Protein AF-0000000085928161 (afdb_homodimer)

Organism: NCBI:txid2866384

Solvent-accessible surface area (backbone atoms only — not comparable to full-atom values): 49453 Å² total; per-residue (Å²): 124,84,80,63,82,68,50,74,66,49,52,52,48,51,47,40,47,55,55,36,69,65,50,70,58,67,51,56,52,32,41,51,49,32,52,46,51,45,56,44,23,48,74,48,43,68,49,64,40,67,38,83,89,76,69,43,76,44,55,24,40,50,39,80,47,50,64,26,47,39,51,49,41,54,31,49,47,51,34,33,24,63,30,49,33,54,28,52,37,51,54,40,38,31,20,40,30,24,12,40,71,28,38,40,52,56,50,61,57,37,48,61,68,71,50,54,78,91,49,38,62,48,48,43,31,46,51,17,14,42,22,34,60,49,46,71,54,26,68,67,46,39,15,52,30,35,14,42,52,24,42,76,67,70,36,29,28,59,54,26,24,49,49,18,38,36,18,25,34,22,31,31,73,27,22,85,60,89,34,62,64,35,41,34,52,22,23,46,44,24,58,19,38,34,60,76,34,76,83,54,80,52,43,52,46,28,47,43,51,48,21,36,52,41,39,54,50,52,24,50,54,51,35,52,45,37,68,72,48,47,41,76,72,71,46,57,74,51,77,62,48,76,71,38,74,74,62,64,78,48,62,58,63,65,45,71,67,54,49,51,27,47,52,52,11,49,48,52,21,48,50,48,53,48,50,56,50,49,33,33,69,38,88,85,23,63,30,15,22,79,86,78,61,29,70,73,65,17,32,48,58,65,12,37,62,60,52,49,26,51,34,29,41,45,20,11,47,48,18,3,47,66,75,57,67,37,81,51,75,63,46,53,55,51,31,20,17,55,33,39,34,73,42,13,59,56,59,57,39,42,41,34,47,27,38,25,53,51,48,35,43,73,26,29,48,34,52,40,51,15,53,53,50,29,51,52,30,56,75,69,67,51,76,50,69,69,40,51,53,47,48,19,51,50,32,34,55,47,31,45,56,45,71,50,63,67,61,50,43,60,66,42,30,50,46,50,24,35,18,38,40,73,69,42,28,26,50,50,40,47,50,48,37,36,48,50,16,39,19,13,43,47,48,46,25,78,70,33,84,56,45,64,53,52,51,54,56,39,36,50,42,35,77,82,62,56,67,63,57,57,46,55,52,30,39,51,52,20,50,51,46,36,54,50,48,53,52,50,51,52,54,40,58,75,68,65,52,54,28,15,84,85,24,48,50,58,105,122,83,79,65,81,72,51,74,67,50,51,52,49,51,47,40,46,54,56,37,70,65,50,72,58,66,52,56,51,32,40,50,49,32,53,46,50,45,55,44,23,48,74,48,42,70,51,62,39,65,36,81,90,77,68,43,78,43,54,23,41,51,39,79,46,50,63,26,47,40,50,50,41,55,32,48,50,52,34,33,22,64,29,48,34,53,30,51,38,52,54,39,39,31,20,39,30,23,12,40,70,27,40,38,52,56,51,61,59,37,50,59,69,72,51,54,80,92,51,38,62,47,47,42,30,46,50,17,15,41,23,33,61,51,47,71,53,28,66,68,45,40,15,52,31,36,13,42,52,26,42,76,66,70,36,28,28,60,53,27,23,49,51,19,38,35,17,26,33,22,31,30,73,27,24,85,60,90,34,62,64,36,41,35,51,20,23,46,44,25,59,20,37,33,59,76,33,78,83,54,82,52,42,52,46,27,46,43,50,48,21,37,51,42,38,54,50,51,25,51,53,50,35,50,45,36,68,71,46,46,40,76,71,72,46,57,73,53,79,62,47,74,72,37,74,75,61,64,80,48,61,58,63,66,46,71,67,54,50,52,27,46,51,52,10,48,50,52,20,47,48,51,51,48,49,54,50,48,33,32,69,38,88,85,25,63,29,14,21,80,85,78,61,28,73,73,66,16,33,48,59,65,14,38,63,59,53,48,25,52,34,30,40,45,20,12,47,49,18,3,47,64,77,57,66,36,80,50,74,63,47,52,53,52,30,20,18,56,35,37,35,75,42,13,58,58,58,57,38,42,42,34,47,26,39,27,53,51,48,34,42,73,26,30,48,35,51,39,51,14,52,52,51,29,50,50,30,57,74,69,66,50,75,50,69,68,38,51,54,46,48,19,50,51,31,34,56,48,30,45,56,45,74,50,65,67,60,52,43,60,68,42,29,50,45,51,24,35,18,37,40,73,68,42,28,25,51,51,40,47,50,49,38,36,46,50,16,40,18,14,42,46,50,45,25,78,68,31,82,56,46,66,52,51,52,55,58,39,35,50,42,36,78,81,63,55,65,62,58,57,47,55,52,30,40,52,53,20,49,49,46,37,52,51,48,52,53,48,50,52,52,39,57,75,69,65,52,54,28,14,86,85,22,47,49,60,104

pLDDT: mean 93.47, std 6.89, range [30.14, 98.75]

Sequence (1014 aa):
MPKEKSGALMRFINWIEKVGNKLPHMFWIFLGLWVLVILLSGVLAGISAIDPAKGEEVTIISLLNKEGLYWILTNIVKNFAQFPPLGLVLVMMMAAGFAERAGFIPALMRTLTKVPDKYLIPAIFILGICGNLASDASLVIIPPLTAALFYSRRKDPIFGLILGYAAASSGFTANLFIAGTDVLLSGITDAAAKIVDSNYNVYPTANYYFMVASTFIITAVATIFTVKYAMPRFARWEKEYEHAQVPEEYLKPITDYEIRALKKALLAAGGYFLLMLLLTIMPNGPLRDPTQNTIVPSTFLKGMVPILFLFFVIGGYVYGKSVGTVKRLTDMVNYMADAMKTMASYLVIILPIANFTYTFKHTNMASVLAIKLADFLKSAGFTGIGLFISIILIATFINLFITSGSTKWAFLAPVLVPMMYYLGYTPEWAQLLYRLGDSSTNSFTPLSPYFPVIIGYASIYKKDVGIGTIISRTFLYSMLFLVTWIILAIIWYLLGLPLGPGAPINLMPKEKSGALMRFINWIEKVGNKLPHMFWIFLGLWVLVILLSGVLAGISAIDPAKGEEVTIISLLNKEGLYWILTNIVKNFAQFPPLGLVLVMMMAAGFAERAGFIPALMRTLTKVPDKYLIPAIFILGICGNLASDASLVIIPPLTAALFYSRRKDPIFGLILGYAAASSGFTANLFIAGTDVLLSGITDAAAKIVDSNYNVYPTANYYFMVASTFIITAVATIFTVKYAMPRFARWEKEYEHAQVPEEYLKPITDYEIRALKKALLAAGGYFLLMLLLTIMPNGPLRDPTQNTIVPSTFLKGMVPILFLFFVIGGYVYGKSVGTVKRLTDMVNYMADAMKTMASYLVIILPIANFTYTFKHTNMASVLAIKLADFLKSAGFTGIGLFISIILIATFINLFITSGSTKWAFLAPVLVPMMYYLGYTPEWAQLLYRLGDSSTNSFTPLSPYFPVIIGYASIYKKDVGIGTIISRTFLYSMLFLVTWIILAIIWYLLGLPLGPGAPINL

InterPro domains:
  IPR004697 p-Aminobenzoyl-glutamate transport protein AbgT [PF03806] (11-506)
  IPR004697 p-Aminobenzoyl-glutamate transport protein AbgT [PTHR30282] (4-505)

Structure (mmCIF, N/CA/C/O backbone):
data_AF-0000000085928161-model_v1
#
loop_
_entity.id
_entity.type
_entity.pdbx_description
1 polymer 'AbgT family transporter'
#
loop_
_atom_site.group_PDB
_atom_site.id
_atom_site.type_symbol
_atom_site.label_atom_id
_atom_site.label_alt_id
_atom_site.label_comp_id
_atom_site.label_asym_id
_atom_site.label_entity_id
_atom_site.label_seq_id
_atom_site.pdbx_PDB_ins_code
_atom_site.Cartn_x
_atom_site.Cartn_y
_atom_site.Cartn_z
_atom_site.occupancy
_atom_site.B_iso_or_equiv
_atom_site.auth_seq_id
_atom_site.auth_comp_id
_atom_site.auth_asym_id
_atom_site.auth_atom_id
_atom_site.pdbx_PDB_model_num
ATOM 1 N N . MET A 1 1 ? 33.219 18.531 27.891 1 30.14 1 MET A N 1
ATOM 2 C CA . MET A 1 1 ? 32.312 19.562 27.453 1 30.14 1 MET A CA 1
ATOM 3 C C . MET A 1 1 ? 31.656 20.266 28.656 1 30.14 1 MET A C 1
ATOM 5 O O . MET A 1 1 ? 31.188 19.594 29.578 1 30.14 1 MET A O 1
ATOM 9 N N . PRO A 1 2 ? 32.094 21.453 29.094 1 31.17 2 PRO A N 1
ATOM 10 C CA . PRO A 1 2 ? 31.516 21.953 30.344 1 31.17 2 PRO A CA 1
ATOM 11 C C . PRO A 1 2 ? 30.031 21.641 30.484 1 31.17 2 PRO A C 1
ATOM 13 O O . PRO A 1 2 ? 29.297 21.688 29.484 1 31.17 2 PRO A O 1
ATOM 16 N N . LYS A 1 3 ? 29.75 20.906 31.438 1 46.38 3 LYS A N 1
ATOM 17 C CA . LYS A 1 3 ? 28.391 20.672 31.891 1 46.38 3 LYS A CA 1
ATOM 18 C C . LYS A 1 3 ? 27.609 21.984 31.984 1 46.38 3 LYS A C 1
ATOM 20 O O . LYS A 1 3 ? 27.812 22.766 32.906 1 46.38 3 LYS A O 1
ATOM 25 N N . GLU A 1 4 ? 27.688 22.812 31.016 1 42.72 4 GLU A N 1
ATOM 26 C CA . GLU A 1 4 ? 26.875 24.031 31.031 1 42.72 4 GLU A CA 1
ATOM 27 C C . GLU A 1 4 ? 25.547 23.797 31.766 1 42.72 4 GLU A C 1
ATOM 29 O O . GLU A 1 4 ? 24.953 22.734 31.656 1 42.72 4 GLU A O 1
ATOM 34 N N . LYS A 1 5 ? 25.234 24.453 32.688 1 49.94 5 LYS A N 1
ATOM 35 C CA . LYS A 1 5 ? 24.062 24.516 33.562 1 49.94 5 LYS A CA 1
ATOM 36 C C . LYS A 1 5 ? 22.781 24.391 32.75 1 49.94 5 LYS A C 1
ATOM 38 O O . LYS A 1 5 ? 22.391 25.312 32.031 1 49.94 5 LYS A O 1
ATOM 43 N N . SER A 1 6 ? 22.391 23.219 32.344 1 60.25 6 SER A N 1
ATOM 44 C CA . SER A 1 6 ? 21.25 22.938 31.484 1 60.25 6 SER A CA 1
ATOM 45 C C . SER A 1 6 ? 19.969 23.578 32.031 1 60.25 6 SER A C 1
ATOM 47 O O . SER A 1 6 ? 19.578 23.344 33.156 1 60.25 6 SER A O 1
ATOM 49 N N . GLY A 1 7 ? 19.469 24.891 31.578 1 74.81 7 GLY A N 1
ATOM 50 C CA . GLY A 1 7 ? 18.25 25.609 31.906 1 74.81 7 GLY A CA 1
ATOM 51 C C . GLY A 1 7 ? 17.031 24.719 31.953 1 74.81 7 GLY A C 1
ATOM 52 O O . GLY A 1 7 ? 17.109 23.531 31.625 1 74.81 7 GLY A O 1
ATOM 53 N N . ALA A 1 8 ? 16.016 25.094 32.719 1 84.5 8 ALA A N 1
ATOM 54 C CA . ALA A 1 8 ? 14.734 24.391 32.875 1 84.5 8 ALA A CA 1
ATOM 55 C C . ALA A 1 8 ? 14.258 23.844 31.531 1 84.5 8 ALA A C 1
ATOM 57 O O . ALA A 1 8 ? 13.766 22.703 31.469 1 84.5 8 ALA A O 1
ATOM 58 N N . LEU A 1 9 ? 14.484 24.547 30.516 1 85.12 9 LEU A N 1
ATOM 59 C CA . LEU A 1 9 ? 14.062 24.125 29.188 1 85.12 9 LEU A CA 1
ATOM 60 C C . LEU A 1 9 ? 14.852 22.922 28.719 1 85.12 9 LEU A C 1
ATOM 62 O O . LEU A 1 9 ? 14.273 21.969 28.172 1 85.12 9 LEU A O 1
ATOM 66 N N . MET A 1 10 ? 16.078 22.891 29.016 1 85.5 10 MET A N 1
ATOM 67 C CA . MET A 1 10 ? 16.922 21.766 28.578 1 85.5 10 MET A CA 1
ATOM 68 C C . MET A 1 10 ? 16.578 20.5 29.359 1 85.5 10 MET A C 1
ATOM 70 O O . MET A 1 10 ? 16.641 19.406 28.812 1 85.5 10 MET A O 1
ATOM 74 N N . ARG A 1 11 ? 16.266 20.703 30.594 1 88.5 11 ARG A N 1
ATOM 75 C CA . ARG A 1 11 ? 15.852 19.562 31.406 1 88.5 11 ARG A CA 1
ATOM 76 C C . ARG A 1 11 ? 14.555 18.953 30.891 1 88.5 11 ARG A C 1
ATOM 78 O O . ARG A 1 11 ? 14.391 17.734 30.891 1 88.5 11 ARG A O 1
ATOM 85 N N . PHE A 1 12 ? 13.688 19.844 30.547 1 89.88 12 PHE A N 1
ATOM 86 C CA . PHE A 1 12 ? 12.414 19.406 29.984 1 89.88 12 PHE A CA 1
ATOM 87 C C . PHE A 1 12 ? 12.633 18.641 28.688 1 89.88 12 PHE A C 1
ATOM 89 O O . PHE A 1 12 ? 12.039 17.578 28.469 1 89.88 12 PHE A O 1
ATOM 96 N N . ILE A 1 13 ? 13.492 19.094 27.938 1 87.75 13 ILE A N 1
ATOM 97 C CA . ILE A 1 13 ? 13.789 18.484 26.641 1 87.75 13 ILE A CA 1
ATOM 98 C C . ILE A 1 13 ? 14.43 17.125 26.859 1 87.75 13 ILE A C 1
ATOM 100 O O . ILE A 1 13 ? 14.102 16.156 26.141 1 87.75 13 ILE A O 1
ATOM 104 N N . ASN A 1 14 ? 15.289 17.062 27.75 1 88.19 14 ASN A N 1
ATOM 105 C CA . ASN A 1 14 ? 15.922 15.781 28.062 1 88.19 14 ASN A CA 1
ATOM 106 C C . ASN A 1 14 ? 14.898 14.766 28.578 1 88.19 14 ASN A C 1
ATOM 108 O O . ASN A 1 14 ? 15.016 13.57 28.297 1 88.19 14 ASN A O 1
ATOM 112 N N . TRP A 1 15 ? 14.031 15.297 29.328 1 89.94 15 TRP A N 1
ATOM 113 C CA . TRP A 1 15 ? 12.961 14.43 29.812 1 89.94 15 TRP A CA 1
ATOM 114 C C . TRP A 1 15 ? 12.125 13.891 28.641 1 89.94 15 TRP A C 1
ATOM 116 O O . TRP A 1 15 ? 11.773 12.711 28.625 1 89.94 15 TRP A O 1
ATOM 126 N N . ILE A 1 16 ? 11.75 14.688 27.75 1 88.38 16 ILE A N 1
ATOM 127 C CA . ILE A 1 16 ? 10.992 14.281 26.578 1 88.38 16 ILE A CA 1
ATOM 128 C C . ILE A 1 16 ? 11.758 13.211 25.812 1 88.38 16 ILE A C 1
ATOM 130 O O . ILE A 1 16 ? 11.172 12.203 25.391 1 88.38 16 ILE A O 1
ATOM 134 N N . GLU A 1 17 ? 12.961 13.438 25.625 1 87.25 17 GLU A N 1
ATOM 135 C CA . GLU A 1 17 ? 13.797 12.492 24.891 1 87.25 17 GLU A CA 1
ATOM 136 C C . GLU A 1 17 ? 13.844 11.141 25.594 1 87.25 17 GLU A C 1
ATOM 138 O O . GLU A 1 17 ? 13.75 10.094 24.953 1 87.25 17 GLU A O 1
ATOM 143 N N . LYS A 1 18 ? 14 11.203 26.891 1 88.56 18 LYS A N 1
ATOM 144 C CA . LYS A 1 18 ? 14.094 9.977 27.672 1 88.56 18 LYS A CA 1
ATOM 145 C C . LYS A 1 18 ? 12.789 9.188 27.625 1 88.56 18 LYS A C 1
ATOM 147 O O . LYS A 1 18 ? 12.797 7.973 27.406 1 88.56 18 LYS A O 1
ATOM 152 N N . VAL A 1 19 ? 11.711 9.859 27.812 1 88.12 19 VAL A N 1
ATOM 153 C CA . VAL A 1 19 ? 10.406 9.211 27.812 1 88.12 19 VAL A CA 1
ATOM 154 C C . VAL A 1 19 ? 10.062 8.742 26.391 1 88.12 19 VAL A C 1
ATOM 156 O O . VAL A 1 19 ? 9.57 7.625 26.203 1 88.12 19 VAL A O 1
ATOM 159 N N . GLY A 1 20 ? 10.242 9.547 25.438 1 86.38 20 GLY A N 1
ATOM 160 C CA . GLY A 1 20 ? 9.945 9.219 24.062 1 86.38 20 GLY A CA 1
ATOM 161 C C . GLY A 1 20 ? 10.719 8.008 23.562 1 86.38 20 GLY A C 1
ATOM 162 O O . GLY A 1 20 ? 10.172 7.176 22.828 1 86.38 20 GLY A O 1
ATOM 163 N N . ASN A 1 21 ? 11.969 7.922 23.984 1 84.81 21 ASN A N 1
ATOM 164 C CA . ASN A 1 21 ? 12.812 6.824 23.531 1 84.81 21 ASN A CA 1
ATOM 165 C C . ASN A 1 21 ? 12.398 5.5 24.156 1 84.81 21 ASN A C 1
ATOM 167 O O . ASN A 1 21 ? 12.766 4.43 23.672 1 84.81 21 ASN A O 1
ATOM 171 N N . LYS A 1 22 ? 11.711 5.652 25.188 1 88.12 22 LYS A N 1
ATOM 172 C CA . LYS A 1 22 ? 11.266 4.438 25.875 1 88.12 22 LYS A CA 1
ATOM 173 C C . LYS A 1 22 ? 9.969 3.908 25.266 1 88.12 22 LYS A C 1
ATOM 175 O O . LYS A 1 22 ? 9.594 2.76 25.5 1 88.12 22 LYS A O 1
ATOM 180 N N . LEU A 1 23 ? 9.328 4.691 24.547 1 86.88 23 LEU A N 1
ATOM 181 C CA . LEU A 1 23 ? 8.07 4.262 23.938 1 86.88 23 LEU A CA 1
ATOM 182 C C . LEU A 1 23 ? 8.328 3.225 22.844 1 86.88 23 LEU A C 1
ATOM 184 O O . LEU A 1 23 ? 9.242 3.383 22.031 1 86.88 23 LEU A O 1
ATOM 188 N N . PRO A 1 24 ? 7.543 2.172 22.938 1 88.75 24 PRO A N 1
ATOM 189 C CA . PRO A 1 24 ? 7.672 1.203 21.844 1 88.75 24 PRO A CA 1
ATOM 190 C C . PRO A 1 24 ? 7.258 1.781 20.484 1 88.75 24 PRO A C 1
ATOM 192 O O . PRO A 1 24 ? 6.602 2.824 20.438 1 88.75 24 PRO A O 1
ATOM 195 N N . HIS A 1 25 ? 7.707 1.117 19.5 1 89.5 25 HIS A N 1
ATOM 196 C CA . HIS A 1 25 ? 7.285 1.496 18.156 1 89.5 25 HIS A CA 1
ATOM 197 C C . HIS A 1 25 ? 5.766 1.515 18.047 1 89.5 25 HIS A C 1
ATOM 199 O O . HIS A 1 25 ? 5.086 0.667 18.625 1 89.5 25 HIS A O 1
ATOM 205 N N . MET A 1 26 ? 5.336 2.463 17.297 1 90 26 MET A N 1
ATOM 206 C CA . MET A 1 26 ? 3.9 2.703 17.203 1 90 26 MET A CA 1
ATOM 207 C C . MET A 1 26 ? 3.176 1.463 16.688 1 90 26 MET A C 1
ATOM 209 O O . MET A 1 26 ? 2.033 1.205 17.078 1 90 26 MET A O 1
ATOM 213 N N . PHE A 1 27 ? 3.773 0.651 15.828 1 94.25 27 PHE A N 1
ATOM 214 C CA . PHE A 1 27 ? 3.197 -0.602 15.352 1 94.25 27 PHE A CA 1
ATOM 215 C C . PHE A 1 27 ? 2.791 -1.489 16.531 1 94.25 27 PHE A C 1
ATOM 217 O O . PHE A 1 27 ? 1.673 -2.01 16.562 1 94.25 27 PHE A O 1
ATOM 224 N N . TRP A 1 28 ? 3.6 -1.601 17.484 1 94.94 28 TRP A N 1
ATOM 225 C CA . TRP A 1 28 ? 3.373 -2.488 18.625 1 94.94 28 TRP A CA 1
ATOM 226 C C . TRP A 1 28 ? 2.371 -1.881 19.594 1 94.94 28 TRP A C 1
ATOM 228 O O . TRP A 1 28 ? 1.599 -2.602 20.234 1 94.94 28 TRP A O 1
ATOM 238 N N . ILE A 1 29 ? 2.426 -0.585 19.719 1 92.88 29 ILE A N 1
ATOM 239 C CA . ILE A 1 29 ? 1.445 0.083 20.562 1 92.88 29 ILE A CA 1
ATOM 240 C C . ILE A 1 29 ? 0.037 -0.189 20.031 1 92.88 29 ILE A C 1
ATOM 242 O O . ILE A 1 29 ? -0.842 -0.609 20.797 1 92.88 29 ILE A O 1
ATOM 246 N N . PHE A 1 30 ? -0.154 -0.042 18.766 1 94.88 30 PHE A N 1
ATOM 247 C CA . PHE A 1 30 ? -1.482 -0.224 18.203 1 94.88 30 PHE A CA 1
ATOM 248 C C . PHE A 1 30 ? -1.868 -1.698 18.188 1 94.88 30 PHE A C 1
ATOM 250 O O . PHE A 1 30 ? -3.043 -2.041 18.344 1 94.88 30 PHE A O 1
ATOM 257 N N . LEU A 1 31 ? -0.931 -2.562 17.906 1 96.62 31 LEU A N 1
ATOM 258 C CA . LEU A 1 31 ? -1.228 -3.986 18.031 1 96.62 31 LEU A CA 1
ATOM 259 C C . LEU A 1 31 ? -1.687 -4.332 19.438 1 96.62 31 LEU A C 1
ATOM 261 O O . LEU A 1 31 ? -2.637 -5.098 19.625 1 96.62 31 LEU A O 1
ATOM 265 N N . GLY A 1 32 ? -0.951 -3.816 20.469 1 96.69 32 GLY A N 1
ATOM 266 C CA . GLY A 1 32 ? -1.347 -4.016 21.859 1 96.69 32 GLY A CA 1
ATOM 267 C C . GLY A 1 32 ? -2.73 -3.479 22.172 1 96.69 32 GLY A C 1
ATOM 268 O O . GLY A 1 32 ? -3.516 -4.129 22.859 1 96.69 32 GLY A O 1
ATOM 269 N N . LEU A 1 33 ? -2.988 -2.309 21.641 1 95.88 33 LEU A N 1
ATOM 270 C CA . LEU A 1 33 ? -4.309 -1.72 21.844 1 95.88 33 LEU A CA 1
ATOM 271 C C . LEU A 1 33 ? -5.391 -2.58 21.188 1 95.88 33 LEU A C 1
ATOM 273 O O . LEU A 1 33 ? -6.477 -2.74 21.75 1 95.88 33 LEU A O 1
ATOM 277 N N . TRP A 1 34 ? -5.152 -3.062 19.969 1 97.5 34 TRP A N 1
ATOM 278 C CA . TRP A 1 34 ? -6.086 -3.938 19.266 1 97.5 34 TRP A CA 1
ATOM 279 C C . TRP A 1 34 ? -6.402 -5.176 20.109 1 97.5 34 TRP A C 1
ATOM 281 O O . TRP A 1 34 ? -7.574 -5.512 20.297 1 97.5 34 TRP A O 1
ATOM 291 N N . VAL A 1 35 ? -5.359 -5.844 20.625 1 97.75 35 VAL A N 1
ATOM 292 C CA . VAL A 1 35 ? -5.539 -7.027 21.453 1 97.75 35 VAL A CA 1
ATOM 293 C C . VAL A 1 35 ? -6.301 -6.652 22.734 1 97.75 35 VAL A C 1
ATOM 295 O O . VAL A 1 35 ? -7.176 -7.395 23.172 1 97.75 35 VAL A O 1
ATOM 298 N N . LEU A 1 36 ? -5.945 -5.527 23.266 1 97.75 36 LEU A N 1
ATOM 299 C CA . LEU A 1 36 ? -6.605 -5.055 24.469 1 97.75 36 LEU A CA 1
ATOM 300 C C . LEU A 1 36 ? -8.102 -4.867 24.25 1 97.75 36 LEU A C 1
ATOM 302 O O . LEU A 1 36 ? -8.922 -5.246 25.078 1 97.75 36 LEU A O 1
ATOM 306 N N . VAL A 1 37 ? -8.469 -4.27 23.125 1 97.5 37 VAL A N 1
ATOM 307 C CA . VAL A 1 37 ? -9.867 -4.043 22.812 1 97.5 37 VAL A CA 1
ATOM 308 C C . VAL A 1 37 ? -10.594 -5.379 22.672 1 97.5 37 VAL A C 1
ATOM 310 O O . VAL A 1 37 ? -11.742 -5.516 23.109 1 97.5 37 VAL A O 1
ATOM 313 N N . ILE A 1 38 ? -9.969 -6.336 22.047 1 98 38 ILE A N 1
ATOM 314 C CA . ILE A 1 38 ? -10.555 -7.664 21.906 1 98 38 ILE A CA 1
ATOM 315 C C . ILE A 1 38 ? -10.82 -8.258 23.281 1 98 38 ILE A C 1
ATOM 317 O O . ILE A 1 38 ? -11.922 -8.742 23.562 1 98 38 ILE A O 1
ATOM 321 N N . LEU A 1 39 ? -9.875 -8.172 24.203 1 98.12 39 LEU A N 1
ATOM 322 C CA . LEU A 1 39 ? -10 -8.727 25.562 1 98.12 39 LEU A CA 1
ATOM 323 C C . LEU A 1 39 ? -11.055 -7.961 26.359 1 98.12 39 LEU A C 1
ATOM 325 O O . LEU A 1 39 ? -11.898 -8.562 27.016 1 98.12 39 LEU A O 1
ATOM 329 N N . LEU A 1 40 ? -11 -6.664 26.234 1 97.88 40 LEU A N 1
ATOM 330 C CA . LEU A 1 40 ? -11.938 -5.828 26.984 1 97.88 40 LEU A CA 1
ATOM 331 C C . LEU A 1 40 ? -13.359 -6.039 26.484 1 97.88 40 LEU A C 1
ATOM 333 O O . LEU A 1 40 ? -14.32 -5.875 27.234 1 97.88 40 LEU A O 1
ATOM 337 N N . SER A 1 41 ? -13.508 -6.344 25.172 1 97.75 41 SER A N 1
ATOM 338 C CA . SER A 1 41 ? -14.844 -6.586 24.641 1 97.75 41 SER A CA 1
ATOM 339 C C . SER A 1 41 ? -15.531 -7.742 25.359 1 97.75 41 SER A C 1
ATOM 341 O O . SER A 1 41 ? -16.75 -7.762 25.484 1 97.75 41 SER A O 1
ATOM 343 N N . GLY A 1 42 ? -14.695 -8.695 25.844 1 97.19 42 GLY A N 1
ATOM 344 C CA . GLY A 1 42 ? -15.242 -9.781 26.641 1 97.19 42 GLY A CA 1
ATOM 345 C C . GLY A 1 42 ? -15.617 -9.359 28.047 1 97.19 42 GLY A C 1
ATOM 346 O O . GLY A 1 42 ? -16.688 -9.719 28.547 1 97.19 42 GLY A O 1
ATOM 347 N N . VAL A 1 43 ? -14.805 -8.57 28.656 1 97.38 43 VAL A N 1
ATOM 348 C CA . VAL A 1 43 ? -14.969 -8.164 30.047 1 97.38 43 VAL A CA 1
ATOM 349 C C . VAL A 1 43 ? -16.125 -7.168 30.156 1 97.38 43 VAL A C 1
ATOM 351 O O . VAL A 1 43 ? -16.875 -7.195 31.141 1 97.38 43 VAL A O 1
ATOM 354 N N . LEU A 1 44 ? -16.266 -6.344 29.219 1 97.38 44 LEU A N 1
ATOM 355 C CA . LEU A 1 44 ? -17.234 -5.25 29.297 1 97.38 44 LEU A CA 1
ATOM 356 C C . LEU A 1 44 ? -18.516 -5.598 28.531 1 97.38 44 LEU A C 1
ATOM 358 O O . LEU A 1 44 ? -19.391 -4.75 28.359 1 97.38 44 LEU A O 1
ATOM 362 N N . ALA A 1 45 ? -18.609 -6.809 28.156 1 96.94 45 ALA A N 1
ATOM 363 C CA . ALA A 1 45 ? -19.766 -7.242 27.375 1 96.94 45 ALA A CA 1
ATOM 364 C C . ALA A 1 45 ? -21.062 -6.949 28.125 1 96.94 45 ALA A C 1
ATOM 366 O O . ALA A 1 45 ? -21.172 -7.199 29.328 1 96.94 45 ALA A O 1
ATOM 367 N N . GLY A 1 46 ? -22.047 -6.387 27.391 1 95.44 46 GLY A N 1
ATOM 368 C CA . GLY A 1 46 ? -23.344 -6.152 27.984 1 95.44 46 GLY A CA 1
ATOM 369 C C . GLY A 1 46 ? -23.531 -4.727 28.484 1 95.44 46 GLY A C 1
ATOM 370 O O . GLY A 1 46 ? -24.656 -4.262 28.641 1 95.44 46 GLY A O 1
ATOM 371 N N . ILE A 1 47 ? -22.453 -3.99 28.75 1 96.75 47 ILE A N 1
ATOM 372 C CA . ILE A 1 47 ? -22.562 -2.576 29.094 1 96.75 47 ILE A CA 1
ATOM 373 C C . ILE A 1 47 ? -23.141 -1.803 27.906 1 96.75 47 ILE A C 1
ATOM 375 O O . ILE A 1 47 ? -22.812 -2.068 26.75 1 96.75 47 ILE A O 1
ATOM 379 N N . SER A 1 48 ? -24.047 -0.98 28.172 1 96.44 48 SER A N 1
ATOM 380 C CA . SER A 1 48 ? -24.75 -0.282 27.094 1 96.44 48 SER A CA 1
ATOM 381 C C . SER A 1 48 ? -24.906 1.202 27.406 1 96.44 48 SER A C 1
ATOM 383 O O . SER A 1 48 ? -24.594 1.641 28.531 1 96.44 48 SER A O 1
ATOM 385 N N . ALA A 1 49 ? -25.203 1.971 26.453 1 95.5 49 ALA A N 1
ATOM 386 C CA . ALA A 1 49 ? -25.531 3.391 26.531 1 95.5 49 ALA A CA 1
ATOM 387 C C . ALA A 1 49 ? -26.578 3.762 25.484 1 95.5 49 ALA A C 1
ATOM 389 O O . ALA A 1 49 ? -26.734 3.064 24.469 1 95.5 49 ALA A O 1
ATOM 390 N N . ILE A 1 50 ? -27.328 4.773 25.75 1 94.69 50 ILE A N 1
ATOM 391 C CA . ILE A 1 50 ? -28.328 5.238 24.781 1 94.69 50 ILE A CA 1
ATOM 392 C C . ILE A 1 50 ? -27.703 6.297 23.875 1 94.69 50 ILE A C 1
ATOM 394 O O . ILE A 1 50 ? -27.203 7.316 24.359 1 94.69 50 ILE A O 1
ATOM 398 N N . ASP A 1 51 ? -27.688 6.023 22.656 1 92.25 51 ASP A N 1
ATOM 399 C CA . ASP A 1 51 ? -27.203 7.004 21.688 1 92.25 51 ASP A CA 1
ATOM 400 C C . ASP A 1 51 ? -28.094 8.242 21.688 1 92.25 51 ASP A C 1
ATOM 402 O O . ASP A 1 51 ? -29.266 8.172 21.312 1 92.25 51 ASP A O 1
ATOM 406 N N . PRO A 1 52 ? -27.609 9.281 22 1 88.88 52 PRO A N 1
ATOM 407 C CA . PRO A 1 52 ? -28.453 10.469 22.094 1 88.88 52 PRO A CA 1
ATOM 408 C C . PRO A 1 52 ? -28.938 10.977 20.734 1 88.88 52 PRO A C 1
ATOM 410 O O . PRO A 1 52 ? -29.922 11.719 20.656 1 88.88 52 PRO A O 1
ATOM 413 N N . ALA A 1 53 ? -28.188 10.719 19.719 1 82.19 53 ALA A N 1
ATOM 414 C CA . ALA A 1 53 ? -28.547 11.172 18.391 1 82.19 53 ALA A CA 1
ATOM 415 C C . ALA A 1 53 ? -29.672 10.336 17.797 1 82.19 53 ALA A C 1
ATOM 417 O O . ALA A 1 53 ? -30.562 10.867 17.141 1 82.19 53 ALA A O 1
ATOM 418 N N . LYS A 1 54 ? -29.672 9 18.094 1 85.69 54 LYS A N 1
ATOM 419 C CA . LYS A 1 54 ? -30.625 8.086 17.453 1 85.69 54 LYS A CA 1
ATOM 420 C C . LYS A 1 54 ? -31.641 7.574 18.469 1 85.69 54 LYS A C 1
ATOM 422 O O . LYS A 1 54 ? -32.688 7.055 18.094 1 85.69 54 LYS A O 1
ATOM 427 N N . GLY A 1 55 ? -31.375 7.664 19.641 1 88.81 55 GLY A N 1
ATOM 428 C CA . GLY A 1 55 ? -32.25 7.164 20.688 1 88.81 55 GLY A CA 1
ATOM 429 C C . GLY A 1 55 ? -32.188 5.66 20.859 1 88.81 55 GLY A C 1
ATOM 430 O O . GLY A 1 55 ? -33 5.074 21.594 1 88.81 55 GLY A O 1
ATOM 431 N N . GLU A 1 56 ? -31.281 5.074 20.219 1 92.5 56 GLU A N 1
ATOM 432 C CA . GLU A 1 56 ? -31.156 3.621 20.25 1 92.5 56 GLU A CA 1
ATOM 433 C C . GLU A 1 56 ? -30.109 3.186 21.266 1 92.5 56 GLU A C 1
ATOM 435 O O . GLU A 1 56 ? -29.125 3.9 21.5 1 92.5 56 GLU A O 1
ATOM 440 N N . GLU A 1 57 ? -30.359 2.049 21.812 1 95.31 57 GLU A N 1
ATOM 441 C CA . GLU A 1 57 ? -29.406 1.487 22.766 1 95.31 57 GLU A CA 1
ATOM 442 C C . GLU A 1 57 ? -28.234 0.825 22.031 1 95.31 57 GLU A C 1
ATOM 444 O O . GLU A 1 57 ? -28.438 0.048 21.094 1 95.31 57 GLU A O 1
ATOM 449 N N . VAL A 1 58 ? -27.125 1.188 22.438 1 95.31 58 VAL A N 1
ATOM 450 C CA . VAL A 1 58 ? -25.906 0.599 21.891 1 95.31 58 VAL A CA 1
ATOM 451 C C . VAL A 1 58 ? -25.219 -0.257 22.969 1 95.31 58 VAL A C 1
ATOM 453 O O . VAL A 1 58 ? -24.875 0.243 24.031 1 95.31 58 VAL A O 1
ATOM 456 N N . THR A 1 59 ? -25 -1.561 22.656 1 97.38 59 THR A N 1
ATOM 457 C CA . THR A 1 59 ? -24.453 -2.506 23.641 1 97.38 59 THR A CA 1
ATOM 458 C C . THR A 1 59 ? -23.125 -3.066 23.156 1 97.38 59 THR A C 1
ATOM 460 O O . THR A 1 59 ? -22.953 -3.391 21.984 1 97.38 59 THR A O 1
ATOM 463 N N . ILE A 1 60 ? -22.203 -3.141 24.078 1 97.88 60 ILE A N 1
ATOM 464 C CA . ILE A 1 60 ? -20.891 -3.689 23.766 1 97.88 60 ILE A CA 1
ATOM 465 C C . ILE A 1 60 ? -21 -5.195 23.531 1 97.88 60 ILE A C 1
ATOM 467 O O . ILE A 1 60 ? -21.609 -5.91 24.328 1 97.88 60 ILE A O 1
ATOM 471 N N . ILE A 1 61 ? -20.438 -5.672 22.438 1 97.31 61 ILE A N 1
ATOM 472 C CA . ILE A 1 61 ? -20.484 -7.094 22.125 1 97.31 61 ILE A CA 1
ATOM 473 C C . ILE A 1 61 ? -19.094 -7.707 22.297 1 97.31 61 ILE A C 1
ATOM 475 O O . ILE A 1 61 ? -18.078 -7.07 21.984 1 97.31 61 ILE A O 1
ATOM 479 N N . SER A 1 62 ? -19.016 -8.883 22.703 1 97.81 62 SER A N 1
ATOM 480 C CA . SER A 1 62 ? -17.766 -9.586 22.922 1 97.81 62 SER A CA 1
ATOM 481 C C . SER A 1 62 ? -17.25 -10.25 21.656 1 97.81 62 SER A C 1
ATOM 483 O O . SER A 1 62 ? -18.047 -10.781 20.859 1 97.81 62 SER A O 1
ATOM 485 N N . LEU A 1 63 ? -15.977 -10.258 21.469 1 97.38 63 LEU A N 1
ATOM 486 C CA . LEU A 1 63 ? -15.367 -10.961 20.359 1 97.38 63 LEU A CA 1
ATOM 487 C C . LEU A 1 63 ? -14.711 -12.258 20.828 1 97.38 63 LEU A C 1
ATOM 489 O O . LEU A 1 63 ? -14.172 -13.016 20 1 97.38 63 LEU A O 1
ATOM 493 N N . LEU A 1 64 ? -14.797 -12.586 22.078 1 95.94 64 LEU A N 1
ATOM 494 C CA . LEU A 1 64 ? -14.172 -13.781 22.641 1 95.94 64 LEU A CA 1
ATOM 495 C C . LEU A 1 64 ? -15.109 -14.984 22.531 1 95.94 64 LEU A C 1
ATOM 497 O O . LEU A 1 64 ? -15.398 -15.641 23.531 1 95.94 64 LEU A O 1
ATOM 501 N N . ASN A 1 65 ? -15.602 -15.25 21.406 1 93.62 65 ASN A N 1
ATOM 502 C CA . ASN A 1 65 ? -16.453 -16.375 21.047 1 93.62 65 ASN A CA 1
ATOM 503 C C . ASN A 1 65 ? -16.234 -16.781 19.594 1 93.62 65 ASN A C 1
ATOM 505 O O . ASN A 1 65 ? -15.406 -16.203 18.891 1 93.62 65 ASN A O 1
ATOM 509 N N . LYS A 1 66 ? -16.969 -17.719 19.109 1 92.5 66 LYS A N 1
ATOM 510 C CA . LYS A 1 66 ? -16.797 -18.266 17.766 1 92.5 66 LYS A CA 1
ATOM 511 C C . LYS A 1 66 ? -17.109 -17.219 16.703 1 92.5 66 LYS A C 1
ATOM 513 O O . LYS A 1 66 ? -16.391 -17.109 15.703 1 92.5 66 LYS A O 1
ATOM 518 N N . GLU A 1 67 ? -18.094 -16.484 16.891 1 93.38 67 GLU A N 1
ATOM 519 C CA . GLU A 1 67 ? -18.469 -15.438 15.945 1 93.38 67 GLU A CA 1
ATOM 520 C C . GLU A 1 67 ? -17.422 -14.328 15.914 1 93.38 67 GLU A C 1
ATOM 522 O O . GLU A 1 67 ? -17.156 -13.758 14.852 1 93.38 67 GLU A O 1
ATOM 527 N N . GLY A 1 68 ? -16.953 -14 17.078 1 95.81 68 GLY A N 1
ATOM 528 C CA . GLY A 1 68 ? -15.898 -13 17.156 1 95.81 68 GLY A CA 1
ATOM 529 C C . GLY A 1 68 ? -14.633 -13.406 16.438 1 95.81 68 GLY A C 1
ATOM 530 O O . GLY A 1 68 ? -14.031 -12.594 15.727 1 95.81 68 GLY A O 1
ATOM 531 N N . LEU A 1 69 ? -14.258 -14.648 16.594 1 95.5 69 LEU A N 1
ATOM 532 C CA . LEU A 1 69 ? -13.078 -15.164 15.891 1 95.5 69 LEU A CA 1
ATOM 533 C C . LEU A 1 69 ? -13.281 -15.133 14.383 1 95.5 69 LEU A C 1
ATOM 535 O O . LEU A 1 69 ? -12.359 -14.805 13.633 1 95.5 69 LEU A O 1
ATOM 539 N N . TYR A 1 70 ? -14.469 -15.516 13.969 1 95.62 70 TYR A N 1
ATOM 540 C CA . TYR A 1 70 ? -14.828 -15.43 12.562 1 95.62 70 TYR A CA 1
ATOM 541 C C . TYR A 1 70 ? -14.664 -14.008 12.039 1 95.62 70 TYR A C 1
ATOM 543 O O . TYR A 1 70 ? -14.055 -13.789 10.992 1 95.62 70 TYR A O 1
ATOM 551 N N . TRP A 1 71 ? -15.18 -13.055 12.781 1 96.75 71 TRP A N 1
ATOM 552 C CA . TRP A 1 71 ? -15.117 -11.656 12.352 1 96.75 71 TRP A CA 1
ATOM 553 C C . TRP A 1 71 ? -13.672 -11.18 12.273 1 96.75 71 TRP A C 1
ATOM 555 O O . TRP A 1 71 ? -13.289 -10.5 11.32 1 96.75 71 TRP A O 1
ATOM 565 N N . ILE A 1 72 ? -12.906 -11.547 13.25 1 97.19 72 ILE A N 1
ATOM 566 C CA . ILE A 1 72 ? -11.516 -11.102 13.312 1 97.19 72 ILE A CA 1
ATOM 567 C C . ILE A 1 72 ? -10.75 -11.625 12.102 1 97.19 72 ILE A C 1
ATOM 569 O O . ILE A 1 72 ? -10.164 -10.844 11.344 1 97.19 72 ILE A O 1
ATOM 573 N N . LEU A 1 73 ? -10.82 -12.859 11.82 1 96.06 73 LEU A N 1
ATOM 574 C CA . LEU A 1 73 ? -9.992 -13.492 10.797 1 96.06 73 LEU A CA 1
ATOM 575 C C . LEU A 1 73 ? -10.461 -13.109 9.406 1 96.06 73 LEU A C 1
ATOM 577 O O . LEU A 1 73 ? -9.656 -12.992 8.477 1 96.06 73 LEU A O 1
ATOM 581 N N . THR A 1 74 ? -11.703 -12.844 9.289 1 94.75 74 THR A N 1
ATOM 582 C CA . THR A 1 74 ? -12.227 -12.555 7.957 1 94.75 74 THR A CA 1
ATOM 583 C C . THR A 1 74 ? -12.141 -11.062 7.652 1 94.75 74 THR A C 1
ATOM 585 O O . THR A 1 74 ? -12.266 -10.648 6.5 1 94.75 74 THR A O 1
ATOM 588 N N . ASN A 1 75 ? -11.852 -10.242 8.68 1 96.94 75 ASN A N 1
ATOM 589 C CA . ASN A 1 75 ? -11.922 -8.805 8.445 1 96.94 75 ASN A CA 1
ATOM 590 C C . ASN A 1 75 ? -10.555 -8.148 8.57 1 96.94 75 ASN A C 1
ATOM 592 O O . ASN A 1 75 ? -10.383 -6.984 8.203 1 96.94 75 ASN A O 1
ATOM 596 N N . ILE A 1 76 ? -9.547 -8.836 9.016 1 97.5 76 ILE A N 1
ATOM 597 C CA . ILE A 1 76 ? -8.234 -8.234 9.219 1 97.5 76 ILE A CA 1
ATOM 598 C C . ILE A 1 76 ? -7.762 -7.578 7.926 1 97.5 76 ILE A C 1
ATOM 600 O O . ILE A 1 76 ? -7.379 -6.406 7.926 1 97.5 76 ILE A O 1
ATOM 604 N N . VAL A 1 77 ? -7.801 -8.273 6.848 1 96.12 77 VAL A N 1
ATOM 605 C CA . VAL A 1 77 ? -7.312 -7.77 5.57 1 96.12 77 VAL A CA 1
ATOM 606 C C . VAL A 1 77 ? -8.281 -6.723 5.023 1 96.12 77 VAL A C 1
ATOM 608 O O . VAL A 1 77 ? -7.859 -5.703 4.473 1 96.12 77 VAL A O 1
ATOM 611 N N . LYS A 1 78 ? -9.562 -7.008 5.164 1 95.38 78 LYS A N 1
ATOM 612 C CA . LYS A 1 78 ? -10.586 -6.074 4.707 1 95.38 78 LYS A CA 1
ATOM 613 C C . LYS A 1 78 ? -10.477 -4.738 5.434 1 95.38 78 LYS A C 1
ATOM 615 O O . LYS A 1 78 ? -10.562 -3.678 4.809 1 95.38 78 LYS A O 1
ATOM 620 N N . ASN A 1 79 ? -10.32 -4.832 6.785 1 96.69 79 ASN A N 1
ATOM 621 C CA . ASN A 1 79 ? -10.148 -3.623 7.582 1 96.69 79 ASN A CA 1
ATOM 622 C C . ASN A 1 79 ? -8.953 -2.807 7.102 1 96.69 79 ASN A C 1
ATOM 624 O O . ASN A 1 79 ? -9.031 -1.582 6.988 1 96.69 79 ASN A O 1
ATOM 628 N N . PHE A 1 80 ? -7.91 -3.439 6.836 1 96.88 80 PHE A N 1
ATOM 629 C CA . PHE A 1 80 ? -6.695 -2.803 6.336 1 96.88 80 PHE A CA 1
ATOM 630 C C . PHE A 1 80 ? -6.957 -2.109 5.004 1 96.88 80 PHE A C 1
ATOM 632 O O . PHE A 1 80 ? -6.652 -0.926 4.844 1 96.88 80 PHE A O 1
ATOM 639 N N . ALA A 1 81 ? -7.559 -2.779 4.113 1 94 81 ALA A N 1
ATOM 640 C CA . ALA A 1 81 ? -7.754 -2.301 2.748 1 94 81 ALA A CA 1
ATOM 641 C C . ALA A 1 81 ? -8.789 -1.185 2.701 1 94 81 ALA A C 1
ATOM 643 O O . ALA A 1 81 ? -8.672 -0.251 1.904 1 94 81 ALA A O 1
ATOM 644 N N . GLN A 1 82 ? -9.75 -1.283 3.559 1 92.5 82 GLN A N 1
ATOM 645 C CA . GLN A 1 82 ? -10.867 -0.348 3.494 1 92.5 82 GLN A CA 1
ATOM 646 C C . GLN A 1 82 ? -10.617 0.872 4.375 1 92.5 82 GLN A C 1
ATOM 648 O O . GLN A 1 82 ? -11.422 1.809 4.391 1 92.5 82 GLN A O 1
ATOM 653 N N . PHE A 1 83 ? -9.562 0.776 5.094 1 93.69 83 PHE A N 1
ATOM 654 C CA . PHE A 1 83 ? -9.242 1.963 5.879 1 93.69 83 PHE A CA 1
ATOM 655 C C . PHE A 1 83 ? -8.984 3.158 4.973 1 93.69 83 PHE A C 1
ATOM 657 O O . PHE A 1 83 ? -8.078 3.127 4.137 1 93.69 83 PHE A O 1
ATOM 664 N N . PRO A 1 84 ? -9.758 4.176 5.047 1 89.12 84 PRO A N 1
ATOM 665 C CA . PRO A 1 84 ? -9.773 5.246 4.047 1 89.12 84 PRO A CA 1
ATOM 666 C C . PRO A 1 84 ? -8.391 5.832 3.787 1 89.12 84 PRO A C 1
ATOM 668 O O . PRO A 1 84 ? -8.016 6.059 2.635 1 89.12 84 PRO A O 1
ATOM 671 N N . PRO A 1 85 ? -7.609 6.113 4.793 1 88.81 85 PRO A N 1
ATOM 672 C CA . PRO A 1 85 ? -6.312 6.742 4.516 1 88.81 85 PRO A CA 1
ATOM 673 C C . PRO A 1 85 ? -5.438 5.902 3.586 1 88.81 85 PRO A C 1
ATOM 675 O O . PRO A 1 85 ? -4.598 6.445 2.865 1 88.81 85 PRO A O 1
ATOM 678 N N . LEU A 1 86 ? -5.613 4.555 3.635 1 92.81 86 LEU A N 1
ATOM 679 C CA . LEU A 1 86 ? -4.75 3.73 2.795 1 92.81 86 LEU A CA 1
ATOM 680 C C . LEU A 1 86 ? -4.887 4.121 1.327 1 92.81 86 LEU A C 1
ATOM 682 O O . LEU A 1 86 ? -3.918 4.562 0.704 1 92.81 86 LEU A O 1
ATOM 686 N N . GLY A 1 87 ? -6.078 4.02 0.762 1 93.81 87 GLY A N 1
ATOM 687 C CA . GLY A 1 87 ? -6.281 4.352 -0.639 1 93.81 87 GLY A CA 1
ATOM 688 C C . GLY A 1 87 ? -6.066 5.824 -0.939 1 93.81 87 GLY A C 1
ATOM 689 O O . GLY A 1 87 ? -5.402 6.172 -1.919 1 93.81 87 GLY A O 1
ATOM 690 N N . LEU A 1 88 ? -6.543 6.676 -0.104 1 92.44 88 LEU A N 1
ATOM 691 C CA . LEU A 1 88 ? -6.508 8.117 -0.326 1 92.44 88 LEU A CA 1
ATOM 692 C C . LEU A 1 88 ? -5.074 8.633 -0.349 1 92.44 88 LEU A C 1
ATOM 694 O O . LEU A 1 88 ? -4.688 9.359 -1.265 1 92.44 88 LEU A O 1
ATOM 698 N N . VAL A 1 89 ? -4.348 8.242 0.625 1 90.12 89 VAL A N 1
ATOM 699 C CA . VAL A 1 89 ? -2.994 8.766 0.778 1 90.12 89 VAL A CA 1
ATOM 700 C C . VAL A 1 89 ? -2.09 8.195 -0.31 1 90.12 89 VAL A C 1
ATOM 702 O O . VAL A 1 89 ? -1.271 8.914 -0.889 1 90.12 89 VAL A O 1
ATOM 705 N N . LEU A 1 90 ? -2.277 6.91 -0.551 1 94.62 90 LEU A N 1
ATOM 706 C CA . LEU A 1 90 ? -1.42 6.289 -1.555 1 94.62 90 LEU A CA 1
ATOM 707 C C . LEU A 1 90 ? -1.636 6.93 -2.922 1 94.62 90 LEU A C 1
ATOM 709 O O . LEU A 1 90 ? -0.671 7.262 -3.615 1 94.62 90 LEU A O 1
ATOM 713 N N . VAL A 1 91 ? -2.84 7.129 -3.293 1 95.62 91 VAL A N 1
ATOM 714 C CA . VAL A 1 91 ? -3.146 7.711 -4.594 1 95.62 91 VAL A CA 1
ATOM 715 C C . VAL A 1 91 ? -2.639 9.148 -4.652 1 95.62 91 VAL A C 1
ATOM 717 O O . VAL A 1 91 ? -2.014 9.555 -5.633 1 95.62 91 VAL A O 1
ATOM 720 N N . MET A 1 92 ? -2.848 9.875 -3.635 1 92.88 92 MET A N 1
ATOM 721 C CA . MET A 1 92 ? -2.389 11.258 -3.58 1 92.88 92 MET A CA 1
ATOM 722 C C . MET A 1 92 ? -0.866 11.328 -3.646 1 92.88 92 MET A C 1
ATOM 724 O O . MET A 1 92 ? -0.31 12.148 -4.383 1 92.88 92 MET A O 1
ATOM 728 N N . MET A 1 93 ? -0.244 10.477 -2.932 1 92 93 MET A N 1
ATOM 729 C CA . MET A 1 93 ? 1.213 10.523 -2.844 1 92 93 MET A CA 1
ATOM 730 C C . MET A 1 93 ? 1.853 10.047 -4.145 1 92 93 MET A C 1
ATOM 732 O O . MET A 1 93 ? 2.961 10.469 -4.484 1 92 93 MET A O 1
ATOM 736 N N . MET A 1 94 ? 1.174 9.211 -4.836 1 95.94 94 MET A N 1
ATOM 737 C CA . MET A 1 94 ? 1.674 8.82 -6.152 1 95.94 94 MET A CA 1
ATOM 738 C C . MET A 1 94 ? 1.834 10.031 -7.059 1 95.94 94 MET A C 1
ATOM 740 O O . MET A 1 94 ? 2.881 10.219 -7.68 1 95.94 94 MET A O 1
ATOM 744 N N . ALA A 1 95 ? 0.834 10.852 -7.086 1 95.56 95 ALA A N 1
ATOM 745 C CA . ALA A 1 95 ? 0.837 12.023 -7.965 1 95.56 95 ALA A CA 1
ATOM 746 C C . ALA A 1 95 ? 1.725 13.133 -7.402 1 95.56 95 ALA A C 1
ATOM 748 O O . ALA A 1 95 ? 2.521 13.727 -8.133 1 95.56 95 ALA A O 1
ATOM 749 N N . ALA A 1 96 ? 1.61 13.391 -6.109 1 93.75 96 ALA A N 1
ATOM 750 C CA . ALA A 1 96 ? 2.42 14.43 -5.48 1 93.75 96 ALA A CA 1
ATOM 751 C C . ALA A 1 96 ? 3.898 14.055 -5.484 1 93.75 96 ALA A C 1
ATOM 753 O O . ALA A 1 96 ? 4.762 14.914 -5.68 1 93.75 96 ALA A O 1
ATOM 754 N N . GLY A 1 97 ? 4.148 12.773 -5.199 1 93.88 97 GLY A N 1
ATOM 755 C CA . GLY A 1 97 ? 5.523 12.289 -5.25 1 93.88 97 GLY A CA 1
ATOM 756 C C . GLY A 1 97 ? 6.145 12.414 -6.629 1 93.88 97 GLY A C 1
ATOM 757 O O . GLY A 1 97 ? 7.316 12.766 -6.762 1 93.88 97 GLY A O 1
ATOM 758 N N . PHE A 1 98 ? 5.387 12.156 -7.684 1 97 98 PHE A N 1
ATOM 759 C CA . PHE A 1 98 ? 5.836 12.367 -9.055 1 97 98 PHE A CA 1
ATOM 760 C C . PHE A 1 98 ? 6.176 13.836 -9.297 1 97 98 PHE A C 1
ATOM 762 O O . PHE A 1 98 ? 7.242 14.148 -9.828 1 97 98 PHE A O 1
ATOM 769 N N . ALA A 1 99 ? 5.289 14.727 -8.891 1 96.25 99 ALA A N 1
ATOM 770 C CA . ALA A 1 99 ? 5.496 16.156 -9.086 1 96.25 99 ALA A CA 1
ATOM 771 C C . ALA A 1 99 ? 6.746 16.641 -8.352 1 96.25 99 ALA A C 1
ATOM 773 O O . ALA A 1 99 ? 7.465 17.516 -8.844 1 96.25 99 ALA A O 1
ATOM 774 N N . GLU A 1 100 ? 6.926 16.141 -7.203 1 94 100 GLU A N 1
ATOM 775 C CA . GLU A 1 100 ? 8.109 16.469 -6.418 1 94 100 GLU A CA 1
ATOM 776 C C . GLU A 1 100 ? 9.383 16.016 -7.117 1 94 100 GLU A C 1
ATOM 778 O O . GLU A 1 100 ? 10.328 16.797 -7.254 1 94 100 GLU A O 1
ATOM 783 N N . ARG A 1 101 ? 9.406 14.844 -7.602 1 94.62 101 ARG A N 1
ATOM 784 C CA . ARG A 1 101 ? 10.602 14.266 -8.195 1 94.62 101 ARG A CA 1
ATOM 785 C C . ARG A 1 101 ? 10.836 14.812 -9.602 1 94.62 101 ARG A C 1
ATOM 787 O O . ARG A 1 101 ? 11.977 14.859 -10.07 1 94.62 101 ARG A O 1
ATOM 794 N N . ALA A 1 102 ? 9.758 15.219 -10.195 1 96.81 102 ALA A N 1
ATOM 795 C CA . ALA A 1 102 ? 9.875 15.875 -11.492 1 96.81 102 ALA A CA 1
ATOM 796 C C . ALA A 1 102 ? 10.477 17.266 -11.352 1 96.81 102 ALA A C 1
ATOM 798 O O . ALA A 1 102 ? 10.891 17.875 -12.344 1 96.81 102 ALA A O 1
ATOM 799 N N . GLY A 1 103 ? 10.492 17.797 -10.117 1 94.56 103 GLY A N 1
ATOM 800 C CA . GLY A 1 103 ? 11.148 19.062 -9.852 1 94.56 103 GLY A CA 1
ATOM 801 C C . GLY A 1 103 ? 10.172 20.219 -9.703 1 94.56 103 GLY A C 1
ATOM 802 O O . GLY A 1 103 ? 10.57 21.328 -9.352 1 94.56 103 GLY A O 1
ATOM 803 N N . PHE A 1 104 ? 8.914 19.969 -9.938 1 95.62 104 PHE A N 1
ATOM 804 C CA . PHE A 1 104 ? 7.887 21 -9.922 1 95.62 104 PHE A CA 1
ATOM 805 C C . PHE A 1 104 ? 7.793 21.656 -8.547 1 95.62 104 PHE A C 1
ATOM 807 O O . PHE A 1 104 ? 7.902 22.875 -8.422 1 95.62 104 PHE A O 1
ATOM 814 N N . ILE A 1 105 ? 7.699 20.906 -7.512 1 91.81 105 ILE A N 1
ATOM 815 C CA . ILE A 1 105 ? 7.469 21.391 -6.156 1 91.81 105 ILE A CA 1
ATOM 816 C C . ILE A 1 105 ? 8.75 22.031 -5.613 1 91.81 105 ILE A C 1
ATOM 818 O O . ILE A 1 105 ? 8.727 23.156 -5.105 1 91.81 105 ILE A O 1
ATOM 822 N N . PRO A 1 106 ? 9.883 21.375 -5.781 1 90.25 106 PRO A N 1
ATOM 823 C CA . PRO A 1 106 ? 11.133 22 -5.344 1 90.25 106 PRO A CA 1
ATOM 824 C C . PRO A 1 106 ? 11.391 23.344 -6.035 1 90.25 106 PRO A C 1
ATOM 826 O O . PRO A 1 106 ? 11.945 24.25 -5.422 1 90.25 106 PRO A O 1
ATOM 829 N N . ALA A 1 107 ? 11.055 23.406 -7.266 1 93.19 107 ALA A N 1
ATOM 830 C CA . ALA A 1 107 ? 11.242 24.672 -7.992 1 93.19 107 ALA A CA 1
ATOM 831 C C . ALA A 1 107 ? 10.453 25.797 -7.336 1 93.19 107 ALA A C 1
ATOM 833 O O . ALA A 1 107 ? 10.922 26.938 -7.285 1 93.19 107 ALA A O 1
ATOM 834 N N . LEU A 1 108 ? 9.297 25.5 -6.883 1 91.56 108 LEU A N 1
ATOM 835 C CA . LEU A 1 108 ? 8.492 26.5 -6.184 1 91.56 108 LEU A CA 1
ATOM 836 C C . LEU A 1 108 ? 9.219 27.016 -4.949 1 91.56 108 LEU A C 1
ATOM 838 O O . LEU A 1 108 ? 9.211 28.219 -4.676 1 91.56 108 LEU A O 1
ATOM 842 N N . MET A 1 109 ? 9.836 26.188 -4.246 1 89.69 109 MET A N 1
ATOM 843 C CA . MET A 1 109 ? 10.555 26.562 -3.031 1 89.69 109 MET A CA 1
ATOM 844 C C . MET A 1 109 ? 11.789 27.406 -3.365 1 89.69 109 MET A C 1
ATOM 846 O O . MET A 1 109 ? 12.109 28.359 -2.654 1 89.69 109 MET A O 1
ATOM 850 N N . ARG A 1 110 ? 12.383 27.094 -4.438 1 92 110 ARG A N 1
ATOM 851 C CA . ARG A 1 110 ? 13.609 27.766 -4.828 1 92 110 ARG A CA 1
ATOM 852 C C . ARG A 1 110 ? 13.32 29.172 -5.332 1 92 110 ARG A C 1
ATOM 854 O O . ARG A 1 110 ? 14.234 30 -5.453 1 92 110 ARG A O 1
ATOM 861 N N . THR A 1 111 ? 12.133 29.484 -5.605 1 92.69 111 THR A N 1
ATOM 862 C CA . THR A 1 111 ? 11.789 30.844 -5.996 1 92.69 111 THR A CA 1
ATOM 863 C C . THR A 1 111 ? 12.18 31.844 -4.898 1 92.69 111 THR A C 1
ATOM 865 O O . THR A 1 111 ? 12.289 33.031 -5.148 1 92.69 111 THR A O 1
ATOM 868 N N . LEU A 1 112 ? 12.359 31.344 -3.73 1 92.44 112 LEU A N 1
ATOM 869 C CA . LEU A 1 112 ? 12.805 32.156 -2.605 1 92.44 112 LEU A CA 1
ATOM 870 C C . LEU A 1 112 ? 14.102 32.875 -2.943 1 92.44 112 LEU A C 1
ATOM 872 O O . LEU A 1 112 ? 14.367 33.969 -2.414 1 92.44 112 LEU A O 1
ATOM 876 N N . THR A 1 113 ? 14.875 32.281 -3.797 1 92.62 113 THR A N 1
ATOM 877 C CA . THR A 1 113 ? 16.172 32.844 -4.137 1 92.62 113 THR A CA 1
ATOM 878 C C . THR A 1 113 ? 16.016 34.125 -4.945 1 92.62 113 THR A C 1
ATOM 880 O O . THR A 1 113 ? 16.953 34.938 -5.062 1 92.62 113 THR A O 1
ATOM 883 N N . LYS A 1 114 ? 14.891 34.344 -5.43 1 92 114 LYS A N 1
ATOM 884 C CA . LYS A 1 114 ? 14.672 35.531 -6.266 1 92 114 LYS A CA 1
ATOM 885 C C . LYS A 1 114 ? 13.922 36.625 -5.504 1 92 114 LYS A C 1
ATOM 887 O O . LYS A 1 114 ? 13.695 37.719 -6.027 1 92 114 LYS A O 1
ATOM 892 N N . VAL A 1 115 ? 13.555 36.406 -4.34 1 93.62 115 VAL A N 1
ATOM 893 C CA . VAL A 1 115 ? 12.766 37.344 -3.557 1 93.62 115 VAL A CA 1
ATOM 894 C C . VAL A 1 115 ? 13.656 38.469 -3.041 1 93.62 115 VAL A C 1
ATOM 896 O O . VAL A 1 115 ? 14.734 38.219 -2.496 1 93.62 115 VAL A O 1
ATOM 899 N N . PRO A 1 116 ? 13.211 39.688 -3.213 1 94.19 116 PRO A N 1
ATOM 900 C CA . PRO A 1 116 ? 13.984 40.812 -2.666 1 94.19 116 PRO A CA 1
ATOM 901 C C . PRO A 1 116 ? 14.062 40.781 -1.142 1 94.19 116 PRO A C 1
ATOM 903 O O . PRO A 1 116 ? 13.203 40.188 -0.486 1 94.19 116 PRO A O 1
ATOM 906 N N . ASP A 1 117 ? 15.039 41.469 -0.592 1 93.62 117 ASP A N 1
ATOM 907 C CA . ASP A 1 117 ? 15.359 41.438 0.831 1 93.62 117 ASP A CA 1
ATOM 908 C C . ASP A 1 117 ? 14.18 41.906 1.673 1 93.62 117 ASP A C 1
ATOM 910 O O . ASP A 1 117 ? 13.914 41.344 2.742 1 93.62 117 ASP A O 1
ATOM 914 N N . LYS A 1 118 ? 13.438 42.844 1.168 1 93.56 118 LYS A N 1
ATOM 915 C CA . LYS A 1 118 ? 12.336 43.438 1.923 1 93.56 118 LYS A CA 1
ATOM 916 C C . LYS A 1 118 ? 11.219 42.438 2.156 1 93.56 118 LYS A C 1
ATOM 918 O O . LYS A 1 118 ? 10.484 42.531 3.141 1 93.56 118 LYS A O 1
ATOM 923 N N . TYR A 1 119 ? 11.07 41.469 1.302 1 96.12 119 TYR A N 1
ATOM 924 C CA . TYR A 1 119 ? 9.969 40.531 1.388 1 96.12 119 TYR A CA 1
ATOM 925 C C . TYR A 1 119 ? 10.477 39.125 1.761 1 96.12 119 TYR A C 1
ATOM 927 O O . TYR A 1 119 ? 9.727 38.156 1.69 1 96.12 119 TYR A O 1
ATOM 935 N N . LEU A 1 120 ? 11.703 39 2.16 1 96.19 120 LEU A N 1
ATOM 936 C CA . LEU A 1 120 ? 12.32 37.719 2.385 1 96.19 120 LEU A CA 1
ATOM 937 C C . LEU A 1 120 ? 11.648 36.969 3.543 1 96.19 120 LEU A C 1
ATOM 939 O O . LEU A 1 120 ? 11.32 35.812 3.428 1 96.19 120 LEU A O 1
ATOM 943 N N . ILE A 1 121 ? 11.406 37.719 4.664 1 97.31 121 ILE A N 1
ATOM 944 C CA . ILE A 1 121 ? 10.883 37.062 5.871 1 97.31 121 ILE A CA 1
ATOM 945 C C . ILE A 1 121 ? 9.469 36.562 5.609 1 97.31 121 ILE A C 1
ATOM 947 O O . ILE A 1 121 ? 9.188 35.375 5.824 1 97.31 121 ILE A O 1
ATOM 951 N N . PRO A 1 122 ? 8.516 37.375 5.086 1 97.88 122 PRO A N 1
ATOM 952 C CA . PRO A 1 122 ? 7.191 36.844 4.789 1 97.88 122 PRO A CA 1
ATOM 953 C C . PRO A 1 122 ? 7.23 35.75 3.73 1 97.88 122 PRO A C 1
ATOM 955 O O . PRO A 1 122 ? 6.426 34.812 3.779 1 97.88 122 PRO A O 1
ATOM 958 N N . ALA A 1 123 ? 8.164 35.812 2.814 1 97.38 123 ALA A N 1
ATOM 959 C CA . ALA A 1 123 ? 8.281 34.781 1.785 1 97.38 123 ALA A CA 1
ATOM 960 C C . ALA A 1 123 ? 8.719 33.438 2.387 1 97.38 123 ALA A C 1
ATOM 962 O O . ALA A 1 123 ? 8.25 32.406 1.976 1 97.38 123 ALA A O 1
ATOM 963 N N . ILE A 1 124 ? 9.656 33.5 3.32 1 97.31 124 ILE A N 1
ATOM 964 C CA . ILE A 1 124 ? 10.125 32.312 4 1 97.31 124 ILE A CA 1
ATOM 965 C C . ILE A 1 124 ? 8.953 31.625 4.703 1 97.31 124 ILE A C 1
ATOM 967 O O . ILE A 1 124 ? 8.773 30.406 4.59 1 97.31 124 ILE A O 1
ATOM 971 N N . PHE A 1 125 ? 8.133 32.406 5.379 1 97.81 125 PHE A N 1
ATOM 972 C CA . PHE A 1 125 ? 7.027 31.812 6.129 1 97.81 125 PHE A CA 1
ATOM 973 C C . PHE A 1 125 ? 5.949 31.281 5.188 1 97.81 125 PHE A C 1
ATOM 975 O O . PHE A 1 125 ? 5.441 30.188 5.371 1 97.81 125 PHE A O 1
ATOM 982 N N . ILE A 1 126 ? 5.578 31.984 4.164 1 96.69 126 ILE A N 1
ATOM 983 C CA . ILE A 1 126 ? 4.527 31.547 3.256 1 96.69 126 ILE A CA 1
ATOM 984 C C . ILE A 1 126 ? 4.969 30.266 2.543 1 96.69 126 ILE A C 1
ATOM 986 O O . ILE A 1 126 ? 4.223 29.281 2.484 1 96.69 126 ILE A O 1
ATOM 990 N N . LEU A 1 127 ? 6.172 30.234 2.006 1 94.62 127 LEU A N 1
ATOM 991 C CA . LEU A 1 127 ? 6.672 29.078 1.262 1 94.62 127 LEU A CA 1
ATOM 992 C C . LEU A 1 127 ? 6.973 27.922 2.201 1 94.62 127 LEU A C 1
ATOM 994 O O . LEU A 1 127 ? 6.762 26.766 1.842 1 94.62 127 LEU A O 1
ATOM 998 N N . GLY A 1 128 ? 7.477 28.266 3.363 1 95.38 128 GLY A N 1
ATOM 999 C CA . GLY A 1 128 ? 7.715 27.219 4.348 1 95.38 128 GLY A CA 1
ATOM 1000 C C . GLY A 1 128 ? 6.441 26.531 4.809 1 95.38 128 GLY A C 1
ATOM 1001 O O . GLY A 1 128 ? 6.371 25.297 4.852 1 95.38 128 GLY A O 1
ATOM 1002 N N . ILE A 1 129 ? 5.473 27.297 5.105 1 95.88 129 ILE A N 1
ATOM 1003 C CA . ILE A 1 129 ? 4.184 26.781 5.562 1 95.88 129 ILE A CA 1
ATOM 1004 C C . ILE A 1 129 ? 3.533 25.969 4.453 1 95.88 129 ILE A C 1
ATOM 1006 O O . ILE A 1 129 ? 3.035 24.859 4.699 1 95.88 129 ILE A O 1
ATOM 1010 N N . CYS A 1 130 ? 3.607 26.406 3.236 1 94.62 130 CYS A N 1
ATOM 1011 C CA . CYS A 1 130 ? 2.994 25.719 2.111 1 94.62 130 CYS A CA 1
ATOM 1012 C C . CYS A 1 130 ? 3.861 24.547 1.653 1 94.62 130 CYS A C 1
ATOM 1014 O O . CYS A 1 130 ? 3.484 23.797 0.745 1 94.62 130 CYS A O 1
ATOM 1016 N N . GLY A 1 131 ? 4.977 24.422 2.311 1 91.38 131 GLY A N 1
ATOM 1017 C CA . GLY A 1 131 ? 5.938 23.406 1.912 1 91.38 131 GLY A CA 1
ATOM 1018 C C . GLY A 1 131 ? 5.434 22 2.145 1 91.38 131 GLY A C 1
ATOM 1019 O O . GLY A 1 131 ? 5.93 21.047 1.532 1 91.38 131 GLY A O 1
ATOM 1020 N N . ASN A 1 132 ? 4.395 21.859 2.939 1 90.31 132 ASN A N 1
ATOM 1021 C CA . ASN A 1 132 ? 3.873 20.516 3.232 1 90.31 132 ASN A CA 1
ATOM 1022 C C . ASN A 1 132 ? 3.312 19.859 1.982 1 90.31 132 ASN A C 1
ATOM 1024 O O . ASN A 1 132 ? 3.037 18.656 1.986 1 90.31 132 ASN A O 1
ATOM 1028 N N . LEU A 1 133 ? 3.209 20.578 0.897 1 86.44 133 LEU A N 1
ATOM 1029 C CA . LEU A 1 133 ? 2.865 19.984 -0.389 1 86.44 133 LEU A CA 1
ATOM 1030 C C . LEU A 1 133 ? 3.885 18.922 -0.788 1 86.44 133 LEU A C 1
ATOM 1032 O O . LEU A 1 133 ? 3.543 17.953 -1.468 1 86.44 133 LEU A O 1
ATOM 1036 N N . ALA A 1 134 ? 5.109 19.156 -0.348 1 81.56 134 ALA A N 1
ATOM 1037 C CA . ALA A 1 134 ? 6.191 18.203 -0.628 1 81.56 134 ALA A CA 1
ATOM 1038 C C . ALA A 1 134 ? 6.484 17.328 0.589 1 81.56 134 ALA A C 1
ATOM 1040 O O . ALA A 1 134 ? 7.555 16.719 0.679 1 81.56 134 ALA A O 1
ATOM 1041 N N . SER A 1 135 ? 5.633 17.375 1.428 1 80.12 135 SER A N 1
ATOM 1042 C CA . SER A 1 135 ? 5.777 16.594 2.65 1 80.12 135 SER A CA 1
ATOM 1043 C C . SER A 1 135 ? 7.16 16.781 3.268 1 80.12 135 SER A C 1
ATOM 1045 O O . SER A 1 135 ? 7.59 17.906 3.512 1 80.12 135 SER A O 1
ATOM 1047 N N . ASP A 1 136 ? 7.988 15.766 3.396 1 74.94 136 ASP A N 1
ATOM 1048 C CA . ASP A 1 136 ? 9.266 15.766 4.105 1 74.94 136 ASP A CA 1
ATOM 1049 C C . ASP A 1 136 ? 10.336 16.5 3.312 1 74.94 136 ASP A C 1
ATOM 1051 O O . ASP A 1 136 ? 11.289 17.031 3.889 1 74.94 136 ASP A O 1
ATOM 1055 N N . ALA A 1 137 ? 10.102 16.625 2.133 1 80.69 137 ALA A N 1
ATOM 1056 C CA . ALA A 1 137 ? 11.109 17.281 1.298 1 80.69 137 ALA A CA 1
ATOM 1057 C C . ALA A 1 137 ? 11.234 18.766 1.658 1 80.69 137 ALA A C 1
ATOM 1059 O O . ALA A 1 137 ? 12.32 19.344 1.531 1 80.69 137 ALA A O 1
ATOM 1060 N N . SER A 1 138 ? 10.172 19.297 2.104 1 89.44 138 SER A N 1
ATOM 1061 C CA . SER A 1 138 ? 10.219 20.719 2.473 1 89.44 138 SER A CA 1
ATOM 1062 C C . SER A 1 138 ? 11.172 20.953 3.637 1 89.44 138 SER A C 1
ATOM 1064 O O . SER A 1 138 ? 11.836 21.984 3.701 1 89.44 138 SER A O 1
ATOM 1066 N N . LEU A 1 139 ? 11.289 20.016 4.504 1 89.94 139 LEU A N 1
ATOM 1067 C CA . LEU A 1 139 ? 12.141 20.156 5.684 1 89.94 139 LEU A CA 1
ATOM 1068 C C . LEU A 1 139 ? 13.609 19.984 5.32 1 89.94 139 LEU A C 1
ATOM 1070 O O . LEU A 1 139 ? 14.492 20.422 6.07 1 89.94 139 LEU A O 1
ATOM 1074 N N . VAL A 1 140 ? 13.867 19.469 4.172 1 87.56 140 VAL A N 1
ATOM 1075 C CA . VAL A 1 140 ? 15.242 19.266 3.732 1 87.56 140 VAL A CA 1
ATOM 1076 C C . VAL A 1 140 ? 15.672 20.391 2.811 1 87.56 140 VAL A C 1
ATOM 1078 O O . VAL A 1 140 ? 16.875 20.656 2.656 1 87.56 140 VAL A O 1
ATOM 1081 N N . ILE A 1 141 ? 14.734 21.109 2.338 1 89.5 141 ILE A N 1
ATOM 1082 C CA . ILE A 1 141 ? 15.07 22.094 1.319 1 89.5 141 ILE A CA 1
ATOM 1083 C C . ILE A 1 141 ? 14.992 23.5 1.918 1 89.5 141 ILE A C 1
ATOM 1085 O O . ILE A 1 141 ? 15.922 24.297 1.769 1 89.5 141 ILE A O 1
ATOM 1089 N N . ILE A 1 142 ? 14.023 23.781 2.68 1 94 142 ILE A N 1
ATOM 1090 C CA . ILE A 1 142 ? 13.719 25.156 3.076 1 94 142 ILE A CA 1
ATOM 1091 C C . ILE A 1 142 ? 14.727 25.625 4.121 1 94 142 ILE A C 1
ATOM 1093 O O . ILE A 1 142 ? 15.328 26.703 3.979 1 94 142 ILE A O 1
ATOM 1097 N N . PRO A 1 143 ? 15.031 24.797 5.086 1 95.12 143 PRO A N 1
ATOM 1098 C CA . PRO A 1 143 ? 15.914 25.312 6.133 1 95.12 143 PRO A CA 1
ATOM 1099 C C . PRO A 1 143 ? 17.328 25.609 5.617 1 95.12 143 PRO A C 1
ATOM 1101 O O . PRO A 1 143 ? 17.844 26.719 5.832 1 95.12 143 PRO A O 1
ATOM 1104 N N . PRO A 1 144 ? 17.922 24.719 4.91 1 94.81 144 PRO A N 1
ATOM 1105 C CA . PRO A 1 144 ? 19.25 25.062 4.402 1 94.81 144 PRO A CA 1
ATOM 1106 C C . PRO A 1 144 ? 19.203 26.188 3.375 1 94.81 144 PRO A C 1
ATOM 1108 O O . PRO A 1 144 ? 20.141 26.984 3.291 1 94.81 144 PRO A O 1
ATOM 1111 N N . LEU A 1 145 ? 18.234 26.297 2.643 1 94.69 145 LEU A N 1
ATOM 1112 C CA . LEU A 1 145 ? 18.078 27.375 1.671 1 94.69 145 LEU A CA 1
ATOM 1113 C C . LEU A 1 145 ? 17.984 28.719 2.369 1 94.69 145 LEU A C 1
ATOM 1115 O O . LEU A 1 145 ? 18.641 29.688 1.975 1 94.69 145 LEU A O 1
ATOM 1119 N N . THR A 1 146 ? 17.141 28.797 3.359 1 96.81 146 THR A N 1
ATOM 1120 C CA . THR A 1 146 ? 16.969 30.062 4.074 1 96.81 146 THR A CA 1
ATOM 1121 C C . THR A 1 146 ? 18.234 30.438 4.836 1 96.81 146 THR A C 1
ATOM 1123 O O . THR A 1 146 ? 18.578 31.625 4.926 1 96.81 146 THR A O 1
ATOM 1126 N N . ALA A 1 147 ? 18.953 29.484 5.367 1 96.44 147 ALA A N 1
ATOM 1127 C CA . ALA A 1 147 ? 20.234 29.75 5.996 1 96.44 147 ALA A CA 1
ATOM 1128 C C . ALA A 1 147 ? 21.219 30.359 5.004 1 96.44 147 ALA A C 1
ATOM 1130 O O . ALA A 1 147 ? 21.891 31.344 5.312 1 96.44 147 ALA A O 1
ATOM 1131 N N . ALA A 1 148 ? 21.281 29.766 3.902 1 95.06 148 ALA A N 1
ATOM 1132 C CA . ALA A 1 148 ? 22.203 30.234 2.867 1 95.06 148 ALA A CA 1
ATOM 1133 C C . ALA A 1 148 ? 21.844 31.625 2.387 1 95.06 148 ALA A C 1
ATOM 1135 O O . ALA A 1 148 ? 22.719 32.438 2.096 1 95.06 148 ALA A O 1
ATOM 1136 N N . LEU A 1 149 ? 20.625 31.891 2.256 1 94.69 149 LEU A N 1
ATOM 1137 C CA . LEU A 1 149 ? 20.172 33.219 1.827 1 94.69 149 LEU A CA 1
ATOM 1138 C C . LEU A 1 149 ? 20.531 34.281 2.855 1 94.69 149 LEU A C 1
ATOM 1140 O O . LEU A 1 149 ? 20.984 35.375 2.494 1 94.69 149 LEU A O 1
ATOM 1144 N N . PHE A 1 150 ? 20.297 33.969 4.094 1 95.94 150 PHE A N 1
ATOM 1145 C CA . PHE A 1 150 ? 20.703 34.906 5.148 1 95.94 150 PHE A CA 1
ATOM 1146 C C . PHE A 1 150 ? 22.203 35.125 5.109 1 95.94 150 PHE A C 1
ATOM 1148 O O . PHE A 1 150 ? 22.656 36.281 5.203 1 95.94 150 PHE A O 1
ATOM 1155 N N . TYR A 1 151 ? 22.922 34.094 4.922 1 94.75 151 TYR A N 1
ATOM 1156 C CA . TYR A 1 151 ? 24.375 34.188 4.855 1 94.75 151 TYR A CA 1
ATOM 1157 C C . TYR A 1 151 ? 24.812 35.094 3.711 1 94.75 151 TYR A C 1
ATOM 1159 O O . TYR A 1 151 ? 25.672 35.969 3.891 1 94.75 151 TYR A O 1
ATOM 1167 N N . SER A 1 152 ? 24.266 34.875 2.615 1 92.44 152 SER A N 1
ATOM 1168 C CA . SER A 1 152 ? 24.641 35.625 1.427 1 92.44 152 SER A CA 1
ATOM 1169 C C . SER A 1 152 ? 24.312 37.125 1.601 1 92.44 152 SER A C 1
ATOM 1171 O O . SER A 1 152 ? 24.922 37.969 0.954 1 92.44 152 SER A O 1
ATOM 1173 N N . ARG A 1 153 ? 23.453 37.406 2.467 1 92.12 153 ARG A N 1
ATOM 1174 C CA . ARG A 1 153 ? 23.047 38.781 2.689 1 92.12 153 ARG A CA 1
ATOM 1175 C C . ARG A 1 153 ? 23.656 39.344 3.971 1 92.12 153 ARG A C 1
ATOM 1177 O O . ARG A 1 153 ? 23.219 40.375 4.488 1 92.12 153 ARG A O 1
ATOM 1184 N N . ARG A 1 154 ? 24.562 38.594 4.523 1 93.06 154 ARG A N 1
ATOM 1185 C CA . ARG A 1 154 ? 25.328 38.969 5.699 1 93.06 154 ARG A CA 1
ATOM 1186 C C . ARG A 1 154 ? 24.438 39.094 6.926 1 93.06 154 ARG A C 1
ATOM 1188 O O . ARG A 1 154 ? 24.531 40.094 7.676 1 93.06 154 ARG A O 1
ATOM 1195 N N . LYS A 1 155 ? 23.5 38.25 6.926 1 94.88 155 LYS A N 1
ATOM 1196 C CA . LYS A 1 155 ? 22.656 38.094 8.102 1 94.88 155 LYS A CA 1
ATOM 1197 C C . LYS A 1 155 ? 22.984 36.781 8.82 1 94.88 155 LYS A C 1
ATOM 1199 O O . LYS A 1 155 ? 23.766 35.969 8.312 1 94.88 155 LYS A O 1
ATOM 1204 N N . ASP A 1 156 ? 22.453 36.594 10 1 96.44 156 ASP A N 1
ATOM 1205 C CA . ASP A 1 156 ? 22.719 35.406 10.797 1 96.44 156 ASP A CA 1
ATOM 1206 C C . ASP A 1 156 ? 22.125 34.156 10.133 1 96.44 156 ASP A C 1
ATOM 1208 O O . ASP A 1 156 ? 20.906 33.938 10.164 1 96.44 156 ASP A O 1
ATOM 1212 N N . PRO A 1 157 ? 22.984 33.312 9.594 1 96.12 157 PRO A N 1
ATOM 1213 C CA . PRO A 1 157 ? 22.484 32.156 8.867 1 96.12 157 PRO A CA 1
ATOM 1214 C C . PRO A 1 157 ? 21.781 31.141 9.773 1 96.12 157 PRO A C 1
ATOM 1216 O O . PRO A 1 157 ? 20.859 30.453 9.344 1 96.12 157 PRO A O 1
ATOM 1219 N N . ILE A 1 158 ? 22.188 31.047 10.992 1 95.75 158 ILE A N 1
ATOM 1220 C CA . ILE A 1 158 ? 21.562 30.109 11.93 1 95.75 158 ILE A CA 1
ATOM 1221 C C . ILE A 1 158 ? 20.141 30.562 12.219 1 95.75 158 ILE A C 1
ATOM 1223 O O . ILE A 1 158 ? 19.219 29.75 12.305 1 95.75 158 ILE A O 1
ATOM 1227 N N . PHE A 1 159 ? 20.016 31.812 12.367 1 96.19 159 PHE A N 1
ATOM 1228 C CA . PHE A 1 159 ? 18.672 32.344 12.562 1 96.19 159 PHE A CA 1
ATOM 1229 C C . PHE A 1 159 ? 17.797 32.094 11.344 1 96.19 159 PHE A C 1
ATOM 1231 O O . PHE A 1 159 ? 16.625 31.75 11.469 1 96.19 159 PHE A O 1
ATOM 1238 N N . GLY A 1 160 ? 18.344 32.312 10.148 1 96.56 160 GLY A N 1
ATOM 1239 C CA . GLY A 1 160 ? 17.625 31.969 8.93 1 96.56 160 GLY A CA 1
ATOM 1240 C C . GLY A 1 160 ? 17.219 30.5 8.875 1 96.56 160 GLY A C 1
ATOM 1241 O O . GLY A 1 160 ? 16.094 30.188 8.438 1 96.56 160 GLY A O 1
ATOM 1242 N N . LEU A 1 161 ? 18.125 29.641 9.25 1 96.31 161 LEU A N 1
ATOM 1243 C CA . LEU A 1 161 ? 17.859 28.219 9.328 1 96.31 161 LEU A CA 1
ATOM 1244 C C . LEU A 1 161 ? 16.672 27.938 10.242 1 96.31 161 LEU A C 1
ATOM 1246 O O . LEU A 1 161 ? 15.781 27.156 9.891 1 96.31 161 LEU A O 1
ATOM 1250 N N . ILE A 1 162 ? 16.625 28.547 11.344 1 95.94 162 ILE A N 1
ATOM 1251 C CA . ILE A 1 162 ? 15.586 28.344 12.352 1 95.94 162 ILE A CA 1
ATOM 1252 C C . ILE A 1 162 ? 14.242 28.844 11.797 1 95.94 162 ILE A C 1
ATOM 1254 O O . ILE A 1 162 ? 13.211 28.188 12.008 1 95.94 162 ILE A O 1
ATOM 1258 N N . LEU A 1 163 ? 14.281 29.969 11.125 1 97.19 163 LEU A N 1
ATOM 1259 C CA . LEU A 1 163 ? 13.047 30.484 10.531 1 97.19 163 LEU A CA 1
ATOM 1260 C C . LEU A 1 163 ? 12.469 29.516 9.516 1 97.19 163 LEU A C 1
ATOM 1262 O O . LEU A 1 163 ? 11.273 29.234 9.531 1 97.19 163 LEU A O 1
ATOM 1266 N N . GLY A 1 164 ? 13.312 29.047 8.656 1 96.81 164 GLY A N 1
ATOM 1267 C CA . GLY A 1 164 ? 12.859 28.078 7.676 1 96.81 164 GLY A CA 1
ATOM 1268 C C . GLY A 1 164 ? 12.328 26.797 8.305 1 96.81 164 GLY A C 1
ATOM 1269 O O . GLY A 1 164 ? 11.305 26.266 7.859 1 96.81 164 GLY A O 1
ATOM 1270 N N . TYR A 1 165 ? 12.992 26.328 9.289 1 96.25 165 TYR A N 1
ATOM 1271 C CA . TYR A 1 165 ? 12.586 25.109 9.992 1 96.25 165 TYR A CA 1
ATOM 1272 C C . TYR A 1 165 ? 11.242 25.312 10.688 1 96.25 165 TYR A C 1
ATOM 1274 O O . TYR A 1 165 ? 10.359 24.453 10.594 1 96.25 165 TYR A O 1
ATOM 1282 N N . ALA A 1 166 ? 11.086 26.375 11.398 1 96.5 166 ALA A N 1
ATOM 1283 C CA . ALA A 1 166 ? 9.836 26.688 12.086 1 96.5 166 ALA A CA 1
ATOM 1284 C C . ALA A 1 166 ? 8.688 26.812 11.094 1 96.5 166 ALA A C 1
ATOM 1286 O O . ALA A 1 166 ? 7.59 26.312 11.328 1 96.5 166 ALA A O 1
ATOM 1287 N N . ALA A 1 167 ? 8.914 27.516 10.031 1 96.81 167 ALA A N 1
ATOM 1288 C CA . ALA A 1 167 ? 7.879 27.719 9.016 1 96.81 167 ALA A CA 1
ATOM 1289 C C . ALA A 1 167 ? 7.434 26.375 8.43 1 96.81 167 ALA A C 1
ATOM 1291 O O . ALA A 1 167 ? 6.238 26.109 8.32 1 96.81 167 ALA A O 1
ATOM 1292 N N . ALA A 1 168 ? 8.359 25.547 8.07 1 94.88 168 ALA A N 1
ATOM 1293 C CA . ALA A 1 168 ? 8.078 24.281 7.383 1 94.88 168 ALA A CA 1
ATOM 1294 C C . ALA A 1 168 ? 7.535 23.234 8.352 1 94.88 168 ALA A C 1
ATOM 1296 O O . ALA A 1 168 ? 6.73 22.391 7.973 1 94.88 168 ALA A O 1
ATOM 1297 N N . SER A 1 169 ? 7.906 23.281 9.57 1 94.31 169 SER A N 1
ATOM 1298 C CA . SER A 1 169 ? 7.551 22.25 10.531 1 94.31 169 SER A CA 1
ATOM 1299 C C . SER A 1 169 ? 6.363 22.672 11.391 1 94.31 169 SER A C 1
ATOM 1301 O O . SER A 1 169 ? 5.297 22.062 11.336 1 94.31 169 SER A O 1
ATOM 1303 N N . SER A 1 170 ? 6.512 23.781 12.094 1 92.94 170 SER A N 1
ATOM 1304 C CA . SER A 1 170 ? 5.438 24.234 12.969 1 92.94 170 SER A CA 1
ATOM 1305 C C . SER A 1 170 ? 4.25 24.75 12.156 1 92.94 170 SER A C 1
ATOM 1307 O O . SER A 1 170 ? 3.109 24.688 12.617 1 92.94 170 SER A O 1
ATOM 1309 N N . GLY A 1 171 ? 4.473 25.219 11.031 1 92.81 171 GLY A N 1
ATOM 1310 C CA . GLY A 1 171 ? 3.406 25.672 10.148 1 92.81 171 GLY A CA 1
ATOM 1311 C C . GLY A 1 171 ? 2.861 24.578 9.258 1 92.81 171 GLY A C 1
ATOM 1312 O O . GLY A 1 171 ? 2.051 24.828 8.367 1 92.81 171 GLY A O 1
ATOM 1313 N N . PHE A 1 172 ? 3.182 23.422 9.461 1 89.94 172 PHE A N 1
ATOM 1314 C CA . PHE A 1 172 ? 3.039 22.281 8.562 1 89.94 172 PHE A CA 1
ATOM 1315 C C . PHE A 1 172 ? 1.577 22.062 8.203 1 89.94 172 PHE A C 1
ATOM 1317 O O . PHE A 1 172 ? 1.267 21.641 7.086 1 89.94 172 PHE A O 1
ATOM 1324 N N . THR A 1 173 ? 0.705 22.312 9.047 1 93 173 THR A N 1
ATOM 1325 C CA . THR A 1 173 ? -0.68 21.906 8.82 1 93 173 THR A CA 1
ATOM 1326 C C . THR A 1 173 ? -1.392 22.906 7.91 1 93 173 THR A C 1
ATOM 1328 O O . THR A 1 173 ? -2.416 22.578 7.305 1 93 173 THR A O 1
ATOM 1331 N N . ALA A 1 174 ? -0.955 24.109 7.855 1 95 174 ALA A N 1
ATOM 1332 C CA . ALA A 1 174 ? -1.602 25.141 7.043 1 95 174 ALA A CA 1
ATOM 1333 C C . ALA A 1 174 ? -1.083 25.109 5.605 1 95 174 ALA A C 1
ATOM 1335 O O . ALA A 1 174 ? 0.042 24.672 5.355 1 95 174 ALA A O 1
ATOM 1336 N N . ASN A 1 175 ? -1.966 25.531 4.746 1 95.31 175 ASN A N 1
ATOM 1337 C CA . ASN A 1 175 ? -1.603 25.594 3.332 1 95.31 175 ASN A CA 1
ATOM 1338 C C . ASN A 1 175 ? -2.654 26.328 2.514 1 95.31 175 ASN A C 1
ATOM 1340 O O . ASN A 1 175 ? -3.83 26.359 2.883 1 95.31 175 ASN A O 1
ATOM 1344 N N . LEU A 1 176 ? -2.221 26.938 1.468 1 94.19 176 LEU A N 1
ATOM 1345 C CA . LEU A 1 176 ? -3.137 27.578 0.528 1 94.19 176 LEU A CA 1
ATOM 1346 C C . LEU A 1 176 ? -3.803 26.531 -0.371 1 94.19 176 LEU A C 1
ATOM 1348 O O . LEU A 1 176 ? -4.879 26.781 -0.922 1 94.19 176 LEU A O 1
ATOM 1352 N N . PHE A 1 177 ? -3.164 25.391 -0.474 1 92.25 177 PHE A N 1
ATOM 1353 C CA . PHE A 1 177 ? -3.645 24.297 -1.311 1 92.25 177 PHE A CA 1
ATOM 1354 C C . PHE A 1 177 ? -4.016 23.094 -0.46 1 92.25 177 PHE A C 1
ATOM 1356 O O . PHE A 1 177 ? -3.643 23.016 0.712 1 92.25 177 PHE A O 1
ATOM 1363 N N . ILE A 1 178 ? -4.801 22.219 -1.092 1 92.56 178 ILE A N 1
ATOM 1364 C CA . ILE A 1 178 ? -5.078 20.953 -0.431 1 92.56 178 ILE A CA 1
ATOM 1365 C C . ILE A 1 178 ? -3.85 20.047 -0.522 1 92.56 178 ILE A C 1
ATOM 1367 O O . ILE A 1 178 ? -3.361 19.766 -1.618 1 92.56 178 ILE A O 1
ATOM 1371 N N . ALA A 1 179 ? -3.342 19.672 0.589 1 91.88 179 ALA A N 1
ATOM 1372 C CA . ALA A 1 179 ? -2.121 18.875 0.657 1 91.88 179 ALA A CA 1
ATOM 1373 C C . ALA A 1 179 ? -2.422 17.453 1.126 1 91.88 179 ALA A C 1
ATOM 1375 O O . ALA A 1 179 ? -3.574 17.125 1.41 1 91.88 179 ALA A O 1
ATOM 1376 N N . GLY A 1 180 ? -1.384 16.641 1.057 1 90.69 180 GLY A N 1
ATOM 1377 C CA . GLY A 1 180 ? -1.509 15.273 1.517 1 90.69 180 GLY A CA 1
ATOM 1378 C C . GLY A 1 180 ? -1.986 15.164 2.953 1 90.69 180 GLY A C 1
ATOM 1379 O O . GLY A 1 180 ? -2.734 14.25 3.297 1 90.69 180 GLY A O 1
ATOM 1380 N N . THR A 1 181 ? -1.621 16.062 3.736 1 92.56 181 THR A N 1
ATOM 1381 C CA . THR A 1 181 ? -2.025 16.094 5.137 1 92.56 181 THR A CA 1
ATOM 1382 C C . THR A 1 181 ? -3.543 16.203 5.262 1 92.56 181 THR A C 1
ATOM 1384 O O . THR A 1 181 ? -4.148 15.586 6.137 1 92.56 181 THR A O 1
ATOM 1387 N N . ASP A 1 182 ? -4.121 17 4.418 1 95.19 182 ASP A N 1
ATOM 1388 C CA . ASP A 1 182 ? -5.57 17.156 4.43 1 95.19 182 ASP A CA 1
ATOM 1389 C C . ASP A 1 182 ? -6.27 15.844 4.098 1 95.19 182 ASP A C 1
ATOM 1391 O O . ASP A 1 182 ? -7.25 15.477 4.75 1 95.19 182 ASP A O 1
ATOM 1395 N N . VAL A 1 183 ? -5.754 15.227 3.135 1 93.31 183 VAL A N 1
ATOM 1396 C CA . VAL A 1 183 ? -6.328 13.969 2.688 1 93.31 183 VAL A CA 1
ATOM 1397 C C . VAL A 1 183 ? -6.164 12.906 3.779 1 93.31 183 VAL A C 1
ATOM 1399 O O . VAL A 1 183 ? -7.105 12.172 4.086 1 93.31 183 VAL A O 1
ATOM 1402 N N . LEU A 1 184 ? -5.062 12.852 4.352 1 93.44 184 LEU A N 1
ATOM 1403 C CA . LEU A 1 184 ? -4.742 11.883 5.391 1 93.44 184 LEU A CA 1
ATOM 1404 C C . LEU A 1 184 ? -5.633 12.078 6.613 1 93.44 184 LEU A C 1
ATOM 1406 O O . LEU A 1 184 ? -6.262 11.133 7.09 1 93.44 184 LEU A O 1
ATOM 1410 N N . LEU A 1 185 ? -5.703 13.266 7.121 1 96.25 185 LEU A N 1
ATOM 1411 C CA . LEU A 1 185 ? -6.473 13.555 8.328 1 96.25 185 LEU A CA 1
ATOM 1412 C C . LEU A 1 185 ? -7.965 13.359 8.078 1 96.25 185 LEU A C 1
ATOM 1414 O O . LEU A 1 185 ? -8.672 12.812 8.922 1 96.25 185 LEU A O 1
ATOM 1418 N N . SER A 1 186 ? -8.383 13.836 6.938 1 96.5 186 SER A N 1
ATOM 1419 C CA . SER A 1 186 ? -9.805 13.68 6.629 1 96.5 186 SER A CA 1
ATOM 1420 C C . SER A 1 186 ? -10.188 12.211 6.52 1 96.5 186 SER A C 1
ATOM 1422 O O . SER A 1 186 ? -11.297 11.82 6.891 1 96.5 186 SER A O 1
ATOM 1424 N N . GLY A 1 187 ? -9.289 11.43 5.984 1 95.12 187 GLY A N 1
ATOM 1425 C CA . GLY A 1 187 ? -9.555 10 5.918 1 95.12 187 GLY A CA 1
ATOM 1426 C C . GLY A 1 187 ? -9.719 9.359 7.281 1 95.12 187 GLY A C 1
ATOM 1427 O O . GLY A 1 187 ? -10.641 8.562 7.492 1 95.12 187 GLY A O 1
ATOM 1428 N N . ILE A 1 188 ? -8.852 9.641 8.188 1 96.31 188 ILE A N 1
ATOM 1429 C CA . ILE A 1 188 ? -8.93 9.109 9.539 1 96.31 188 ILE A CA 1
ATOM 1430 C C . ILE A 1 188 ? -10.188 9.625 10.227 1 96.31 188 ILE A C 1
ATOM 1432 O O . ILE A 1 188 ? -10.906 8.859 10.875 1 96.31 188 ILE A O 1
ATOM 1436 N N . THR A 1 189 ? -10.414 10.891 10.055 1 98.19 189 THR A N 1
ATOM 1437 C CA . THR A 1 189 ? -11.609 11.492 10.648 1 98.19 189 THR A CA 1
ATOM 1438 C C . THR A 1 189 ? -12.875 10.859 10.086 1 98.19 189 THR A C 1
ATOM 1440 O O . THR A 1 189 ? -13.852 10.664 10.805 1 98.19 189 THR A O 1
ATOM 1443 N N . ASP A 1 190 ? -12.852 10.617 8.781 1 96.5 190 ASP A N 1
ATOM 1444 C CA . ASP A 1 190 ? -13.992 9.977 8.133 1 96.5 190 ASP A CA 1
ATOM 1445 C C . ASP A 1 190 ? -14.266 8.609 8.75 1 96.5 190 ASP A C 1
ATOM 1447 O O . ASP A 1 190 ? -15.422 8.273 9.039 1 96.5 190 ASP A O 1
ATOM 1451 N N . ALA A 1 191 ? -13.281 7.836 8.953 1 95.06 191 ALA A N 1
ATOM 1452 C CA . ALA A 1 191 ? -13.43 6.52 9.578 1 95.06 191 ALA A CA 1
ATOM 1453 C C . ALA A 1 191 ? -13.977 6.641 10.992 1 95.06 191 ALA A C 1
ATOM 1455 O O . ALA A 1 191 ? -14.836 5.859 11.398 1 95.06 191 ALA A O 1
ATOM 1456 N N . ALA A 1 192 ? -13.477 7.566 11.75 1 97.12 192 ALA A N 1
ATOM 1457 C CA . ALA A 1 192 ? -13.906 7.773 13.133 1 97.12 192 ALA A CA 1
ATOM 1458 C C . ALA A 1 192 ? -15.344 8.281 13.188 1 97.12 192 ALA A C 1
ATOM 1460 O O . ALA A 1 192 ? -16.109 7.902 14.086 1 97.12 192 ALA A O 1
ATOM 1461 N N . ALA A 1 193 ? -15.688 9.164 12.25 1 97.44 193 ALA A N 1
ATOM 1462 C CA . ALA A 1 193 ? -17.031 9.727 12.211 1 97.44 193 ALA A CA 1
ATOM 1463 C C . ALA A 1 193 ? -18.078 8.641 11.953 1 97.44 193 ALA A C 1
ATOM 1465 O O . ALA A 1 193 ? -19.203 8.719 12.453 1 97.44 193 ALA A O 1
ATOM 1466 N N . LYS A 1 194 ? -17.75 7.652 11.281 1 95.19 194 LYS A N 1
ATOM 1467 C CA . LYS A 1 194 ? -18.672 6.586 10.898 1 95.19 194 LYS A CA 1
ATOM 1468 C C . LYS A 1 194 ? -18.922 5.637 12.062 1 95.19 194 LYS A C 1
ATOM 1470 O O . LYS A 1 194 ? -19.766 4.746 11.977 1 95.19 194 LYS A O 1
ATOM 1475 N N . ILE A 1 195 ? -18.188 5.824 13.109 1 92.62 195 ILE A N 1
ATOM 1476 C CA . ILE A 1 195 ? -18.469 5.113 14.352 1 92.62 195 ILE A CA 1
ATOM 1477 C C . ILE A 1 195 ? -19.844 5.539 14.891 1 92.62 195 ILE A C 1
ATOM 1479 O O . ILE A 1 195 ? -20.594 4.719 15.422 1 92.62 195 ILE A O 1
ATOM 1483 N N . VAL A 1 196 ? -20.219 6.773 14.664 1 92.62 196 VAL A N 1
ATOM 1484 C CA . VAL A 1 196 ? -21.453 7.309 15.242 1 92.62 196 VAL A CA 1
ATOM 1485 C C . VAL A 1 196 ? -22.5 7.508 14.141 1 92.62 196 VAL A C 1
ATOM 1487 O O . VAL A 1 196 ? -23.703 7.535 14.414 1 92.62 196 VAL A O 1
ATOM 1490 N N . ASP A 1 197 ? -22.047 7.801 12.961 1 93.56 197 ASP A N 1
ATOM 1491 C CA . ASP A 1 197 ? -22.922 8.023 11.812 1 93.56 197 ASP A CA 1
ATOM 1492 C C . ASP A 1 197 ? -22.312 7.43 10.539 1 93.56 197 ASP A C 1
ATOM 1494 O O . ASP A 1 197 ? -21.484 8.062 9.883 1 93.56 197 ASP A O 1
ATOM 1498 N N . SER A 1 198 ? -22.797 6.312 10.109 1 91.5 198 SER A N 1
ATOM 1499 C CA . SER A 1 198 ? -22.234 5.555 8.992 1 91.5 198 SER A CA 1
ATOM 1500 C C . SER A 1 198 ? -22.375 6.316 7.684 1 91.5 198 SER A C 1
ATOM 1502 O O . SER A 1 198 ? -21.688 6.02 6.707 1 91.5 198 SER A O 1
ATOM 1504 N N . ASN A 1 199 ? -23.188 7.32 7.625 1 91.25 199 ASN A N 1
ATOM 1505 C CA . ASN A 1 199 ? -23.438 8.055 6.391 1 91.25 199 ASN A CA 1
ATOM 1506 C C . ASN A 1 199 ? -22.672 9.383 6.367 1 91.25 199 ASN A C 1
ATOM 1508 O O . ASN A 1 199 ? -22.766 10.141 5.398 1 91.25 199 ASN A O 1
ATOM 1512 N N . TYR A 1 200 ? -21.984 9.617 7.434 1 93.5 200 TYR A N 1
ATOM 1513 C CA . TYR A 1 200 ? -21.25 10.875 7.508 1 93.5 200 TYR A CA 1
ATOM 1514 C C . TYR A 1 200 ? -20 10.82 6.625 1 93.5 200 TYR A C 1
ATOM 1516 O O . TYR A 1 200 ? -19.328 9.797 6.562 1 93.5 200 TYR A O 1
ATOM 1524 N N . ASN A 1 201 ? -19.734 11.914 5.914 1 92.75 201 ASN A N 1
ATOM 1525 C CA . ASN A 1 201 ? -18.562 12 5.062 1 92.75 201 ASN A CA 1
ATOM 1526 C C . ASN A 1 201 ? -17.703 13.219 5.406 1 92.75 201 ASN A C 1
ATOM 1528 O O . ASN A 1 201 ? -18.219 14.32 5.547 1 92.75 201 ASN A O 1
ATOM 1532 N N . VAL A 1 202 ? -16.5 12.977 5.617 1 95.94 202 VAL A N 1
ATOM 1533 C CA . VAL A 1 202 ? -15.531 14.047 5.805 1 95.94 202 VAL A CA 1
ATOM 1534 C C . VAL A 1 202 ? -14.656 14.18 4.559 1 95.94 202 VAL A C 1
ATOM 1536 O O . VAL A 1 202 ? -13.992 13.227 4.152 1 95.94 202 VAL A O 1
ATOM 1539 N N . TYR A 1 203 ? -14.609 15.352 3.982 1 94.19 203 TYR A N 1
ATOM 1540 C CA . TYR A 1 203 ? -13.875 15.578 2.74 1 94.19 203 TYR A CA 1
ATOM 1541 C C . TYR A 1 203 ? -12.508 16.188 3.021 1 94.19 203 TYR A C 1
ATOM 1543 O O . TYR A 1 203 ? -12.281 16.781 4.082 1 94.19 203 TYR A O 1
ATOM 1551 N N . PRO A 1 204 ? -11.57 16.109 2.062 1 94.5 204 PRO A N 1
ATOM 1552 C CA . PRO A 1 204 ? -10.242 16.703 2.23 1 94.5 204 PRO A CA 1
ATOM 1553 C C . PRO A 1 204 ? -10.305 18.219 2.41 1 94.5 204 PRO A C 1
ATOM 1555 O O . PRO A 1 204 ? -9.352 18.828 2.922 1 94.5 204 PRO A O 1
ATOM 1558 N N . THR A 1 205 ? -11.391 18.812 2.061 1 95.56 205 THR A N 1
ATOM 1559 C CA . THR A 1 205 ? -11.555 20.266 2.152 1 95.56 205 THR A CA 1
ATOM 1560 C C . THR A 1 205 ? -12.148 20.656 3.5 1 95.56 205 THR A C 1
ATOM 1562 O O . THR A 1 205 ? -12.523 21.812 3.707 1 95.56 205 THR A O 1
ATOM 1565 N N . ALA A 1 206 ? -12.211 19.734 4.434 1 96.69 206 ALA A N 1
ATOM 1566 C CA . ALA A 1 206 ? -12.906 19.906 5.707 1 96.69 206 ALA A CA 1
ATOM 1567 C C . ALA A 1 206 ? -12.438 21.156 6.43 1 96.69 206 ALA A C 1
ATOM 1569 O O . ALA A 1 206 ? -13.234 21.844 7.078 1 96.69 206 ALA A O 1
ATOM 1570 N N . ASN A 1 207 ? -11.172 21.484 6.359 1 98.25 207 ASN A N 1
ATOM 1571 C CA . ASN A 1 207 ? -10.633 22.625 7.098 1 98.25 207 ASN A CA 1
ATOM 1572 C C . ASN A 1 207 ? -10.031 23.656 6.156 1 98.25 207 ASN A C 1
ATOM 1574 O O . ASN A 1 207 ? -9.195 24.469 6.57 1 98.25 207 ASN A O 1
ATOM 1578 N N . TYR A 1 208 ? -10.422 23.734 4.953 1 97.25 208 TYR A N 1
ATOM 1579 C CA . TYR A 1 208 ? -9.727 24.469 3.906 1 97.25 208 TYR A CA 1
ATOM 1580 C C . TYR A 1 208 ? -9.781 25.969 4.172 1 97.25 208 TYR A C 1
ATOM 1582 O O . TYR A 1 208 ? -8.766 26.672 4.078 1 97.25 208 TYR A O 1
ATOM 1590 N N . TYR A 1 209 ? -10.969 26.516 4.453 1 98.19 209 TYR A N 1
ATOM 1591 C CA . TYR A 1 209 ? -11.094 27.953 4.68 1 98.19 209 TYR A CA 1
ATOM 1592 C C . TYR A 1 209 ? -10.211 28.391 5.844 1 98.19 209 TYR A C 1
ATOM 1594 O O . TYR A 1 209 ? -9.508 29.406 5.742 1 98.19 209 TYR A O 1
ATOM 1602 N N . PHE A 1 210 ? -10.258 27.656 6.895 1 98.5 210 PHE A N 1
ATOM 1603 C CA . PHE A 1 210 ? -9.461 27.984 8.07 1 98.5 210 PHE A CA 1
ATOM 1604 C C . PHE A 1 210 ? -7.973 27.906 7.75 1 98.5 210 PHE A C 1
ATOM 1606 O O . PHE A 1 210 ? -7.191 28.75 8.203 1 98.5 210 PHE A O 1
ATOM 1613 N N . MET A 1 211 ? -7.582 26.938 7.012 1 97.81 211 MET A N 1
ATOM 1614 C CA . MET A 1 211 ? -6.168 26.734 6.703 1 97.81 211 MET A CA 1
ATOM 1615 C C . MET A 1 211 ? -5.648 27.844 5.797 1 97.81 211 MET A C 1
ATOM 1617 O O . MET A 1 211 ? -4.512 28.297 5.949 1 97.81 211 MET A O 1
ATOM 1621 N N . VAL A 1 212 ? -6.441 28.25 4.84 1 97.5 212 VAL A N 1
ATOM 1622 C CA . VAL A 1 212 ? -6.055 29.359 3.986 1 97.5 212 VAL A CA 1
ATOM 1623 C C . VAL A 1 212 ? -5.863 30.625 4.832 1 97.5 212 VAL A C 1
ATOM 1625 O O . VAL A 1 212 ? -4.844 31.297 4.719 1 97.5 212 VAL A O 1
ATOM 1628 N N . ALA A 1 213 ? -6.812 30.891 5.637 1 98.25 213 ALA A N 1
ATOM 1629 C CA . ALA A 1 213 ? -6.707 32.031 6.531 1 98.25 213 ALA A CA 1
ATOM 1630 C C . ALA A 1 213 ? -5.48 31.922 7.434 1 98.25 213 ALA A C 1
ATOM 1632 O O . ALA A 1 213 ? -4.777 32.906 7.668 1 98.25 213 ALA A O 1
ATOM 1633 N N . SER A 1 214 ? -5.27 30.734 7.938 1 98.12 214 SER A N 1
ATOM 1634 C CA . SER A 1 214 ? -4.137 30.484 8.82 1 98.12 214 SER A CA 1
ATOM 1635 C C . SER A 1 214 ? -2.814 30.797 8.133 1 98.12 214 SER A C 1
ATOM 1637 O O . SER A 1 214 ? -1.896 31.328 8.766 1 98.12 214 SER A O 1
ATOM 1639 N N . THR A 1 215 ? -2.688 30.422 6.875 1 97.94 215 THR A N 1
ATOM 1640 C CA . THR A 1 215 ? -1.443 30.656 6.152 1 97.94 215 THR A CA 1
ATOM 1641 C C . THR A 1 215 ? -1.092 32.156 6.148 1 97.94 215 THR A C 1
ATOM 1643 O O . THR A 1 215 ? 0.047 32.5 6.434 1 97.94 215 THR A O 1
ATOM 1646 N N . PHE A 1 216 ? -2.059 33 5.914 1 98 216 PHE A N 1
ATOM 1647 C CA . PHE A 1 216 ? -1.82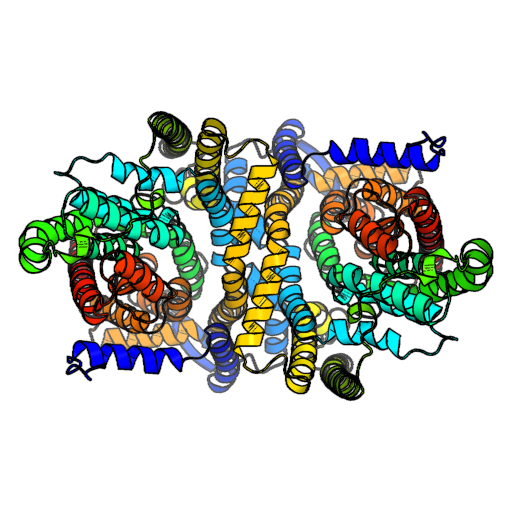3 34.438 5.867 1 98 216 PHE A CA 1
ATOM 1648 C C . PHE A 1 216 ? -1.621 35 7.27 1 98 216 PHE A C 1
ATOM 1650 O O . PHE A 1 216 ? -0.715 35.812 7.496 1 98 216 PHE A O 1
ATOM 1657 N N . ILE A 1 217 ? -2.393 34.594 8.211 1 98.31 217 ILE A N 1
ATOM 1658 C CA . ILE A 1 217 ? -2.363 35.156 9.555 1 98.31 217 ILE A CA 1
ATOM 1659 C C . ILE A 1 217 ? -1.077 34.75 10.258 1 98.31 217 ILE A C 1
ATOM 1661 O O . ILE A 1 217 ? -0.411 35.562 10.891 1 98.31 217 ILE A O 1
ATOM 1665 N N . ILE A 1 218 ? -0.751 33.5 10.203 1 98 218 ILE A N 1
ATOM 1666 C CA . ILE A 1 218 ? 0.472 33 10.828 1 98 218 ILE A CA 1
ATOM 1667 C C . ILE A 1 218 ? 1.684 33.688 10.195 1 98 218 ILE A C 1
ATOM 1669 O O . ILE A 1 218 ? 2.637 34.031 10.891 1 98 218 ILE A O 1
ATOM 1673 N N . THR A 1 219 ? 1.642 33.781 8.859 1 98.06 219 THR A N 1
ATOM 1674 C CA . THR A 1 219 ? 2.727 34.5 8.18 1 98.06 219 THR A CA 1
ATOM 1675 C C . THR A 1 219 ? 2.852 35.906 8.68 1 98.06 219 THR A C 1
ATOM 1677 O O . THR A 1 219 ? 3.953 36.375 8.977 1 98.06 219 THR A O 1
ATOM 1680 N N . ALA A 1 220 ? 1.767 36.594 8.797 1 98.31 220 ALA A N 1
ATOM 1681 C CA . ALA A 1 220 ? 1.777 38 9.242 1 98.31 220 ALA A CA 1
ATOM 1682 C C . ALA A 1 220 ? 2.293 38.094 10.672 1 98.31 220 ALA A C 1
ATOM 1684 O O . ALA A 1 220 ? 3.189 38.906 10.953 1 98.31 220 ALA A O 1
ATOM 1685 N N . VAL A 1 221 ? 1.772 37.312 11.539 1 98.31 221 VAL A N 1
ATOM 1686 C CA . VAL A 1 221 ? 2.145 37.375 12.945 1 98.31 221 VAL A CA 1
ATOM 1687 C C . VAL A 1 221 ? 3.613 36.969 13.109 1 98.31 221 VAL A C 1
ATOM 1689 O O . VAL A 1 221 ? 4.355 37.625 13.852 1 98.31 221 VAL A O 1
ATOM 1692 N N . ALA A 1 222 ? 4.008 35.938 12.438 1 98.12 222 ALA A N 1
ATOM 1693 C CA . ALA A 1 222 ? 5.391 35.469 12.531 1 98.12 222 ALA A CA 1
ATOM 1694 C C . ALA A 1 222 ? 6.359 36.5 11.945 1 98.12 222 ALA A C 1
ATOM 1696 O O . ALA A 1 222 ? 7.457 36.688 12.469 1 98.12 222 ALA A O 1
ATOM 1697 N N . THR A 1 223 ? 5.945 37.125 10.836 1 98.06 223 THR A N 1
ATOM 1698 C CA . THR A 1 223 ? 6.781 38.156 10.211 1 98.06 223 THR A CA 1
ATOM 1699 C C . THR A 1 223 ? 6.969 39.344 11.141 1 98.06 223 THR A C 1
ATOM 1701 O O . THR A 1 223 ? 8.094 39.812 11.344 1 98.06 223 THR A O 1
ATOM 1704 N N . ILE A 1 224 ? 5.93 39.844 11.703 1 98.19 224 ILE A N 1
ATOM 1705 C CA . ILE A 1 224 ? 5.988 40.969 12.609 1 98.19 224 ILE A CA 1
ATOM 1706 C C . ILE A 1 224 ? 6.836 40.625 13.828 1 98.19 224 ILE A C 1
ATOM 1708 O O . ILE A 1 224 ? 7.695 41.406 14.234 1 98.19 224 ILE A O 1
ATOM 1712 N N . PHE A 1 225 ? 6.578 39.5 14.367 1 98 225 PHE A N 1
ATOM 1713 C CA . PHE A 1 225 ? 7.34 39.031 15.531 1 98 225 PHE A CA 1
ATOM 1714 C C . PHE A 1 225 ? 8.82 38.938 15.195 1 98 225 PHE A C 1
ATOM 1716 O O . PHE A 1 225 ? 9.672 39.344 16 1 98 225 PHE A O 1
ATOM 1723 N N . THR A 1 226 ? 9.133 38.375 14.039 1 97.75 226 THR A N 1
ATOM 1724 C CA . THR A 1 226 ? 10.516 38.188 13.625 1 97.75 226 THR A CA 1
ATOM 1725 C C . THR A 1 226 ? 11.219 39.531 13.414 1 97.75 226 THR A C 1
ATOM 1727 O O . THR A 1 226 ? 12.32 39.75 13.922 1 97.75 226 THR A O 1
ATOM 1730 N N . VAL A 1 227 ? 10.617 40.469 12.719 1 96.31 227 VAL A N 1
ATOM 1731 C CA . VAL A 1 227 ? 11.242 41.719 12.328 1 96.31 227 VAL A CA 1
ATOM 1732 C C . VAL A 1 227 ? 11.32 42.656 13.539 1 96.31 227 VAL A C 1
ATOM 1734 O O . VAL A 1 227 ? 12.336 43.312 13.742 1 96.31 227 VAL A O 1
ATOM 1737 N N . LYS A 1 228 ? 10.375 42.625 14.336 1 96.56 228 LYS A N 1
ATOM 1738 C CA . LYS A 1 228 ? 10.289 43.625 15.398 1 96.56 228 LYS A CA 1
ATOM 1739 C C . LYS A 1 228 ? 10.93 43.094 16.688 1 96.56 228 LYS A C 1
ATOM 1741 O O . LYS A 1 228 ? 11.438 43.875 17.484 1 96.56 228 LYS A O 1
ATOM 1746 N N . TYR A 1 229 ? 10.891 41.875 16.859 1 95.69 229 TYR A N 1
ATOM 1747 C CA . TYR A 1 229 ? 11.312 41.375 18.172 1 95.69 229 TYR A CA 1
ATOM 1748 C C . TYR A 1 229 ? 12.461 40.375 18.047 1 95.69 229 TYR A C 1
ATOM 1750 O O . TYR A 1 229 ? 13.555 40.625 18.547 1 95.69 229 TYR A O 1
ATOM 1758 N N . ALA A 1 230 ? 12.344 39.344 17.297 1 95.69 230 ALA A N 1
ATOM 1759 C CA . ALA A 1 230 ? 13.258 38.188 17.328 1 95.69 230 ALA A CA 1
ATOM 1760 C C . ALA A 1 230 ? 14.586 38.531 16.656 1 95.69 230 ALA A C 1
ATOM 1762 O O . ALA A 1 230 ? 15.656 38.281 17.219 1 95.69 230 ALA A O 1
ATOM 1763 N N . MET A 1 231 ? 14.5 39.094 15.508 1 93.12 231 MET A N 1
ATOM 1764 C CA . MET A 1 231 ? 15.711 39.344 14.734 1 93.12 231 MET A CA 1
ATOM 1765 C C . MET A 1 231 ? 16.609 40.344 15.445 1 93.12 231 MET A C 1
ATOM 1767 O O . MET A 1 231 ? 17.812 40.125 15.594 1 93.12 231 MET A O 1
ATOM 1771 N N . PRO A 1 232 ? 16.141 41.438 15.961 1 93.69 232 PRO A N 1
ATOM 1772 C CA . PRO A 1 232 ? 17 42.406 16.672 1 93.69 232 PRO A CA 1
ATOM 1773 C C . PRO A 1 232 ? 17.609 41.812 17.953 1 93.69 232 PRO A C 1
ATOM 1775 O O . PRO A 1 232 ? 18.703 42.188 18.344 1 93.69 232 PRO A O 1
ATOM 1778 N N . ARG A 1 233 ? 16.984 40.844 18.453 1 92.69 233 ARG A N 1
ATOM 1779 C CA . ARG A 1 233 ? 17.391 40.312 19.75 1 92.69 233 ARG A CA 1
ATOM 1780 C C . ARG A 1 233 ? 18.312 39.125 19.594 1 92.69 233 ARG A C 1
ATOM 1782 O O . ARG A 1 233 ? 19.25 38.938 20.375 1 92.69 233 ARG A O 1
ATOM 1789 N N . PHE A 1 234 ? 18.062 38.344 18.578 1 90.5 234 PHE A N 1
ATOM 1790 C CA . PHE A 1 234 ? 18.703 37.031 18.594 1 90.5 234 PHE A CA 1
ATOM 1791 C C . PHE A 1 234 ? 19.594 36.844 17.375 1 90.5 234 PHE A C 1
ATOM 1793 O O . PHE A 1 234 ? 20.453 35.938 17.359 1 90.5 234 PHE A O 1
ATOM 1800 N N . ALA A 1 235 ? 19.406 37.688 16.359 1 90.75 235 ALA A N 1
ATOM 1801 C CA . ALA A 1 235 ? 20.188 37.531 15.141 1 90.75 235 ALA A CA 1
ATOM 1802 C C . ALA A 1 235 ? 21.391 38.438 15.133 1 90.75 235 ALA A C 1
ATOM 1804 O O . ALA A 1 235 ? 21.25 39.656 15.328 1 90.75 235 ALA A O 1
ATOM 1805 N N . ARG A 1 236 ? 22.547 37.875 15.008 1 90.88 236 ARG A N 1
ATOM 1806 C CA . ARG A 1 236 ? 23.781 38.656 14.961 1 90.88 236 ARG A CA 1
ATOM 1807 C C . ARG A 1 236 ? 24.812 38 14.047 1 90.88 236 ARG A C 1
ATOM 1809 O O . ARG A 1 236 ? 24.922 36.781 14.031 1 90.88 236 ARG A O 1
ATOM 1816 N N . TRP A 1 237 ? 25.438 38.844 13.297 1 94 237 TRP A N 1
ATOM 1817 C CA . TRP A 1 237 ? 26.531 38.344 12.469 1 94 237 TRP A CA 1
ATOM 1818 C C . TRP A 1 237 ? 27.75 38.031 13.312 1 94 237 TRP A C 1
ATOM 1820 O O . TRP A 1 237 ? 28.25 38.906 14.047 1 94 237 TRP A O 1
ATOM 1830 N N . GLU A 1 238 ? 28.141 36.875 13.227 1 91.75 238 GLU A N 1
ATOM 1831 C CA . GLU A 1 238 ? 29.328 36.469 13.961 1 91.75 238 GLU A CA 1
ATOM 1832 C C . GLU A 1 238 ? 30.516 36.281 13.031 1 91.75 238 GLU A C 1
ATOM 1834 O O . GLU A 1 238 ? 30.344 35.875 11.883 1 91.75 238 GLU A O 1
ATOM 1839 N N . LYS A 1 239 ? 31.688 36.531 13.562 1 91.25 239 LYS A N 1
ATOM 1840 C CA . LYS A 1 239 ? 32.938 36.438 12.781 1 91.25 239 LYS A CA 1
ATOM 1841 C C . LYS A 1 239 ? 33.156 35 12.281 1 91.25 239 LYS A C 1
ATOM 1843 O O . LYS A 1 239 ? 33.719 34.812 11.203 1 91.25 239 LYS A O 1
ATOM 1848 N N . GLU A 1 240 ? 32.656 34.125 13 1 91.25 240 GLU A N 1
ATOM 1849 C CA . GLU A 1 240 ? 32.812 32.719 12.648 1 91.25 240 GLU A CA 1
ATOM 1850 C C . GLU A 1 240 ? 32.125 32.375 11.336 1 91.25 240 GLU A C 1
ATOM 1852 O O . GLU A 1 240 ? 32.531 31.453 10.625 1 91.25 240 GLU A O 1
ATOM 1857 N N . TYR A 1 241 ? 31.125 33.156 11.008 1 93.19 241 TYR A N 1
ATOM 1858 C CA . TYR A 1 241 ? 30.359 32.906 9.797 1 93.19 241 TYR A CA 1
ATOM 1859 C C . TYR A 1 241 ? 31.188 33.156 8.547 1 93.19 241 TYR A C 1
ATOM 1861 O O . TYR A 1 241 ? 30.906 32.594 7.48 1 93.19 241 TYR A O 1
ATOM 1869 N N . GLU A 1 242 ? 32.156 33.906 8.688 1 91.5 242 GLU A N 1
ATOM 1870 C CA . GLU A 1 242 ? 32.938 34.344 7.539 1 91.5 242 GLU A CA 1
ATOM 1871 C C . GLU A 1 242 ? 33.75 33.156 6.984 1 91.5 242 GLU A C 1
ATOM 1873 O O . GLU A 1 242 ? 34.125 33.156 5.809 1 91.5 242 GLU A O 1
ATOM 1878 N N . HIS A 1 243 ? 33.969 32.125 7.777 1 89.25 243 HIS A N 1
ATOM 1879 C CA . HIS A 1 243 ? 34.781 31 7.359 1 89.25 243 HIS A CA 1
ATOM 1880 C C . HIS A 1 243 ? 33.906 29.828 6.926 1 89.25 243 HIS A C 1
ATOM 1882 O O . HIS A 1 243 ? 34.406 28.75 6.609 1 89.25 243 HIS A O 1
ATOM 1888 N N . ALA A 1 244 ? 32.625 30.094 6.926 1 91.38 244 ALA A N 1
ATOM 1889 C CA . ALA A 1 244 ? 31.719 29 6.574 1 91.38 244 ALA A CA 1
ATOM 1890 C C . ALA A 1 244 ? 31.859 28.625 5.102 1 91.38 244 ALA A C 1
ATOM 1892 O O . ALA A 1 244 ? 32.031 29.5 4.246 1 91.38 244 ALA A O 1
ATOM 1893 N N . GLN A 1 245 ? 32 27.266 4.848 1 89.12 245 GLN A N 1
ATOM 1894 C CA . GLN A 1 245 ? 32 26.75 3.484 1 89.12 245 GLN A CA 1
ATOM 1895 C C . GLN A 1 245 ? 30.609 26.266 3.082 1 89.12 245 GLN A C 1
ATOM 1897 O O . GLN A 1 245 ? 30.297 25.078 3.186 1 89.12 245 GLN A O 1
ATOM 1902 N N . VAL A 1 246 ? 29.844 27.141 2.574 1 90.12 246 VAL A N 1
ATOM 1903 C CA . VAL A 1 246 ? 28.469 26.844 2.223 1 90.12 246 VAL A CA 1
ATOM 1904 C C . VAL A 1 246 ? 28.422 26.109 0.886 1 90.12 246 VAL A C 1
ATOM 1906 O O . VAL A 1 246 ? 28.938 26.594 -0.12 1 90.12 246 VAL A O 1
ATOM 1909 N N . PRO A 1 247 ? 27.859 24.906 0.917 1 88.69 247 PRO A N 1
ATOM 1910 C CA . PRO A 1 247 ? 27.703 24.188 -0.355 1 88.69 247 PRO A CA 1
ATOM 1911 C C . PRO A 1 247 ? 26.953 25.016 -1.402 1 88.69 247 PRO A C 1
ATOM 1913 O O . PRO A 1 247 ? 25.922 25.625 -1.096 1 88.69 247 PRO A O 1
ATOM 1916 N N . GLU A 1 248 ? 27.406 24.953 -2.576 1 83.5 248 GLU A N 1
ATOM 1917 C CA . GLU A 1 248 ? 26.828 25.75 -3.658 1 83.5 248 GLU A CA 1
ATOM 1918 C C . GLU A 1 248 ? 25.406 25.297 -3.965 1 83.5 248 GLU A C 1
ATOM 1920 O O . GLU A 1 248 ? 24.578 26.109 -4.387 1 83.5 248 GLU A O 1
ATOM 1925 N N . GLU A 1 249 ? 25.125 24.125 -3.652 1 83.19 249 GLU A N 1
ATOM 1926 C CA . GLU A 1 249 ? 23.828 23.531 -3.967 1 83.19 249 GLU A CA 1
ATOM 1927 C C . GLU A 1 249 ? 22.719 24.172 -3.143 1 83.19 249 GLU A C 1
ATOM 1929 O O . GLU A 1 249 ? 21.547 24.156 -3.553 1 83.19 249 GLU A O 1
ATOM 1934 N N . TYR A 1 250 ? 23.125 24.734 -2.051 1 84.5 250 TYR A N 1
ATOM 1935 C CA . TYR A 1 250 ? 22.109 25.328 -1.178 1 84.5 250 TYR A CA 1
ATOM 1936 C C . TYR A 1 250 ? 21.625 26.656 -1.726 1 84.5 250 TYR A C 1
ATOM 1938 O O . TYR A 1 250 ? 20.5 27.078 -1.439 1 84.5 250 TYR A O 1
ATOM 1946 N N . LEU A 1 251 ? 22.516 27.297 -2.49 1 81.19 251 LEU A N 1
ATOM 1947 C CA . LEU A 1 251 ? 22.172 28.609 -2.998 1 81.19 251 LEU A CA 1
ATOM 1948 C C . LEU A 1 251 ? 22.047 28.594 -4.52 1 81.19 251 LEU A C 1
ATOM 1950 O O . LEU A 1 251 ? 22.141 29.641 -5.164 1 81.19 251 LEU A O 1
ATOM 1954 N N . LYS A 1 252 ? 21.812 27.484 -5.023 1 82.88 252 LYS A N 1
ATOM 1955 C CA . LYS A 1 252 ? 21.656 27.484 -6.477 1 82.88 252 LYS A CA 1
ATOM 1956 C C . LYS A 1 252 ? 20.375 28.203 -6.887 1 82.88 252 LYS A C 1
ATOM 1958 O O . LYS A 1 252 ? 19.266 27.703 -6.648 1 82.88 252 LYS A O 1
ATOM 1963 N N . PRO A 1 253 ? 20.609 29.359 -7.43 1 87.44 253 PRO A N 1
ATOM 1964 C CA . PRO A 1 253 ? 19.422 30.125 -7.805 1 87.44 253 PRO A CA 1
ATOM 1965 C C . PRO A 1 253 ? 18.609 29.469 -8.906 1 87.44 253 PRO A C 1
ATOM 1967 O O . PRO A 1 253 ? 19.172 28.797 -9.781 1 87.44 253 PRO A O 1
ATOM 1970 N N . ILE A 1 254 ? 17.359 29.656 -8.812 1 92.25 254 ILE A N 1
ATOM 1971 C CA . ILE A 1 254 ? 16.484 29.172 -9.867 1 92.25 254 ILE A CA 1
ATOM 1972 C C . ILE A 1 254 ? 16.703 30 -11.141 1 92.25 254 ILE A C 1
ATOM 1974 O O . ILE A 1 254 ? 16.844 31.219 -11.078 1 92.25 254 ILE A O 1
ATOM 1978 N N . THR A 1 255 ? 16.875 29.359 -12.188 1 93.69 255 THR A N 1
ATOM 1979 C CA . THR A 1 255 ? 17.172 30.016 -13.461 1 93.69 255 THR A CA 1
ATOM 1980 C C . THR A 1 255 ? 15.898 30.562 -14.102 1 93.69 255 THR A C 1
ATOM 1982 O O . THR A 1 255 ? 14.789 30.172 -13.719 1 93.69 255 THR A O 1
ATOM 1985 N N . ASP A 1 256 ? 16.094 31.453 -15.031 1 94.25 256 ASP A N 1
ATOM 1986 C CA . ASP A 1 256 ? 14.961 32.031 -15.758 1 94.25 256 ASP A CA 1
ATOM 1987 C C . ASP A 1 256 ? 14.227 30.938 -16.547 1 94.25 256 ASP A C 1
ATOM 1989 O O . ASP A 1 256 ? 13.008 30.984 -16.703 1 94.25 256 ASP A O 1
ATOM 1993 N N . TYR A 1 257 ? 15.031 30.062 -16.984 1 94.75 257 TYR A N 1
ATOM 1994 C CA . TYR A 1 257 ? 14.445 28.938 -17.719 1 94.75 257 TYR A CA 1
ATOM 1995 C C . TYR A 1 257 ? 13.547 28.109 -16.812 1 94.75 257 TYR A C 1
ATOM 1997 O O . TYR A 1 257 ? 12.438 27.734 -17.203 1 94.75 257 TYR A O 1
ATOM 2005 N N . GLU A 1 258 ? 14.008 27.859 -15.656 1 96.31 258 GLU A N 1
ATOM 2006 C CA . GLU A 1 258 ? 13.234 27.109 -14.68 1 96.31 258 GLU A CA 1
ATOM 2007 C C . GLU A 1 258 ? 11.984 27.891 -14.25 1 96.31 258 GLU A C 1
ATOM 2009 O O . GLU A 1 258 ? 10.93 27.297 -14.008 1 96.31 258 GLU A O 1
ATOM 2014 N N . ILE A 1 259 ? 12.094 29.141 -14.156 1 96.5 259 ILE A N 1
ATOM 2015 C CA . ILE A 1 259 ? 10.961 29.969 -13.781 1 96.5 259 ILE A CA 1
ATOM 2016 C C . ILE A 1 259 ? 9.898 29.922 -14.875 1 96.5 259 ILE A C 1
ATOM 2018 O O . ILE A 1 259 ? 8.703 29.859 -14.578 1 96.5 259 ILE A O 1
ATOM 2022 N N . ARG A 1 260 ? 10.305 30 -16.094 1 97.25 260 ARG A N 1
ATOM 2023 C CA . ARG A 1 260 ? 9.367 29.906 -17.203 1 97.25 260 ARG A CA 1
ATOM 2024 C C . ARG A 1 260 ? 8.648 28.562 -17.203 1 97.25 260 ARG A C 1
ATOM 2026 O O . ARG A 1 260 ? 7.445 28.484 -17.453 1 97.25 260 ARG A O 1
ATOM 2033 N N . ALA A 1 261 ? 9.461 27.547 -16.984 1 98.12 261 ALA A N 1
ATOM 2034 C CA . ALA A 1 261 ? 8.883 26.203 -16.875 1 98.12 261 ALA A CA 1
ATOM 2035 C C . ALA A 1 261 ? 7.867 26.125 -15.742 1 98.12 261 ALA A C 1
ATOM 2037 O O . ALA A 1 261 ? 6.816 25.5 -15.875 1 98.12 261 ALA A O 1
ATOM 2038 N N . LEU A 1 262 ? 8.25 26.734 -14.633 1 97.38 262 LEU A N 1
ATOM 2039 C CA . LEU A 1 262 ? 7.371 26.75 -13.469 1 97.38 262 LEU A CA 1
ATOM 2040 C C . LEU A 1 262 ? 6.062 27.469 -13.789 1 97.38 262 LEU A C 1
ATOM 2042 O O . LEU A 1 262 ? 4.984 27 -13.414 1 97.38 262 LEU A O 1
ATOM 2046 N N . LYS A 1 263 ? 6.141 28.578 -14.422 1 97.75 263 LYS A N 1
ATOM 2047 C CA . LYS A 1 263 ? 4.949 29.344 -14.797 1 97.75 263 LYS A CA 1
ATOM 2048 C C . LYS A 1 263 ? 4.051 28.531 -15.727 1 97.75 263 LYS A C 1
ATOM 2050 O O . LYS A 1 263 ? 2.828 28.531 -15.578 1 97.75 263 LYS A O 1
ATOM 2055 N N . LYS A 1 264 ? 4.641 27.875 -16.703 1 98.19 264 LYS A N 1
ATOM 2056 C CA . LYS A 1 264 ? 3.879 27.016 -17.609 1 98.19 264 LYS A CA 1
ATOM 2057 C C . LYS A 1 264 ? 3.15 25.922 -16.844 1 98.19 264 LYS A C 1
ATOM 2059 O O . LYS A 1 264 ? 1.994 25.609 -17.125 1 98.19 264 LYS A O 1
ATOM 2064 N N . ALA A 1 265 ? 3.883 25.312 -15.938 1 98.19 265 ALA A N 1
ATOM 2065 C CA . ALA A 1 265 ? 3.314 24.234 -15.133 1 98.19 265 ALA A CA 1
ATOM 2066 C C . ALA A 1 265 ? 2.156 24.734 -14.281 1 98.19 265 ALA A C 1
ATOM 2068 O O . ALA A 1 265 ? 1.117 24.078 -14.172 1 98.19 265 ALA A O 1
ATOM 2069 N N . LEU A 1 266 ? 2.348 25.875 -13.641 1 97 266 LEU A N 1
ATOM 2070 C CA . LEU A 1 266 ? 1.308 26.469 -12.805 1 97 266 LEU A CA 1
ATOM 2071 C C . LEU A 1 266 ? 0.089 26.844 -13.633 1 97 266 LEU A C 1
ATOM 2073 O O . LEU A 1 266 ? -1.049 26.703 -13.188 1 97 266 LEU A O 1
ATOM 2077 N N . LEU A 1 267 ? 0.303 27.344 -14.797 1 97.88 267 LEU A N 1
ATOM 2078 C CA . LEU A 1 267 ? -0.795 27.719 -15.68 1 97.88 267 LEU A CA 1
ATOM 2079 C C . LEU A 1 267 ? -1.573 26.484 -16.125 1 97.88 267 LEU A C 1
ATOM 2081 O O . LEU A 1 267 ? -2.807 26.5 -16.172 1 97.88 267 LEU A O 1
ATOM 2085 N N . ALA A 1 268 ? -0.796 25.469 -16.484 1 98.19 268 ALA A N 1
ATOM 2086 C CA . ALA A 1 268 ? -1.45 24.25 -16.938 1 98.19 268 ALA A CA 1
ATOM 2087 C C . ALA A 1 268 ? -2.244 23.609 -15.805 1 98.19 268 ALA A C 1
ATOM 2089 O O . ALA A 1 268 ? -3.426 23.297 -15.961 1 98.19 268 ALA A O 1
ATOM 2090 N N . ALA A 1 269 ? -1.604 23.328 -14.672 1 97.25 269 ALA A N 1
ATOM 2091 C CA . ALA A 1 269 ? -2.268 22.719 -13.523 1 97.25 269 ALA A CA 1
ATOM 2092 C C . ALA A 1 269 ? -3.363 23.641 -12.977 1 97.25 269 ALA A C 1
ATOM 2094 O O . ALA A 1 269 ? -4.457 23.172 -12.641 1 97.25 269 ALA A O 1
ATOM 2095 N N . GLY A 1 270 ? -3.049 24.875 -12.82 1 96.62 270 GLY A N 1
ATOM 2096 C CA . GLY A 1 270 ? -4.035 25.844 -12.367 1 96.62 270 GLY A CA 1
ATOM 2097 C C . GLY A 1 270 ? -5.219 25.984 -13.305 1 96.62 270 GLY A C 1
ATOM 2098 O O . GLY A 1 270 ? -6.363 26.078 -12.859 1 96.62 270 GLY A O 1
ATOM 2099 N N . GLY A 1 271 ? -4.918 26.062 -14.609 1 97.81 271 GLY A N 1
ATOM 2100 C CA . GLY A 1 271 ? -5.992 26.094 -15.594 1 97.81 271 GLY A CA 1
ATOM 2101 C C . GLY A 1 271 ? -6.914 24.891 -15.5 1 97.81 271 GLY A C 1
ATOM 2102 O O . GLY A 1 271 ? -8.133 25.031 -15.586 1 97.81 271 GLY A O 1
ATOM 2103 N N . TYR A 1 272 ? -6.301 23.734 -15.32 1 97.56 272 TYR A N 1
ATOM 2104 C CA . TYR A 1 272 ? -7.082 22.516 -15.125 1 97.56 272 TYR A CA 1
ATOM 2105 C C . TYR A 1 272 ? -7.969 22.625 -13.891 1 97.56 272 TYR A C 1
ATOM 2107 O O . TYR A 1 272 ? -9.156 22.312 -13.945 1 97.56 272 TYR A O 1
ATOM 2115 N N . PHE A 1 273 ? -7.41 23.016 -12.828 1 95.94 273 PHE A N 1
ATOM 2116 C CA . PHE A 1 273 ? -8.172 23.109 -11.594 1 95.94 273 PHE A CA 1
ATOM 2117 C C . PHE A 1 273 ? -9.289 24.141 -11.719 1 95.94 273 PHE A C 1
ATOM 2119 O O . PHE A 1 273 ? -10.391 23.922 -11.211 1 95.94 273 PHE A O 1
ATOM 2126 N N . LEU A 1 274 ? -9.008 25.234 -12.375 1 95.94 274 LEU A N 1
ATOM 2127 C CA . LEU A 1 274 ? -10.016 26.266 -12.625 1 95.94 274 LEU A CA 1
ATOM 2128 C C . LEU A 1 274 ? -11.148 25.703 -13.477 1 95.94 274 LEU A C 1
ATOM 2130 O O . LEU A 1 274 ? -12.32 26.031 -13.242 1 95.94 274 LEU A O 1
ATOM 2134 N N . LEU A 1 275 ? -10.742 24.984 -14.438 1 96.62 275 LEU A N 1
ATOM 2135 C CA . LEU A 1 275 ? -11.766 24.344 -15.266 1 96.62 275 LEU A CA 1
ATOM 2136 C C . LEU A 1 275 ? -12.672 23.469 -14.422 1 96.62 275 LEU A C 1
ATOM 2138 O O . LEU A 1 275 ? -13.898 23.5 -14.586 1 96.62 275 LEU A O 1
ATOM 2142 N N . MET A 1 276 ? -12.086 22.656 -13.562 1 95.44 276 MET A N 1
ATOM 2143 C CA . MET A 1 276 ? -12.875 21.781 -12.695 1 95.44 276 MET A CA 1
ATOM 2144 C C . MET A 1 276 ? -13.789 22.609 -11.789 1 95.44 276 MET A C 1
ATOM 2146 O O . MET A 1 276 ? -14.938 22.25 -11.555 1 95.44 276 MET A O 1
ATOM 2150 N N . LEU A 1 277 ? -13.297 23.688 -11.273 1 93.88 277 LEU A N 1
ATOM 2151 C CA . LEU A 1 277 ? -14.086 24.578 -10.43 1 93.88 277 LEU A CA 1
ATOM 2152 C C . LEU A 1 277 ? -15.25 25.188 -11.211 1 93.88 277 LEU A C 1
ATOM 2154 O O . LEU A 1 277 ? -16.359 25.281 -10.703 1 93.88 277 LEU A O 1
ATOM 2158 N N . LEU A 1 278 ? -14.992 25.609 -12.438 1 95.06 278 LEU A N 1
ATOM 2159 C CA . LEU A 1 278 ? -16.016 26.203 -13.281 1 95.06 278 LEU A CA 1
ATOM 2160 C C . LEU A 1 278 ? -17.125 25.203 -13.609 1 95.06 278 LEU A C 1
ATOM 2162 O O . LEU A 1 278 ? -18.297 25.547 -13.625 1 95.06 278 LEU A O 1
ATOM 2166 N N . LEU A 1 279 ? -16.672 23.984 -13.812 1 94.88 279 LEU A N 1
ATOM 2167 C CA . LEU A 1 279 ? -17.641 22.938 -14.125 1 94.88 279 LEU A CA 1
ATOM 2168 C C . LEU A 1 279 ? -18.484 22.594 -12.906 1 94.88 279 LEU A C 1
ATOM 2170 O O . LEU A 1 279 ? -19.531 21.953 -13.031 1 94.88 279 LEU A O 1
ATOM 2174 N N . THR A 1 280 ? -18.078 22.984 -11.773 1 93.75 280 THR A N 1
ATOM 2175 C CA . THR A 1 280 ? -18.812 22.766 -10.539 1 93.75 280 THR A CA 1
ATOM 2176 C C . THR A 1 280 ? -19.75 23.922 -10.242 1 93.75 280 THR A C 1
ATOM 2178 O O . THR A 1 280 ? -20.891 23.734 -9.805 1 93.75 280 THR A O 1
ATOM 2181 N N . ILE A 1 281 ? -19.359 25.141 -10.523 1 93 281 ILE A N 1
ATOM 2182 C CA . ILE A 1 281 ? -20.094 26.344 -10.141 1 93 281 ILE A CA 1
ATOM 2183 C C . ILE A 1 281 ? -21.203 26.609 -11.164 1 93 281 ILE A C 1
ATOM 2185 O O . ILE A 1 281 ? -22.25 27.141 -10.812 1 93 281 ILE A O 1
ATOM 2189 N N . MET A 1 282 ? -20.984 26.25 -12.391 1 92.69 282 MET A N 1
ATOM 2190 C CA . MET A 1 282 ? -21.984 26.516 -13.43 1 92.69 282 MET A CA 1
ATOM 2191 C C . MET A 1 282 ? -23.25 25.719 -13.172 1 92.69 282 MET A C 1
ATOM 2193 O O . MET A 1 282 ? -23.203 24.562 -12.734 1 92.69 282 MET A O 1
ATOM 2197 N N . PRO A 1 283 ? -24.312 26.453 -13.438 1 90.56 283 PRO A N 1
ATOM 2198 C CA . PRO A 1 283 ? -25.578 25.734 -13.266 1 90.56 283 PRO A CA 1
ATOM 2199 C C . PRO A 1 283 ? -25.656 24.469 -14.125 1 90.56 283 PRO A C 1
ATOM 2201 O O . PRO A 1 283 ? -25.328 24.5 -15.312 1 90.56 283 PRO A O 1
ATOM 2204 N N . ASN A 1 284 ? -25.922 23.375 -13.508 1 88.75 284 ASN A N 1
ATOM 2205 C CA . ASN A 1 284 ? -26.047 22.062 -14.141 1 88.75 284 ASN A CA 1
ATOM 2206 C C . ASN A 1 284 ? -24.688 21.562 -14.625 1 88.75 284 ASN A C 1
ATOM 2208 O O . ASN A 1 284 ? -24.609 20.812 -15.602 1 88.75 284 ASN A O 1
ATOM 2212 N N . GLY A 1 285 ? -23.766 22.078 -13.969 1 92.56 285 GLY A N 1
ATOM 2213 C CA . GLY A 1 285 ? -22.422 21.641 -14.336 1 92.56 285 GLY A CA 1
ATOM 2214 C C . GLY A 1 285 ? -22.203 20.156 -14.133 1 92.56 285 GLY A C 1
ATOM 2215 O O . GLY A 1 285 ? -22.797 19.547 -13.25 1 92.56 285 GLY A O 1
ATOM 2216 N N . PRO A 1 286 ? -21.312 19.547 -14.844 1 93.06 286 PRO A N 1
ATOM 2217 C CA . PRO A 1 286 ? -21.078 18.094 -14.797 1 93.06 286 PRO A CA 1
ATOM 2218 C C . PRO A 1 286 ? -20.469 17.656 -13.469 1 93.06 286 PRO A C 1
ATOM 2220 O O . PRO A 1 286 ? -20.578 16.469 -13.102 1 93.06 286 PRO A O 1
ATOM 2223 N N . LEU A 1 287 ? -19.906 18.531 -12.672 1 94.88 287 LEU A N 1
ATOM 2224 C CA . LEU A 1 287 ? -19.219 18.109 -11.445 1 94.88 287 LEU A CA 1
ATOM 2225 C C . LEU A 1 287 ? -20.062 18.453 -10.219 1 94.88 287 LEU A C 1
ATOM 2227 O O . LEU A 1 287 ? -19.609 18.297 -9.086 1 94.88 287 LEU A O 1
ATOM 2231 N N . ARG A 1 288 ? -21.25 18.891 -10.43 1 94.44 288 ARG A N 1
ATOM 2232 C CA . ARG A 1 288 ? -22.219 19.016 -9.352 1 94.44 288 ARG A CA 1
ATOM 2233 C C . ARG A 1 288 ? -22.828 17.656 -9.016 1 94.44 288 ARG A C 1
ATOM 2235 O O . ARG A 1 288 ? -22.578 16.672 -9.695 1 94.44 288 ARG A O 1
ATOM 2242 N N . ASP A 1 289 ? -23.516 17.641 -7.906 1 91.5 289 ASP A N 1
ATOM 2243 C CA . ASP A 1 289 ? -24.234 16.406 -7.582 1 91.5 289 ASP A CA 1
ATOM 2244 C C . ASP A 1 289 ? -25.188 16.016 -8.711 1 91.5 289 ASP A C 1
ATOM 2246 O O . ASP A 1 289 ? -25.969 16.844 -9.195 1 91.5 289 ASP A O 1
ATOM 2250 N N . PRO A 1 290 ? -25.172 14.859 -9.109 1 89.12 290 PRO A N 1
ATOM 2251 C CA . PRO A 1 290 ? -25.969 14.469 -10.273 1 89.12 290 PRO A CA 1
ATOM 2252 C C . PRO A 1 290 ? -27.469 14.492 -9.984 1 89.12 290 PRO A C 1
ATOM 2254 O O . PRO A 1 290 ? -28.281 14.711 -10.898 1 89.12 290 PRO A O 1
ATOM 2257 N N . THR A 1 291 ? -27.812 14.289 -8.773 1 87.69 291 THR A N 1
ATOM 2258 C CA . THR A 1 291 ? -29.234 14.203 -8.438 1 87.69 291 THR A CA 1
ATOM 2259 C C . THR A 1 291 ? -29.75 15.547 -7.914 1 87.69 291 THR A C 1
ATOM 2261 O O . THR A 1 291 ? -30.719 16.094 -8.438 1 87.69 291 THR A O 1
ATOM 2264 N N . GLN A 1 292 ? -29 16.188 -7.008 1 89.19 292 GLN A N 1
ATOM 2265 C CA . GLN A 1 292 ? -29.484 17.375 -6.324 1 89.19 292 GLN A CA 1
ATOM 2266 C C . GLN A 1 292 ? -28.922 18.641 -6.977 1 89.19 292 GLN A C 1
ATOM 2268 O O . GLN A 1 292 ? -29.406 19.75 -6.707 1 89.19 292 GLN A O 1
ATOM 2273 N N . ASN A 1 293 ? -27.953 18.516 -7.801 1 90.56 293 ASN A N 1
ATOM 2274 C CA . ASN A 1 293 ? -27.312 19.625 -8.492 1 90.56 293 ASN A CA 1
ATOM 2275 C C . ASN A 1 293 ? -26.734 20.641 -7.504 1 90.56 293 ASN A C 1
ATOM 2277 O O . ASN A 1 293 ? -26.797 21.844 -7.738 1 90.56 293 ASN A O 1
ATOM 2281 N N . THR A 1 294 ? -26.297 20.141 -6.379 1 89.25 294 THR A N 1
ATOM 2282 C CA . THR A 1 294 ? -25.734 20.984 -5.336 1 89.25 294 THR A CA 1
ATOM 2283 C C . THR A 1 294 ? -24.219 21.078 -5.48 1 89.25 294 THR A C 1
ATOM 2285 O O . THR A 1 294 ? -23.609 20.281 -6.188 1 89.25 294 THR A O 1
ATOM 2288 N N . ILE A 1 295 ? -23.719 22.062 -4.793 1 88.06 295 ILE A N 1
ATOM 2289 C CA . ILE A 1 295 ? -22.281 22.25 -4.727 1 88.06 295 ILE A CA 1
ATOM 2290 C C . ILE A 1 295 ? -21.719 21.5 -3.52 1 88.06 295 ILE A C 1
ATOM 2292 O O . ILE A 1 295 ? -20.594 20.984 -3.566 1 88.06 295 ILE A O 1
ATOM 2296 N N . VAL A 1 296 ? -22.562 21.359 -2.447 1 85.12 296 VAL A N 1
ATOM 2297 C CA . VAL A 1 296 ? -22.219 20.562 -1.274 1 85.12 296 VAL A CA 1
ATOM 2298 C C . VAL A 1 296 ? -23.375 19.656 -0.894 1 85.12 296 VAL A C 1
ATOM 2300 O O . VAL A 1 296 ? -24.422 20.125 -0.443 1 85.12 296 VAL A O 1
ATOM 2303 N N . PRO A 1 297 ? -23.312 18.516 -1.031 1 88.06 297 PRO A N 1
ATOM 2304 C CA . PRO A 1 297 ? -22.219 17.734 -1.612 1 88.06 297 PRO A CA 1
ATOM 2305 C C . PRO A 1 297 ? -22.172 17.812 -3.137 1 88.06 297 PRO A C 1
ATOM 2307 O O . PRO A 1 297 ? -23.141 18.266 -3.76 1 88.06 297 PRO A O 1
ATOM 2310 N N . SER A 1 298 ? -21.094 17.547 -3.713 1 91.19 298 SER A N 1
ATOM 2311 C CA . SER A 1 298 ? -20.922 17.531 -5.164 1 91.19 298 SER A CA 1
ATOM 2312 C C . SER A 1 298 ? -19.938 16.453 -5.602 1 91.19 298 SER A C 1
ATOM 2314 O O . SER A 1 298 ? -19.219 15.891 -4.773 1 91.19 298 SER A O 1
ATOM 2316 N N . THR A 1 299 ? -19.938 16.156 -6.875 1 92.69 299 THR A N 1
ATOM 2317 C CA . THR A 1 299 ? -18.953 15.258 -7.496 1 92.69 299 THR A CA 1
ATOM 2318 C C . THR A 1 299 ? -17.547 15.797 -7.316 1 92.69 299 THR A C 1
ATOM 2320 O O . THR A 1 299 ? -16.609 15.031 -7.102 1 92.69 299 THR A O 1
ATOM 2323 N N . PHE A 1 300 ? -17.469 17.078 -7.305 1 93.5 300 PHE A N 1
ATOM 2324 C CA . PHE A 1 300 ? -16.188 17.734 -7.141 1 93.5 300 PHE A CA 1
ATOM 2325 C C . PHE A 1 300 ? -15.609 17.453 -5.758 1 93.5 300 PHE A C 1
ATOM 2327 O O . PHE A 1 300 ? -14.438 17.078 -5.637 1 93.5 300 PHE A O 1
ATOM 2334 N N . LEU A 1 301 ? -16.438 17.594 -4.777 1 91.19 301 LEU A N 1
ATOM 2335 C CA . LEU A 1 301 ? -15.969 17.406 -3.406 1 91.19 301 LEU A CA 1
ATOM 2336 C C . LEU A 1 301 ? -15.711 15.938 -3.109 1 91.19 301 LEU A C 1
ATOM 2338 O O . LEU A 1 301 ? -14.703 15.594 -2.494 1 91.19 301 LEU A O 1
ATOM 2342 N N . LYS A 1 302 ? -16.562 15.086 -3.588 1 91 302 LYS A N 1
ATOM 2343 C CA . LYS A 1 302 ? -16.422 13.648 -3.357 1 91 302 LYS A CA 1
ATOM 2344 C C . LYS A 1 302 ? -15.266 13.078 -4.164 1 91 302 LYS A C 1
ATOM 2346 O O . LYS A 1 302 ? -14.641 12.094 -3.752 1 91 302 LYS A O 1
ATOM 2351 N N . GLY A 1 303 ? -14.992 13.719 -5.277 1 94.12 303 GLY A N 1
ATOM 2352 C CA . GLY A 1 303 ? -13.93 13.266 -6.156 1 94.12 303 GLY A CA 1
ATOM 2353 C C . GLY A 1 303 ? -12.688 14.141 -6.098 1 94.12 303 GLY A C 1
ATOM 2354 O O . GLY A 1 303 ? -11.961 14.266 -7.082 1 94.12 303 GLY A O 1
ATOM 2355 N N . MET A 1 304 ? -12.422 14.688 -4.977 1 93.12 304 MET A N 1
ATOM 2356 C CA . MET A 1 304 ? -11.344 15.664 -4.844 1 93.12 304 MET A CA 1
ATOM 2357 C C . MET A 1 304 ? -9.984 15.008 -5.047 1 93.12 304 MET A C 1
ATOM 2359 O O . MET A 1 304 ? -9.117 15.562 -5.719 1 93.12 304 MET A O 1
ATOM 2363 N N . VAL A 1 305 ? -9.82 13.844 -4.535 1 94 305 VAL A N 1
ATOM 2364 C CA . VAL A 1 305 ? -8.508 13.195 -4.551 1 94 305 VAL A CA 1
ATOM 2365 C C . VAL A 1 305 ? -8.109 12.875 -5.988 1 94 305 VAL A C 1
ATOM 2367 O O . VAL A 1 305 ? -7.012 13.234 -6.426 1 94 305 VAL A O 1
ATOM 2370 N N . PRO A 1 306 ? -8.977 12.273 -6.809 1 96.06 306 PRO A N 1
ATOM 2371 C CA . PRO A 1 306 ? -8.617 12.078 -8.211 1 96.06 306 PRO A CA 1
ATOM 2372 C C . PRO A 1 306 ? -8.367 13.391 -8.953 1 96.06 306 PRO A C 1
ATOM 2374 O O . PRO A 1 306 ? -7.512 13.453 -9.836 1 96.06 306 PRO A O 1
ATOM 2377 N N . ILE A 1 307 ? -9.117 14.367 -8.648 1 96.06 307 ILE A N 1
ATOM 2378 C CA . ILE A 1 307 ? -8.945 15.664 -9.289 1 96.06 307 ILE A CA 1
ATOM 2379 C C . ILE A 1 307 ? -7.578 16.234 -8.938 1 96.06 307 ILE A C 1
ATOM 2381 O O . ILE A 1 307 ? -6.859 16.734 -9.805 1 96.06 307 ILE A O 1
ATOM 2385 N N . LEU A 1 308 ? -7.25 16.125 -7.691 1 95 308 LEU A N 1
ATOM 2386 C CA . LEU A 1 308 ? -5.938 16.609 -7.262 1 95 308 LEU A CA 1
ATOM 2387 C C . LEU A 1 308 ? -4.828 15.742 -7.852 1 95 308 LEU A C 1
ATOM 2389 O O . LEU A 1 308 ? -3.74 16.234 -8.156 1 95 308 LEU A O 1
ATOM 2393 N N . PHE A 1 309 ? -5.117 14.43 -7.918 1 96.62 309 PHE A N 1
ATOM 2394 C CA . PHE A 1 309 ? -4.172 13.531 -8.57 1 96.62 309 PHE A CA 1
ATOM 2395 C C . PHE A 1 309 ? -3.77 14.07 -9.938 1 96.62 309 PHE A C 1
ATOM 2397 O O . PHE A 1 309 ? -2.578 14.203 -10.234 1 96.62 309 PHE A O 1
ATOM 2404 N N . LEU A 1 310 ? -4.688 14.422 -10.797 1 97.25 310 LEU A N 1
ATOM 2405 C CA . LEU A 1 310 ? -4.406 14.922 -12.141 1 97.25 310 LEU A CA 1
ATOM 2406 C C . LEU A 1 310 ? -3.754 16.297 -12.078 1 97.25 310 LEU A C 1
ATOM 2408 O O . LEU A 1 310 ? -2.928 16.641 -12.93 1 97.25 310 LEU A O 1
ATOM 2412 N N . PHE A 1 311 ? -4.148 17.094 -11.109 1 96.56 311 PHE A N 1
ATOM 2413 C CA . PHE A 1 311 ? -3.533 18.391 -10.906 1 96.56 311 PHE A CA 1
ATOM 2414 C C . PHE A 1 311 ? -2.023 18.266 -10.75 1 96.56 311 PHE A C 1
ATOM 2416 O O . PHE A 1 311 ? -1.261 18.938 -11.445 1 96.56 311 PHE A O 1
ATOM 2423 N N . PHE A 1 312 ? -1.59 17.406 -9.883 1 96.38 312 PHE A N 1
ATOM 2424 C CA . PHE A 1 312 ? -0.169 17.234 -9.609 1 96.38 312 PHE A CA 1
ATOM 2425 C C . PHE A 1 312 ? 0.528 16.547 -10.781 1 96.38 312 PHE A C 1
ATOM 2427 O O . PHE A 1 312 ? 1.682 16.859 -11.094 1 96.38 312 PHE A O 1
ATOM 2434 N N . VAL A 1 313 ? -0.174 15.609 -11.43 1 97.56 313 VAL A N 1
ATOM 2435 C CA . VAL A 1 313 ? 0.409 14.938 -12.578 1 97.56 313 VAL A CA 1
ATOM 2436 C C . VAL A 1 313 ? 0.652 15.938 -13.703 1 97.56 313 VAL A C 1
ATOM 2438 O O . VAL A 1 313 ? 1.718 15.938 -14.328 1 97.56 313 VAL A O 1
ATOM 2441 N N . ILE A 1 314 ? -0.305 16.812 -13.992 1 98 314 ILE A N 1
ATOM 2442 C CA . ILE A 1 314 ? -0.184 17.812 -15.047 1 98 314 ILE A CA 1
ATOM 2443 C C . ILE A 1 314 ? 0.955 18.781 -14.719 1 98 314 ILE A C 1
ATOM 2445 O O . ILE A 1 314 ? 1.82 19.031 -15.555 1 98 314 ILE A O 1
ATOM 2449 N N . GLY A 1 315 ? 0.966 19.297 -13.516 1 97.69 315 GLY A N 1
ATOM 2450 C CA . GLY A 1 315 ? 2.037 20.188 -13.109 1 97.69 315 GLY A CA 1
ATOM 2451 C C . GLY A 1 315 ? 3.414 19.562 -13.211 1 97.69 315 GLY A C 1
ATOM 2452 O O . GLY A 1 315 ? 4.328 20.141 -13.789 1 97.69 315 GLY A O 1
ATOM 2453 N N . GLY A 1 316 ? 3.539 18.344 -12.633 1 97.69 316 GLY A N 1
ATOM 2454 C CA . GLY A 1 316 ? 4.805 17.641 -12.688 1 97.69 316 GLY A CA 1
ATOM 2455 C C . GLY A 1 316 ? 5.258 17.328 -14.102 1 97.69 316 GLY A C 1
ATOM 2456 O O . GLY A 1 316 ? 6.441 17.469 -14.422 1 97.69 316 GLY A O 1
ATOM 2457 N N . TYR A 1 317 ? 4.316 16.938 -14.93 1 98.12 317 TYR A N 1
ATOM 2458 C CA . TYR A 1 317 ? 4.66 16.547 -16.297 1 98.12 317 TYR A CA 1
ATOM 2459 C C . TYR A 1 317 ? 5.109 17.766 -17.109 1 98.12 317 TYR A C 1
ATOM 2461 O O . TYR A 1 317 ? 6.129 17.719 -17.797 1 98.12 317 TYR A O 1
ATOM 2469 N N . VAL A 1 318 ? 4.32 18.859 -17.078 1 98.25 318 VAL A N 1
ATOM 2470 C CA . VAL A 1 318 ? 4.637 20.047 -17.859 1 98.25 318 VAL A CA 1
ATOM 2471 C C . VAL A 1 318 ? 5.988 20.609 -17.406 1 98.25 318 VAL A C 1
ATOM 2473 O O . VAL A 1 318 ? 6.828 20.953 -18.25 1 98.25 318 VAL A O 1
ATOM 2476 N N . TYR A 1 319 ? 6.23 20.719 -16.109 1 98.25 319 TYR A N 1
ATOM 2477 C CA . TYR A 1 319 ? 7.516 21.203 -15.617 1 98.25 319 TYR A CA 1
ATOM 2478 C C . TYR A 1 319 ? 8.648 20.266 -16.016 1 98.25 319 TYR A C 1
ATOM 2480 O O . TYR A 1 319 ? 9.656 20.688 -16.578 1 98.25 319 TYR A O 1
ATOM 2488 N N . GLY A 1 320 ? 8.461 19 -15.68 1 97.88 320 GLY A N 1
ATOM 2489 C CA . GLY A 1 320 ? 9.492 18.016 -15.953 1 97.88 320 GLY A CA 1
ATOM 2490 C C . GLY A 1 320 ? 9.844 17.906 -17.422 1 97.88 320 GLY A C 1
ATOM 2491 O O . GLY A 1 320 ? 11.016 17.75 -17.781 1 97.88 320 GLY A O 1
ATOM 2492 N N . LYS A 1 321 ? 8.883 17.953 -18.281 1 97.62 321 LYS A N 1
ATOM 2493 C CA . LYS A 1 321 ? 9.133 17.938 -19.719 1 97.62 321 LYS A CA 1
ATOM 2494 C C . LYS A 1 321 ? 9.914 19.172 -20.156 1 97.62 321 LYS A C 1
ATOM 2496 O O . LYS A 1 321 ? 10.797 19.078 -21.016 1 97.62 321 LYS A O 1
ATOM 2501 N N . SER A 1 322 ? 9.57 20.281 -19.609 1 97.44 322 SER A N 1
ATOM 2502 C CA . SER A 1 322 ? 10.219 21.547 -19.969 1 97.44 322 SER A CA 1
ATOM 2503 C C . SER A 1 322 ? 11.688 21.547 -19.562 1 97.44 322 SER A C 1
ATOM 2505 O O . SER A 1 322 ? 12.539 22.031 -20.312 1 97.44 322 SER A O 1
ATOM 2507 N N . VAL A 1 323 ? 12.008 21.047 -18.406 1 96.81 323 VAL A N 1
ATOM 2508 C CA . VAL A 1 323 ? 13.375 21.156 -17.906 1 96.81 323 VAL A CA 1
ATOM 2509 C C . VAL A 1 323 ? 14.148 19.891 -18.203 1 96.81 323 VAL A C 1
ATOM 2511 O O . VAL A 1 323 ? 15.352 19.797 -17.953 1 96.81 323 VAL A O 1
ATOM 2514 N N . GLY A 1 324 ? 13.438 18.812 -18.625 1 96.38 324 GLY A N 1
ATOM 2515 C CA . GLY A 1 324 ? 14.117 17.625 -19.094 1 96.38 324 GLY A CA 1
ATOM 2516 C C . GLY A 1 324 ? 14.219 16.547 -18.031 1 96.38 324 GLY A C 1
ATOM 2517 O O . GLY A 1 324 ? 14.961 15.57 -18.203 1 96.38 324 GLY A O 1
ATOM 2518 N N . THR A 1 325 ? 13.523 16.719 -16.938 1 96.38 325 THR A N 1
ATOM 2519 C CA . THR A 1 325 ? 13.555 15.688 -15.906 1 96.38 325 THR A CA 1
ATOM 2520 C C . THR A 1 325 ? 12.602 14.547 -16.25 1 96.38 325 THR A C 1
ATOM 2522 O O . THR A 1 325 ? 12.742 13.43 -15.734 1 96.38 325 THR A O 1
ATOM 2525 N N . VAL A 1 326 ? 11.648 14.789 -17.047 1 97.38 326 VAL A N 1
ATOM 2526 C CA . VAL A 1 326 ? 10.742 13.773 -17.578 1 97.38 326 VAL A CA 1
ATOM 2527 C C . VAL A 1 326 ? 10.906 13.656 -19.094 1 97.38 326 VAL A C 1
ATOM 2529 O O . VAL A 1 326 ? 10.352 14.461 -19.844 1 97.38 326 VAL A O 1
ATOM 2532 N N . LYS A 1 327 ? 11.578 12.672 -19.484 1 95.69 327 LYS A N 1
ATOM 2533 C CA . LYS A 1 327 ? 11.883 12.508 -20.891 1 95.69 327 LYS A CA 1
ATOM 2534 C C . LYS A 1 327 ? 10.953 11.484 -21.547 1 95.69 327 LYS A C 1
ATOM 2536 O O . LYS A 1 327 ? 10.602 11.617 -22.719 1 95.69 327 LYS A O 1
ATOM 2541 N N . ARG A 1 328 ? 10.703 10.359 -20.812 1 93 328 ARG A N 1
ATOM 2542 C CA . ARG A 1 328 ? 9.844 9.281 -21.281 1 93 328 ARG A CA 1
ATOM 2543 C C . ARG A 1 328 ? 8.688 9.039 -20.312 1 93 328 ARG A C 1
ATOM 2545 O O . ARG A 1 328 ? 8.766 9.414 -19.141 1 93 328 ARG A O 1
ATOM 2552 N N . LEU A 1 329 ? 7.684 8.414 -20.797 1 93.25 329 LEU A N 1
ATOM 2553 C CA . LEU A 1 329 ? 6.512 8.125 -19.984 1 93.25 329 LEU A CA 1
ATOM 2554 C C . LEU A 1 329 ? 6.871 7.176 -18.844 1 93.25 329 LEU A C 1
ATOM 2556 O O . LEU A 1 329 ? 6.273 7.238 -17.766 1 93.25 329 LEU A O 1
ATOM 2560 N N . THR A 1 330 ? 7.809 6.387 -19.062 1 93.25 330 THR A N 1
ATOM 2561 C CA . THR A 1 330 ? 8.234 5.434 -18.047 1 93.25 330 THR A CA 1
ATOM 2562 C C . THR A 1 330 ? 8.859 6.156 -16.859 1 93.25 330 THR A C 1
ATOM 2564 O O . THR A 1 330 ? 8.812 5.66 -15.727 1 93.25 330 THR A O 1
ATOM 2567 N N . ASP A 1 331 ? 9.406 7.348 -17.109 1 95.56 331 ASP A N 1
ATOM 2568 C CA . ASP A 1 331 ? 9.969 8.141 -16.016 1 95.56 331 ASP A CA 1
ATOM 2569 C C . ASP A 1 331 ? 8.891 8.523 -15.008 1 95.56 331 ASP A C 1
ATOM 2571 O O . ASP A 1 331 ? 9.148 8.562 -13.805 1 95.56 331 ASP A O 1
ATOM 2575 N N . MET A 1 332 ? 7.773 8.789 -15.516 1 96.75 332 MET A N 1
ATOM 2576 C CA . MET A 1 332 ? 6.66 9.141 -14.641 1 96.75 332 MET A CA 1
ATOM 2577 C C . MET A 1 332 ? 6.336 8 -13.688 1 96.75 332 MET A C 1
ATOM 2579 O O . MET A 1 332 ? 6.18 8.219 -12.484 1 96.75 332 MET A O 1
ATOM 2583 N N . VAL A 1 333 ? 6.273 6.82 -14.211 1 96.12 333 VAL A N 1
ATOM 2584 C CA . VAL A 1 333 ? 5.93 5.637 -13.43 1 96.12 333 VAL A CA 1
ATOM 2585 C C . VAL A 1 333 ? 7.031 5.363 -12.406 1 96.12 333 VAL A C 1
ATOM 2587 O O . VAL A 1 333 ? 6.75 5.023 -11.258 1 96.12 333 VAL A O 1
ATOM 2590 N N . ASN A 1 334 ? 8.266 5.531 -12.836 1 96.31 334 ASN A N 1
ATOM 2591 C CA . ASN A 1 334 ? 9.398 5.328 -11.938 1 96.31 334 ASN A CA 1
ATOM 2592 C C . ASN A 1 334 ? 9.375 6.305 -10.766 1 96.31 334 ASN A C 1
ATOM 2594 O O . ASN A 1 334 ? 9.656 5.926 -9.625 1 96.31 334 ASN A O 1
ATOM 2598 N N . TYR A 1 335 ? 9.031 7.535 -11.078 1 97 335 TYR A N 1
ATOM 2599 C CA . TYR A 1 335 ? 8.953 8.547 -10.023 1 97 335 TYR A CA 1
ATOM 2600 C C . TYR A 1 335 ? 7.812 8.234 -9.062 1 97 335 TYR A C 1
ATOM 2602 O O . TYR A 1 335 ? 7.941 8.445 -7.852 1 97 335 TYR A O 1
ATOM 2610 N N . MET A 1 336 ? 6.738 7.746 -9.578 1 97.44 336 MET A N 1
ATOM 2611 C CA . MET A 1 336 ? 5.629 7.336 -8.727 1 97.44 336 MET A CA 1
ATOM 2612 C C . MET A 1 336 ? 6.039 6.18 -7.82 1 97.44 336 MET A C 1
ATOM 2614 O O . MET A 1 336 ? 5.703 6.164 -6.633 1 97.44 336 MET A O 1
ATOM 2618 N N . ALA A 1 337 ? 6.699 5.277 -8.383 1 96.75 337 ALA A N 1
ATOM 2619 C CA . ALA A 1 337 ? 7.168 4.129 -7.609 1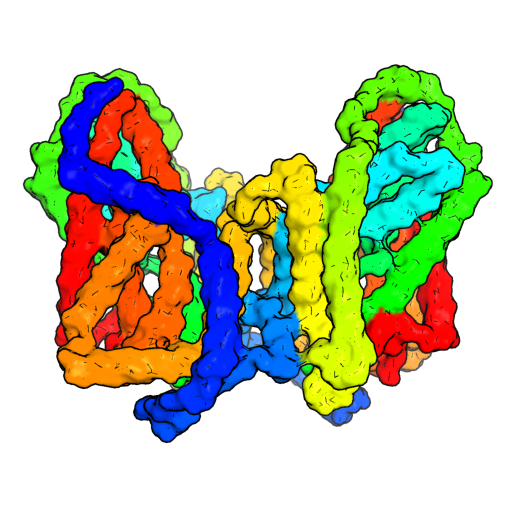 96.75 337 ALA A CA 1
ATOM 2620 C C . ALA A 1 337 ? 8.133 4.566 -6.512 1 96.75 337 ALA A C 1
ATOM 2622 O O . ALA A 1 337 ? 8.086 4.055 -5.391 1 96.75 337 ALA A O 1
ATOM 2623 N N . ASP A 1 338 ? 9.023 5.473 -6.863 1 96.06 338 ASP A N 1
ATOM 2624 C CA . ASP A 1 338 ? 9.945 6.008 -5.871 1 96.06 338 ASP A CA 1
ATOM 2625 C C . ASP A 1 338 ? 9.195 6.641 -4.703 1 96.06 338 ASP A C 1
ATOM 2627 O O . ASP A 1 338 ? 9.602 6.504 -3.549 1 96.06 338 ASP A O 1
ATOM 2631 N N . ALA A 1 339 ? 8.195 7.293 -5.055 1 94.62 339 ALA A N 1
ATOM 2632 C CA . ALA A 1 339 ? 7.363 7.895 -4.02 1 94.62 339 ALA A CA 1
ATOM 2633 C C . ALA A 1 339 ? 6.727 6.824 -3.137 1 94.62 339 ALA A C 1
ATOM 2635 O O . ALA A 1 339 ? 6.656 6.98 -1.916 1 94.62 339 ALA A O 1
ATOM 2636 N N . MET A 1 340 ? 6.281 5.738 -3.707 1 95.94 340 MET A N 1
ATOM 2637 C CA . MET A 1 340 ? 5.637 4.66 -2.965 1 95.94 340 MET A CA 1
ATOM 2638 C C . MET A 1 340 ? 6.617 3.994 -2.008 1 95.94 340 MET A C 1
ATOM 2640 O O . MET A 1 340 ? 6.227 3.527 -0.937 1 95.94 340 MET A O 1
ATOM 2644 N N . LYS A 1 341 ? 7.891 3.973 -2.361 1 95.94 341 LYS A N 1
ATOM 2645 C CA . LYS A 1 341 ? 8.898 3.408 -1.472 1 95.94 341 LYS A CA 1
ATOM 2646 C C . LYS A 1 341 ? 8.938 4.152 -0.139 1 95.94 341 LYS A C 1
ATOM 2648 O O . LYS A 1 341 ? 9.141 3.541 0.912 1 95.94 341 LYS A O 1
ATOM 2653 N N . THR A 1 342 ? 8.672 5.434 -0.217 1 90.5 342 THR A N 1
ATOM 2654 C CA . THR A 1 342 ? 8.734 6.246 0.993 1 90.5 342 THR A CA 1
ATOM 2655 C C . THR A 1 342 ? 7.516 5.988 1.876 1 90.5 342 THR A C 1
ATOM 2657 O O . THR A 1 342 ? 7.469 6.43 3.025 1 90.5 342 THR A O 1
ATOM 2660 N N . MET A 1 343 ? 6.523 5.285 1.366 1 91.88 343 MET A N 1
ATOM 2661 C CA . MET A 1 343 ? 5.297 5 2.105 1 91.88 343 MET A CA 1
ATOM 2662 C C . MET A 1 343 ? 5.379 3.641 2.791 1 91.88 343 MET A C 1
ATOM 2664 O O . MET A 1 343 ? 4.414 3.195 3.416 1 91.88 343 MET A O 1
ATOM 2668 N N . ALA A 1 344 ? 6.539 2.965 2.762 1 95.19 344 ALA A N 1
ATOM 2669 C CA . ALA A 1 344 ? 6.707 1.594 3.24 1 95.19 344 ALA A CA 1
ATOM 2670 C C . ALA A 1 344 ? 6.348 1.481 4.719 1 95.19 344 ALA A C 1
ATOM 2672 O O . ALA A 1 344 ? 5.523 0.647 5.102 1 95.19 344 ALA A O 1
ATOM 2673 N N . SER A 1 345 ? 6.93 2.309 5.586 1 92.06 345 SER A N 1
ATOM 2674 C CA . SER A 1 345 ? 6.668 2.258 7.02 1 92.06 345 SER A CA 1
ATOM 2675 C C . SER A 1 345 ? 5.207 2.564 7.328 1 92.06 345 SER A C 1
ATOM 2677 O O . SER A 1 345 ? 4.617 1.965 8.234 1 92.06 345 SER A O 1
ATOM 2679 N N . TYR A 1 346 ? 4.719 3.504 6.57 1 89.88 346 TYR A N 1
ATOM 2680 C CA . TYR A 1 346 ? 3.316 3.877 6.727 1 89.88 346 TYR A CA 1
ATOM 2681 C C . TYR A 1 346 ? 2.404 2.682 6.484 1 89.88 346 TYR A C 1
ATOM 2683 O O . TYR A 1 346 ? 1.468 2.441 7.25 1 89.88 346 TYR A O 1
ATOM 2691 N N . LEU A 1 347 ? 2.633 1.923 5.457 1 94.94 347 LEU A N 1
ATOM 2692 C CA . LEU A 1 347 ? 1.831 0.757 5.102 1 94.94 347 LEU A CA 1
ATOM 2693 C C . LEU A 1 347 ? 1.817 -0.259 6.238 1 94.94 347 LEU A C 1
ATOM 2695 O O . LEU A 1 347 ? 0.775 -0.843 6.543 1 94.94 347 LEU A O 1
ATOM 2699 N N . VAL A 1 348 ? 2.943 -0.423 6.871 1 96.12 348 VAL A N 1
ATOM 2700 C CA . VAL A 1 348 ? 3.066 -1.423 7.926 1 96.12 348 VAL A CA 1
ATOM 2701 C C . VAL A 1 348 ? 2.254 -0.99 9.141 1 96.12 348 VAL A C 1
ATOM 2703 O O . VAL A 1 348 ? 1.513 -1.789 9.719 1 96.12 348 VAL A O 1
ATOM 2706 N N . ILE A 1 349 ? 2.289 0.253 9.492 1 93.62 349 ILE A N 1
ATOM 2707 C CA . ILE A 1 349 ? 1.683 0.73 10.727 1 93.62 349 ILE A CA 1
ATOM 2708 C C . ILE A 1 349 ? 0.168 0.828 10.555 1 93.62 349 ILE A C 1
ATOM 2710 O O . ILE A 1 349 ? -0.582 0.702 11.531 1 93.62 349 ILE A O 1
ATOM 2714 N N . ILE A 1 350 ? -0.287 0.998 9.328 1 94.62 350 ILE A N 1
ATOM 2715 C CA . ILE A 1 350 ? -1.713 1.161 9.07 1 94.62 350 ILE A CA 1
ATOM 2716 C C . ILE A 1 350 ? -2.449 -0.136 9.398 1 94.62 350 ILE A C 1
ATOM 2718 O O . ILE A 1 350 ? -3.629 -0.114 9.758 1 94.62 350 ILE A O 1
ATOM 2722 N N . LEU A 1 351 ? -1.802 -1.267 9.258 1 96.94 351 LEU A N 1
ATOM 2723 C CA . LEU A 1 351 ? -2.447 -2.555 9.484 1 96.94 351 LEU A CA 1
ATOM 2724 C C . LEU A 1 351 ? -3.012 -2.641 10.898 1 96.94 351 LEU A C 1
ATOM 2726 O O . LEU A 1 351 ? -4.215 -2.83 11.078 1 96.94 351 LEU A O 1
ATOM 2730 N N . PRO A 1 352 ? -2.178 -2.494 11.961 1 96.94 352 PRO A N 1
ATOM 2731 C CA . PRO A 1 352 ? -2.77 -2.561 13.305 1 96.94 352 PRO A CA 1
ATOM 2732 C C . PRO A 1 352 ? -3.686 -1.377 13.602 1 96.94 352 PRO A C 1
ATOM 2734 O O . PRO A 1 352 ? -4.66 -1.519 14.344 1 96.94 352 PRO A O 1
ATOM 2737 N N . ILE A 1 353 ? -3.455 -0.181 13.031 1 95.12 353 ILE A N 1
ATOM 2738 C CA . ILE A 1 353 ? -4.297 0.989 13.258 1 95.12 353 ILE A CA 1
ATOM 2739 C C . ILE A 1 353 ? -5.711 0.714 12.742 1 95.12 353 ILE A C 1
ATOM 2741 O O . ILE A 1 353 ? -6.691 0.948 13.453 1 95.12 353 ILE A O 1
ATOM 2745 N N . ALA A 1 354 ? -5.797 0.251 11.508 1 96.62 354 ALA A N 1
ATOM 2746 C CA . ALA A 1 354 ? -7.09 -0.042 10.891 1 96.62 354 ALA A CA 1
ATOM 2747 C C . ALA A 1 354 ? -7.852 -1.093 11.688 1 96.62 354 ALA A C 1
ATOM 2749 O O . ALA A 1 354 ? -9.039 -0.923 11.977 1 96.62 354 ALA A O 1
ATOM 2750 N N . ASN A 1 355 ? -7.172 -2.156 12.055 1 98 355 ASN A N 1
ATOM 2751 C CA . ASN A 1 355 ? -7.844 -3.232 12.773 1 98 355 ASN A CA 1
ATOM 2752 C C . ASN A 1 355 ? -8.258 -2.795 14.172 1 98 355 ASN A C 1
ATOM 2754 O O . ASN A 1 355 ? -9.312 -3.195 14.664 1 98 355 ASN A O 1
ATOM 2758 N N . PHE A 1 356 ? -7.461 -2.033 14.828 1 97.12 356 PHE A N 1
ATOM 2759 C CA . PHE A 1 356 ? -7.855 -1.464 16.109 1 97.12 356 PHE A CA 1
ATOM 2760 C C . PHE A 1 356 ? -9.117 -0.624 15.961 1 97.12 356 PHE A C 1
ATOM 2762 O O . PHE A 1 356 ? -10.094 -0.828 16.688 1 97.12 356 PHE A O 1
ATOM 2769 N N . THR A 1 357 ? -9.102 0.261 15.023 1 94.75 357 THR A N 1
ATOM 2770 C CA . THR A 1 357 ? -10.188 1.217 14.836 1 94.75 357 THR A CA 1
ATOM 2771 C C . THR A 1 357 ? -11.5 0.496 14.516 1 94.75 357 THR A C 1
ATOM 2773 O O . THR A 1 357 ? -12.523 0.761 15.141 1 94.75 357 THR A O 1
ATOM 2776 N N . TYR A 1 358 ? -11.484 -0.415 13.594 1 96.5 358 TYR A N 1
ATOM 2777 C CA . TYR A 1 358 ? -12.703 -1.094 13.164 1 96.5 358 TYR A CA 1
ATOM 2778 C C . TYR A 1 358 ? -13.188 -2.072 14.227 1 96.5 358 TYR A C 1
ATOM 2780 O O . TYR A 1 358 ? -14.391 -2.283 14.383 1 96.5 358 TYR A O 1
ATOM 2788 N N . THR A 1 359 ? -12.219 -2.662 14.977 1 97.69 359 THR A N 1
ATOM 2789 C CA . THR A 1 359 ? -12.625 -3.514 16.094 1 97.69 359 THR A CA 1
ATOM 2790 C C . THR A 1 359 ? -13.312 -2.693 17.172 1 97.69 359 THR A C 1
ATOM 2792 O O . THR A 1 359 ? -14.344 -3.107 17.719 1 97.69 359 THR A O 1
ATOM 2795 N N . PHE A 1 360 ? -12.711 -1.6 17.438 1 96.62 360 PHE A N 1
ATOM 2796 C CA . PHE A 1 360 ? -13.266 -0.685 18.438 1 96.62 360 PHE A CA 1
ATOM 2797 C C . PHE A 1 360 ? -14.672 -0.253 18.047 1 96.62 360 PHE A C 1
ATOM 2799 O O . PHE A 1 360 ? -15.555 -0.16 18.891 1 96.62 360 PHE A O 1
ATOM 2806 N N . LYS A 1 361 ? -14.914 -0.043 16.797 1 95.31 361 LYS A N 1
ATOM 2807 C CA . LYS A 1 361 ? -16.219 0.307 16.266 1 95.31 361 LYS A CA 1
ATOM 2808 C C . LYS A 1 361 ? -17.172 -0.885 16.312 1 95.31 361 LYS A C 1
ATOM 2810 O O . LYS A 1 361 ? -18.297 -0.768 16.797 1 95.31 361 LYS A O 1
ATOM 2815 N N . HIS A 1 362 ? -16.672 -2.01 15.836 1 96.19 362 HIS A N 1
ATOM 2816 C CA . HIS A 1 362 ? -17.516 -3.201 15.695 1 96.19 362 HIS A CA 1
ATOM 2817 C C . HIS A 1 362 ? -18.031 -3.668 17.047 1 96.19 362 HIS A C 1
ATOM 2819 O O . HIS A 1 362 ? -19.172 -4.137 17.141 1 96.19 362 HIS A O 1
ATOM 2825 N N . THR A 1 363 ? -17.25 -3.535 18.109 1 97.69 363 THR A N 1
ATOM 2826 C CA . THR A 1 363 ? -17.641 -3.998 19.438 1 97.69 363 THR A CA 1
ATOM 2827 C C . THR A 1 363 ? -18.547 -2.982 20.125 1 97.69 363 THR A C 1
ATOM 2829 O O . THR A 1 363 ? -19.031 -3.225 21.234 1 97.69 363 THR A O 1
ATOM 2832 N N . ASN A 1 364 ? -18.688 -1.793 19.547 1 96.5 364 ASN A N 1
ATOM 2833 C CA . ASN A 1 364 ? -19.484 -0.686 20.078 1 96.5 364 ASN A CA 1
ATOM 2834 C C . ASN A 1 364 ? -18.812 -0.03 21.281 1 96.5 364 ASN A C 1
ATOM 2836 O O . ASN A 1 364 ? -19.391 0.838 21.922 1 96.5 364 ASN A O 1
ATOM 2840 N N . MET A 1 365 ? -17.656 -0.41 21.547 1 96.62 365 MET A N 1
ATOM 2841 C CA . MET A 1 365 ? -16.953 0.169 22.688 1 96.62 365 MET A CA 1
ATOM 2842 C C . MET A 1 365 ? -16.656 1.648 22.453 1 96.62 365 MET A C 1
ATOM 2844 O O . MET A 1 365 ? -16.75 2.455 23.375 1 96.62 365 MET A O 1
ATOM 2848 N N . ALA A 1 366 ? -16.297 1.967 21.266 1 94.88 366 ALA A N 1
ATOM 2849 C CA . ALA A 1 366 ? -16 3.355 20.938 1 94.88 366 ALA A CA 1
ATOM 2850 C C . ALA A 1 366 ? -17.203 4.254 21.172 1 94.88 366 ALA A C 1
ATOM 2852 O O . ALA A 1 366 ? -17.094 5.332 21.75 1 94.88 366 ALA A O 1
ATOM 2853 N N . SER A 1 367 ? -18.344 3.773 20.734 1 94.56 367 SER A N 1
ATOM 2854 C CA . SER A 1 367 ? -19.562 4.547 20.875 1 94.56 367 SER A CA 1
ATOM 2855 C C . SER A 1 367 ? -19.969 4.711 22.328 1 94.56 367 SER A C 1
ATOM 2857 O O . SER A 1 367 ? -20.297 5.816 22.766 1 94.56 367 SER A O 1
ATOM 2859 N N . VAL A 1 368 ? -19.922 3.639 23.031 1 96.12 368 VAL A N 1
ATOM 2860 C CA . VAL A 1 368 ? -20.312 3.672 24.438 1 96.12 368 VAL A CA 1
ATOM 2861 C C . VAL A 1 368 ? -19.375 4.598 25.219 1 96.12 368 VAL A C 1
ATOM 2863 O O . VAL A 1 368 ? -19.828 5.43 26 1 96.12 368 VAL A O 1
ATOM 2866 N N . LEU A 1 369 ? -18.109 4.438 24.984 1 95.69 369 LEU A N 1
ATOM 2867 C CA . LEU A 1 369 ? -17.141 5.293 25.641 1 95.69 369 LEU A CA 1
ATOM 2868 C C . LEU A 1 369 ? -17.375 6.762 25.297 1 95.69 369 LEU A C 1
ATOM 2870 O O . LEU A 1 369 ? -17.328 7.625 26.172 1 95.69 369 LEU A O 1
ATOM 2874 N N . ALA A 1 370 ? -17.609 7.047 24.078 1 94.56 370 ALA A N 1
ATOM 2875 C CA . ALA A 1 370 ? -17.812 8.414 23.609 1 94.56 370 ALA A CA 1
ATOM 2876 C C . ALA A 1 370 ? -19.047 9.031 24.25 1 94.56 370 ALA A C 1
ATOM 2878 O O . ALA A 1 370 ? -19.031 10.195 24.656 1 94.56 370 ALA A O 1
ATOM 2879 N N . ILE A 1 371 ? -20.141 8.281 24.328 1 94.62 371 ILE A N 1
ATOM 2880 C CA . ILE A 1 371 ? -21.391 8.75 24.906 1 94.62 371 ILE A CA 1
ATOM 2881 C C . ILE A 1 371 ? -21.172 9.062 26.391 1 94.62 371 ILE A C 1
ATOM 2883 O O . ILE A 1 371 ? -21.562 10.133 26.875 1 94.62 371 ILE A O 1
ATOM 2887 N N . LYS A 1 372 ? -20.5 8.188 27.031 1 95.62 372 LYS A N 1
ATOM 2888 C CA . LYS A 1 372 ? -20.266 8.375 28.469 1 95.62 372 LYS A CA 1
ATOM 2889 C C . LYS A 1 372 ? -19.344 9.547 28.734 1 95.62 372 LYS A C 1
ATOM 2891 O O . LYS A 1 372 ? -19.531 10.305 29.688 1 95.62 372 LYS A O 1
ATOM 2896 N N . LEU A 1 373 ? -18.344 9.656 27.938 1 95.06 373 LEU A N 1
ATOM 2897 C CA . LEU A 1 373 ? -17.438 10.789 28.078 1 95.06 373 LEU A CA 1
ATO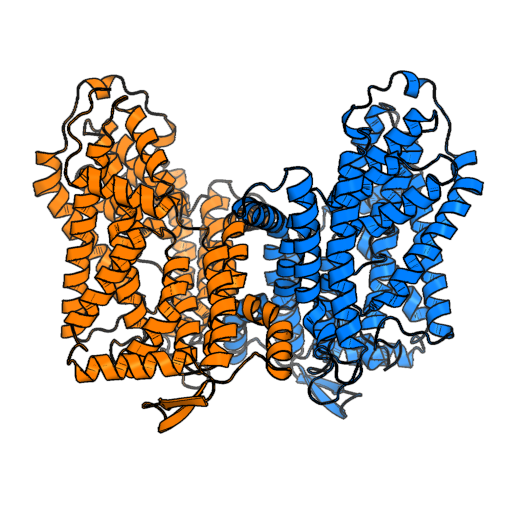M 2898 C C . LEU A 1 373 ? -18.156 12.102 27.797 1 95.06 373 LEU A C 1
ATOM 2900 O O . LEU A 1 373 ? -17.938 13.094 28.484 1 95.06 373 LEU A O 1
ATOM 2904 N N . ALA A 1 374 ? -18.953 12.117 26.766 1 95.12 374 ALA A N 1
ATOM 2905 C CA . ALA A 1 374 ? -19.719 13.312 26.453 1 95.12 374 ALA A CA 1
ATOM 2906 C C . ALA A 1 374 ? -20.656 13.688 27.594 1 95.12 374 ALA A C 1
ATOM 2908 O O . ALA A 1 374 ? -20.766 14.867 27.953 1 95.12 374 ALA A O 1
ATOM 2909 N N . ASP A 1 375 ? -21.312 12.734 28.125 1 94.69 375 ASP A N 1
ATOM 2910 C CA . ASP A 1 375 ? -22.203 12.953 29.25 1 94.69 375 ASP A CA 1
ATOM 2911 C C . ASP A 1 375 ? -21.453 13.516 30.453 1 94.69 375 ASP A C 1
ATOM 2913 O O . ASP A 1 375 ? -21.938 14.414 31.141 1 94.69 375 ASP A O 1
ATOM 2917 N N . PHE A 1 376 ? -20.375 12.922 30.672 1 96 376 PHE A N 1
ATOM 2918 C CA . PHE A 1 376 ? -19.547 13.383 31.781 1 96 376 PHE A CA 1
ATOM 2919 C C . PHE A 1 376 ? -19.172 14.852 31.594 1 96 376 PHE A C 1
ATOM 2921 O O . PHE A 1 376 ? -19.25 15.648 32.531 1 96 376 PHE A O 1
ATOM 2928 N N . LEU A 1 377 ? -18.75 15.219 30.438 1 96.44 377 LEU A N 1
ATOM 2929 C CA . LEU A 1 377 ? -18.328 16.578 30.141 1 96.44 377 LEU A CA 1
ATOM 2930 C C . LEU A 1 377 ? -19.516 17.547 30.234 1 96.44 377 LEU A C 1
ATOM 2932 O O . LEU A 1 377 ? -19.375 18.672 30.734 1 96.44 377 LEU A O 1
ATOM 2936 N N . LYS A 1 378 ? -20.656 17.156 29.766 1 94.56 378 LYS A N 1
ATOM 2937 C CA . LYS A 1 378 ? -21.875 17.953 29.891 1 94.56 378 LYS A CA 1
ATOM 2938 C C . LYS A 1 378 ? -22.219 18.219 31.344 1 94.56 378 LYS A C 1
ATOM 2940 O O . LYS A 1 378 ? -22.547 19.344 31.734 1 94.56 378 LYS A O 1
ATOM 2945 N N . SER A 1 379 ? -22.125 17.203 32.031 1 95.75 379 SER A N 1
ATOM 2946 C CA . SER A 1 379 ? -22.453 17.312 33.469 1 95.75 379 SER A CA 1
ATOM 2947 C C . SER A 1 379 ? -21.484 18.234 34.188 1 95.75 379 SER A C 1
ATOM 2949 O O . SER A 1 379 ? -21.859 18.938 35.125 1 95.75 379 SER A O 1
ATOM 2951 N N . ALA A 1 380 ? -20.281 18.25 33.719 1 96.44 380 ALA A N 1
ATOM 2952 C CA . ALA A 1 380 ? -19.25 19.094 34.344 1 96.44 380 ALA A CA 1
ATOM 2953 C C . ALA A 1 380 ? -19.297 20.516 33.781 1 96.44 380 ALA A C 1
ATOM 2955 O O . ALA A 1 380 ? -18.594 21.406 34.25 1 96.44 380 ALA A O 1
ATOM 2956 N N . GLY A 1 381 ? -20.078 20.719 32.781 1 95 381 GLY A N 1
ATOM 2957 C CA . GLY A 1 381 ? -20.156 22.016 32.125 1 95 381 GLY A CA 1
ATOM 2958 C C . GLY A 1 381 ? -18.938 22.359 31.312 1 95 381 GLY A C 1
ATOM 2959 O O . GLY A 1 381 ? -18.641 23.531 31.078 1 95 381 GLY A O 1
ATOM 2960 N N . PHE A 1 382 ? -18.203 21.422 30.891 1 95.62 382 PHE A N 1
ATOM 2961 C CA . PHE A 1 382 ? -16.953 21.578 30.156 1 95.62 382 PHE A CA 1
ATOM 2962 C C . PHE A 1 382 ? -17.141 21.219 28.688 1 95.62 382 PHE A C 1
ATOM 2964 O O . PHE A 1 382 ? -16.547 20.25 28.188 1 95.62 382 PHE A O 1
ATOM 2971 N N . THR A 1 383 ? -17.984 21.953 27.938 1 95.12 383 THR A N 1
ATOM 2972 C CA . THR A 1 383 ? -18.359 21.609 26.562 1 95.12 383 THR A CA 1
ATOM 2973 C C . THR A 1 383 ? -18.016 22.734 25.594 1 95.12 383 THR A C 1
ATOM 2975 O O . THR A 1 383 ? -18.219 22.609 24.391 1 95.12 383 THR A O 1
ATOM 2978 N N . GLY A 1 384 ? -17.406 23.812 26.031 1 94.88 384 GLY A N 1
ATOM 2979 C CA . GLY A 1 384 ? -17.172 24.969 25.172 1 94.88 384 GLY A CA 1
ATOM 2980 C C . GLY A 1 384 ? -15.703 25.25 24.953 1 94.88 384 GLY A C 1
ATOM 2981 O O . GLY A 1 384 ? -14.922 24.328 24.719 1 94.88 384 GLY A O 1
ATOM 2982 N N . ILE A 1 385 ? -15.367 26.469 24.953 1 97.62 385 ILE A N 1
ATOM 2983 C CA . ILE A 1 385 ? -14.047 26.969 24.594 1 97.62 385 ILE A CA 1
ATOM 2984 C C . ILE A 1 385 ? -12.984 26.312 25.469 1 97.62 385 ILE A C 1
ATOM 2986 O O . ILE A 1 385 ? -11.898 25.969 24.984 1 97.62 385 ILE A O 1
ATOM 2990 N N . GLY A 1 386 ? -13.273 26.125 26.703 1 97.62 386 GLY A N 1
ATOM 2991 C CA . GLY A 1 386 ? -12.336 25.438 27.562 1 97.62 386 GLY A CA 1
ATOM 2992 C C . GLY A 1 386 ? -11.961 24.047 27.047 1 97.62 386 GLY A C 1
ATOM 2993 O O . GLY A 1 386 ? -10.805 23.656 27.109 1 97.62 386 GLY A O 1
ATOM 2994 N N . LEU A 1 387 ? -12.977 23.312 26.641 1 98.06 387 LEU A N 1
ATOM 2995 C CA . LEU A 1 387 ? -12.742 21.984 26.078 1 98.06 387 LEU A CA 1
ATOM 2996 C C . LEU A 1 387 ? -11.883 22.062 24.812 1 98.06 387 LEU A C 1
ATOM 2998 O O . LEU A 1 387 ? -10.977 21.25 24.625 1 98.06 387 LEU A O 1
ATOM 3002 N N . PHE A 1 388 ? -12.203 23.062 23.969 1 98.56 388 PHE A N 1
ATOM 3003 C CA . PHE A 1 388 ? -11.461 23.219 22.719 1 98.56 388 PHE A CA 1
ATOM 3004 C C . PHE A 1 388 ? -9.984 23.453 23 1 98.56 388 PHE A C 1
ATOM 3006 O O . PHE A 1 388 ? -9.125 22.812 22.406 1 98.56 388 PHE A O 1
ATOM 3013 N N . ILE A 1 389 ? -9.703 24.344 23.875 1 98.5 389 ILE A N 1
ATOM 3014 C CA . ILE A 1 389 ? -8.328 24.656 24.234 1 98.5 389 ILE A CA 1
ATOM 3015 C C . ILE A 1 389 ? -7.645 23.422 24.812 1 98.5 389 ILE A C 1
ATOM 3017 O O . ILE A 1 389 ? -6.477 23.156 24.516 1 98.5 389 ILE A O 1
ATOM 3021 N N . SER A 1 390 ? -8.375 22.719 25.625 1 98.25 390 SER A N 1
ATOM 3022 C CA . SER A 1 390 ? -7.824 21.516 26.234 1 98.25 390 SER A CA 1
ATOM 3023 C C . SER A 1 390 ? -7.445 20.484 25.172 1 98.25 390 SER A C 1
ATOM 3025 O O . SER A 1 390 ? -6.406 19.828 25.281 1 98.25 390 SER A O 1
ATOM 3027 N N . ILE A 1 391 ? -8.312 20.25 24.219 1 98.31 391 ILE A N 1
ATOM 3028 C CA . ILE A 1 391 ? -8.031 19.312 23.141 1 98.31 391 ILE A CA 1
ATOM 3029 C C . ILE A 1 391 ? -6.766 19.719 22.406 1 98.31 391 ILE A C 1
ATOM 3031 O O . ILE A 1 391 ? -5.898 18.891 22.125 1 98.31 391 ILE A O 1
ATOM 3035 N N . ILE A 1 392 ? -6.574 20.984 22.078 1 98.56 392 ILE A N 1
ATOM 3036 C CA . ILE A 1 392 ? -5.391 21.5 21.406 1 98.56 392 ILE A CA 1
ATOM 3037 C C . ILE A 1 392 ? -4.152 21.234 22.25 1 98.56 392 ILE A C 1
ATOM 3039 O O . ILE A 1 392 ? -3.141 20.734 21.75 1 98.56 392 ILE A O 1
ATOM 3043 N N . LEU A 1 393 ? -4.254 21.484 23.531 1 98.31 393 LEU A N 1
ATOM 3044 C CA . LEU A 1 393 ? -3.109 21.344 24.438 1 98.31 393 LEU A CA 1
ATOM 3045 C C . LEU A 1 393 ? -2.744 19.875 24.625 1 98.31 393 LEU A C 1
ATOM 3047 O O . LEU A 1 393 ? -1.565 19.547 24.766 1 98.31 393 LEU A O 1
ATOM 3051 N N . ILE A 1 394 ? -3.729 19.047 24.703 1 97.38 394 ILE A N 1
ATOM 3052 C CA . ILE A 1 394 ? -3.463 17.625 24.797 1 97.38 394 ILE A CA 1
ATOM 3053 C C . ILE A 1 394 ? -2.729 17.141 23.562 1 97.38 394 ILE A C 1
ATOM 3055 O O . ILE A 1 394 ? -1.753 16.391 23.656 1 97.38 394 ILE A O 1
ATOM 3059 N N . ALA A 1 395 ? -3.25 17.531 22.422 1 97.06 395 ALA A N 1
ATOM 3060 C CA . ALA A 1 395 ? -2.578 17.188 21.172 1 97.06 395 ALA A CA 1
ATOM 3061 C C . ALA A 1 395 ? -1.14 17.703 21.156 1 97.06 395 ALA A C 1
ATOM 3063 O O . ALA A 1 395 ? -0.228 17 20.719 1 97.06 395 ALA A O 1
ATOM 3064 N N . THR A 1 396 ? -0.928 18.906 21.641 1 96.69 396 THR A N 1
ATOM 3065 C CA . THR A 1 396 ? 0.398 19.5 21.719 1 96.69 396 THR A CA 1
ATOM 3066 C C . THR A 1 396 ? 1.312 18.672 22.625 1 96.69 396 THR A C 1
ATOM 3068 O O . THR A 1 396 ? 2.475 18.438 22.297 1 96.69 396 THR A O 1
ATOM 3071 N N . PHE A 1 397 ? 0.773 18.266 23.641 1 95.31 397 PHE A N 1
ATOM 3072 C CA . PHE A 1 397 ? 1.542 17.484 24.609 1 95.31 397 PHE A CA 1
ATOM 3073 C C . PHE A 1 397 ? 1.945 16.141 24.016 1 95.31 397 PHE A C 1
ATOM 3075 O O . PHE A 1 397 ? 3.1 15.727 24.125 1 95.31 397 PHE A O 1
ATOM 3082 N N . ILE A 1 398 ? 1.049 15.516 23.406 1 94.75 398 ILE A N 1
ATOM 3083 C CA . ILE A 1 398 ? 1.322 14.219 22.812 1 94.75 398 ILE A CA 1
ATOM 3084 C C . ILE A 1 398 ? 2.35 14.367 21.688 1 94.75 398 ILE A C 1
ATOM 3086 O O . ILE A 1 398 ? 3.199 13.492 21.5 1 94.75 398 ILE A O 1
ATOM 3090 N N . ASN A 1 399 ? 2.311 15.461 21.016 1 94.5 399 ASN A N 1
ATOM 3091 C CA . ASN A 1 399 ? 3.211 15.727 19.891 1 94.5 399 ASN A CA 1
ATOM 3092 C C . ASN A 1 399 ? 4.668 15.758 20.344 1 94.5 399 ASN A C 1
ATOM 3094 O O . ASN A 1 399 ? 5.574 15.516 19.547 1 94.5 399 ASN A O 1
ATOM 3098 N N . LEU A 1 400 ? 4.906 16.016 21.562 1 91.75 400 LEU A N 1
ATOM 3099 C CA . LEU A 1 400 ? 6.266 16.062 22.094 1 91.75 400 LEU A CA 1
ATOM 3100 C C . LEU A 1 400 ? 6.883 14.672 22.141 1 91.75 400 LEU A C 1
ATOM 3102 O O . LEU A 1 400 ? 8.109 14.523 22.109 1 91.75 400 LEU A O 1
ATOM 3106 N N . PHE A 1 401 ? 5.98 13.664 22.094 1 90.38 401 PHE A N 1
ATOM 3107 C CA . PHE A 1 401 ? 6.469 12.297 22.266 1 90.38 401 PHE A CA 1
ATOM 3108 C C . PHE A 1 401 ? 6.266 11.492 20.984 1 90.38 401 PHE A C 1
ATOM 3110 O O . PHE A 1 401 ? 6.996 10.531 20.734 1 90.38 401 PHE A O 1
ATOM 3117 N N . ILE A 1 402 ? 5.238 11.812 20.297 1 89.69 402 ILE A N 1
ATOM 3118 C CA . ILE A 1 402 ? 4.922 11.148 19.031 1 89.69 402 ILE A CA 1
ATOM 3119 C C . ILE A 1 402 ? 4.98 12.164 17.891 1 89.69 402 ILE A C 1
ATOM 3121 O O . ILE A 1 402 ? 4.152 13.07 17.812 1 89.69 402 ILE A O 1
ATOM 3125 N N . THR A 1 403 ? 5.852 11.906 17.016 1 85.19 403 THR A N 1
ATOM 3126 C CA . THR A 1 403 ? 6.121 12.938 16.016 1 85.19 403 THR A CA 1
ATOM 3127 C C . THR A 1 403 ? 5.258 12.734 14.781 1 85.19 403 THR A C 1
ATOM 3129 O O . THR A 1 403 ? 5.055 13.664 14 1 85.19 403 THR A O 1
ATOM 3132 N N . SER A 1 404 ? 4.715 11.555 14.578 1 86.56 404 SER A N 1
ATOM 3133 C CA . SER A 1 404 ? 3.873 11.289 13.422 1 86.56 404 SER A CA 1
ATOM 3134 C C . SER A 1 404 ? 2.457 11.812 13.633 1 86.56 404 SER A C 1
ATOM 3136 O O . SER A 1 404 ? 1.723 11.312 14.484 1 86.56 404 SER A O 1
ATOM 3138 N N . GLY A 1 405 ? 2.143 12.781 12.844 1 89.5 405 GLY A N 1
ATOM 3139 C CA . GLY A 1 405 ? 0.825 13.383 12.969 1 89.5 405 GLY A CA 1
ATOM 3140 C C . GLY A 1 405 ? -0.304 12.414 12.664 1 89.5 405 GLY A C 1
ATOM 3141 O O . GLY A 1 405 ? -1.322 12.406 13.359 1 89.5 405 GLY A O 1
ATOM 3142 N N . SER A 1 406 ? -0.143 11.578 11.68 1 88.31 406 SER A N 1
ATOM 3143 C CA . SER A 1 406 ? -1.181 10.633 11.289 1 88.31 406 SER A CA 1
ATOM 3144 C C . SER A 1 406 ? -1.386 9.562 12.352 1 88.31 406 SER A C 1
ATOM 3146 O O . SER A 1 406 ? -2.52 9.18 12.648 1 88.31 406 SER A O 1
ATOM 3148 N N . THR A 1 407 ? -0.302 9.133 12.922 1 89.81 407 THR A N 1
ATOM 3149 C CA . THR A 1 407 ? -0.399 8.109 13.961 1 89.81 407 THR A CA 1
ATOM 3150 C C . THR A 1 407 ? -1.08 8.664 15.211 1 89.81 407 THR A C 1
ATOM 3152 O O . THR A 1 407 ? -1.896 7.984 15.836 1 89.81 407 THR A O 1
ATOM 3155 N N . LYS A 1 408 ? -0.731 9.883 15.523 1 94.31 408 LYS A N 1
ATOM 3156 C CA . LYS A 1 408 ? -1.353 10.523 16.672 1 94.31 408 LYS A CA 1
ATOM 3157 C C . LYS A 1 408 ? -2.857 10.68 16.469 1 94.31 408 LYS A C 1
ATOM 3159 O O . LYS A 1 408 ? -3.643 10.383 17.375 1 94.31 408 LYS A O 1
ATOM 3164 N N . TRP A 1 409 ? -3.154 11.117 15.336 1 96 409 TRP A N 1
ATOM 3165 C CA . TRP A 1 409 ? -4.574 11.32 15.062 1 96 409 TRP A CA 1
ATOM 3166 C C . TRP A 1 409 ? -5.312 9.992 15.016 1 96 409 TRP A C 1
ATOM 3168 O O . TRP A 1 409 ? -6.441 9.883 15.492 1 96 409 TRP A O 1
ATOM 3178 N N . ALA A 1 410 ? -4.723 9.023 14.461 1 93.19 410 ALA A N 1
ATOM 3179 C CA . ALA A 1 410 ? -5.324 7.695 14.422 1 93.19 410 ALA A CA 1
ATOM 3180 C C . ALA A 1 410 ? -5.598 7.176 15.828 1 93.19 410 ALA A C 1
ATOM 3182 O O . ALA A 1 410 ? -6.57 6.457 16.062 1 93.19 410 ALA A O 1
ATOM 3183 N N . PHE A 1 411 ? -4.77 7.57 16.719 1 92 411 PHE A N 1
ATOM 3184 C CA . PHE A 1 411 ? -4.879 7.164 18.109 1 92 411 PHE A CA 1
ATOM 3185 C C . PHE A 1 411 ? -6.012 7.91 18.812 1 92 411 PHE A C 1
ATOM 3187 O O . PHE A 1 411 ? -6.777 7.32 19.578 1 92 411 PHE A O 1
ATOM 3194 N N . LEU A 1 412 ? -6.195 9.141 18.5 1 96.12 412 LEU A N 1
ATOM 3195 C CA . LEU A 1 412 ? -7.109 10.008 19.234 1 96.12 412 LEU A CA 1
ATOM 3196 C C . LEU A 1 412 ? -8.484 10.039 18.578 1 96.12 412 LEU A C 1
ATOM 3198 O O . LEU A 1 412 ? -9.5 10.164 19.266 1 96.12 412 LEU A O 1
ATOM 3202 N N . ALA A 1 413 ? -8.523 9.93 17.312 1 97.69 413 ALA A N 1
ATOM 3203 C CA . ALA A 1 413 ? -9.711 10.227 16.516 1 97.69 413 ALA A CA 1
ATOM 3204 C C . ALA A 1 413 ? -10.867 9.297 16.891 1 97.69 413 ALA A C 1
ATOM 3206 O O . ALA A 1 413 ? -12 9.75 17.062 1 97.69 413 ALA A O 1
ATOM 3207 N N . PRO A 1 414 ? -10.625 8.031 17.078 1 95.75 414 PRO A N 1
ATOM 3208 C CA . PRO A 1 414 ? -11.75 7.129 17.359 1 95.75 414 PRO A CA 1
ATOM 3209 C C . PRO A 1 414 ? -12.477 7.469 18.656 1 95.75 414 PRO A C 1
ATOM 3211 O O . PRO A 1 414 ? -13.633 7.074 18.844 1 95.75 414 PRO A O 1
ATOM 3214 N N . VAL A 1 415 ? -11.836 8.18 19.547 1 95.62 415 VAL A N 1
ATOM 3215 C CA . VAL A 1 415 ? -12.453 8.57 20.812 1 95.62 415 VAL A CA 1
ATOM 3216 C C . VAL A 1 415 ? -12.922 10.016 20.734 1 95.62 415 VAL A C 1
ATOM 3218 O O . VAL A 1 415 ? -14.062 10.328 21.062 1 95.62 415 VAL A O 1
ATOM 3221 N N . LEU A 1 416 ? -12.086 10.859 20.219 1 97.75 416 LEU A N 1
ATOM 3222 C CA . LEU A 1 416 ? -12.32 12.297 20.25 1 97.75 416 LEU A CA 1
ATOM 3223 C C . LEU A 1 416 ? -13.445 12.68 19.281 1 97.75 416 LEU A C 1
ATOM 3225 O O . LEU A 1 416 ? -14.289 13.516 19.609 1 97.75 416 LEU A O 1
ATOM 3229 N N . VAL A 1 417 ? -13.469 12.125 18.109 1 98.25 417 VAL A N 1
ATOM 3230 C CA . VAL A 1 417 ? -14.422 12.508 17.062 1 98.25 417 VAL A CA 1
ATOM 3231 C C . VAL A 1 417 ? -15.836 12.141 17.5 1 98.25 417 VAL A C 1
ATOM 3233 O O . VAL A 1 417 ? -16.734 12.992 17.5 1 98.25 417 VAL A O 1
ATOM 3236 N N . PRO A 1 418 ? -16.078 10.891 17.953 1 97.12 418 PRO A N 1
ATOM 3237 C CA . PRO A 1 418 ? -17.406 10.555 18.438 1 97.12 418 PRO A CA 1
ATOM 3238 C C . PRO A 1 418 ? -17.828 11.375 19.656 1 97.12 418 PRO A C 1
ATOM 3240 O O . PRO A 1 418 ? -18.984 11.805 19.75 1 97.12 418 PRO A O 1
ATOM 3243 N N . MET A 1 419 ? -16.922 11.594 20.594 1 97 419 MET A N 1
ATOM 3244 C CA . MET A 1 419 ? -17.219 12.391 21.781 1 97 419 MET A CA 1
ATOM 3245 C C . MET A 1 419 ? -17.672 13.789 21.391 1 97 419 MET A C 1
ATOM 3247 O O . MET A 1 419 ? -18.688 14.273 21.891 1 97 419 MET A O 1
ATOM 3251 N N . MET A 1 420 ? -16.953 14.414 20.531 1 98 420 MET A N 1
ATOM 3252 C CA . MET A 1 420 ? -17.312 15.758 20.062 1 98 420 MET A CA 1
ATOM 3253 C C . MET A 1 420 ? -18.641 15.734 19.312 1 98 420 MET A C 1
ATOM 3255 O O . MET A 1 420 ? -19.438 16.672 19.438 1 98 420 MET A O 1
ATOM 3259 N N . TYR A 1 421 ? -18.828 14.719 18.5 1 97.06 421 TYR A N 1
ATOM 3260 C CA . TYR A 1 421 ? -20.094 14.562 17.781 1 97.06 421 TYR A CA 1
ATOM 3261 C C . TYR A 1 421 ? -21.281 14.547 18.734 1 97.06 421 TYR A C 1
ATOM 3263 O O . TYR A 1 421 ? -22.266 15.242 18.516 1 97.06 421 TYR A O 1
ATOM 3271 N N . TYR A 1 422 ? -21.188 13.836 19.797 1 95.44 422 TYR A N 1
ATOM 3272 C CA . TYR A 1 422 ? -22.266 13.711 20.766 1 95.44 422 TYR A CA 1
ATOM 3273 C C . TYR A 1 422 ? -22.438 14.992 21.562 1 95.44 422 TYR A C 1
ATOM 3275 O O . TYR A 1 422 ? -23.484 15.211 22.188 1 95.44 422 TYR A O 1
ATOM 3283 N N . LEU A 1 423 ? -21.453 15.82 21.578 1 96.5 423 LEU A N 1
ATOM 3284 C CA . LEU A 1 423 ? -21.547 17.125 22.234 1 96.5 423 LEU A CA 1
ATOM 3285 C C . LEU A 1 423 ? -22.141 18.156 21.297 1 96.5 423 LEU A C 1
ATOM 3287 O O . LEU A 1 423 ? -22.328 19.312 21.672 1 96.5 423 LEU A O 1
ATOM 3291 N N . GLY A 1 424 ? -22.328 17.734 20.047 1 95.44 424 GLY A N 1
ATOM 3292 C CA . GLY A 1 424 ? -22.984 18.625 19.078 1 95.44 424 GLY A CA 1
ATOM 3293 C C . GLY A 1 424 ? -22 19.297 18.156 1 95.44 424 GLY A C 1
ATOM 3294 O O . GLY A 1 424 ? -22.375 20.219 17.422 1 95.44 424 GLY A O 1
ATOM 3295 N N . TYR A 1 425 ? -20.75 18.891 18.125 1 97.81 425 TYR A N 1
ATOM 3296 C CA . TYR A 1 425 ? -19.734 19.484 17.266 1 97.81 425 TYR A CA 1
ATOM 3297 C C . TYR A 1 425 ? -19.406 18.547 16.109 1 97.81 425 TYR A C 1
ATOM 3299 O O . TYR A 1 425 ? -19.531 17.328 16.219 1 97.81 425 TYR A O 1
ATOM 3307 N N . THR A 1 426 ? -18.953 19.094 15.039 1 98.19 426 THR A N 1
ATOM 3308 C CA . THR A 1 426 ? -18.688 18.312 13.828 1 98.19 426 THR A CA 1
ATOM 3309 C C . THR A 1 426 ? -17.328 17.625 13.922 1 98.19 426 THR A C 1
ATOM 3311 O O . THR A 1 426 ? -16.438 18.094 14.633 1 98.19 426 THR A O 1
ATOM 3314 N N . PRO A 1 427 ? -17.156 16.5 13.203 1 98.31 427 PRO A N 1
ATOM 3315 C CA . PRO A 1 427 ? -15.852 15.844 13.078 1 98.31 427 PRO A CA 1
ATOM 3316 C C . PRO A 1 427 ? -14.789 16.781 12.508 1 98.31 427 PRO A C 1
ATOM 3318 O O . PRO A 1 427 ? -13.617 16.703 12.898 1 98.31 427 PRO A O 1
ATOM 3321 N N . GLU A 1 428 ? -15.141 17.656 11.594 1 98.62 428 GLU A N 1
ATOM 3322 C CA . GLU A 1 428 ? -14.227 18.625 10.984 1 98.62 428 GLU A CA 1
ATOM 3323 C C . GLU A 1 428 ? -13.633 19.562 12.039 1 98.62 428 GLU A C 1
ATOM 3325 O O . GLU A 1 428 ? -12.461 19.938 11.953 1 98.62 428 GLU A O 1
ATOM 3330 N N . TRP A 1 429 ? -14.461 19.891 13.016 1 98.75 429 TRP A N 1
ATOM 3331 C CA . TRP A 1 429 ? -14.008 20.75 14.102 1 98.75 429 TRP A CA 1
ATOM 3332 C C . TRP A 1 429 ? -13.023 20.016 15 1 98.75 429 TRP A C 1
ATOM 3334 O O . TRP A 1 429 ? -11.984 20.562 15.383 1 98.75 429 TRP A O 1
ATOM 3344 N N . ALA A 1 430 ? -13.383 18.812 15.344 1 98.62 430 ALA A N 1
ATOM 3345 C CA . ALA A 1 430 ? -12.469 17.984 16.125 1 98.62 430 ALA A CA 1
ATOM 3346 C C . ALA A 1 430 ? -11.117 17.859 15.438 1 98.62 430 ALA A C 1
ATOM 3348 O O . ALA A 1 430 ? -10.07 17.984 16.078 1 98.62 430 ALA A O 1
ATOM 3349 N N . GLN A 1 431 ? -11.141 17.609 14.156 1 98.56 431 GLN A N 1
ATOM 3350 C CA . GLN A 1 431 ? -9.922 17.484 13.352 1 98.56 431 GLN A CA 1
ATOM 3351 C C . GLN A 1 431 ? -9.086 18.766 13.422 1 98.56 431 GLN A C 1
ATOM 3353 O O . GLN A 1 431 ? -7.867 18.703 13.57 1 98.56 431 GLN A O 1
ATOM 3358 N N . LEU A 1 432 ? -9.766 19.875 13.289 1 98.75 432 LEU A N 1
ATOM 3359 C CA . LEU A 1 432 ? -9.07 21.156 13.297 1 98.75 432 LEU A CA 1
ATOM 3360 C C . LEU A 1 432 ? -8.359 21.375 14.625 1 98.75 432 LEU A C 1
ATOM 3362 O O . LEU A 1 432 ? -7.199 21.797 14.656 1 98.75 432 LEU A O 1
ATOM 3366 N N . LEU A 1 433 ? -9.086 21.141 15.711 1 98.69 433 LEU A N 1
ATOM 3367 C CA . LEU A 1 433 ? -8.516 21.344 17.031 1 98.69 433 LEU A CA 1
ATOM 3368 C C . LEU A 1 433 ? -7.277 20.484 17.234 1 98.69 433 LEU A C 1
ATOM 3370 O O . LEU A 1 433 ? -6.266 20.938 17.766 1 98.69 433 LEU A O 1
ATOM 3374 N N . TYR A 1 434 ? -7.355 19.297 16.797 1 98.25 434 TYR A N 1
ATOM 3375 C CA . TYR A 1 434 ? -6.215 18.391 16.875 1 98.25 434 TYR A CA 1
ATOM 3376 C C . TYR A 1 434 ? -5.035 18.906 16.078 1 98.25 434 TYR A C 1
ATOM 3378 O O . TYR A 1 434 ? -3.908 18.969 16.578 1 98.25 434 TYR A O 1
ATOM 3386 N N . ARG A 1 435 ? -5.27 19.219 14.773 1 97.44 435 ARG A N 1
ATOM 3387 C CA . ARG A 1 435 ? -4.152 19.5 13.875 1 97.44 435 ARG A CA 1
ATOM 3388 C C . ARG A 1 435 ? -3.445 20.797 14.266 1 97.44 435 ARG A C 1
ATOM 3390 O O . ARG A 1 435 ? -2.25 20.953 14.008 1 97.44 435 ARG A O 1
ATOM 3397 N N . LEU A 1 436 ? -4.16 21.75 14.977 1 98.06 436 LEU A N 1
ATOM 3398 C CA . LEU A 1 436 ? -3.521 22.969 15.484 1 98.06 436 LEU A CA 1
ATOM 3399 C C . LEU A 1 436 ? -2.496 22.625 16.562 1 98.06 436 LEU A C 1
ATOM 3401 O O . LEU A 1 436 ? -1.385 23.156 16.547 1 98.06 436 LEU A O 1
ATOM 3405 N N . GLY A 1 437 ? -2.893 21.75 17.438 1 97.19 437 GLY A N 1
ATOM 3406 C CA . GLY A 1 437 ? -1.972 21.328 18.484 1 97.19 437 GLY A CA 1
ATOM 3407 C C . GLY A 1 437 ? -0.821 20.5 17.953 1 97.19 437 GLY A C 1
ATOM 3408 O O . GLY A 1 437 ? 0.311 20.609 18.422 1 97.19 437 GLY A O 1
ATOM 3409 N N . ASP A 1 438 ? -1.099 19.719 17.016 1 95.69 438 ASP A N 1
ATOM 3410 C CA . ASP A 1 438 ? -0.107 18.812 16.422 1 95.69 438 ASP A CA 1
ATOM 3411 C C . ASP A 1 438 ? 0.991 19.609 15.711 1 95.69 438 ASP A C 1
ATOM 3413 O O . ASP A 1 438 ? 2.18 19.375 15.945 1 95.69 438 ASP A O 1
ATOM 3417 N N . SER A 1 439 ? 0.626 20.562 14.953 1 95.25 439 SER A N 1
ATOM 3418 C CA . SER A 1 439 ? 1.539 21.266 14.055 1 95.25 439 SER A CA 1
ATOM 3419 C C . SER A 1 439 ? 2.418 22.25 14.82 1 95.25 439 SER A C 1
ATOM 3421 O O . SER A 1 439 ? 3.619 22.344 14.555 1 95.25 439 SER A O 1
ATOM 3423 N N . SER A 1 440 ? 1.965 22.906 15.797 1 95.88 440 SER A N 1
ATOM 3424 C CA . SER A 1 440 ? 2.588 24.062 16.422 1 95.88 440 SER A CA 1
ATOM 3425 C C . SER A 1 440 ? 3.932 23.703 17.047 1 95.88 440 SER A C 1
ATOM 3427 O O . SER A 1 440 ? 4.859 24.516 17.047 1 95.88 440 SER A O 1
ATOM 3429 N N . THR A 1 441 ? 4.07 22.453 17.484 1 93.12 441 THR A N 1
ATOM 3430 C CA . THR A 1 441 ? 5.281 22.109 18.234 1 93.12 441 THR A CA 1
ATOM 3431 C C . THR A 1 441 ? 6.141 21.125 17.438 1 93.12 441 THR A C 1
ATOM 3433 O O . THR A 1 441 ? 7.02 20.469 18.016 1 93.12 441 THR A O 1
ATOM 3436 N N . ASN A 1 442 ? 5.918 21.031 16.188 1 92.75 442 ASN A N 1
ATOM 3437 C CA . ASN A 1 442 ? 6.672 20.109 15.344 1 92.75 442 ASN A CA 1
ATOM 3438 C C . ASN A 1 442 ? 8.156 20.453 15.305 1 92.75 442 ASN A C 1
ATOM 3440 O O . ASN A 1 442 ? 9.008 19.578 15.164 1 92.75 442 ASN A O 1
ATOM 3444 N N . SER A 1 443 ? 8.5 21.719 15.438 1 92.19 443 SER A N 1
ATOM 3445 C CA . SER A 1 443 ? 9.891 22.156 15.328 1 92.19 443 SER A CA 1
ATOM 3446 C C . SER A 1 443 ? 10.594 22.078 16.672 1 92.19 443 SER A C 1
ATOM 3448 O O . SER A 1 443 ? 11.812 22.203 16.75 1 92.19 443 SER A O 1
ATOM 3450 N N . PHE A 1 444 ? 9.852 21.797 17.641 1 89.75 444 PHE A N 1
ATOM 3451 C CA . PHE A 1 444 ? 10.359 21.891 19 1 89.75 444 PHE A CA 1
ATOM 3452 C C . PHE A 1 444 ? 10.719 20.5 19.547 1 89.75 444 PHE A C 1
ATOM 3454 O O . PHE A 1 444 ? 11.656 20.359 20.328 1 89.75 444 PHE A O 1
ATOM 3461 N N . THR A 1 445 ? 10.125 19.531 19.141 1 85.25 445 THR A N 1
ATOM 3462 C CA . THR A 1 445 ? 10.305 18.203 19.719 1 85.25 445 THR A CA 1
ATOM 3463 C C . THR A 1 445 ? 11.648 17.609 19.312 1 85.25 445 THR A C 1
ATOM 3465 O O . THR A 1 445 ? 11.977 17.562 18.125 1 85.25 445 THR A O 1
ATOM 3468 N N . PRO A 1 446 ? 12.406 17.172 20.297 1 84.31 446 PRO A N 1
ATOM 3469 C CA . PRO A 1 446 ? 13.719 16.578 20.016 1 84.31 446 PRO A CA 1
ATOM 3470 C C . PRO A 1 446 ? 13.625 15.211 19.359 1 84.31 446 PRO A C 1
ATOM 3472 O O . PRO A 1 446 ? 14.633 14.688 18.875 1 84.31 446 PRO A O 1
ATOM 3475 N N . LEU A 1 447 ? 12.492 14.742 19.328 1 85.81 447 LEU A N 1
ATOM 3476 C CA . LEU A 1 447 ? 12.305 13.398 18.781 1 85.81 447 LEU A CA 1
ATOM 3477 C C . LEU A 1 447 ? 12.07 13.453 17.281 1 85.81 447 LEU A C 1
ATOM 3479 O O . LEU A 1 447 ? 12.023 12.422 16.609 1 85.81 447 LEU A O 1
ATOM 3483 N N . SER A 1 448 ? 11.984 14.625 16.797 1 86.69 448 SER A N 1
ATOM 3484 C CA . SER A 1 448 ? 11.852 14.766 15.352 1 86.69 448 SER A CA 1
ATOM 3485 C C . SER A 1 448 ? 13.086 14.242 14.625 1 86.69 448 SER A C 1
ATOM 3487 O O . SER A 1 448 ? 14.219 14.57 15 1 86.69 448 SER A O 1
ATOM 3489 N N . PRO A 1 449 ? 12.906 13.461 13.625 1 84.19 449 PRO A N 1
ATOM 3490 C CA . PRO A 1 449 ? 14.062 12.969 12.867 1 84.19 449 PRO A CA 1
ATOM 3491 C C . PRO A 1 449 ? 14.82 14.086 12.164 1 84.19 449 PRO A C 1
ATOM 3493 O O . PRO A 1 449 ? 15.969 13.898 11.75 1 84.19 449 PRO A O 1
ATOM 3496 N N . TYR A 1 450 ? 14.258 15.195 12.094 1 87.38 450 TYR A N 1
ATOM 3497 C CA . TYR A 1 450 ? 14.883 16.297 11.367 1 87.38 450 TYR A CA 1
ATOM 3498 C C . TYR A 1 450 ? 15.695 17.172 12.312 1 87.38 450 TYR A C 1
ATOM 3500 O O . TYR A 1 450 ? 16.469 18.031 11.867 1 87.38 450 TYR A O 1
ATOM 3508 N N . PHE A 1 451 ? 15.57 16.875 13.523 1 86.5 451 PHE A N 1
ATOM 3509 C CA . PHE A 1 451 ? 16.297 17.688 14.5 1 86.5 451 PHE A CA 1
ATOM 3510 C C . PHE A 1 451 ? 17.797 17.547 14.312 1 86.5 451 PHE A C 1
ATOM 3512 O O . PHE A 1 451 ? 18.5 18.547 14.195 1 86.5 451 PHE A O 1
ATOM 3519 N N . PRO A 1 452 ? 18.344 16.328 14.25 1 86.44 452 PRO A N 1
ATOM 3520 C CA . PRO A 1 452 ? 19.781 16.203 13.984 1 86.44 452 PRO A CA 1
ATOM 3521 C C . PRO A 1 452 ? 20.203 16.781 12.633 1 86.44 452 PRO A C 1
ATOM 3523 O O . PRO A 1 452 ? 21.312 17.297 12.492 1 86.44 452 PRO A O 1
ATOM 3526 N N . VAL A 1 453 ? 19.297 16.766 11.727 1 89.69 453 VAL A N 1
ATOM 3527 C CA . VAL A 1 453 ? 19.578 17.281 10.391 1 89.69 453 VAL A CA 1
ATOM 3528 C C . VAL A 1 453 ? 19.734 18.797 10.445 1 89.69 453 VAL A C 1
ATOM 3530 O O . VAL A 1 453 ? 20.656 19.359 9.836 1 89.69 453 VAL A O 1
ATOM 3533 N N . ILE A 1 454 ? 18.938 19.375 11.211 1 92.31 454 ILE A N 1
ATOM 3534 C CA . ILE A 1 454 ? 18.969 20.828 11.359 1 92.31 454 ILE A CA 1
ATOM 3535 C C . ILE A 1 454 ? 20.266 21.25 12.062 1 92.31 454 ILE A C 1
ATOM 3537 O O . ILE A 1 454 ? 20.875 22.25 11.695 1 92.31 454 ILE A O 1
ATOM 3541 N N . ILE A 1 455 ? 20.688 20.469 13.008 1 89.62 455 ILE A N 1
ATOM 3542 C CA . ILE A 1 455 ? 21.953 20.734 13.703 1 89.62 455 ILE A CA 1
ATOM 3543 C C . ILE A 1 455 ? 23.109 20.594 12.727 1 89.62 455 ILE A C 1
ATOM 3545 O O . ILE A 1 455 ? 24.062 21.375 12.758 1 89.62 455 ILE A O 1
ATOM 3549 N N . GLY A 1 456 ? 23.047 19.609 11.906 1 90.69 456 GLY A N 1
ATOM 3550 C CA . GLY A 1 456 ? 24.062 19.438 10.875 1 90.69 456 GLY A CA 1
ATOM 3551 C C . GLY A 1 456 ? 24.172 20.625 9.945 1 90.69 456 GLY A C 1
ATOM 3552 O O . GLY A 1 456 ? 25.281 21.047 9.609 1 90.69 456 GLY A O 1
ATOM 3553 N N . TYR A 1 457 ? 23.062 21.172 9.562 1 93.19 457 TYR A N 1
ATOM 3554 C CA . TYR A 1 457 ? 23.047 22.344 8.711 1 93.19 457 TYR A CA 1
ATOM 3555 C C . TYR A 1 457 ? 23.656 23.547 9.43 1 93.19 457 TYR A C 1
ATOM 3557 O O . TYR A 1 457 ? 24.391 24.344 8.836 1 93.19 457 TYR A O 1
ATOM 3565 N N . ALA A 1 458 ? 23.359 23.656 10.672 1 93.44 458 ALA A N 1
ATOM 3566 C CA . ALA A 1 458 ? 23.875 24.766 11.469 1 93.44 458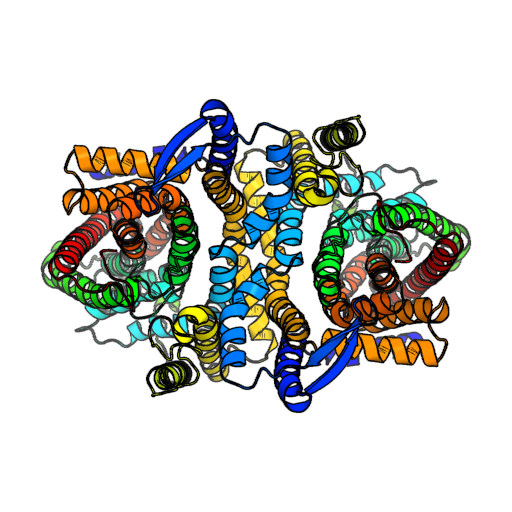 ALA A CA 1
ATOM 3567 C C . ALA A 1 458 ? 25.391 24.688 11.609 1 93.44 458 ALA A C 1
ATOM 3569 O O . ALA A 1 458 ? 26.062 25.719 11.633 1 93.44 458 ALA A O 1
ATOM 3570 N N . SER A 1 459 ? 25.906 23.516 11.641 1 92.31 459 SER A N 1
ATOM 3571 C CA . SER A 1 459 ? 27.328 23.297 11.859 1 92.31 459 SER A CA 1
ATOM 3572 C C . SER A 1 459 ? 28.156 23.766 10.672 1 92.31 459 SER A C 1
ATOM 3574 O O . SER A 1 459 ? 29.375 23.984 10.797 1 92.31 459 SER A O 1
ATOM 3576 N N . ILE A 1 460 ? 27.5 23.922 9.617 1 92.88 460 ILE A N 1
ATOM 3577 C CA . ILE A 1 460 ? 28.188 24.453 8.445 1 92.88 460 ILE A CA 1
ATOM 3578 C C . ILE A 1 460 ? 28.641 25.875 8.719 1 92.88 460 ILE A C 1
ATOM 3580 O O . ILE A 1 460 ? 29.703 26.297 8.25 1 92.88 460 ILE A O 1
ATOM 3584 N N . TYR A 1 461 ? 27.906 26.547 9.484 1 93.88 461 TYR A N 1
ATOM 3585 C CA . TYR A 1 461 ? 28.156 27.969 9.711 1 93.88 461 TYR A CA 1
ATOM 3586 C C . TYR A 1 461 ? 28.891 28.203 11.023 1 93.88 461 TYR A C 1
ATOM 3588 O O . TYR A 1 461 ? 29.672 29.141 11.148 1 93.88 461 TYR A O 1
ATOM 3596 N N . LYS A 1 462 ? 28.578 27.375 11.938 1 91.12 462 LYS A N 1
ATOM 3597 C CA . LYS A 1 462 ? 29.203 27.438 13.266 1 91.12 462 LYS A CA 1
ATOM 3598 C C . LYS A 1 462 ? 29.375 26.047 13.859 1 91.12 462 LYS A C 1
ATOM 3600 O O . LYS A 1 462 ? 28.391 25.359 14.156 1 91.12 462 LYS A O 1
ATOM 3605 N N . LYS A 1 463 ? 30.562 25.625 14.07 1 84.88 463 LYS A N 1
ATOM 3606 C CA . LYS A 1 463 ? 30.891 24.266 14.492 1 84.88 463 LYS A CA 1
ATOM 3607 C C . LYS A 1 463 ? 30.312 23.953 15.867 1 84.88 463 LYS A C 1
ATOM 3609 O O . LYS A 1 463 ? 29.797 22.859 16.109 1 84.88 463 LYS A O 1
ATOM 3614 N N . ASP A 1 464 ? 30.375 24.859 16.797 1 82.19 464 ASP A N 1
ATOM 3615 C CA . ASP A 1 464 ? 29.891 24.594 18.141 1 82.19 464 ASP A CA 1
ATOM 3616 C C . ASP A 1 464 ? 28.562 25.328 18.406 1 82.19 464 ASP A C 1
ATOM 3618 O O . ASP A 1 464 ? 28.438 26.047 19.391 1 82.19 464 ASP A O 1
ATOM 3622 N N . VAL A 1 465 ? 27.688 25.031 17.453 1 81.38 465 VAL A N 1
ATOM 3623 C CA . VAL A 1 465 ? 26.375 25.656 17.656 1 81.38 465 VAL A CA 1
ATOM 3624 C C . VAL A 1 465 ? 25.688 25 18.859 1 81.38 465 VAL A C 1
ATOM 3626 O O . VAL A 1 465 ? 25.641 23.781 18.969 1 81.38 465 VAL A O 1
ATOM 3629 N N . GLY A 1 466 ? 25.453 25.625 19.875 1 77.88 466 GLY A N 1
ATOM 3630 C CA . GLY A 1 466 ? 24.75 25.109 21.031 1 77.88 466 GLY A CA 1
ATOM 3631 C C . GLY A 1 466 ? 23.359 24.594 20.703 1 77.88 466 GLY A C 1
ATOM 3632 O O . GLY A 1 466 ? 22.531 25.344 20.188 1 77.88 466 GLY A O 1
ATOM 3633 N N . ILE A 1 467 ? 23.031 23.344 20.906 1 83.69 467 ILE A N 1
ATOM 3634 C CA . ILE A 1 467 ? 21.719 22.75 20.734 1 83.69 467 ILE A CA 1
ATOM 3635 C C . ILE A 1 467 ? 20.672 23.578 21.484 1 83.69 467 ILE A C 1
ATOM 3637 O O . ILE A 1 467 ? 19.547 23.75 21 1 83.69 467 ILE A O 1
ATOM 3641 N N . GLY A 1 468 ? 21.078 24.109 22.531 1 83.5 468 GLY A N 1
ATOM 3642 C CA . GLY A 1 468 ? 20.203 24.938 23.344 1 83.5 468 GLY A CA 1
ATOM 3643 C C . GLY A 1 468 ? 19.688 26.172 22.609 1 83.5 468 GLY A C 1
ATOM 3644 O O . GLY A 1 468 ? 18.547 26.594 22.797 1 83.5 468 GLY A O 1
ATOM 3645 N N . THR A 1 469 ? 20.516 26.75 21.797 1 84.81 469 THR A N 1
ATOM 3646 C CA . THR A 1 469 ? 20.141 27.922 21.031 1 84.81 469 THR A CA 1
ATOM 3647 C C . THR A 1 469 ? 19.047 27.578 20.031 1 84.81 469 THR A C 1
ATOM 3649 O O . THR A 1 469 ? 18.062 28.312 19.906 1 84.81 469 THR A O 1
ATOM 3652 N N . ILE A 1 470 ? 19.188 26.562 19.359 1 89 470 ILE A N 1
ATOM 3653 C CA . ILE A 1 470 ? 18.219 26.141 18.359 1 89 470 ILE A CA 1
ATOM 3654 C C . ILE A 1 470 ? 16.891 25.797 19.047 1 89 470 ILE A C 1
ATOM 3656 O O . ILE A 1 470 ? 15.828 26.234 18.594 1 89 470 ILE A O 1
ATOM 3660 N N . ILE A 1 471 ? 16.969 25.125 20.156 1 89.94 471 ILE A N 1
ATOM 3661 C CA . ILE A 1 471 ? 15.773 24.688 20.875 1 89.94 471 ILE A CA 1
ATOM 3662 C C . ILE A 1 471 ? 15.031 25.906 21.438 1 89.94 471 ILE A C 1
ATOM 3664 O O . ILE A 1 471 ? 13.805 25.969 21.375 1 89.94 471 ILE A O 1
ATOM 3668 N N . SER A 1 472 ? 15.766 26.766 21.984 1 90.56 472 SER A N 1
ATOM 3669 C CA . SER A 1 472 ? 15.141 27.922 22.594 1 90.56 472 SER A CA 1
ATOM 3670 C C . SER A 1 472 ? 14.414 28.781 21.562 1 90.56 472 SER A C 1
ATOM 3672 O O . SER A 1 472 ? 13.312 29.266 21.812 1 90.56 472 SER A O 1
ATOM 3674 N N . ARG A 1 473 ? 14.984 28.922 20.438 1 92.06 473 ARG A N 1
ATOM 3675 C CA . ARG A 1 473 ? 14.375 29.75 19.391 1 92.06 473 ARG A CA 1
ATOM 3676 C C . ARG A 1 473 ? 13.203 29.031 18.734 1 92.06 473 ARG A C 1
ATOM 3678 O O . ARG A 1 473 ? 12.188 29.641 18.422 1 92.06 473 ARG A O 1
ATOM 3685 N N . THR A 1 474 ? 13.367 27.781 18.469 1 94.06 474 THR A N 1
ATOM 3686 C CA . THR A 1 474 ? 12.25 27.031 17.891 1 94.06 474 THR A CA 1
ATOM 3687 C C . THR A 1 474 ? 11.07 26.984 18.859 1 94.06 474 THR A C 1
ATOM 3689 O O . THR A 1 474 ? 9.914 26.969 18.438 1 94.06 474 THR A O 1
ATOM 3692 N N . PHE A 1 475 ? 11.406 26.906 20.125 1 94 475 PHE A N 1
ATOM 3693 C CA . PHE A 1 475 ? 10.359 26.938 21.141 1 94 475 PHE A CA 1
ATOM 3694 C C . PHE A 1 475 ? 9.562 28.234 21.062 1 94 475 PHE A C 1
ATOM 3696 O O . PHE A 1 475 ? 8.336 28.219 21.141 1 94 475 PHE A O 1
ATOM 3703 N N . LEU A 1 476 ? 10.227 29.297 20.922 1 94.62 476 LEU A N 1
ATOM 3704 C CA . LEU A 1 476 ? 9.578 30.594 20.844 1 94.62 476 LEU A CA 1
ATOM 3705 C C . LEU A 1 476 ? 8.594 30.641 19.672 1 94.62 476 LEU A C 1
ATOM 3707 O O . LEU A 1 476 ? 7.465 31.125 19.828 1 94.62 476 LEU A O 1
ATOM 3711 N N . TYR A 1 477 ? 9.016 30.25 18.562 1 96.75 477 TYR A N 1
ATOM 3712 C CA . TYR A 1 477 ? 8.141 30.266 17.391 1 96.75 477 TYR A CA 1
ATOM 3713 C C . TYR A 1 477 ? 7.008 29.25 17.547 1 96.75 477 TYR A C 1
ATOM 3715 O O . TYR A 1 477 ? 5.883 29.516 17.109 1 96.75 477 TYR A O 1
ATOM 3723 N N . SER A 1 478 ? 7.289 28.078 18.125 1 96.56 478 SER A N 1
ATOM 3724 C CA . SER A 1 478 ? 6.238 27.094 18.391 1 96.56 478 SER A CA 1
ATOM 3725 C C . SER A 1 478 ? 5.145 27.688 19.266 1 96.56 478 SER A C 1
ATOM 3727 O O . SER A 1 478 ? 3.955 27.5 19 1 96.56 478 SER A O 1
ATOM 3729 N N . MET A 1 479 ? 5.566 28.375 20.266 1 96.81 479 MET A N 1
ATOM 3730 C CA . MET A 1 479 ? 4.602 28.984 21.172 1 96.81 479 MET A CA 1
ATOM 3731 C C . MET A 1 479 ? 3.828 30.094 20.469 1 96.81 479 MET A C 1
ATOM 3733 O O . MET A 1 479 ? 2.627 30.266 20.703 1 96.81 479 MET A O 1
ATOM 3737 N N . LEU A 1 480 ? 4.516 30.844 19.719 1 97.62 480 LEU A N 1
ATOM 3738 C CA . LEU A 1 480 ? 3.861 31.891 18.938 1 97.62 480 LEU A CA 1
ATOM 3739 C C . LEU A 1 480 ? 2.76 31.312 18.062 1 97.62 480 LEU A C 1
ATOM 3741 O O . LEU A 1 480 ? 1.646 31.844 18.031 1 97.62 480 LEU A O 1
ATOM 3745 N N . PHE A 1 481 ? 3.105 30.266 17.312 1 98.19 481 PHE A N 1
ATOM 3746 C CA . PHE A 1 481 ? 2.139 29.625 16.438 1 98.19 481 PHE A CA 1
ATOM 3747 C C . PHE A 1 481 ? 0.979 29.047 17.234 1 98.19 481 PHE A C 1
ATOM 3749 O O . PHE A 1 481 ? -0.184 29.203 16.859 1 98.19 481 PHE A O 1
ATOM 3756 N N . LEU A 1 482 ? 1.265 28.375 18.344 1 98.19 482 LEU A N 1
ATOM 3757 C CA . LEU A 1 482 ? 0.246 27.75 19.188 1 98.19 482 LEU A CA 1
ATOM 3758 C C . LEU A 1 482 ? -0.746 28.781 19.703 1 98.19 482 LEU A C 1
ATOM 3760 O O . LEU A 1 482 ? -1.96 28.594 19.578 1 98.19 482 LEU A O 1
ATOM 3764 N N . VAL A 1 483 ? -0.248 29.844 20.234 1 98.44 483 VAL A N 1
ATOM 3765 C CA . VAL A 1 483 ? -1.1 30.891 20.797 1 98.44 483 VAL A CA 1
ATOM 3766 C C . VAL A 1 483 ? -1.921 31.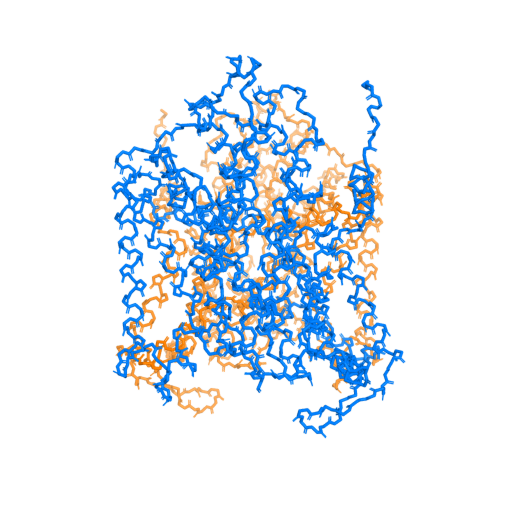531 19.688 1 98.44 483 VAL A C 1
ATOM 3768 O O . VAL A 1 483 ? -3.119 31.781 19.859 1 98.44 483 VAL A O 1
ATOM 3771 N N . THR A 1 484 ? -1.28 31.844 18.578 1 98.44 484 THR A N 1
ATOM 3772 C CA . THR A 1 484 ? -1.976 32.438 17.453 1 98.44 484 THR A CA 1
ATOM 3773 C C . THR A 1 484 ? -3.119 31.562 16.969 1 98.44 484 THR A C 1
ATOM 3775 O O . THR A 1 484 ? -4.227 32.031 16.719 1 98.44 484 THR A O 1
ATOM 3778 N N . TRP A 1 485 ? -2.889 30.312 16.859 1 98.62 485 TRP A N 1
ATOM 3779 C CA . TRP A 1 485 ? -3.896 29.391 16.359 1 98.62 485 TRP A CA 1
ATOM 3780 C C . TRP A 1 485 ? -5.023 29.219 17.375 1 98.62 485 TRP A C 1
ATOM 3782 O O . TRP A 1 485 ? -6.188 29.047 17 1 98.62 485 TRP A O 1
ATOM 3792 N N . ILE A 1 486 ? -4.668 29.125 18.656 1 98.56 486 ILE A N 1
ATOM 3793 C CA . ILE A 1 486 ? -5.703 29.047 19.688 1 98.56 486 ILE A CA 1
ATOM 3794 C C . ILE A 1 486 ? -6.621 30.266 19.594 1 98.56 486 ILE A C 1
ATOM 3796 O O . ILE A 1 486 ? -7.844 30.125 19.578 1 98.56 486 ILE A O 1
ATOM 3800 N N . ILE A 1 487 ? -6.07 31.453 19.5 1 98.62 487 ILE A N 1
ATOM 3801 C CA . ILE A 1 487 ? -6.844 32.688 19.391 1 98.62 487 ILE A CA 1
ATOM 3802 C C . ILE A 1 487 ? -7.684 32.656 18.109 1 98.62 487 ILE A C 1
ATOM 3804 O O . ILE A 1 487 ? -8.867 33 18.141 1 98.62 487 ILE A O 1
ATOM 3808 N N . LEU A 1 488 ? -7.047 32.281 17.047 1 98.5 488 LEU A N 1
ATOM 3809 C CA . LEU A 1 488 ? -7.754 32.219 15.766 1 98.5 488 LEU A CA 1
ATOM 3810 C C . LEU A 1 488 ? -8.93 31.25 15.836 1 98.5 488 LEU A C 1
ATOM 3812 O O . LEU A 1 488 ? -10 31.531 15.297 1 98.5 488 LEU A O 1
ATOM 3816 N N . ALA A 1 489 ? -8.734 30.109 16.438 1 98.56 489 ALA A N 1
ATOM 3817 C CA . ALA A 1 489 ? -9.797 29.109 16.578 1 98.56 489 ALA A CA 1
ATOM 3818 C C . ALA A 1 489 ? -10.961 29.672 17.391 1 98.56 489 ALA A C 1
ATOM 3820 O O . ALA A 1 489 ? -12.125 29.438 17.047 1 98.56 489 ALA A O 1
ATOM 3821 N N . ILE A 1 490 ? -10.68 30.344 18.453 1 98.38 490 ILE A N 1
ATOM 3822 C CA . ILE A 1 490 ? -11.719 30.906 19.312 1 98.38 490 ILE A CA 1
ATOM 3823 C C . ILE A 1 490 ? -12.492 31.969 18.547 1 98.38 490 ILE A C 1
ATOM 3825 O O . ILE A 1 490 ? -13.727 32 18.578 1 98.38 490 ILE A O 1
ATOM 3829 N N . ILE A 1 491 ? -11.812 32.844 17.812 1 98.44 491 ILE A N 1
ATOM 3830 C CA . ILE A 1 491 ? -12.453 33.875 17.016 1 98.44 491 ILE A CA 1
ATOM 3831 C C . ILE A 1 491 ? -13.336 33.25 15.945 1 98.44 491 ILE A C 1
ATOM 3833 O O . ILE A 1 491 ? -14.477 33.656 15.734 1 98.44 491 ILE A O 1
ATOM 3837 N N . TRP A 1 492 ? -12.789 32.25 15.305 1 98.38 492 TRP A N 1
ATOM 3838 C CA . TRP A 1 492 ? -13.516 31.547 14.25 1 98.38 492 TRP A CA 1
ATOM 3839 C C . TRP A 1 492 ? -14.805 30.938 14.797 1 98.38 492 TRP A C 1
ATOM 3841 O O . TRP A 1 492 ? -15.852 31 14.141 1 98.38 492 TRP A O 1
ATOM 3851 N N . TYR A 1 493 ? -14.664 30.297 15.945 1 98 493 TYR A N 1
ATOM 3852 C CA . TYR A 1 493 ? -15.797 29.672 16.609 1 98 493 TYR A CA 1
ATOM 3853 C C . TYR A 1 493 ? -16.859 30.719 16.984 1 98 493 TYR A C 1
ATOM 3855 O O . TYR A 1 493 ? -18.047 30.516 16.75 1 98 493 TYR A O 1
ATOM 3863 N N . LEU A 1 494 ? -16.5 31.797 17.562 1 97.56 494 LEU A N 1
ATOM 3864 C CA . LEU A 1 494 ? -17.422 32.812 18.047 1 97.56 494 LEU A CA 1
ATOM 3865 C C . LEU A 1 494 ? -18.125 33.5 16.875 1 97.56 494 LEU A C 1
ATOM 3867 O O . LEU A 1 494 ? -19.281 33.906 16.984 1 97.56 494 LEU A O 1
ATOM 3871 N N . LEU A 1 495 ? -17.469 33.594 15.727 1 97.56 495 LEU A N 1
ATOM 3872 C CA . LEU A 1 495 ? -18.062 34.219 14.547 1 97.56 495 LEU A CA 1
ATOM 3873 C C . LEU A 1 495 ? -18.938 33.219 13.789 1 97.56 495 LEU A C 1
ATOM 3875 O O . LEU A 1 495 ? -19.703 33.594 12.914 1 97.56 495 LEU A O 1
ATOM 3879 N N . GLY A 1 496 ? -18.781 31.984 14.07 1 95.88 496 GLY A N 1
ATOM 3880 C CA . GLY A 1 496 ? -19.578 30.953 13.422 1 95.88 496 GLY A CA 1
ATOM 3881 C C . GLY A 1 496 ? -19.203 30.734 11.969 1 95.88 496 GLY A C 1
ATOM 3882 O O . GLY A 1 496 ? -20.062 30.484 11.133 1 95.88 496 GLY A O 1
ATOM 3883 N N . LEU A 1 497 ? -17.984 30.859 11.656 1 97.38 497 LEU A N 1
ATOM 3884 C CA . LEU A 1 497 ? -17.516 30.734 10.281 1 97.38 497 LEU A CA 1
ATOM 3885 C C . LEU A 1 497 ? -17.359 29.266 9.898 1 97.38 497 LEU A C 1
ATOM 3887 O O . LEU A 1 497 ? -16.984 28.438 10.734 1 97.38 497 LEU A O 1
ATOM 3891 N N . PRO A 1 498 ? -17.609 28.953 8.688 1 97.5 498 PRO A N 1
ATOM 3892 C CA . PRO A 1 498 ? -17.391 27.578 8.258 1 97.5 498 PRO A CA 1
ATOM 3893 C C . PRO A 1 498 ? -15.906 27.219 8.156 1 97.5 498 PRO A C 1
ATOM 3895 O O . PRO A 1 498 ? -15.086 28.078 7.801 1 97.5 498 PRO A O 1
ATOM 3898 N N . LEU A 1 499 ? -15.586 26.031 8.43 1 98.25 499 LEU A N 1
ATOM 3899 C CA . LEU A 1 499 ? -14.203 25.547 8.422 1 98.25 499 LEU A CA 1
ATOM 3900 C C . LEU A 1 499 ? -13.734 25.266 7.004 1 98.25 499 LEU A C 1
ATOM 3902 O O . LEU A 1 499 ? -12.539 25.344 6.711 1 98.25 499 LEU A O 1
ATOM 3906 N N . GLY A 1 500 ? -14.555 24.828 6.16 1 96.12 500 GLY A N 1
ATOM 3907 C CA . GLY A 1 500 ? -14.43 24.516 4.75 1 96.12 500 GLY A CA 1
ATOM 3908 C C . GLY A 1 500 ? -15.766 24.422 4.035 1 96.12 500 GLY A C 1
ATOM 3909 O O . GLY A 1 500 ? -16.812 24.672 4.637 1 96.12 500 GLY A O 1
ATOM 3910 N N . PRO A 1 501 ? -15.711 24.094 2.797 1 92.81 501 PRO A N 1
ATOM 3911 C CA . PRO A 1 501 ? -16.984 23.938 2.096 1 92.81 501 PRO A CA 1
ATOM 3912 C C . PRO A 1 501 ? -17.906 22.906 2.74 1 92.81 501 PRO A C 1
ATOM 3914 O O . PRO A 1 501 ? -17.547 21.719 2.791 1 92.81 501 PRO A O 1
ATOM 3917 N N . GLY A 1 502 ? -19.031 23.344 3.229 1 90.38 502 GLY A N 1
ATOM 3918 C CA . GLY A 1 502 ? -20 22.438 3.83 1 90.38 502 GLY A CA 1
ATOM 3919 C C . GLY A 1 502 ? -19.578 21.922 5.188 1 90.38 502 GLY A C 1
ATOM 3920 O O . GLY A 1 502 ? -20.016 20.859 5.617 1 90.38 502 GLY A O 1
ATOM 3921 N N . ALA A 1 503 ? -18.641 22.609 5.828 1 95.25 503 ALA A N 1
ATOM 3922 C CA . ALA A 1 503 ? -18.109 22.125 7.105 1 95.25 503 ALA A CA 1
ATOM 3923 C C . ALA A 1 503 ? -18.328 23.156 8.211 1 95.25 503 ALA A C 1
ATOM 3925 O O . ALA A 1 503 ? -17.406 23.906 8.562 1 95.25 503 ALA A O 1
ATOM 3926 N N . PRO A 1 504 ? -19.5 23.109 8.781 1 95.69 504 PRO A N 1
ATOM 3927 C CA . PRO A 1 504 ? -19.75 24 9.93 1 95.69 504 PRO A CA 1
ATOM 3928 C C . PRO A 1 504 ? -19.094 23.484 11.211 1 95.69 504 PRO A C 1
ATOM 3930 O O . PRO A 1 504 ? -18.547 22.391 11.242 1 95.69 504 PRO A O 1
ATOM 3933 N N . ILE A 1 505 ? -19.094 24.281 12.219 1 97.31 505 ILE A N 1
ATOM 3934 C CA . ILE A 1 505 ? -18.516 23.891 13.5 1 97.31 505 ILE A CA 1
ATOM 3935 C C . ILE A 1 505 ? -19.531 23.078 14.297 1 97.31 505 ILE A C 1
ATOM 3937 O O . ILE A 1 505 ? -19.188 22.062 14.914 1 97.31 505 ILE A O 1
ATOM 3941 N N . ASN A 1 506 ? -20.734 23.453 14.227 1 95.94 506 ASN A N 1
ATOM 3942 C CA . ASN A 1 506 ? -21.797 22.781 14.977 1 95.94 506 ASN A CA 1
ATOM 3943 C C . ASN A 1 506 ? -22.641 21.891 14.07 1 95.94 506 ASN A C 1
ATOM 3945 O O . ASN A 1 506 ? -22.844 22.203 12.898 1 95.94 506 ASN A O 1
ATOM 3949 N N . LEU A 1 507 ? -23.062 20.812 14.625 1 93.75 507 LEU A N 1
ATOM 3950 C CA . LEU A 1 507 ? -23.953 19.906 13.914 1 93.75 507 LEU A CA 1
ATOM 3951 C C . LEU A 1 507 ? -25.344 20.516 13.766 1 93.75 507 LEU A C 1
ATOM 3953 O O . LEU A 1 507 ? -25.781 21.281 14.625 1 93.75 507 LEU A O 1
ATOM 3957 N N . MET B 1 1 ? 32.906 -10.047 -33.25 1 30.59 1 MET B N 1
ATOM 3958 C CA . MET B 1 1 ? 32.375 -11.289 -32.688 1 30.59 1 MET B CA 1
ATOM 3959 C C . MET B 1 1 ? 31.781 -12.172 -33.75 1 30.59 1 MET B C 1
ATOM 3961 O O . MET B 1 1 ? 31.031 -11.703 -34.625 1 30.59 1 MET B O 1
ATOM 3965 N N . PRO B 1 2 ? 32.5 -13.258 -34.188 1 32.72 2 PRO B N 1
ATOM 3966 C CA . PRO B 1 2 ? 31.922 -13.945 -35.344 1 32.72 2 PRO B CA 1
ATOM 3967 C C . PRO B 1 2 ? 30.406 -14.062 -35.25 1 32.72 2 PRO B C 1
ATOM 3969 O O . PRO B 1 2 ? 29.859 -14.266 -34.188 1 32.72 2 PRO B O 1
ATOM 3972 N N . LYS B 1 3 ? 29.859 -13.461 -36.219 1 47.16 3 LYS B N 1
ATOM 3973 C CA . LYS B 1 3 ? 28.422 -13.602 -36.469 1 47.16 3 LYS B CA 1
ATOM 3974 C C . LYS B 1 3 ? 28.016 -15.07 -36.5 1 47.16 3 LYS B C 1
ATOM 3976 O O . LYS B 1 3 ? 28.25 -15.781 -37.469 1 47.16 3 LYS B O 1
ATOM 3981 N N . GLU B 1 4 ? 28.391 -15.828 -35.438 1 40.28 4 GLU B N 1
ATOM 3982 C CA . GLU B 1 4 ? 27.828 -17.172 -35.406 1 40.28 4 GLU B CA 1
ATOM 3983 C C . GLU B 1 4 ? 26.422 -17.203 -35.969 1 40.28 4 GLU B C 1
ATOM 3985 O O . GLU B 1 4 ? 25.641 -16.281 -35.781 1 40.28 4 GLU B O 1
ATOM 3990 N N . LYS B 1 5 ? 26.172 -17.875 -36.844 1 50.38 5 LYS B N 1
ATOM 3991 C CA . LYS B 1 5 ? 24.938 -18.188 -37.594 1 50.38 5 LYS B CA 1
ATOM 3992 C C . LYS B 1 5 ? 23.781 -18.438 -36.625 1 50.38 5 LYS B C 1
ATOM 3994 O O . LYS B 1 5 ? 23.734 -19.453 -35.938 1 50.38 5 LYS B O 1
ATOM 3999 N N . SER B 1 6 ? 23.141 -17.406 -36.094 1 62.41 6 SER B N 1
ATOM 4000 C CA . SER B 1 6 ? 22.078 -17.359 -35.094 1 62.41 6 SER B CA 1
ATOM 4001 C C . SER B 1 6 ? 20.953 -18.328 -35.406 1 62.41 6 SER B C 1
ATOM 4003 O O . SER B 1 6 ? 20.344 -18.234 -36.5 1 62.41 6 SER B O 1
ATOM 4005 N N . GLY B 1 7 ? 20.828 -19.703 -34.875 1 75 7 GLY B N 1
ATOM 4006 C CA . GLY B 1 7 ? 19.797 -20.719 -35.062 1 75 7 GLY B CA 1
ATOM 4007 C C . GLY B 1 7 ? 18.391 -20.172 -34.938 1 75 7 GLY B C 1
ATOM 4008 O O . GLY B 1 7 ? 18.203 -18.984 -34.625 1 75 7 GLY B O 1
ATOM 4009 N N . ALA B 1 8 ? 17.391 -20.828 -35.531 1 84.56 8 ALA B N 1
ATOM 4010 C CA . ALA B 1 8 ? 15.984 -20.469 -35.531 1 84.56 8 ALA B CA 1
ATOM 4011 C C . ALA B 1 8 ? 15.547 -20.031 -34.125 1 84.56 8 ALA B C 1
ATOM 4013 O O . ALA B 1 8 ? 14.805 -19.062 -33.969 1 84.56 8 ALA B O 1
ATOM 4014 N N . LEU B 1 9 ? 16.078 -20.656 -33.156 1 85.19 9 LEU B N 1
ATOM 4015 C CA . LEU B 1 9 ? 15.734 -20.328 -31.781 1 85.19 9 LEU B CA 1
ATOM 4016 C C . LEU B 1 9 ? 16.234 -18.938 -31.406 1 85.19 9 LEU B C 1
ATOM 4018 O O . LEU B 1 9 ? 15.531 -18.172 -30.766 1 85.19 9 LEU B O 1
ATOM 4022 N N . MET B 1 10 ? 17.375 -18.609 -31.859 1 85.25 10 MET B N 1
ATOM 4023 C CA . MET B 1 10 ? 17.953 -17.312 -31.531 1 85.25 10 MET B CA 1
ATOM 4024 C C . MET B 1 10 ? 17.219 -16.188 -32.25 1 85.25 10 MET B C 1
ATOM 4026 O O . MET B 1 10 ? 17.062 -15.102 -31.688 1 85.25 10 MET B O 1
ATOM 4030 N N . ARG B 1 11 ? 16.781 -16.5 -33.438 1 88.56 11 ARG B N 1
ATOM 4031 C CA . ARG B 1 11 ? 16 -15.508 -34.156 1 88.56 11 ARG B CA 1
ATOM 4032 C C . ARG B 1 11 ? 14.672 -15.242 -33.469 1 88.56 11 ARG B C 1
ATOM 4034 O O . ARG B 1 11 ? 14.211 -14.094 -33.406 1 88.56 11 ARG B O 1
ATOM 4041 N N . PHE B 1 12 ? 14.109 -16.312 -33.031 1 89.75 12 PHE B N 1
ATOM 4042 C CA . PHE B 1 12 ? 12.852 -16.203 -32.281 1 89.75 12 PHE B CA 1
ATOM 4043 C C . PHE B 1 12 ? 13.039 -15.383 -31.016 1 89.75 12 PHE B C 1
ATOM 4045 O O . PHE B 1 12 ? 12.242 -14.5 -30.719 1 89.75 12 PHE B O 1
ATOM 4052 N N . ILE B 1 13 ? 14.07 -15.594 -30.406 1 87.44 13 ILE B N 1
ATOM 4053 C CA . ILE B 1 13 ? 14.375 -14.906 -29.156 1 87.44 13 ILE B CA 1
ATOM 4054 C C . ILE B 1 13 ? 14.609 -13.422 -29.422 1 87.44 13 ILE B C 1
ATOM 4056 O O . ILE B 1 13 ? 14.148 -12.562 -28.672 1 87.44 13 ILE B O 1
ATOM 4060 N N . ASN B 1 14 ? 15.297 -13.156 -30.438 1 87.94 14 ASN B N 1
ATOM 4061 C CA . ASN B 1 14 ? 15.531 -11.773 -30.812 1 87.94 14 ASN B CA 1
ATOM 4062 C C . ASN B 1 14 ? 14.234 -11.055 -31.156 1 87.94 14 ASN B C 1
ATOM 4064 O O . ASN B 1 14 ? 14.078 -9.859 -30.875 1 87.94 14 ASN B O 1
ATOM 4068 N N . TRP B 1 15 ? 13.438 -11.805 -31.781 1 89.69 15 TRP B N 1
ATOM 4069 C CA . TRP B 1 15 ? 12.133 -11.242 -32.125 1 89.69 15 TRP B CA 1
ATOM 4070 C C . TRP B 1 15 ? 11.352 -10.914 -30.844 1 89.69 15 TRP B C 1
ATOM 4072 O O . TRP B 1 15 ? 10.719 -9.859 -30.75 1 89.69 15 TRP B O 1
ATOM 4082 N N . ILE B 1 16 ? 11.312 -11.766 -29.922 1 88.38 16 ILE B N 1
ATOM 4083 C CA . ILE B 1 16 ? 10.641 -11.539 -28.641 1 88.38 16 ILE B CA 1
ATOM 4084 C C . ILE B 1 16 ? 11.203 -10.297 -27.969 1 88.38 16 ILE B C 1
ATOM 4086 O O . ILE B 1 16 ? 10.453 -9.461 -27.453 1 88.38 16 ILE B O 1
ATOM 4090 N N . GLU B 1 17 ? 12.43 -10.211 -27.938 1 87.12 17 GLU B N 1
ATOM 4091 C CA . GLU B 1 17 ? 13.102 -9.07 -27.312 1 87.12 17 GLU B CA 1
ATOM 4092 C C . GLU B 1 17 ? 12.711 -7.758 -28 1 87.12 17 GLU B C 1
ATOM 4094 O O . GLU B 1 17 ? 12.438 -6.762 -27.328 1 87.12 17 GLU B O 1
ATOM 4099 N N . LYS B 1 18 ? 12.703 -7.812 -29.297 1 88.38 18 LYS B N 1
ATOM 4100 C CA . LYS B 1 18 ? 12.383 -6.617 -30.078 1 88.38 18 LYS B CA 1
ATOM 4101 C C . LYS B 1 18 ? 10.945 -6.176 -29.828 1 88.38 18 LYS B C 1
ATOM 4103 O O . LYS B 1 18 ? 10.68 -4.996 -29.594 1 88.38 18 LYS B O 1
ATOM 4108 N N . VAL B 1 19 ? 10.047 -7.098 -29.891 1 88.12 19 VAL B N 1
ATOM 4109 C CA . VAL B 1 19 ? 8.633 -6.797 -29.703 1 88.12 19 VAL B CA 1
ATOM 4110 C C . VAL B 1 19 ? 8.375 -6.406 -28.25 1 88.12 19 VAL B C 1
ATOM 4112 O O . VAL B 1 19 ? 7.648 -5.445 -27.984 1 88.12 19 VAL B O 1
ATOM 4115 N N . GLY B 1 20 ? 8.867 -7.129 -27.359 1 86.31 20 GLY B N 1
ATOM 4116 C CA . GLY B 1 20 ? 8.688 -6.863 -25.938 1 86.31 20 GLY B CA 1
ATOM 4117 C C . GLY B 1 20 ? 9.195 -5.492 -25.516 1 86.31 20 GLY B C 1
ATOM 4118 O O . GLY B 1 20 ? 8.555 -4.812 -24.719 1 86.31 20 GLY B O 1
ATOM 4119 N N . ASN B 1 21 ? 10.312 -5.105 -26.078 1 84.69 21 ASN B N 1
ATOM 4120 C CA . ASN B 1 21 ? 10.914 -3.824 -25.719 1 84.69 21 ASN B CA 1
ATOM 4121 C C . ASN B 1 21 ? 10.102 -2.656 -26.281 1 84.69 21 ASN B C 1
ATOM 4123 O O . ASN B 1 21 ? 10.258 -1.519 -25.828 1 84.69 21 ASN B O 1
ATOM 4127 N N . LYS B 1 22 ? 9.336 -2.994 -27.219 1 88 22 LYS B N 1
ATOM 4128 C CA . LYS B 1 22 ? 8.523 -1.939 -27.812 1 88 22 LYS B CA 1
ATOM 4129 C C . LYS B 1 22 ? 7.227 -1.742 -27.047 1 88 22 LYS B C 1
ATOM 4131 O O . LYS B 1 22 ? 6.547 -0.728 -27.203 1 88 22 LYS B O 1
ATOM 4136 N N . LEU B 1 23 ? 6.902 -2.654 -26.25 1 87 23 LEU B N 1
ATOM 4137 C CA . LEU B 1 23 ? 5.672 -2.541 -25.484 1 87 23 LEU B CA 1
ATOM 4138 C C . LEU B 1 23 ? 5.797 -1.459 -24.406 1 87 23 LEU B C 1
ATOM 4140 O O . LEU B 1 23 ? 6.824 -1.366 -23.734 1 87 23 LEU B O 1
ATOM 4144 N N . PRO B 1 24 ? 4.766 -0.635 -24.391 1 88.81 24 PRO B N 1
ATOM 4145 C CA . PRO B 1 24 ? 4.789 0.353 -23.312 1 88.81 24 PRO B CA 1
ATOM 4146 C C . PRO B 1 24 ? 4.715 -0.286 -21.922 1 88.81 24 PRO B C 1
ATOM 4148 O O . PRO B 1 24 ? 4.355 -1.46 -21.797 1 88.81 24 PRO B O 1
ATOM 4151 N N . HIS B 1 25 ? 5.098 0.482 -20.984 1 89.44 25 HIS B N 1
ATOM 4152 C CA . HIS B 1 25 ? 4.965 0.035 -19.609 1 89.44 25 HIS B CA 1
ATOM 4153 C C . HIS B 1 25 ? 3.527 -0.365 -19.297 1 89.44 25 HIS B C 1
ATOM 4155 O O . HIS B 1 25 ? 2.584 0.273 -19.766 1 89.44 25 HIS B O 1
ATOM 4161 N N . MET B 1 26 ? 3.445 -1.369 -18.516 1 89.94 26 MET B N 1
ATOM 4162 C CA . MET B 1 26 ? 2.143 -1.962 -18.219 1 89.94 26 MET B CA 1
ATOM 4163 C C . MET B 1 26 ? 1.201 -0.933 -17.609 1 89.94 26 MET B C 1
ATOM 4165 O O . MET B 1 26 ? -0.009 -0.978 -17.828 1 89.94 26 MET B O 1
ATOM 4169 N N . PHE B 1 27 ? 1.688 0.016 -16.828 1 94.38 27 PHE B N 1
ATOM 4170 C CA . PHE B 1 27 ? 0.883 1.092 -16.266 1 94.38 27 PHE B CA 1
ATOM 4171 C C . PHE B 1 27 ? 0.119 1.829 -17.359 1 94.38 27 PHE B C 1
ATOM 4173 O O . PHE B 1 27 ? -1.087 2.055 -17.234 1 94.38 27 PHE B O 1
ATOM 4180 N N . TRP B 1 28 ? 0.739 2.121 -18.406 1 94.94 28 TRP B N 1
ATOM 4181 C CA . TRP B 1 28 ? 0.151 2.904 -19.5 1 94.94 28 TRP B CA 1
ATOM 4182 C C . TRP B 1 28 ? -0.784 2.047 -20.344 1 94.94 28 TRP B C 1
ATOM 4184 O O . TRP B 1 28 ? -1.789 2.541 -20.859 1 94.94 28 TRP B O 1
ATOM 4194 N N . ILE B 1 29 ? -0.422 0.8 -20.469 1 92.81 29 ILE B N 1
ATOM 4195 C CA . ILE B 1 29 ? -1.304 -0.108 -21.203 1 92.81 29 ILE B CA 1
ATOM 4196 C C . ILE B 1 29 ? -2.656 -0.186 -20.5 1 92.81 29 ILE B C 1
ATOM 4198 O O . ILE B 1 29 ? -3.703 -0.011 -21.125 1 92.81 29 ILE B O 1
ATOM 4202 N N . PHE B 1 30 ? -2.639 -0.349 -19.219 1 94.81 30 PHE B N 1
ATOM 4203 C CA . PHE B 1 30 ? -3.887 -0.494 -18.484 1 94.81 30 PHE B CA 1
ATOM 4204 C C . PHE B 1 30 ? -4.625 0.837 -18.391 1 94.81 30 PHE B C 1
ATOM 4206 O O . PHE B 1 30 ? -5.855 0.871 -18.391 1 94.81 30 PHE B O 1
ATOM 4213 N N . LEU B 1 31 ? -3.9 1.916 -18.219 1 96.62 31 LEU B N 1
ATOM 4214 C CA . LEU B 1 31 ? -4.555 3.219 -18.281 1 96.62 31 LEU B CA 1
ATOM 4215 C C . LEU B 1 31 ? -5.266 3.412 -19.625 1 96.62 31 LEU B C 1
ATOM 4217 O O . LEU B 1 31 ? -6.391 3.912 -19.656 1 96.62 31 LEU B O 1
ATOM 4221 N N . GLY B 1 32 ? -4.57 3.068 -20.75 1 96.62 32 GLY B N 1
ATOM 4222 C CA . GLY B 1 32 ? -5.184 3.137 -22.062 1 96.62 32 GLY B CA 1
ATOM 4223 C C . GLY B 1 32 ? -6.414 2.262 -22.188 1 96.62 32 GLY B C 1
ATOM 4224 O O . GLY B 1 32 ? -7.422 2.684 -22.766 1 96.62 32 GLY B O 1
ATOM 4225 N N . LEU B 1 33 ? -6.297 1.078 -21.656 1 95.88 33 LEU B N 1
ATOM 4226 C CA . LEU B 1 33 ? -7.441 0.173 -21.688 1 95.88 33 LEU B CA 1
ATOM 4227 C C . LEU B 1 33 ? -8.609 0.746 -20.891 1 95.88 33 LEU B C 1
ATOM 4229 O O . LEU B 1 33 ? -9.766 0.616 -21.297 1 95.88 33 LEU B O 1
ATOM 4233 N N . TRP B 1 34 ? -8.344 1.299 -19.703 1 97.5 34 TRP B N 1
ATOM 4234 C CA . TRP B 1 34 ? -9.367 1.922 -18.875 1 97.5 34 TRP B CA 1
ATOM 4235 C C . TRP B 1 34 ? -10.094 3.025 -19.641 1 97.5 34 TRP B C 1
ATOM 4237 O O . TRP B 1 34 ? -11.328 3.053 -19.688 1 97.5 34 TRP B O 1
ATOM 4247 N N . VAL B 1 35 ? -9.328 3.922 -20.281 1 97.75 35 VAL B N 1
ATOM 4248 C CA . VAL B 1 35 ? -9.906 5.008 -21.078 1 97.75 35 VAL B CA 1
ATOM 4249 C C . VAL B 1 35 ? -10.703 4.43 -22.234 1 97.75 35 VAL B C 1
ATOM 4251 O O . VAL B 1 35 ? -11.789 4.922 -22.547 1 97.75 35 VAL B O 1
ATOM 4254 N N . LEU B 1 36 ? -10.156 3.422 -22.828 1 97.69 36 LEU B N 1
ATOM 4255 C CA . LEU B 1 36 ? -10.828 2.777 -23.953 1 97.69 36 LEU B CA 1
ATOM 4256 C C . LEU B 1 36 ? -12.188 2.223 -23.531 1 97.69 36 LEU B C 1
ATOM 4258 O O . LEU B 1 36 ? -13.172 2.367 -24.25 1 97.69 36 LEU B O 1
ATOM 4262 N N . VAL B 1 37 ? -12.234 1.571 -22.391 1 97.5 37 VAL B N 1
ATOM 4263 C CA . VAL B 1 37 ? -13.484 0.998 -21.891 1 97.5 37 VAL B CA 1
ATOM 4264 C C . VAL B 1 37 ? -14.5 2.109 -21.641 1 97.5 37 VAL B C 1
ATOM 4266 O O . VAL B 1 37 ? -15.688 1.947 -21.906 1 97.5 37 VAL B O 1
ATOM 4269 N N . ILE B 1 38 ? -14.055 3.209 -21.078 1 98 38 ILE B N 1
ATOM 4270 C CA . ILE B 1 38 ? -14.938 4.344 -20.828 1 98 38 ILE B CA 1
ATOM 4271 C C . ILE B 1 38 ? -15.516 4.836 -22.156 1 98 38 ILE B C 1
ATOM 4273 O O . ILE B 1 38 ? -16.734 5.012 -22.281 1 98 38 ILE B O 1
ATOM 4277 N N . LEU B 1 39 ? -14.719 4.973 -23.203 1 98.06 39 LEU B N 1
ATOM 4278 C CA . LEU B 1 39 ? -15.156 5.445 -24.516 1 98.06 39 LEU B CA 1
ATOM 4279 C C . LEU B 1 39 ? -16.078 4.43 -25.188 1 98.06 39 LEU B C 1
ATOM 4281 O O . LEU B 1 39 ? -17.125 4.793 -25.719 1 98.06 39 LEU B O 1
ATOM 4285 N N . LEU B 1 40 ? -15.68 3.193 -25.094 1 97.88 40 LEU B N 1
ATOM 4286 C CA . LEU B 1 40 ? -16.469 2.137 -25.719 1 97.88 40 LEU B CA 1
ATOM 4287 C C . LEU B 1 40 ? -17.828 1.99 -25.031 1 97.88 40 LEU B C 1
ATOM 4289 O O . LEU B 1 40 ? -18.797 1.58 -25.672 1 97.88 40 LEU B O 1
ATOM 4293 N N . SER B 1 41 ? -17.875 2.268 -23.719 1 97.75 41 SER B N 1
ATOM 4294 C CA . SER B 1 41 ? -19.141 2.176 -23 1 97.75 41 SER B CA 1
ATOM 4295 C C . SER B 1 41 ? -20.188 3.107 -23.609 1 97.75 41 SER B C 1
ATOM 4297 O O . SER B 1 41 ? -21.375 2.814 -23.578 1 97.75 41 SER B O 1
ATOM 4299 N N . GLY B 1 42 ? -19.688 4.23 -24.172 1 97.25 42 GLY B N 1
ATOM 4300 C CA . GLY B 1 42 ? -20.594 5.137 -24.875 1 97.25 42 GLY B CA 1
ATOM 4301 C C . GLY B 1 42 ? -21.031 4.613 -26.234 1 97.25 42 GLY B C 1
ATOM 4302 O O . GLY B 1 42 ? -22.203 4.676 -26.578 1 97.25 42 GLY B O 1
ATOM 4303 N N . VAL B 1 43 ? -20.141 4.047 -26.969 1 97.38 43 VAL B N 1
ATOM 4304 C CA . VAL B 1 43 ? -20.375 3.586 -28.328 1 97.38 43 VAL B CA 1
ATOM 4305 C C . VAL B 1 43 ? -21.234 2.33 -28.312 1 97.38 43 VAL B C 1
ATOM 4307 O O . VAL B 1 43 ? -22.094 2.148 -29.172 1 97.38 43 VAL B O 1
ATOM 4310 N N . LEU B 1 44 ? -21.062 1.508 -27.359 1 97.38 44 LEU B N 1
ATOM 4311 C CA . LEU B 1 44 ? -21.703 0.205 -27.328 1 97.38 44 LEU B CA 1
ATOM 4312 C C . LEU B 1 44 ? -22.922 0.23 -26.406 1 97.38 44 LEU B C 1
ATOM 4314 O O . LEU B 1 44 ? -23.531 -0.811 -26.141 1 97.38 44 LEU B O 1
ATOM 4318 N N . ALA B 1 45 ? -23.266 1.378 -26 1 96.94 45 ALA B N 1
ATOM 4319 C CA . ALA B 1 45 ? -24.391 1.515 -25.062 1 96.94 45 ALA B CA 1
ATOM 4320 C C . ALA B 1 45 ? -25.656 0.893 -25.625 1 96.94 45 ALA B C 1
ATOM 4322 O O . ALA B 1 45 ? -25.984 1.087 -26.812 1 96.94 45 ALA B O 1
ATOM 4323 N N . GLY B 1 46 ? -26.375 0.112 -24.797 1 95.5 46 GLY B N 1
ATOM 4324 C CA . GLY B 1 46 ? -27.641 -0.453 -25.234 1 95.5 46 GLY B CA 1
ATOM 4325 C C . GLY B 1 46 ? -27.516 -1.886 -25.703 1 95.5 46 GLY B C 1
ATOM 4326 O O . GLY B 1 46 ? -28.5 -2.621 -25.734 1 95.5 46 GLY B O 1
ATOM 4327 N N . ILE B 1 47 ? -26.328 -2.328 -26.141 1 96.81 47 ILE B N 1
ATOM 4328 C CA . ILE B 1 47 ? -26.125 -3.73 -26.484 1 96.81 47 ILE B CA 1
ATOM 4329 C C . ILE B 1 47 ? -26.344 -4.605 -25.25 1 96.81 47 ILE B C 1
ATOM 4331 O O . ILE B 1 47 ? -25.938 -4.242 -24.141 1 96.81 47 ILE B O 1
ATOM 4335 N N . SER B 1 48 ? -27.016 -5.633 -25.406 1 96.44 48 SER B N 1
ATOM 4336 C CA . SER B 1 48 ? -27.375 -6.465 -24.266 1 96.44 48 SER B CA 1
ATOM 4337 C C . SER B 1 48 ? -27.203 -7.945 -24.578 1 96.44 48 SER B C 1
ATOM 4339 O O . SER B 1 48 ? -26.938 -8.312 -25.719 1 96.44 48 SER B O 1
ATOM 4341 N N . ALA B 1 49 ? -27.172 -8.75 -23.609 1 95.5 49 ALA B N 1
ATOM 4342 C CA . ALA B 1 49 ? -27.141 -10.211 -23.656 1 95.5 49 ALA B CA 1
ATOM 4343 C C . ALA B 1 49 ? -27.906 -10.812 -22.484 1 95.5 49 ALA B C 1
ATOM 4345 O O . ALA B 1 49 ? -28.078 -10.164 -21.453 1 95.5 49 ALA B O 1
ATOM 4346 N N . ILE B 1 50 ? -28.406 -11.992 -22.672 1 94.81 50 ILE B N 1
ATOM 4347 C CA . ILE B 1 50 ? -29.109 -12.68 -21.594 1 94.81 50 ILE B CA 1
ATOM 4348 C C . ILE B 1 50 ? -28.141 -13.531 -20.781 1 94.81 50 ILE B C 1
ATOM 4350 O O . ILE B 1 50 ? -27.453 -14.398 -21.344 1 94.81 50 ILE B O 1
ATOM 4354 N N . ASP B 1 51 ? -28.016 -13.234 -19.578 1 92.31 51 ASP B N 1
ATOM 4355 C CA . ASP B 1 51 ? -27.188 -14.047 -18.688 1 92.31 51 ASP B CA 1
ATOM 4356 C C . ASP B 1 51 ? -27.719 -15.469 -18.594 1 92.31 51 ASP B C 1
ATOM 4358 O O . ASP B 1 51 ? -28.812 -15.695 -18.078 1 92.31 51 ASP B O 1
ATOM 4362 N N . PRO B 1 52 ? -27.031 -16.359 -18.984 1 89.06 52 PRO B N 1
ATOM 4363 C CA . PRO B 1 52 ? -27.562 -17.734 -19 1 89.06 52 PRO B CA 1
ATOM 4364 C C . PRO B 1 52 ? -27.703 -18.312 -17.594 1 89.06 52 PRO B C 1
ATOM 4366 O O . PRO B 1 52 ? -28.438 -19.281 -17.406 1 89.06 52 PRO B O 1
ATOM 4369 N N . ALA B 1 53 ? -26.922 -17.844 -16.688 1 82.5 53 ALA B N 1
ATOM 4370 C CA . ALA B 1 53 ? -26.969 -18.359 -15.312 1 82.5 53 ALA B CA 1
ATOM 4371 C C . ALA B 1 53 ? -28.188 -17.828 -14.578 1 82.5 53 ALA B C 1
ATOM 4373 O O . ALA B 1 53 ? -28.828 -18.547 -13.805 1 82.5 53 ALA B O 1
ATOM 4374 N N . LYS B 1 54 ? -28.562 -16.531 -14.836 1 85.81 54 LYS B N 1
ATOM 4375 C CA . LYS B 1 54 ? -29.625 -15.891 -14.07 1 85.81 54 LYS B CA 1
ATOM 4376 C C . LYS B 1 54 ? -30.875 -15.672 -14.938 1 85.81 54 LYS B C 1
ATOM 4378 O O . LYS B 1 54 ? -31.953 -15.43 -14.414 1 85.81 54 LYS B O 1
ATOM 4383 N N . GLY B 1 55 ? -30.734 -15.719 -16.125 1 89.06 55 GLY B N 1
ATOM 4384 C CA . GLY B 1 55 ? -31.844 -15.477 -17.047 1 89.06 55 GLY B CA 1
ATOM 4385 C C . GLY B 1 55 ? -32.188 -14.008 -17.203 1 89.06 55 GLY B C 1
ATOM 4386 O O . GLY B 1 55 ? -33.188 -13.656 -17.812 1 89.06 55 GLY B O 1
ATOM 4387 N N . GLU B 1 56 ? -31.375 -13.195 -16.672 1 92.5 56 GLU B N 1
ATOM 4388 C CA . GLU B 1 56 ? -31.625 -11.758 -16.703 1 92.5 56 GLU B CA 1
ATOM 4389 C C . GLU B 1 56 ? -30.859 -11.086 -17.844 1 92.5 56 GLU B C 1
ATOM 4391 O O . GLU B 1 56 ? -29.766 -11.531 -18.203 1 92.5 56 GLU B O 1
ATOM 4396 N N . GLU B 1 57 ? -31.484 -10.07 -18.328 1 95.31 57 GLU B N 1
ATOM 4397 C CA . GLU B 1 57 ? -30.828 -9.297 -19.391 1 95.31 57 GLU B CA 1
ATOM 4398 C C . GLU B 1 57 ? -29.781 -8.344 -18.797 1 95.31 57 GLU B C 1
ATOM 4400 O O . GLU B 1 57 ? -30.062 -7.633 -17.828 1 95.31 57 GLU B O 1
ATOM 4405 N N . VAL B 1 58 ? -28.672 -8.422 -19.344 1 95.31 58 VAL B N 1
ATOM 4406 C CA . VAL B 1 58 ? -27.578 -7.531 -18.969 1 95.31 58 VAL B CA 1
ATOM 4407 C C . VAL B 1 58 ? -27.281 -6.551 -20.094 1 95.31 58 VAL B C 1
ATOM 4409 O O . VAL B 1 58 ? -26.953 -6.961 -21.219 1 95.31 58 VAL B O 1
ATOM 4412 N N . THR B 1 59 ? -27.344 -5.223 -19.812 1 97.38 59 THR B N 1
ATOM 4413 C CA . THR B 1 59 ? -27.203 -4.191 -20.828 1 97.38 59 THR B CA 1
ATOM 4414 C C . THR B 1 59 ? -26 -3.305 -20.531 1 97.38 59 THR B C 1
ATOM 4416 O O . THR B 1 59 ? -25.766 -2.934 -19.375 1 97.38 59 THR B O 1
ATOM 4419 N N . ILE B 1 60 ? -25.266 -3.023 -21.547 1 97.88 60 ILE B N 1
ATOM 4420 C CA . ILE B 1 60 ? -24.094 -2.154 -21.406 1 97.88 60 ILE B CA 1
ATOM 4421 C C . ILE B 1 60 ? -24.562 -0.723 -21.125 1 97.88 60 ILE B C 1
ATOM 4423 O O . ILE B 1 60 ? -25.422 -0.198 -21.828 1 97.88 60 ILE B O 1
ATOM 4427 N N . ILE B 1 61 ? -23.984 -0.084 -20.125 1 97.31 61 ILE B N 1
ATOM 4428 C CA . ILE B 1 61 ? -24.344 1.286 -19.766 1 97.31 61 ILE B CA 1
ATOM 4429 C C . ILE B 1 61 ? -23.188 2.227 -20.109 1 97.31 61 ILE B C 1
ATOM 4431 O O . ILE B 1 61 ? -22.031 1.867 -19.953 1 97.31 61 ILE B O 1
ATOM 4435 N N . SER B 1 62 ? -23.484 3.379 -20.5 1 97.81 62 SER B N 1
ATOM 4436 C CA . SER B 1 62 ? -22.484 4.371 -20.891 1 97.81 62 SER B CA 1
ATOM 4437 C C . SER B 1 62 ? -22 5.164 -19.672 1 97.81 62 SER B C 1
ATOM 4439 O O . SER B 1 62 ? -22.781 5.488 -18.781 1 97.81 62 SER B O 1
ATOM 4441 N N . LEU B 1 63 ? -20.75 5.488 -19.672 1 97.38 63 LEU B N 1
ATOM 4442 C CA . LEU B 1 63 ? -20.188 6.34 -18.625 1 97.38 63 LEU B CA 1
ATOM 4443 C C . LEU B 1 63 ? -19.938 7.75 -19.141 1 97.38 63 LEU B C 1
ATOM 4445 O O . LEU B 1 63 ? -19.5 8.633 -18.406 1 97.38 63 LEU B O 1
ATOM 4449 N N . LEU B 1 64 ? -20.266 8.031 -20.375 1 96 64 LEU B N 1
ATOM 4450 C CA . LEU B 1 64 ? -20.047 9.336 -20.984 1 96 64 LEU B CA 1
ATOM 4451 C C . LEU B 1 64 ? -21.219 10.266 -20.75 1 96 64 LEU B C 1
ATOM 4453 O O . LEU B 1 64 ? -21.797 10.805 -21.688 1 96 64 LEU B O 1
ATOM 4457 N N . ASN B 1 65 ? -21.625 10.43 -19.578 1 93.62 65 ASN B N 1
ATOM 4458 C CA . ASN B 1 65 ? -22.672 11.312 -19.078 1 93.62 65 ASN B CA 1
ATOM 4459 C C . ASN B 1 65 ? -22.391 11.781 -17.656 1 93.62 65 ASN B C 1
ATOM 4461 O O . ASN B 1 65 ? -21.344 11.453 -17.078 1 93.62 65 ASN B O 1
ATOM 4465 N N . LYS B 1 66 ? -23.266 12.5 -17.078 1 92.44 66 LYS B N 1
ATOM 4466 C CA . LYS B 1 66 ? -23.062 13.102 -15.758 1 92.44 66 LYS B CA 1
ATOM 4467 C C . LYS B 1 66 ? -22.969 12.023 -14.68 1 92.44 66 LYS B C 1
ATOM 4469 O O . LYS B 1 66 ? -22.125 12.117 -13.781 1 92.44 66 LYS B O 1
ATOM 4474 N N . GLU B 1 67 ? -23.75 11.07 -14.75 1 93.31 67 GLU B N 1
ATOM 4475 C CA . GLU B 1 67 ? -23.734 9.977 -13.789 1 93.31 67 GLU B CA 1
ATOM 4476 C C . GLU B 1 67 ? -22.438 9.164 -13.906 1 93.31 67 GLU B C 1
ATOM 4478 O O . GLU B 1 67 ? -21.891 8.703 -12.898 1 93.31 67 GLU B O 1
ATOM 4483 N N . GLY B 1 68 ? -22.062 8.938 -15.125 1 95.81 68 GLY B N 1
ATOM 4484 C CA . GLY B 1 68 ? -20.812 8.234 -15.359 1 95.81 68 GLY B CA 1
ATOM 4485 C C . GLY B 1 68 ? -19.594 8.961 -14.797 1 95.81 68 GLY B C 1
ATOM 4486 O O . GLY B 1 68 ? -18.734 8.344 -14.18 1 95.81 68 GLY B O 1
ATOM 4487 N N . LEU B 1 69 ? -19.562 10.266 -14.977 1 95.38 69 LEU B N 1
ATOM 4488 C CA . LEU B 1 69 ? -18.484 11.07 -14.438 1 95.38 69 LEU B CA 1
ATOM 4489 C C . LEU B 1 69 ? -18.469 11.008 -12.914 1 95.38 69 LEU B C 1
ATOM 4491 O O . LEU B 1 69 ? -17.406 10.938 -12.297 1 95.38 69 LEU B O 1
ATOM 4495 N N . TYR B 1 70 ? -19.641 11.086 -12.352 1 95.56 70 TYR B N 1
ATOM 4496 C CA . TYR B 1 70 ? -19.781 10.945 -10.906 1 95.56 70 TYR B CA 1
ATOM 4497 C C . TYR B 1 70 ? -19.203 9.617 -10.43 1 95.56 70 TYR B C 1
ATOM 4499 O O . TYR B 1 70 ? -18.422 9.578 -9.477 1 95.56 70 TYR B O 1
ATOM 4507 N N . TRP B 1 71 ? -19.562 8.547 -11.109 1 96.75 71 TRP B N 1
ATOM 4508 C CA . TRP B 1 71 ? -19.094 7.223 -10.719 1 96.75 71 TRP B CA 1
ATOM 4509 C C . TRP B 1 71 ? -17.578 7.125 -10.836 1 96.75 71 TRP B C 1
ATOM 4511 O O . TRP B 1 71 ? -16.906 6.586 -9.945 1 96.75 71 TRP B O 1
ATOM 4521 N N . ILE B 1 72 ? -17.062 7.652 -11.898 1 97.12 72 ILE B N 1
ATOM 4522 C CA . ILE B 1 72 ? -15.625 7.57 -12.148 1 97.12 72 ILE B CA 1
ATOM 4523 C C . ILE B 1 72 ? -14.867 8.289 -11.031 1 97.12 72 ILE B C 1
ATOM 4525 O O . ILE B 1 72 ? -14.016 7.695 -10.367 1 97.12 72 ILE B O 1
ATOM 4529 N N . LEU B 1 73 ? -15.211 9.484 -10.727 1 96 73 LEU B N 1
ATOM 4530 C CA . LEU B 1 73 ? -14.445 10.32 -9.812 1 96 73 LEU B CA 1
ATOM 4531 C C . LEU B 1 73 ? -14.617 9.852 -8.375 1 96 73 LEU B C 1
ATOM 4533 O O . LEU B 1 73 ? -13.688 9.961 -7.562 1 96 73 LEU B O 1
ATOM 4537 N N . THR B 1 74 ? -15.711 9.273 -8.102 1 94.75 74 THR B N 1
ATOM 4538 C CA . THR B 1 74 ? -15.969 8.891 -6.719 1 94.75 74 THR B CA 1
ATOM 4539 C C . THR B 1 74 ? -15.477 7.469 -6.457 1 94.75 74 THR B C 1
ATOM 4541 O O . THR B 1 74 ? -15.344 7.055 -5.301 1 94.75 74 THR B O 1
ATOM 4544 N N . ASN B 1 75 ? -15.109 6.742 -7.535 1 96.94 75 ASN B N 1
ATOM 4545 C CA . ASN B 1 75 ? -14.789 5.336 -7.316 1 96.94 75 ASN B CA 1
ATOM 4546 C C . ASN B 1 75 ? -13.32 5.047 -7.629 1 96.94 75 ASN B C 1
ATOM 4548 O O . ASN B 1 75 ? -12.812 3.971 -7.305 1 96.94 75 ASN B O 1
ATOM 4552 N N . ILE B 1 76 ? -12.594 5.953 -8.188 1 97.5 76 ILE B N 1
ATOM 4553 C CA . ILE B 1 76 ? -11.211 5.703 -8.57 1 97.5 76 ILE B CA 1
ATOM 4554 C C . ILE B 1 76 ? -10.422 5.207 -7.355 1 97.5 76 ILE B C 1
ATOM 4556 O O . ILE B 1 76 ? -9.758 4.168 -7.422 1 97.5 76 ILE B O 1
ATOM 4560 N N . VAL B 1 77 ? -10.492 5.895 -6.277 1 96.19 77 VAL B N 1
ATOM 4561 C CA . VAL B 1 77 ? -9.727 5.551 -5.082 1 96.19 77 VAL B CA 1
ATOM 4562 C C . VAL B 1 77 ? -10.32 4.305 -4.43 1 96.19 77 VAL B C 1
ATOM 4564 O O . VAL B 1 77 ? -9.586 3.43 -3.963 1 96.19 77 VAL B O 1
ATOM 4567 N N . LYS B 1 78 ? -11.633 4.25 -4.391 1 95.38 78 LYS B N 1
ATOM 4568 C CA . LYS B 1 78 ? -12.328 3.094 -3.822 1 95.38 78 LYS B CA 1
ATOM 4569 C C . LYS B 1 78 ? -11.977 1.816 -4.578 1 95.38 78 LYS B C 1
ATOM 4571 O O . LYS B 1 78 ? -11.711 0.779 -3.965 1 95.38 78 LYS B O 1
ATOM 4576 N N . ASN B 1 79 ? -12.039 1.909 -5.938 1 96.56 79 ASN B N 1
ATOM 4577 C CA . ASN B 1 79 ? -11.664 0.77 -6.773 1 96.56 79 ASN B CA 1
ATOM 4578 C C . ASN B 1 79 ? -10.25 0.289 -6.465 1 96.56 79 ASN B C 1
ATOM 4580 O O . ASN B 1 79 ? -10.008 -0.915 -6.352 1 96.56 79 ASN B O 1
ATOM 4584 N N . PHE B 1 80 ? -9.398 1.181 -6.332 1 96.69 80 PHE B N 1
ATOM 4585 C CA . PHE B 1 80 ? -8.008 0.885 -6.008 1 96.69 80 PHE B CA 1
ATOM 4586 C C . PHE B 1 80 ? -7.906 0.171 -4.664 1 96.69 80 PHE B C 1
ATOM 4588 O O . PHE B 1 80 ? -7.293 -0.895 -4.566 1 96.69 80 PHE B O 1
ATOM 4595 N N . ALA B 1 81 ? -8.516 0.68 -3.705 1 93.81 81 ALA B N 1
ATOM 4596 C CA . ALA B 1 81 ? -8.406 0.186 -2.336 1 93.81 81 ALA B CA 1
ATOM 4597 C C . ALA B 1 81 ? -9.109 -1.157 -2.176 1 93.81 81 ALA B C 1
ATOM 4599 O O . ALA B 1 81 ? -8.656 -2.02 -1.421 1 93.81 81 ALA B O 1
ATOM 4600 N N . GLN B 1 82 ? -10.172 -1.308 -2.887 1 92.44 82 GLN B N 1
ATOM 4601 C CA . GLN B 1 82 ? -11 -2.494 -2.693 1 92.44 82 GLN B CA 1
ATOM 4602 C C . GLN B 1 82 ? -10.562 -3.625 -3.623 1 92.44 82 GLN B C 1
ATOM 4604 O O . GLN B 1 82 ? -11.102 -4.734 -3.553 1 92.44 82 GLN B O 1
ATOM 4609 N N . PHE B 1 83 ? -9.672 -3.281 -4.477 1 93.69 83 PHE B N 1
ATOM 4610 C CA . PHE B 1 83 ? -9.164 -4.363 -5.312 1 93.69 83 PHE B CA 1
ATOM 4611 C C . PHE B 1 83 ? -8.5 -5.438 -4.465 1 93.69 83 PHE B C 1
ATOM 4613 O O . PHE B 1 83 ? -7.523 -5.164 -3.762 1 93.69 83 PHE B O 1
ATOM 4620 N N . PRO B 1 84 ? -9.008 -6.629 -4.445 1 88.94 84 PRO B N 1
ATOM 4621 C CA . PRO B 1 84 ? -8.625 -7.648 -3.467 1 88.94 84 PRO B CA 1
ATOM 4622 C C . PRO B 1 84 ? -7.109 -7.863 -3.4 1 88.94 84 PRO B C 1
ATOM 4624 O O . PRO B 1 84 ? -6.547 -7.973 -2.311 1 88.94 84 PRO B O 1
ATOM 4627 N N . PRO B 1 85 ? -6.422 -7.945 -4.504 1 88.75 85 PRO B N 1
ATOM 4628 C CA . PRO B 1 85 ? -4.988 -8.227 -4.41 1 88.75 85 PRO B CA 1
ATOM 4629 C C . PRO B 1 85 ? -4.234 -7.18 -3.592 1 88.75 85 PRO B C 1
ATOM 4631 O O . PRO B 1 85 ? -3.195 -7.484 -3 1 88.75 85 PRO B O 1
ATOM 4634 N N . LEU B 1 86 ? -4.754 -5.918 -3.592 1 92.81 86 LEU B N 1
ATOM 4635 C CA . LEU B 1 86 ? -4.02 -4.891 -2.861 1 92.81 86 LEU B CA 1
ATOM 4636 C C . LEU B 1 86 ? -3.855 -5.281 -1.396 1 92.81 86 LEU B C 1
ATOM 4638 O O . LEU B 1 86 ? -2.734 -5.465 -0.918 1 92.81 86 LEU B O 1
ATOM 4642 N N . GLY B 1 87 ? -4.949 -5.465 -0.672 1 93.88 87 GLY B N 1
ATOM 4643 C CA . GLY B 1 87 ? -4.875 -5.812 0.738 1 93.88 87 GLY B CA 1
ATOM 4644 C C . GLY B 1 87 ? -4.262 -7.176 0.985 1 93.88 87 GLY B C 1
ATOM 4645 O O . GLY B 1 87 ? -3.412 -7.332 1.863 1 93.88 87 GLY B O 1
ATOM 4646 N N . LEU B 1 88 ? -4.617 -8.133 0.206 1 92.56 88 LEU B N 1
ATOM 4647 C CA . LEU B 1 88 ? -4.195 -9.516 0.4 1 92.56 88 LEU B CA 1
ATOM 4648 C C . LEU B 1 88 ? -2.688 -9.656 0.225 1 92.56 88 LEU B C 1
ATOM 4650 O O . LEU B 1 88 ? -2.012 -10.25 1.069 1 92.56 88 LEU B O 1
ATOM 4654 N N . VAL B 1 89 ? -2.213 -9.125 -0.828 1 90.19 89 VAL B N 1
ATOM 4655 C CA . VAL B 1 89 ? -0.804 -9.297 -1.166 1 90.19 89 VAL B CA 1
ATOM 4656 C C . VAL B 1 89 ? 0.062 -8.492 -0.197 1 90.19 89 VAL B C 1
ATOM 4658 O O . VAL B 1 89 ? 1.103 -8.977 0.259 1 90.19 89 VAL B O 1
ATOM 4661 N N . LEU B 1 90 ? -0.412 -7.289 0.089 1 94.69 90 LEU B N 1
ATOM 4662 C CA . LEU B 1 90 ? 0.384 -6.457 0.983 1 94.69 90 LEU B CA 1
ATOM 4663 C C . LEU B 1 90 ? 0.52 -7.105 2.355 1 94.69 90 LEU B C 1
ATOM 4665 O O . LEU B 1 90 ? 1.62 -7.176 2.908 1 94.69 90 LEU B O 1
ATOM 4669 N N . VAL B 1 91 ? -0.535 -7.602 2.879 1 95.75 91 VAL B N 1
ATOM 4670 C CA . VAL B 1 91 ? -0.509 -8.219 4.199 1 95.75 91 VAL B CA 1
ATOM 4671 C C . VAL B 1 91 ? 0.35 -9.484 4.164 1 95.75 91 VAL B C 1
ATOM 4673 O O . VAL B 1 91 ? 1.184 -9.703 5.047 1 95.75 91 VAL B O 1
ATOM 4676 N N . MET B 1 92 ? 0.2 -10.242 3.17 1 93.06 92 MET B N 1
ATOM 4677 C CA . MET B 1 92 ? 0.984 -11.469 3.033 1 93.06 92 MET B CA 1
ATOM 4678 C C . MET B 1 92 ? 2.471 -11.148 2.9 1 93.06 92 MET B C 1
ATOM 4680 O O . MET B 1 92 ? 3.305 -11.789 3.545 1 93.06 92 MET B O 1
ATOM 4684 N N . MET B 1 93 ? 2.758 -10.188 2.123 1 92.06 93 MET B N 1
ATOM 4685 C CA . MET B 1 93 ? 4.156 -9.867 1.846 1 92.06 93 MET B CA 1
ATOM 4686 C C . MET B 1 93 ? 4.816 -9.219 3.059 1 92.06 93 MET B C 1
ATOM 4688 O O . MET B 1 93 ? 6.027 -9.336 3.244 1 92.06 93 MET B O 1
ATOM 4692 N N . MET B 1 94 ? 4.051 -8.562 3.85 1 96 94 MET B N 1
ATOM 4693 C CA . MET B 1 94 ? 4.598 -8.039 5.098 1 96 94 MET B CA 1
ATOM 4694 C C . MET B 1 94 ? 5.176 -9.156 5.953 1 96 94 MET B C 1
ATOM 4696 O O . MET B 1 94 ? 6.309 -9.062 6.43 1 96 94 MET B O 1
ATOM 4700 N N . ALA B 1 95 ? 4.418 -10.203 6.094 1 95.69 95 ALA B N 1
ATOM 4701 C CA . ALA B 1 95 ? 4.828 -11.32 6.945 1 95.69 95 ALA B CA 1
ATOM 4702 C C . ALA B 1 95 ? 5.887 -12.172 6.258 1 95.69 95 ALA B C 1
ATOM 4704 O O . ALA B 1 95 ? 6.895 -12.539 6.867 1 95.69 95 ALA B O 1
ATOM 4705 N N . ALA B 1 96 ? 5.68 -12.477 4.992 1 93.94 96 ALA B N 1
ATOM 4706 C CA . ALA B 1 96 ? 6.641 -13.289 4.25 1 93.94 96 ALA B CA 1
ATOM 4707 C C . ALA B 1 96 ? 7.965 -12.555 4.07 1 93.94 96 ALA B C 1
ATOM 4709 O O . ALA B 1 96 ? 9.031 -13.156 4.141 1 93.94 96 ALA B O 1
ATOM 4710 N N . GLY B 1 97 ? 7.844 -11.25 3.773 1 93.88 97 GLY B N 1
ATOM 4711 C CA . GLY B 1 97 ? 9.047 -10.438 3.658 1 93.88 97 GLY B CA 1
ATOM 4712 C C . GLY B 1 97 ? 9.852 -10.375 4.941 1 93.88 97 GLY B C 1
ATOM 4713 O O . GLY B 1 97 ? 11.078 -10.414 4.914 1 93.88 97 GLY B O 1
ATOM 4714 N N . PHE B 1 98 ? 9.195 -10.297 6.082 1 97 98 PHE B N 1
ATOM 4715 C CA . PHE B 1 98 ? 9.859 -10.367 7.379 1 97 98 PHE B CA 1
ATOM 4716 C C . PHE B 1 98 ? 10.586 -11.695 7.547 1 97 98 PHE B C 1
ATOM 4718 O O . PHE B 1 98 ? 11.758 -11.719 7.93 1 97 98 PHE B O 1
ATOM 4725 N N . ALA B 1 99 ? 9.914 -12.789 7.238 1 96.31 99 ALA B N 1
ATOM 4726 C CA . ALA B 1 99 ? 10.5 -14.125 7.383 1 96.31 99 ALA B CA 1
ATOM 4727 C C . ALA B 1 99 ? 11.719 -14.281 6.484 1 96.31 99 ALA B C 1
ATOM 4729 O O . ALA B 1 99 ? 12.695 -14.938 6.867 1 96.31 99 ALA B O 1
ATOM 4730 N N . GLU B 1 100 ? 11.609 -13.766 5.34 1 94.06 100 GLU B N 1
ATOM 4731 C CA . GLU B 1 100 ? 12.727 -13.805 4.402 1 94.06 100 GLU B CA 1
ATOM 4732 C C . GLU B 1 100 ? 13.93 -13.031 4.941 1 94.06 100 GLU B C 1
ATOM 4734 O O . GLU B 1 100 ? 15.055 -13.539 4.945 1 94.06 100 GLU B O 1
ATOM 4739 N N . ARG B 1 101 ? 13.719 -11.883 5.441 1 94.69 101 ARG B N 1
ATOM 4740 C CA . ARG B 1 101 ? 14.797 -11.008 5.887 1 94.69 101 ARG B CA 1
ATOM 4741 C C . ARG B 1 101 ? 15.344 -11.453 7.238 1 94.69 101 ARG B C 1
ATOM 4743 O O . ARG B 1 101 ? 16.516 -11.211 7.559 1 94.69 101 ARG B O 1
ATOM 4750 N N . ALA B 1 102 ? 14.492 -12.117 7.957 1 96.88 102 ALA B N 1
ATOM 4751 C CA . ALA B 1 102 ? 14.93 -12.703 9.219 1 96.88 102 ALA B CA 1
ATOM 4752 C C . ALA B 1 102 ? 15.844 -13.898 8.984 1 96.88 102 ALA B C 1
ATOM 4754 O O . ALA B 1 102 ? 16.516 -14.367 9.898 1 96.88 102 ALA B O 1
ATOM 4755 N N . GLY B 1 103 ? 15.828 -14.422 7.746 1 94.56 103 GLY B N 1
ATOM 4756 C CA . GLY B 1 103 ? 16.75 -15.492 7.383 1 94.56 103 GLY B CA 1
ATOM 4757 C C . GLY B 1 103 ? 16.078 -16.859 7.336 1 94.56 103 GLY B C 1
ATOM 4758 O O . GLY B 1 103 ? 16.688 -17.844 6.926 1 94.56 103 GLY B O 1
ATOM 4759 N N . PHE B 1 104 ? 14.836 -16.922 7.727 1 95.69 104 PHE B N 1
ATOM 4760 C CA . PHE B 1 104 ? 14.117 -18.188 7.828 1 95.69 104 PHE B CA 1
ATOM 4761 C C . PHE B 1 104 ? 14.008 -18.859 6.465 1 95.69 104 PHE B C 1
ATOM 4763 O O . PHE B 1 104 ? 14.398 -20.016 6.305 1 95.69 104 PHE B O 1
ATOM 4770 N N . ILE B 1 105 ? 13.594 -18.188 5.465 1 91.94 105 ILE B N 1
ATOM 4771 C CA . ILE B 1 105 ? 13.32 -18.734 4.148 1 91.94 105 ILE B CA 1
ATOM 4772 C C . ILE B 1 105 ? 14.633 -19.047 3.432 1 91.94 105 ILE B C 1
ATOM 4774 O O . ILE B 1 105 ? 14.828 -20.141 2.912 1 91.94 105 ILE B O 1
ATOM 4778 N N . PRO B 1 106 ? 15.578 -18.109 3.461 1 90.38 106 PRO B N 1
ATOM 4779 C CA . PRO B 1 106 ? 16.875 -18.406 2.855 1 90.38 106 PRO B CA 1
ATOM 4780 C C . PRO B 1 106 ? 17.547 -19.625 3.482 1 90.38 106 PRO B C 1
ATOM 4782 O O . PRO B 1 106 ? 18.234 -20.391 2.789 1 90.38 106 PRO B O 1
ATOM 4785 N N . ALA B 1 107 ? 17.406 -19.766 4.75 1 93.25 107 ALA B N 1
ATOM 4786 C CA . ALA B 1 107 ? 18 -20.922 5.426 1 93.25 107 ALA B CA 1
ATOM 4787 C C . ALA B 1 107 ? 17.438 -22.219 4.859 1 93.25 107 ALA B C 1
ATOM 4789 O O . ALA B 1 107 ? 18.172 -23.219 4.73 1 93.25 107 ALA B O 1
ATOM 4790 N N . LEU B 1 108 ? 16.203 -22.234 4.57 1 91.62 108 LEU B N 1
ATOM 4791 C CA . LEU B 1 108 ? 15.594 -23.406 3.967 1 91.62 108 LEU B CA 1
ATOM 4792 C C . LEU B 1 108 ? 16.266 -23.75 2.639 1 91.62 108 LEU B C 1
ATOM 4794 O O . LEU B 1 108 ? 16.516 -24.922 2.354 1 91.62 108 LEU B O 1
ATOM 4798 N N . MET B 1 109 ? 16.547 -22.812 1.873 1 89.75 109 MET B N 1
ATOM 4799 C CA . MET B 1 109 ? 17.172 -23.016 0.57 1 89.75 109 MET B CA 1
ATOM 4800 C C . MET B 1 109 ? 18.609 -23.516 0.729 1 89.75 109 MET B C 1
ATOM 4802 O O . MET B 1 109 ? 19.062 -24.359 -0.033 1 89.75 109 MET B O 1
ATOM 4806 N N . ARG B 1 110 ? 19.234 -23.031 1.724 1 92.12 110 ARG B N 1
ATOM 4807 C CA . ARG B 1 110 ? 20.641 -23.359 1.938 1 92.12 110 ARG B CA 1
ATOM 4808 C C . ARG B 1 110 ? 20.781 -24.797 2.451 1 92.12 110 ARG B C 1
ATOM 4810 O O . ARG B 1 110 ? 21.891 -25.359 2.447 1 92.12 110 ARG B O 1
ATOM 4817 N N . THR B 1 111 ? 19.75 -25.391 2.869 1 92.75 111 THR B N 1
ATOM 4818 C CA . THR B 1 111 ? 19.828 -26.797 3.275 1 92.75 111 THR B CA 1
ATOM 4819 C C . THR B 1 111 ? 20.297 -27.672 2.119 1 92.75 111 THR B C 1
ATOM 4821 O O . THR B 1 111 ? 20.75 -28.797 2.33 1 92.75 111 THR B O 1
ATOM 4824 N N . LEU B 1 112 ? 20.203 -27.172 0.955 1 92.44 112 LEU B N 1
ATOM 4825 C CA . LEU B 1 112 ? 20.688 -27.859 -0.233 1 92.44 112 LEU B CA 1
ATOM 4826 C C . LEU B 1 112 ? 22.156 -28.219 -0.079 1 92.44 112 LEU B C 1
ATOM 4828 O O . LEU B 1 112 ? 22.625 -29.203 -0.656 1 92.44 112 LEU B O 1
ATOM 4832 N N . THR B 1 113 ? 22.859 -27.438 0.674 1 92.69 113 THR B N 1
ATOM 4833 C CA . THR B 1 113 ? 24.297 -27.641 0.831 1 92.69 113 THR B CA 1
ATOM 4834 C C . THR B 1 113 ? 24.578 -28.922 1.628 1 92.69 113 THR B C 1
ATOM 4836 O O . THR B 1 113 ? 25.703 -29.438 1.608 1 92.69 113 THR B O 1
ATOM 4839 N N . LYS B 1 114 ? 23.609 -29.406 2.25 1 92.06 114 LYS B N 1
ATOM 4840 C CA . LYS B 1 114 ? 23.812 -30.578 3.088 1 92.06 114 LYS B CA 1
ATOM 4841 C C . LYS B 1 114 ? 23.266 -31.844 2.41 1 92.06 114 LYS B C 1
ATOM 4843 O O . LYS B 1 114 ? 23.406 -32.938 2.941 1 92.06 114 LYS B O 1
ATOM 4848 N N . VAL B 1 115 ? 22.719 -31.734 1.305 1 93.75 115 VAL B N 1
ATOM 4849 C CA . VAL B 1 115 ? 22.094 -32.875 0.615 1 93.75 115 VAL B CA 1
ATOM 4850 C C . VAL B 1 115 ? 23.172 -33.719 -0.03 1 93.75 115 VAL B C 1
ATOM 4852 O O . VAL B 1 115 ? 24.078 -33.219 -0.709 1 93.75 115 VAL B O 1
ATOM 4855 N N . PRO B 1 116 ? 23.078 -35.031 0.177 1 94.25 116 PRO B N 1
ATOM 4856 C CA . PRO B 1 116 ? 24.031 -35.938 -0.482 1 94.25 116 PRO B CA 1
ATOM 4857 C C . PRO B 1 116 ? 23.906 -35.906 -2.004 1 94.25 116 PRO B C 1
ATOM 4859 O O . PRO B 1 116 ? 22.844 -35.562 -2.533 1 94.25 116 PRO B O 1
ATOM 4862 N N . ASP B 1 117 ? 24.938 -36.312 -2.68 1 93.75 117 ASP B N 1
ATOM 4863 C CA . ASP B 1 117 ? 25.062 -36.25 -4.133 1 93.75 117 ASP B CA 1
ATOM 4864 C C . ASP B 1 117 ? 23.938 -37.031 -4.82 1 93.75 117 ASP B C 1
ATOM 4866 O O . ASP B 1 117 ? 23.406 -36.562 -5.836 1 93.75 117 ASP B O 1
ATOM 4870 N N . LYS B 1 118 ? 23.516 -38.094 -4.242 1 93.75 118 LYS B N 1
ATOM 4871 C CA . LYS B 1 118 ? 22.531 -38.969 -4.859 1 93.75 118 LYS B CA 1
ATOM 4872 C C . LYS B 1 118 ? 21.156 -38.281 -4.93 1 93.75 118 LYS B C 1
ATOM 4874 O O . LYS B 1 118 ? 20.359 -38.594 -5.809 1 93.75 118 LYS B O 1
ATOM 4879 N N . TYR B 1 119 ? 20.891 -37.375 -4.047 1 96.25 119 TYR B N 1
ATOM 4880 C CA . TYR B 1 119 ? 19.578 -36.719 -3.975 1 96.25 119 TYR B CA 1
ATOM 4881 C C . TYR B 1 119 ? 19.672 -35.281 -4.387 1 96.25 119 TYR B C 1
ATOM 4883 O O . TYR B 1 119 ? 18.719 -34.5 -4.195 1 96.25 119 TYR B O 1
ATOM 4891 N N . LEU B 1 120 ? 20.766 -34.844 -4.941 1 96.31 120 LEU B N 1
ATOM 4892 C CA . LEU B 1 120 ? 21 -33.438 -5.227 1 96.31 120 LEU B CA 1
ATOM 4893 C C . LEU B 1 120 ? 20.016 -32.938 -6.273 1 96.31 120 LEU B C 1
ATOM 4895 O O . LEU B 1 120 ? 19.422 -31.859 -6.094 1 96.31 120 LEU B O 1
ATOM 4899 N N . ILE B 1 121 ? 19.828 -33.719 -7.367 1 97.38 121 ILE B N 1
ATOM 4900 C CA . ILE B 1 121 ? 19 -33.25 -8.484 1 97.38 121 ILE B CA 1
ATOM 4901 C C . ILE B 1 121 ? 17.562 -33.094 -8.031 1 97.38 121 ILE B C 1
ATOM 4903 O O . ILE B 1 121 ? 16.953 -32.031 -8.188 1 97.38 121 ILE B O 1
ATOM 4907 N N . PRO B 1 122 ? 16.922 -34.125 -7.398 1 97.94 122 PRO B N 1
ATOM 4908 C CA . PRO B 1 122 ? 15.547 -33.938 -6.918 1 97.94 122 PRO B CA 1
ATOM 4909 C C . PRO B 1 122 ? 15.445 -32.844 -5.855 1 97.94 122 PRO B C 1
ATOM 4911 O O . PRO B 1 122 ? 14.43 -32.125 -5.781 1 97.94 122 PRO B O 1
ATOM 4914 N N . ALA B 1 123 ? 16.469 -32.656 -5.074 1 97.5 123 ALA B N 1
ATOM 4915 C CA . ALA B 1 123 ? 16.469 -31.625 -4.051 1 97.5 123 ALA B CA 1
ATOM 4916 C C . ALA B 1 123 ? 16.469 -30.234 -4.68 1 97.5 123 ALA B C 1
ATOM 4918 O O . ALA B 1 123 ? 15.797 -29.312 -4.195 1 97.5 123 ALA B O 1
ATOM 4919 N N . ILE B 1 124 ? 17.25 -30.078 -5.738 1 97.38 124 ILE B N 1
ATOM 4920 C CA . ILE B 1 124 ? 17.312 -28.797 -6.449 1 97.38 124 ILE B CA 1
ATOM 4921 C C . ILE B 1 124 ? 15.922 -28.453 -6.98 1 97.38 124 ILE B C 1
ATOM 4923 O O . ILE B 1 124 ? 15.453 -27.312 -6.82 1 97.38 124 ILE B O 1
ATOM 4927 N N . PHE B 1 125 ? 15.242 -29.406 -7.555 1 97.88 125 PHE B N 1
ATOM 4928 C CA . PHE B 1 125 ? 13.938 -29.141 -8.148 1 97.88 125 PHE B CA 1
ATOM 4929 C C . PHE B 1 125 ? 12.898 -28.891 -7.062 1 97.88 125 PHE B C 1
ATOM 4931 O O . PHE B 1 125 ? 12.109 -27.953 -7.156 1 97.88 125 PHE B O 1
ATOM 4938 N N . ILE B 1 126 ? 12.852 -29.641 -6.012 1 96.75 126 ILE B N 1
ATOM 4939 C CA . ILE B 1 126 ? 11.852 -29.453 -4.969 1 96.75 126 ILE B CA 1
ATOM 4940 C C . ILE B 1 126 ? 12.047 -28.109 -4.297 1 96.75 126 ILE B C 1
ATOM 4942 O O . ILE B 1 126 ? 11.086 -27.344 -4.121 1 96.75 126 ILE B O 1
ATOM 4946 N N . LEU B 1 127 ? 13.258 -27.766 -3.914 1 94.75 127 LEU B N 1
ATOM 4947 C CA . LEU B 1 127 ? 13.539 -26.516 -3.219 1 94.75 127 LEU B CA 1
ATOM 4948 C C . LEU B 1 127 ? 13.414 -25.328 -4.164 1 94.75 127 LEU B C 1
ATOM 4950 O O . LEU B 1 127 ? 12.961 -24.25 -3.76 1 94.75 127 LEU B O 1
ATOM 4954 N N . GLY B 1 128 ? 13.836 -25.547 -5.395 1 95.44 128 GLY B N 1
ATOM 4955 C CA . GLY B 1 128 ? 13.672 -24.5 -6.387 1 95.44 128 GLY B CA 1
ATOM 4956 C C . GLY B 1 128 ? 12.219 -24.156 -6.664 1 95.44 128 GLY B C 1
ATOM 4957 O O . GLY B 1 128 ? 11.836 -22.984 -6.676 1 95.44 128 GLY B O 1
ATOM 4958 N N . ILE B 1 129 ? 11.438 -25.156 -6.832 1 95.94 129 ILE B N 1
ATOM 4959 C CA . ILE B 1 129 ? 10.016 -25 -7.109 1 95.94 129 ILE B CA 1
ATOM 4960 C C . ILE B 1 129 ? 9.32 -24.344 -5.91 1 95.94 129 ILE B C 1
ATOM 4962 O O . ILE B 1 129 ? 8.539 -23.406 -6.074 1 95.94 129 ILE B O 1
ATOM 4966 N N . CYS B 1 130 ? 9.656 -24.734 -4.73 1 94.75 130 CYS B N 1
ATOM 4967 C CA . CYS B 1 130 ? 9.039 -24.203 -3.523 1 94.75 130 CYS B CA 1
ATOM 4968 C C . CYS B 1 130 ? 9.633 -22.844 -3.168 1 94.75 130 CYS B C 1
ATOM 4970 O O . CYS B 1 130 ? 9.195 -22.203 -2.211 1 94.75 130 CYS B O 1
ATOM 4972 N N . GLY B 1 131 ? 10.594 -22.453 -3.953 1 91.5 131 GLY B N 1
ATOM 4973 C CA . GLY B 1 131 ? 11.305 -21.219 -3.668 1 91.5 131 GLY B CA 1
ATOM 4974 C C . GLY B 1 131 ? 10.438 -19.984 -3.816 1 91.5 131 GLY B C 1
ATOM 4975 O O . GLY B 1 131 ? 10.758 -18.922 -3.264 1 91.5 131 GLY B O 1
ATOM 4976 N N . ASN B 1 132 ? 9.305 -20.125 -4.473 1 90.31 132 ASN B N 1
ATOM 4977 C CA . ASN B 1 132 ? 8.43 -18.969 -4.68 1 90.31 132 ASN B CA 1
ATOM 4978 C C . ASN B 1 132 ? 7.887 -18.438 -3.357 1 90.31 132 ASN B C 1
ATOM 4980 O O . ASN B 1 132 ? 7.32 -17.344 -3.311 1 90.31 132 ASN B O 1
ATOM 4984 N N . LEU B 1 133 ? 8.109 -19.141 -2.275 1 86.62 133 LEU B N 1
ATOM 4985 C CA . LEU B 1 133 ? 7.797 -18.625 -0.947 1 86.62 133 LEU B CA 1
ATOM 4986 C C . LEU B 1 133 ? 8.555 -17.344 -0.668 1 86.62 133 LEU B C 1
ATOM 4988 O O . LEU B 1 133 ? 8.07 -16.469 0.061 1 86.62 133 LEU B O 1
ATOM 4992 N N . ALA B 1 134 ? 9.734 -17.25 -1.266 1 82.56 134 ALA B N 1
ATOM 4993 C CA . ALA B 1 134 ? 10.562 -16.062 -1.112 1 82.56 134 ALA B CA 1
ATOM 4994 C C . ALA B 1 134 ? 10.477 -15.164 -2.344 1 82.56 134 ALA B C 1
ATOM 4996 O O . ALA B 1 134 ? 11.328 -14.305 -2.559 1 82.56 134 ALA B O 1
ATOM 4997 N N . SER B 1 135 ? 9.57 -15.453 -3.078 1 80.31 135 SER B N 1
ATOM 4998 C CA . SER B 1 135 ? 9.352 -14.68 -4.297 1 80.31 135 SER B CA 1
ATOM 4999 C C . SER B 1 135 ? 10.648 -14.523 -5.086 1 80.31 135 SER B C 1
ATOM 5001 O O . SER B 1 135 ? 11.32 -15.508 -5.395 1 80.31 135 SER B O 1
ATOM 5003 N N . ASP B 1 136 ? 11.156 -13.32 -5.301 1 74.81 136 ASP B N 1
ATOM 5004 C CA . ASP B 1 136 ? 12.289 -13.008 -6.168 1 74.81 136 ASP B CA 1
ATOM 5005 C C . ASP B 1 136 ? 13.609 -13.445 -5.531 1 74.81 136 ASP B C 1
ATOM 5007 O O . ASP B 1 136 ? 14.578 -13.727 -6.238 1 74.81 136 ASP B O 1
ATOM 5011 N N . ALA B 1 137 ? 13.562 -13.602 -4.332 1 80.88 137 ALA B N 1
ATOM 5012 C CA . ALA B 1 137 ? 14.797 -13.969 -3.645 1 80.88 137 ALA B CA 1
ATOM 5013 C C . ALA B 1 137 ? 15.242 -15.375 -4.043 1 80.88 137 ALA B C 1
ATOM 5015 O O . ALA B 1 137 ? 16.438 -15.664 -4.066 1 80.88 137 ALA B O 1
ATOM 5016 N N . SER B 1 138 ? 14.305 -16.172 -4.355 1 89.62 138 SER B N 1
ATOM 5017 C CA . SER B 1 138 ? 14.656 -17.531 -4.75 1 89.62 138 SER B CA 1
ATOM 5018 C C . SER B 1 138 ? 15.484 -17.547 -6.031 1 89.62 138 SER B C 1
ATOM 5020 O O . SER B 1 138 ? 16.375 -18.375 -6.195 1 89.62 138 SER B O 1
ATOM 5022 N N . LEU B 1 139 ? 15.242 -16.625 -6.891 1 89.88 139 LEU B N 1
ATOM 5023 C CA . LEU B 1 139 ? 15.938 -16.562 -8.172 1 89.88 139 LEU B CA 1
ATOM 5024 C C . LEU B 1 139 ? 17.359 -16.031 -7.992 1 89.88 139 LEU B C 1
ATOM 5026 O O . LEU B 1 139 ? 18.219 -16.234 -8.859 1 89.88 139 LEU B O 1
ATOM 5030 N N . VAL B 1 140 ? 17.625 -15.43 -6.883 1 87.5 140 VAL B N 1
ATOM 5031 C CA . VAL B 1 140 ? 18.938 -14.867 -6.617 1 87.5 140 VAL B CA 1
ATOM 5032 C C . VAL B 1 140 ? 19.766 -15.852 -5.789 1 87.5 140 VAL B C 1
ATOM 5034 O O . VAL B 1 140 ? 21 -15.812 -5.805 1 87.5 140 VAL B O 1
ATOM 5037 N N . ILE B 1 141 ? 19.094 -16.766 -5.203 1 89.56 141 ILE B N 1
ATOM 5038 C CA . ILE B 1 141 ? 19.797 -17.625 -4.254 1 89.56 141 ILE B CA 1
ATOM 5039 C C . ILE B 1 141 ? 20.016 -19 -4.863 1 89.56 141 ILE B C 1
ATOM 5041 O O . ILE B 1 141 ? 21.125 -19.531 -4.855 1 89.56 141 ILE B O 1
ATOM 5045 N N . ILE B 1 142 ? 19.062 -19.547 -5.492 1 94.06 142 ILE B N 1
ATOM 5046 C CA . ILE B 1 142 ? 19.062 -20.953 -5.867 1 94.06 142 ILE B CA 1
ATOM 5047 C C . ILE B 1 142 ? 20.016 -21.172 -7.043 1 94.06 142 ILE B C 1
ATOM 5049 O O . ILE B 1 142 ? 20.875 -22.047 -6.992 1 94.06 142 ILE B O 1
ATOM 5053 N N . PRO B 1 143 ? 19.969 -20.312 -8.031 1 95.25 143 PRO B N 1
ATOM 5054 C CA . PRO B 1 143 ? 20.812 -20.609 -9.188 1 95.25 143 PRO B CA 1
ATOM 5055 C C . PRO B 1 143 ? 22.312 -20.531 -8.859 1 95.25 143 PRO B C 1
ATOM 5057 O O . PRO B 1 143 ? 23.047 -21.469 -9.156 1 95.25 143 PRO B O 1
ATOM 5060 N N . PRO B 1 144 ? 22.734 -19.5 -8.219 1 94.81 144 PRO B N 1
ATOM 5061 C CA . PRO B 1 144 ? 24.172 -19.484 -7.895 1 94.81 144 PRO B CA 1
ATOM 5062 C C . PRO B 1 144 ? 24.547 -20.578 -6.891 1 94.81 144 PRO B C 1
ATOM 5064 O O . PRO B 1 144 ? 25.656 -21.109 -6.941 1 94.81 144 PRO B O 1
ATOM 5067 N N . LEU B 1 145 ? 23.734 -20.906 -6.043 1 94.81 145 LEU B N 1
ATOM 5068 C CA . LEU B 1 145 ? 23.984 -21.969 -5.078 1 94.81 145 LEU B CA 1
ATOM 5069 C C . LEU B 1 145 ? 24.141 -23.312 -5.777 1 94.81 145 LEU B C 1
ATOM 5071 O O . LEU B 1 145 ? 25.078 -24.078 -5.492 1 94.81 145 LEU B O 1
ATOM 5075 N N . THR B 1 146 ? 23.234 -23.625 -6.656 1 96.88 146 THR B N 1
ATOM 5076 C CA . THR B 1 146 ? 23.281 -24.906 -7.359 1 96.88 146 THR B CA 1
ATOM 5077 C C . THR B 1 146 ? 24.484 -24.969 -8.289 1 96.88 146 THR B C 1
ATOM 5079 O O . THR B 1 146 ? 25.109 -26.016 -8.438 1 96.88 146 THR B O 1
ATOM 5082 N N . ALA B 1 147 ? 24.859 -23.859 -8.891 1 96.5 147 ALA B N 1
ATOM 5083 C CA . ALA B 1 147 ? 26.094 -23.797 -9.695 1 96.5 147 ALA B CA 1
ATOM 5084 C C . ALA B 1 147 ? 27.312 -24.125 -8.844 1 96.5 147 ALA B C 1
ATOM 5086 O O . ALA B 1 147 ? 28.172 -24.922 -9.258 1 96.5 147 ALA B O 1
ATOM 5087 N N . ALA B 1 148 ? 27.375 -23.531 -7.754 1 95.12 148 ALA B N 1
ATOM 5088 C CA . ALA B 1 148 ? 28.5 -23.719 -6.852 1 95.12 148 ALA B CA 1
ATOM 5089 C C . ALA B 1 148 ? 28.562 -25.156 -6.355 1 95.12 148 ALA B C 1
ATOM 5091 O O . ALA B 1 148 ? 29.656 -25.719 -6.195 1 95.12 148 ALA B O 1
ATOM 5092 N N . LEU B 1 149 ? 27.484 -25.719 -6.066 1 94.75 149 LEU B N 1
ATOM 5093 C CA . LEU B 1 149 ? 27.438 -27.094 -5.605 1 94.75 149 LEU B CA 1
ATOM 5094 C C . LEU B 1 149 ? 27.922 -28.047 -6.691 1 94.75 149 LEU B C 1
ATOM 5096 O O . LEU B 1 149 ? 28.672 -28.984 -6.406 1 94.75 149 LEU B O 1
ATOM 5100 N N . PHE B 1 150 ? 27.453 -27.844 -7.883 1 96 150 PHE B N 1
ATOM 5101 C CA . PHE B 1 150 ? 27.938 -28.656 -9 1 96 150 PHE B CA 1
ATOM 5102 C C . PHE B 1 150 ? 29.453 -28.5 -9.156 1 96 150 PHE B C 1
ATOM 5104 O O . PHE B 1 150 ? 30.156 -29.5 -9.328 1 96 150 PHE B O 1
ATOM 5111 N N . TYR B 1 151 ? 29.906 -27.312 -9.055 1 94.81 151 TYR B N 1
ATOM 5112 C CA . TYR B 1 151 ? 31.328 -27.031 -9.172 1 94.81 151 TYR B CA 1
ATOM 5113 C C . TYR B 1 151 ? 32.125 -27.781 -8.117 1 94.81 151 TYR B C 1
ATOM 5115 O O . TYR B 1 151 ? 33.156 -28.406 -8.422 1 94.81 151 TYR B O 1
ATOM 5123 N N . SER B 1 152 ? 31.688 -27.672 -6.945 1 92.56 152 SER B N 1
ATOM 5124 C CA . SER B 1 152 ? 32.406 -28.312 -5.828 1 92.56 152 SER B CA 1
ATOM 5125 C C . SER B 1 152 ? 32.438 -29.828 -5.98 1 92.56 152 SER B C 1
ATOM 5127 O O . SER B 1 152 ? 33.312 -30.484 -5.434 1 92.56 152 SER B O 1
ATOM 5129 N N . ARG B 1 153 ? 31.562 -30.344 -6.734 1 92.19 153 ARG B N 1
ATOM 5130 C CA . ARG B 1 153 ? 31.5 -31.781 -6.926 1 92.19 153 ARG B CA 1
ATOM 5131 C C . ARG B 1 153 ? 32.062 -32.188 -8.281 1 92.19 153 ARG B C 1
ATOM 5133 O O . ARG B 1 153 ? 31.844 -33.312 -8.758 1 92.19 153 ARG B O 1
ATOM 5140 N N . ARG B 1 154 ? 32.656 -31.234 -8.938 1 93.19 154 ARG B N 1
ATOM 5141 C CA . ARG B 1 154 ? 33.344 -31.422 -10.211 1 93.19 154 ARG B CA 1
ATOM 5142 C C . ARG B 1 154 ? 32.375 -31.812 -11.305 1 93.19 154 ARG B C 1
ATOM 5144 O O . ARG B 1 154 ? 32.625 -32.75 -12.078 1 93.19 154 ARG B O 1
ATOM 5151 N N . LYS B 1 155 ? 31.266 -31.219 -11.172 1 94.94 155 LYS B N 1
ATOM 5152 C CA . LYS B 1 155 ? 30.25 -31.281 -12.234 1 94.94 155 LYS B CA 1
ATOM 5153 C C . LYS B 1 155 ? 30.141 -29.953 -12.969 1 94.94 155 LYS B C 1
ATOM 5155 O O . LYS B 1 155 ? 30.75 -28.953 -12.555 1 94.94 155 LYS B O 1
ATOM 5160 N N . ASP B 1 156 ? 29.438 -29.922 -14.07 1 96.5 156 ASP B N 1
ATOM 5161 C CA . ASP B 1 156 ? 29.281 -28.719 -14.875 1 96.5 156 ASP B CA 1
ATOM 5162 C C . ASP B 1 156 ? 28.5 -27.656 -14.117 1 96.5 156 ASP B C 1
ATOM 5164 O O . ASP B 1 156 ? 27.266 -27.75 -13.992 1 96.5 156 ASP B O 1
ATOM 5168 N N . PRO B 1 157 ? 29.172 -26.625 -13.68 1 96.19 157 PRO B N 1
ATOM 5169 C CA . PRO B 1 157 ? 28.484 -25.609 -12.875 1 96.19 157 PRO B CA 1
ATOM 5170 C C . PRO B 1 157 ? 27.438 -24.828 -13.664 1 96.19 157 PRO B C 1
ATOM 5172 O O . PRO B 1 157 ? 26.438 -24.375 -13.102 1 96.19 157 PRO B O 1
ATOM 5175 N N . ILE B 1 158 ? 27.641 -24.641 -14.922 1 95.75 158 ILE B N 1
ATOM 5176 C CA . ILE B 1 158 ? 26.688 -23.922 -15.758 1 95.75 158 ILE B CA 1
ATOM 5177 C C . ILE B 1 158 ? 25.391 -24.719 -15.867 1 95.75 158 ILE B C 1
ATOM 5179 O O . ILE B 1 158 ? 24.297 -24.156 -15.82 1 95.75 158 ILE B O 1
ATOM 5183 N N . PHE B 1 159 ? 25.578 -25.953 -16.016 1 96.19 159 PHE B N 1
ATOM 5184 C CA . PHE B 1 159 ? 24.406 -26.828 -16.047 1 96.19 159 PHE B CA 1
ATOM 5185 C C . PHE B 1 159 ? 23.656 -26.781 -14.719 1 96.19 159 PHE B C 1
ATOM 5187 O O . PHE B 1 159 ? 22.422 -26.734 -14.688 1 96.19 159 PHE B O 1
ATOM 5194 N N . GLY B 1 160 ? 24.391 -26.828 -13.609 1 96.62 160 GLY B N 1
ATOM 5195 C CA . GLY B 1 160 ? 23.781 -26.656 -12.305 1 96.62 160 GLY B CA 1
ATOM 5196 C C . GLY B 1 160 ? 23.016 -25.359 -12.164 1 96.62 160 GLY B C 1
ATOM 5197 O O . GLY B 1 160 ? 21.922 -25.328 -11.586 1 96.62 160 GLY B O 1
ATOM 5198 N N . LEU B 1 161 ? 23.625 -24.297 -12.641 1 96.38 161 LEU B N 1
ATOM 5199 C CA . LEU B 1 161 ? 22.984 -22.984 -12.648 1 96.38 161 LEU B CA 1
ATOM 5200 C C . LEU B 1 161 ? 21.656 -23.016 -13.398 1 96.38 161 LEU B C 1
ATOM 5202 O O . LEU B 1 161 ? 20.656 -22.484 -12.922 1 96.38 161 LEU B O 1
ATOM 5206 N N . ILE B 1 162 ? 21.625 -23.641 -14.508 1 95.94 162 ILE B N 1
ATOM 5207 C CA . ILE B 1 162 ? 20.453 -23.734 -15.367 1 95.94 162 ILE B CA 1
ATOM 5208 C C . ILE B 1 162 ? 19.359 -24.531 -14.656 1 95.94 162 ILE B C 1
ATOM 5210 O O . ILE B 1 162 ? 18.188 -24.172 -14.719 1 95.94 162 ILE B O 1
ATOM 5214 N N . LEU B 1 163 ? 19.766 -25.594 -14.008 1 97.25 163 LEU B N 1
ATOM 5215 C CA . LEU B 1 163 ? 18.797 -26.406 -13.273 1 97.25 163 LEU B CA 1
ATOM 5216 C C . LEU B 1 163 ? 18.125 -25.594 -12.172 1 97.25 163 LEU B C 1
ATOM 5218 O O . LEU B 1 163 ? 16.891 -25.625 -12.023 1 97.25 163 LEU B O 1
ATOM 5222 N N . GLY B 1 164 ? 18.922 -24.922 -11.422 1 96.88 164 GLY B N 1
ATOM 5223 C CA . GLY B 1 164 ? 18.375 -24.078 -10.375 1 96.88 164 GLY B CA 1
ATOM 5224 C C . GLY B 1 164 ? 17.453 -22.984 -10.898 1 96.88 164 GLY B C 1
ATOM 5225 O O . GLY B 1 164 ? 16.391 -22.719 -10.32 1 96.88 164 GLY B O 1
ATOM 5226 N N . TYR B 1 165 ? 17.844 -22.375 -11.953 1 96.31 165 TYR B N 1
ATOM 5227 C CA . TYR B 1 165 ? 17.062 -21.328 -12.586 1 96.31 165 TYR B CA 1
ATOM 5228 C C . TYR B 1 165 ? 15.734 -21.859 -13.102 1 96.31 165 TYR B C 1
ATOM 5230 O O . TYR B 1 165 ? 14.68 -21.266 -12.883 1 96.31 165 TYR B O 1
ATOM 5238 N N . ALA B 1 166 ? 15.766 -22.953 -13.805 1 96.56 166 ALA B N 1
ATOM 5239 C CA . ALA B 1 166 ? 14.555 -23.578 -14.328 1 96.56 166 ALA B CA 1
ATOM 5240 C C . ALA B 1 166 ? 13.609 -23.984 -13.195 1 96.56 166 ALA B C 1
ATOM 5242 O O . ALA B 1 166 ? 12.398 -23.75 -13.281 1 96.56 166 ALA B O 1
ATOM 5243 N N . ALA B 1 167 ? 14.141 -24.578 -12.188 1 96.88 167 ALA B N 1
ATOM 5244 C CA . ALA B 1 167 ? 13.336 -25 -11.047 1 96.88 167 ALA B CA 1
ATOM 5245 C C . ALA B 1 167 ? 12.648 -23.812 -10.383 1 96.88 167 ALA B C 1
ATOM 5247 O O . ALA B 1 167 ? 11.445 -23.859 -10.117 1 96.88 167 ALA B O 1
ATOM 5248 N N . ALA B 1 168 ? 13.367 -22.766 -10.133 1 95.06 168 ALA B N 1
ATOM 5249 C CA . ALA B 1 168 ? 12.867 -21.609 -9.398 1 95.06 168 ALA B CA 1
ATOM 5250 C C . ALA B 1 168 ? 11.961 -20.75 -10.273 1 95.06 168 ALA B C 1
ATOM 5252 O O . ALA B 1 168 ? 11.016 -20.125 -9.773 1 95.06 168 ALA B O 1
ATOM 5253 N N . SER B 1 169 ? 12.164 -20.719 -11.523 1 94.38 169 SER B N 1
ATOM 5254 C CA . SER B 1 169 ? 11.438 -19.828 -12.414 1 94.38 169 SER B CA 1
ATOM 5255 C C . SER B 1 169 ? 10.297 -20.562 -13.117 1 94.38 169 SER B C 1
ATOM 5257 O O . SER B 1 169 ? 9.125 -20.234 -12.914 1 94.38 169 SER B O 1
ATOM 5259 N N . SER B 1 170 ? 10.633 -21.594 -13.859 1 93.19 170 SER B N 1
ATOM 5260 C CA . SER B 1 170 ? 9.609 -22.328 -14.594 1 93.19 170 SER B CA 1
ATOM 5261 C C . SER B 1 170 ? 8.703 -23.109 -13.641 1 93.19 170 SER B C 1
ATOM 5263 O O . SER B 1 170 ? 7.531 -23.359 -13.953 1 93.19 170 SER B O 1
ATOM 5265 N N . GLY B 1 171 ? 9.18 -23.484 -12.555 1 93.19 171 GLY B N 1
ATOM 5266 C CA . GLY B 1 171 ? 8.391 -24.172 -11.555 1 93.19 171 GLY B CA 1
ATOM 5267 C C . GLY B 1 171 ? 7.707 -23.234 -10.578 1 93.19 171 GLY B C 1
ATOM 5268 O O . GLY B 1 171 ? 7.113 -23.688 -9.594 1 93.19 171 GLY B O 1
ATOM 5269 N N . PHE B 1 172 ? 7.691 -22.047 -10.812 1 90.44 172 PHE B N 1
ATOM 5270 C CA . PHE B 1 172 ? 7.383 -20.969 -9.891 1 90.44 172 PHE B CA 1
ATOM 5271 C C . PHE B 1 172 ? 5.973 -21.125 -9.328 1 90.44 172 PHE B C 1
ATOM 5273 O O . PHE B 1 172 ? 5.723 -20.781 -8.172 1 90.44 172 PHE B O 1
ATOM 5280 N N . THR B 1 173 ? 5.094 -21.609 -10.062 1 93.25 173 THR B N 1
ATOM 5281 C CA . THR B 1 173 ? 3.697 -21.562 -9.641 1 93.25 173 THR B CA 1
ATOM 5282 C C . THR B 1 173 ? 3.391 -22.688 -8.664 1 93.25 173 THR B C 1
ATOM 5284 O O . THR B 1 173 ? 2.408 -22.625 -7.926 1 93.25 173 THR B O 1
ATOM 5287 N N . ALA B 1 174 ? 4.121 -23.75 -8.695 1 95.44 174 ALA B N 1
ATOM 5288 C CA . ALA B 1 174 ? 3.873 -24.891 -7.82 1 95.44 174 ALA B CA 1
ATOM 5289 C C . ALA B 1 174 ? 4.547 -24.703 -6.465 1 95.44 174 ALA B C 1
ATOM 5291 O O . ALA B 1 174 ? 5.551 -23.984 -6.355 1 95.44 174 ALA B O 1
ATOM 5292 N N . ASN B 1 175 ? 3.918 -25.312 -5.508 1 95.56 175 ASN B N 1
ATOM 5293 C CA . ASN B 1 175 ? 4.461 -25.25 -4.156 1 95.56 175 ASN B CA 1
ATOM 5294 C C . ASN B 1 175 ? 3.75 -26.219 -3.219 1 95.56 175 ASN B C 1
ATOM 5296 O O . ASN B 1 175 ? 2.58 -26.547 -3.428 1 95.56 175 ASN B O 1
ATOM 5300 N N . LEU B 1 176 ? 4.445 -26.656 -2.236 1 94.38 176 LEU B N 1
ATOM 5301 C CA . LEU B 1 176 ? 3.85 -27.5 -1.195 1 94.38 176 LEU B CA 1
ATOM 5302 C C . LEU B 1 176 ? 3.064 -26.641 -0.202 1 94.38 176 LEU B C 1
ATOM 5304 O O . LEU B 1 176 ? 2.164 -27.141 0.475 1 94.38 176 LEU B O 1
ATOM 5308 N N . PHE B 1 177 ? 3.406 -25.375 -0.166 1 92.5 177 PHE B N 1
ATOM 5309 C CA . PHE B 1 177 ? 2.777 -24.422 0.744 1 92.5 177 PHE B CA 1
ATOM 5310 C C . PHE B 1 177 ? 2.004 -23.375 -0.032 1 92.5 177 PHE B C 1
ATOM 5312 O O . PHE B 1 177 ? 2.188 -23.219 -1.241 1 92.5 177 PHE B O 1
ATOM 5319 N N . ILE B 1 178 ? 1.113 -22.719 0.712 1 92.69 178 ILE B N 1
ATOM 5320 C CA . ILE B 1 178 ? 0.442 -21.578 0.115 1 92.69 178 ILE B CA 1
ATOM 5321 C C . ILE B 1 178 ? 1.4 -20.375 0.064 1 92.69 178 ILE B C 1
ATOM 5323 O O . ILE B 1 178 ? 1.936 -19.969 1.094 1 92.69 178 ILE B O 1
ATOM 5327 N N . ALA B 1 179 ? 1.646 -19.906 -1.095 1 92 179 ALA B N 1
ATOM 5328 C CA . ALA B 1 179 ? 2.604 -18.828 -1.305 1 92 179 ALA B CA 1
ATOM 5329 C C . ALA B 1 179 ? 1.895 -17.531 -1.707 1 92 179 ALA B C 1
ATOM 5331 O O . ALA B 1 179 ? 0.669 -17.516 -1.841 1 92 179 ALA B O 1
ATOM 5332 N N . GLY B 1 180 ? 2.695 -16.484 -1.767 1 90.88 180 GLY B N 1
ATOM 5333 C CA . GLY B 1 180 ? 2.168 -15.203 -2.188 1 90.88 180 GLY B CA 1
ATOM 5334 C C . GLY B 1 180 ? 1.498 -15.242 -3.547 1 90.88 180 GLY B C 1
ATOM 5335 O O . GLY B 1 180 ? 0.504 -14.555 -3.779 1 90.88 180 GLY B O 1
ATOM 5336 N N . THR B 1 181 ? 1.976 -16.031 -4.379 1 92.56 181 THR B N 1
ATOM 5337 C CA . THR B 1 181 ? 1.415 -16.203 -5.719 1 92.56 181 THR B CA 1
ATOM 5338 C C . THR B 1 181 ? -0.027 -16.688 -5.645 1 92.56 181 THR B C 1
ATOM 5340 O O . THR B 1 181 ? -0.877 -16.266 -6.426 1 92.56 181 THR B O 1
ATOM 5343 N N . ASP B 1 182 ? -0.272 -17.594 -4.75 1 95.31 182 ASP B N 1
ATOM 5344 C CA . ASP B 1 182 ? -1.625 -18.109 -4.574 1 95.31 182 ASP B CA 1
ATOM 5345 C C . ASP B 1 182 ? -2.584 -17 -4.137 1 95.31 182 ASP B C 1
ATOM 5347 O O . ASP B 1 182 ? -3.701 -16.906 -4.648 1 95.31 182 ASP B O 1
ATOM 5351 N N . VAL B 1 183 ? -2.119 -16.266 -3.238 1 93.44 183 VAL B N 1
ATOM 5352 C CA . VAL B 1 183 ? -2.932 -15.18 -2.701 1 93.44 183 VAL B CA 1
ATOM 5353 C C . VAL B 1 183 ? -3.184 -14.141 -3.787 1 93.44 183 VAL B C 1
ATOM 5355 O O . VAL B 1 183 ? -4.312 -13.672 -3.957 1 93.44 183 VAL B O 1
ATOM 5358 N N . LEU B 1 184 ? -2.217 -13.82 -4.5 1 93.5 184 LEU B N 1
ATOM 5359 C CA . LEU B 1 184 ? -2.285 -12.82 -5.559 1 93.5 184 LEU B CA 1
ATOM 5360 C C . LEU B 1 184 ? -3.248 -13.258 -6.66 1 93.5 184 LEU B C 1
ATOM 5362 O O . LEU B 1 184 ? -4.148 -12.5 -7.039 1 93.5 184 LEU B O 1
ATOM 5366 N N . LEU B 1 185 ? -3.08 -14.43 -7.164 1 96.25 185 LEU B N 1
ATOM 5367 C CA . LEU B 1 185 ? -3.9 -14.922 -8.266 1 96.25 185 LEU B CA 1
ATOM 5368 C C . LEU B 1 185 ? -5.348 -15.109 -7.82 1 96.25 185 LEU B C 1
ATOM 5370 O O . LEU B 1 185 ? -6.277 -14.766 -8.555 1 96.25 185 LEU B O 1
ATOM 5374 N N . SER B 1 186 ? -5.488 -15.648 -6.641 1 96.62 186 SER B N 1
ATOM 5375 C CA . SER B 1 186 ? -6.848 -15.852 -6.152 1 96.62 186 SER B CA 1
ATOM 5376 C C . SER B 1 186 ? -7.57 -14.523 -5.969 1 96.62 186 SER B C 1
ATOM 5378 O O . SER B 1 186 ? -8.781 -14.43 -6.184 1 96.62 186 SER B O 1
ATOM 5380 N N . GLY B 1 187 ? -6.828 -13.531 -5.547 1 95.19 187 GLY B N 1
ATOM 5381 C CA . GLY B 1 187 ? -7.434 -12.211 -5.422 1 95.19 187 GLY B CA 1
ATOM 5382 C C . GLY B 1 187 ? -7.934 -11.656 -6.742 1 95.19 187 GLY B C 1
ATOM 5383 O O . GLY B 1 187 ? -9.039 -11.125 -6.82 1 95.19 187 GLY B O 1
ATOM 5384 N N . ILE B 1 188 ? -7.148 -11.742 -7.75 1 96.25 188 ILE B N 1
ATOM 5385 C CA . ILE B 1 188 ? -7.531 -11.266 -9.078 1 96.25 188 ILE B CA 1
ATOM 5386 C C . ILE B 1 188 ? -8.703 -12.094 -9.602 1 96.25 188 ILE B C 1
ATOM 5388 O O . ILE B 1 188 ? -9.672 -11.547 -10.133 1 96.25 188 ILE B O 1
ATOM 5392 N N . THR B 1 189 ? -8.586 -13.367 -9.414 1 98.19 189 THR B N 1
ATOM 5393 C CA . THR B 1 189 ? -9.648 -14.258 -9.867 1 98.19 189 THR B CA 1
ATOM 5394 C C . THR B 1 189 ? -10.953 -13.953 -9.125 1 98.19 189 THR B C 1
ATOM 5396 O O . THR B 1 189 ? -12.031 -14.023 -9.719 1 98.19 189 THR B O 1
ATOM 5399 N N . ASP B 1 190 ? -10.82 -13.695 -7.84 1 96.56 190 ASP B N 1
ATOM 5400 C CA . ASP B 1 190 ? -11.984 -13.344 -7.039 1 96.56 190 ASP B CA 1
ATOM 5401 C C . ASP B 1 190 ? -12.68 -12.102 -7.586 1 96.56 190 ASP B C 1
ATOM 5403 O O . ASP B 1 190 ? -13.906 -12.07 -7.719 1 96.56 190 ASP B O 1
ATOM 5407 N N . ALA B 1 191 ? -11.953 -11.109 -7.914 1 95.06 191 ALA B N 1
ATOM 5408 C CA . ALA B 1 191 ? -12.5 -9.883 -8.484 1 95.06 191 ALA B CA 1
ATOM 5409 C C . ALA B 1 191 ? -13.18 -10.164 -9.82 1 95.06 191 ALA B C 1
ATOM 5411 O O . ALA B 1 191 ? -14.266 -9.633 -10.102 1 95.06 191 ALA B O 1
ATOM 5412 N N . ALA B 1 192 ? -12.57 -10.961 -10.648 1 97.12 192 ALA B N 1
ATOM 5413 C CA . ALA B 1 192 ? -13.109 -11.289 -11.961 1 97.12 192 ALA B CA 1
ATOM 5414 C C . ALA B 1 192 ? -14.375 -12.141 -11.836 1 97.12 192 ALA B C 1
ATOM 5416 O O . ALA B 1 192 ? -15.312 -11.992 -12.617 1 97.12 192 ALA B O 1
ATOM 5417 N N . ALA B 1 193 ? -14.352 -13.062 -10.875 1 97.44 193 ALA B N 1
ATOM 5418 C CA . ALA B 1 193 ? -15.5 -13.945 -10.664 1 97.44 193 ALA B CA 1
ATOM 5419 C C . ALA B 1 193 ? -16.734 -13.148 -10.258 1 97.44 193 ALA B C 1
ATOM 5421 O O . ALA B 1 193 ? -17.859 -13.516 -10.609 1 97.44 193 ALA B O 1
ATOM 5422 N N . LYS B 1 194 ? -16.578 -12.094 -9.617 1 95.19 194 LYS B N 1
ATOM 5423 C CA . LYS B 1 194 ? -17.688 -11.289 -9.102 1 95.19 194 LYS B CA 1
ATOM 5424 C C . LYS B 1 194 ? -18.312 -10.453 -10.211 1 95.19 194 LYS B C 1
ATOM 5426 O O . LYS B 1 194 ? -19.344 -9.805 -10 1 95.19 194 LYS B O 1
ATOM 5431 N N . ILE B 1 195 ? -17.703 -10.484 -11.344 1 92.56 195 ILE B N 1
ATOM 5432 C CA . ILE B 1 195 ? -18.312 -9.883 -12.523 1 92.56 195 ILE B CA 1
ATOM 5433 C C . ILE B 1 195 ? -19.594 -10.648 -12.891 1 92.56 195 ILE B C 1
ATOM 5435 O O . ILE B 1 195 ? -20.578 -10.055 -13.305 1 92.56 195 ILE B O 1
ATOM 5439 N N . VAL B 1 196 ? -19.625 -11.938 -12.641 1 92.62 196 VAL B N 1
ATOM 5440 C CA . VAL B 1 196 ? -20.75 -12.773 -13.062 1 92.62 196 VAL B CA 1
ATOM 5441 C C . VAL B 1 196 ? -21.547 -13.211 -11.836 1 92.62 196 VAL B C 1
ATOM 5443 O O . VAL B 1 196 ? -22.75 -13.516 -11.945 1 92.62 196 VAL B O 1
ATOM 5446 N N . ASP B 1 197 ? -20.891 -13.352 -10.727 1 93.62 197 ASP B N 1
ATOM 5447 C CA . ASP B 1 197 ? -21.531 -13.773 -9.477 1 93.62 197 ASP B CA 1
ATOM 5448 C C . ASP B 1 197 ? -20.938 -13.023 -8.281 1 93.62 197 ASP B C 1
ATOM 5450 O O . ASP B 1 197 ? -19.891 -13.414 -7.754 1 93.62 197 ASP B O 1
ATOM 5454 N N . SER B 1 198 ? -21.594 -12.055 -7.781 1 91.56 198 SER B N 1
ATOM 5455 C CA . SER B 1 198 ? -21.109 -11.164 -6.738 1 91.56 198 SER B CA 1
ATOM 5456 C C . SER B 1 198 ? -20.891 -11.914 -5.43 1 91.56 198 SER B C 1
ATOM 5458 O O . SER B 1 198 ? -20.172 -11.438 -4.551 1 91.56 198 SER B O 1
ATOM 5460 N N . ASN B 1 199 ? -21.406 -13.086 -5.285 1 91.5 199 ASN B N 1
ATOM 5461 C CA . ASN B 1 199 ? -21.297 -13.844 -4.039 1 91.5 199 ASN B CA 1
ATOM 5462 C C . ASN B 1 199 ? -20.234 -14.93 -4.141 1 91.5 199 ASN B C 1
ATOM 5464 O O . ASN B 1 199 ? -20 -15.672 -3.18 1 91.5 199 ASN B O 1
ATOM 5468 N N . TYR B 1 200 ? -19.656 -15.008 -5.293 1 93.62 200 TYR B N 1
ATOM 5469 C CA . TYR B 1 200 ? -18.641 -16.031 -5.48 1 93.62 200 TYR B CA 1
ATOM 5470 C C . TYR B 1 200 ? -17.344 -15.664 -4.766 1 93.62 200 TYR B C 1
ATOM 5472 O O . TYR B 1 200 ? -16.953 -14.5 -4.773 1 93.62 200 TYR B O 1
ATOM 5480 N N . ASN B 1 201 ? -16.719 -16.641 -4.113 1 92.88 201 ASN B N 1
ATOM 5481 C CA . ASN B 1 201 ? -15.461 -16.406 -3.424 1 92.88 201 ASN B CA 1
ATOM 5482 C C . ASN B 1 201 ? -14.383 -17.375 -3.898 1 92.88 201 ASN B C 1
ATOM 5484 O O . ASN B 1 201 ? -14.617 -18.578 -4.004 1 92.88 201 ASN B O 1
ATOM 5488 N N . VAL B 1 202 ? -13.312 -16.844 -4.25 1 96.06 202 VAL B N 1
ATOM 5489 C CA . VAL B 1 202 ? -12.133 -17.641 -4.582 1 96.06 202 VAL B CA 1
ATOM 5490 C C . VAL B 1 202 ? -11.102 -17.516 -3.463 1 96.06 202 VAL B C 1
ATOM 5492 O O . VAL B 1 202 ? -10.656 -16.422 -3.133 1 96.06 202 VAL B O 1
ATOM 5495 N N . TYR B 1 203 ? -10.68 -18.641 -2.918 1 94.38 203 TYR B N 1
ATOM 5496 C CA . TYR B 1 203 ? -9.758 -18.656 -1.788 1 94.38 203 TYR B CA 1
ATOM 5497 C C . TYR B 1 203 ? -8.328 -18.891 -2.254 1 94.38 203 TYR B C 1
ATOM 5499 O O . TYR B 1 203 ? -8.102 -19.438 -3.342 1 94.38 203 TYR B O 1
ATOM 5507 N N . PRO B 1 204 ? -7.328 -18.562 -1.425 1 94.62 204 PRO B N 1
ATOM 5508 C CA . PRO B 1 204 ? -5.93 -18.812 -1.773 1 94.62 204 PRO B CA 1
ATOM 5509 C C . PRO B 1 204 ? -5.625 -20.297 -1.971 1 94.62 204 PRO B C 1
ATOM 5511 O O . PRO B 1 204 ? -4.625 -20.641 -2.609 1 94.62 204 PRO B O 1
ATOM 5514 N N . THR B 1 205 ? -6.477 -21.141 -1.496 1 95.75 205 THR B N 1
ATOM 5515 C CA . THR B 1 205 ? -6.277 -22.578 -1.592 1 95.75 205 THR B CA 1
ATOM 5516 C C . THR B 1 205 ? -6.926 -23.141 -2.857 1 95.75 205 THR B C 1
ATOM 5518 O O . THR B 1 205 ? -7.02 -24.359 -3.033 1 95.75 205 THR B O 1
ATOM 5521 N N . ALA B 1 206 ? -7.332 -22.281 -3.764 1 96.81 206 ALA B N 1
ATOM 5522 C CA . ALA B 1 206 ? -8.125 -22.641 -4.938 1 96.81 206 ALA B CA 1
ATOM 5523 C C . ALA B 1 206 ? -7.457 -23.75 -5.734 1 96.81 206 ALA B C 1
ATOM 5525 O O . ALA B 1 206 ? -8.133 -24.625 -6.289 1 96.81 206 ALA B O 1
ATOM 5526 N N . ASN B 1 207 ? -6.148 -23.75 -5.836 1 98.25 207 ASN B N 1
ATOM 5527 C CA . ASN B 1 207 ? -5.441 -24.719 -6.656 1 98.25 207 ASN B CA 1
ATOM 5528 C C . ASN B 1 207 ? -4.48 -25.562 -5.82 1 98.25 207 ASN B C 1
ATOM 5530 O O . ASN B 1 207 ? -3.527 -26.141 -6.348 1 98.25 207 ASN B O 1
ATOM 5534 N N . TYR B 1 208 ? -4.688 -25.703 -4.574 1 97.38 208 TYR B N 1
ATOM 5535 C CA . TYR B 1 208 ? -3.697 -26.234 -3.643 1 97.38 208 TYR B CA 1
ATOM 5536 C C . TYR B 1 208 ? -3.406 -27.703 -3.924 1 97.38 208 TYR B C 1
ATOM 5538 O O . TYR B 1 208 ? -2.244 -28.109 -3.986 1 97.38 208 TYR B O 1
ATOM 5546 N N . TYR B 1 209 ? -4.434 -28.531 -4.055 1 98.25 209 TYR B N 1
ATOM 5547 C CA . TYR B 1 209 ? -4.223 -29.953 -4.289 1 98.25 209 TYR B CA 1
ATOM 5548 C C . TYR B 1 209 ? -3.416 -30.172 -5.562 1 98.25 209 TYR B C 1
ATOM 5550 O O . TYR B 1 209 ? -2.465 -30.969 -5.57 1 98.25 209 TYR B O 1
ATOM 5558 N N . PHE B 1 210 ? -3.781 -29.484 -6.586 1 98.56 210 PHE B N 1
ATOM 5559 C CA . PHE B 1 210 ? -3.084 -29.625 -7.855 1 98.56 210 PHE B CA 1
ATOM 5560 C C . PHE B 1 210 ? -1.635 -29.172 -7.73 1 98.56 210 PHE B C 1
ATOM 5562 O O . PHE B 1 210 ? -0.733 -29.797 -8.297 1 98.56 210 PHE B O 1
ATOM 5569 N N . MET B 1 211 ? -1.416 -28.125 -7.031 1 97.88 211 MET B N 1
ATOM 5570 C CA . MET B 1 211 ? -0.072 -27.562 -6.906 1 97.88 211 MET B CA 1
ATOM 5571 C C . MET B 1 211 ? 0.826 -28.484 -6.094 1 97.88 211 MET B C 1
ATOM 5573 O O . MET B 1 211 ? 2.01 -28.641 -6.402 1 97.88 211 MET B O 1
ATOM 5577 N N . VAL B 1 212 ? 0.286 -29.062 -5.055 1 97.62 212 VAL B N 1
ATOM 5578 C CA . VAL B 1 212 ? 1.05 -30.031 -4.277 1 97.62 212 VAL B CA 1
ATOM 5579 C C . VAL B 1 212 ? 1.442 -31.219 -5.164 1 97.62 212 VAL B C 1
ATOM 5581 O O . VAL B 1 212 ? 2.607 -31.609 -5.191 1 97.62 212 VAL B O 1
ATOM 5584 N N . ALA B 1 213 ? 0.494 -31.734 -5.84 1 98.31 213 ALA B N 1
ATOM 5585 C CA . ALA B 1 213 ? 0.771 -32.844 -6.758 1 98.31 213 ALA B CA 1
ATOM 5586 C C . ALA B 1 213 ? 1.801 -32.438 -7.809 1 98.31 213 ALA B C 1
ATOM 5588 O O . ALA B 1 213 ? 2.697 -33.188 -8.141 1 98.31 213 ALA B O 1
ATOM 5589 N N . SER B 1 214 ? 1.646 -31.234 -8.312 1 98.19 214 SER B N 1
ATOM 5590 C CA . SER B 1 214 ? 2.553 -30.703 -9.336 1 98.19 214 SER B CA 1
ATOM 5591 C C . SER B 1 214 ? 3.99 -30.672 -8.828 1 98.19 214 SER B C 1
ATOM 5593 O O . SER B 1 214 ? 4.926 -30.969 -9.578 1 98.19 214 SER B O 1
ATOM 5595 N N . THR B 1 215 ? 4.172 -30.25 -7.59 1 98 215 THR B N 1
ATOM 5596 C CA . THR B 1 215 ? 5.52 -30.156 -7.035 1 98 215 THR B CA 1
ATOM 5597 C C . THR B 1 215 ? 6.23 -31.5 -7.102 1 98 215 THR B C 1
ATOM 5599 O O . THR B 1 215 ? 7.379 -31.594 -7.547 1 98 215 THR B O 1
ATOM 5602 N N . PHE B 1 216 ? 5.543 -32.562 -6.754 1 98.06 216 PHE B N 1
ATOM 5603 C CA . PHE B 1 216 ? 6.137 -33.906 -6.766 1 98.06 216 PHE B CA 1
ATOM 5604 C C . PHE B 1 216 ? 6.289 -34.406 -8.195 1 98.06 216 PHE B C 1
ATOM 5606 O O . PHE B 1 216 ? 7.332 -34.969 -8.555 1 98.06 216 PHE B O 1
ATOM 5613 N N . ILE B 1 217 ? 5.332 -34.25 -9.016 1 98.38 217 ILE B N 1
ATOM 5614 C CA . ILE B 1 217 ? 5.328 -34.812 -10.359 1 98.38 217 ILE B CA 1
ATOM 5615 C C . ILE B 1 217 ? 6.363 -34.094 -11.219 1 98.38 217 ILE B C 1
ATOM 5617 O O . ILE B 1 217 ? 7.125 -34.719 -11.953 1 98.38 217 ILE B O 1
ATOM 5621 N N . ILE B 1 218 ? 6.371 -32.781 -11.188 1 98.06 218 ILE B N 1
ATOM 5622 C CA . ILE B 1 218 ? 7.34 -32.031 -11.953 1 98.06 218 ILE B CA 1
ATOM 5623 C C . ILE B 1 218 ? 8.758 -32.375 -11.5 1 98.06 218 ILE B C 1
ATOM 5625 O O . ILE B 1 218 ? 9.672 -32.469 -12.32 1 98.06 218 ILE B O 1
ATOM 5629 N N . THR B 1 219 ? 8.914 -32.469 -10.172 1 98.12 219 THR B N 1
ATOM 5630 C CA . THR B 1 219 ? 10.219 -32.844 -9.648 1 98.12 219 THR B CA 1
ATOM 5631 C C . THR B 1 219 ? 10.633 -34.219 -10.195 1 98.12 219 THR B C 1
ATOM 5633 O O . THR B 1 219 ? 11.773 -34.375 -10.641 1 98.12 219 THR B O 1
ATOM 5636 N N . ALA B 1 220 ? 9.75 -35.125 -10.172 1 98.38 220 ALA B N 1
ATOM 5637 C CA . ALA B 1 220 ? 10.055 -36.5 -10.648 1 98.38 220 ALA B CA 1
ATOM 5638 C C . ALA B 1 220 ? 10.391 -36.5 -12.133 1 98.38 220 ALA B C 1
ATOM 5640 O O . ALA B 1 220 ? 11.414 -37.031 -12.547 1 98.38 220 ALA B O 1
ATOM 5641 N N . VAL B 1 221 ? 9.578 -35.875 -12.906 1 98.38 221 VAL B N 1
ATOM 5642 C CA . VAL B 1 221 ? 9.766 -35.844 -14.352 1 98.38 221 VAL B CA 1
ATOM 5643 C C . VAL B 1 221 ? 11.055 -35.094 -14.703 1 98.38 221 VAL B C 1
ATOM 5645 O O . VAL B 1 221 ? 11.828 -35.562 -15.547 1 98.38 221 VAL B O 1
ATOM 5648 N N . ALA B 1 222 ? 11.258 -34 -14.062 1 98.19 222 ALA B N 1
ATOM 5649 C CA . ALA B 1 222 ? 12.453 -33.188 -14.336 1 98.19 222 ALA B CA 1
ATOM 5650 C C . ALA B 1 222 ? 13.719 -33.938 -13.891 1 98.19 222 ALA B C 1
ATOM 5652 O O . ALA B 1 222 ? 14.75 -33.875 -14.555 1 98.19 222 ALA B O 1
ATOM 5653 N N . THR B 1 223 ? 13.625 -34.625 -12.75 1 98.12 223 THR B N 1
ATOM 5654 C CA . THR B 1 223 ? 14.766 -35.406 -12.266 1 98.12 223 THR B CA 1
ATOM 5655 C C . THR B 1 223 ? 15.125 -36.531 -13.234 1 98.12 223 THR B C 1
ATOM 5657 O O . THR B 1 223 ? 16.281 -36.688 -13.594 1 98.12 223 THR B O 1
ATOM 5660 N N . ILE B 1 224 ? 14.172 -37.25 -13.648 1 98.25 224 ILE B N 1
ATOM 5661 C CA . ILE B 1 224 ? 14.398 -38.375 -14.578 1 98.25 224 ILE B CA 1
ATOM 5662 C C . ILE B 1 224 ? 14.961 -37.844 -15.891 1 98.25 224 ILE B C 1
ATOM 5664 O O . ILE B 1 224 ? 15.938 -38.375 -16.422 1 98.25 224 ILE B O 1
ATOM 5668 N N . PHE B 1 225 ? 14.359 -36.812 -16.391 1 98.06 225 PHE B N 1
ATOM 5669 C CA . PHE B 1 225 ? 14.828 -36.219 -17.625 1 98.06 225 PHE B CA 1
ATOM 5670 C C . PHE B 1 225 ? 16.266 -35.75 -17.5 1 98.06 225 PHE B C 1
ATOM 5672 O O . PHE B 1 225 ? 17.078 -35.938 -18.406 1 98.06 225 PHE B O 1
ATOM 5679 N N . THR B 1 226 ? 16.578 -35.094 -16.375 1 97.81 226 THR B N 1
ATOM 5680 C CA . THR B 1 226 ? 17.906 -34.531 -16.141 1 97.81 226 THR B CA 1
ATOM 5681 C C . THR B 1 226 ? 18.938 -35.656 -16.047 1 97.81 226 THR B C 1
ATOM 5683 O O . THR B 1 226 ? 19.984 -35.594 -16.703 1 97.81 226 THR B O 1
ATOM 5686 N N . VAL B 1 227 ? 18.688 -36.719 -15.289 1 96.44 227 VAL B N 1
ATOM 5687 C CA . VAL B 1 227 ? 19.656 -37.75 -15.008 1 96.44 227 VAL B CA 1
ATOM 5688 C C . VAL B 1 227 ? 19.812 -38.656 -16.234 1 96.44 227 VAL B C 1
ATOM 5690 O O . VAL B 1 227 ? 20.922 -39.062 -16.578 1 96.44 227 VAL B O 1
ATOM 5693 N N . LYS B 1 228 ? 18.781 -38.875 -16.891 1 96.62 228 LYS B N 1
ATOM 5694 C CA . LYS B 1 228 ? 18.828 -39.875 -17.953 1 96.62 228 LYS B CA 1
ATOM 5695 C C . LYS B 1 228 ? 19.141 -39.25 -19.312 1 96.62 228 LYS B C 1
ATOM 5697 O O . LYS B 1 228 ? 19.734 -39.906 -20.172 1 96.62 228 LYS B O 1
ATOM 5702 N N . TYR B 1 229 ? 18.781 -38.062 -19.453 1 95.88 229 TYR B N 1
ATOM 5703 C CA . TYR B 1 229 ? 18.891 -37.5 -20.797 1 95.88 229 TYR B CA 1
ATOM 5704 C C . TYR B 1 229 ? 19.75 -36.25 -20.812 1 95.88 229 TYR B C 1
ATOM 5706 O O . TYR B 1 229 ? 20.797 -36.219 -21.469 1 95.88 229 TYR B O 1
ATOM 5714 N N . ALA B 1 230 ? 19.469 -35.25 -20.031 1 95.75 230 ALA B N 1
ATOM 5715 C CA . ALA B 1 230 ? 20.062 -33.938 -20.172 1 95.75 230 ALA B CA 1
ATOM 5716 C C . ALA B 1 230 ? 21.5 -33.906 -19.688 1 95.75 230 ALA B C 1
ATOM 5718 O O . ALA B 1 230 ? 22.391 -33.406 -20.375 1 95.75 230 ALA B O 1
ATOM 5719 N N . MET B 1 231 ? 21.719 -34.469 -18.547 1 93.25 231 MET B N 1
ATOM 5720 C CA . MET B 1 231 ? 23.047 -34.375 -17.938 1 93.25 231 MET B CA 1
ATOM 5721 C C . MET B 1 231 ? 24.062 -35.125 -18.781 1 93.25 231 MET B C 1
ATOM 5723 O O . MET B 1 231 ? 25.141 -34.625 -19.094 1 93.25 231 MET B O 1
ATOM 5727 N N . PRO B 1 232 ? 23.812 -36.344 -19.25 1 93.81 232 PRO B N 1
ATOM 5728 C CA . PRO B 1 232 ? 24.781 -37.062 -20.078 1 93.81 232 PRO B CA 1
ATOM 5729 C C . PRO B 1 232 ? 25.047 -36.344 -21.422 1 93.81 232 PRO B C 1
ATOM 5731 O O . PRO B 1 232 ? 26.141 -36.469 -21.969 1 93.81 232 PRO B O 1
ATOM 5734 N N . ARG B 1 233 ? 24.141 -35.594 -21.828 1 92.81 233 ARG B N 1
ATOM 5735 C CA . ARG B 1 233 ? 24.234 -35 -23.156 1 92.81 233 ARG B CA 1
ATOM 5736 C C . ARG B 1 233 ? 24.844 -33.594 -23.109 1 92.81 233 ARG B C 1
ATOM 5738 O O . ARG B 1 233 ? 25.594 -33.188 -24 1 92.81 233 ARG B O 1
ATOM 5745 N N . PHE B 1 234 ? 24.531 -32.875 -22.047 1 90.5 234 PHE B N 1
ATOM 5746 C CA . PHE B 1 234 ? 24.828 -31.453 -22.125 1 90.5 234 PHE B CA 1
ATOM 5747 C C . PHE B 1 234 ? 25.797 -31.031 -21.031 1 90.5 234 PHE B C 1
ATOM 5749 O O . PHE B 1 234 ? 26.406 -29.953 -21.109 1 90.5 234 PHE B O 1
ATOM 5756 N N . ALA B 1 235 ? 25.953 -31.875 -20 1 90.94 235 ALA B N 1
ATOM 5757 C CA . ALA B 1 235 ? 26.812 -31.484 -18.891 1 90.94 235 ALA B CA 1
ATOM 5758 C C . ALA B 1 235 ? 28.219 -32.062 -19.062 1 90.94 235 ALA B C 1
ATOM 5760 O O . ALA B 1 235 ? 28.359 -33.281 -19.281 1 90.94 235 ALA B O 1
ATOM 5761 N N . ARG B 1 236 ? 29.188 -31.234 -19.062 1 91 236 ARG B N 1
ATOM 5762 C CA . ARG B 1 236 ? 30.578 -31.656 -19.203 1 91 236 ARG B CA 1
ATOM 5763 C C . ARG B 1 236 ? 31.5 -30.75 -18.406 1 91 236 ARG B C 1
ATOM 5765 O O . ARG B 1 236 ? 31.312 -29.531 -18.375 1 91 236 ARG B O 1
ATOM 5772 N N . TRP B 1 237 ? 32.438 -31.391 -17.766 1 94.06 237 TRP B N 1
ATOM 5773 C CA . TRP B 1 237 ? 33.469 -30.609 -17.078 1 94.06 237 TRP B CA 1
ATOM 5774 C C . TRP B 1 237 ? 34.469 -30.016 -18.062 1 94.06 237 TRP B C 1
ATOM 5776 O O . TRP B 1 237 ? 35.031 -30.734 -18.875 1 94.06 237 TRP B O 1
ATOM 5786 N N . GLU B 1 238 ? 34.531 -28.812 -18.016 1 91.81 238 GLU B N 1
ATOM 5787 C CA . GLU B 1 238 ? 35.469 -28.125 -18.891 1 91.81 238 GLU B CA 1
ATOM 5788 C C . GLU B 1 238 ? 36.688 -27.625 -18.109 1 91.81 238 GLU B C 1
ATOM 5790 O O . GLU B 1 238 ? 36.562 -27.234 -16.953 1 91.81 238 GLU B O 1
ATOM 5795 N N . LYS B 1 239 ? 37.812 -27.594 -18.797 1 91.31 239 LYS B N 1
ATOM 5796 C CA . LYS B 1 239 ? 39.062 -27.172 -18.188 1 91.31 239 LYS B CA 1
ATOM 5797 C C . LYS B 1 239 ? 39 -25.719 -17.688 1 91.31 239 LYS B C 1
ATOM 5799 O O . LYS B 1 239 ? 39.625 -25.359 -16.688 1 91.31 239 LYS B O 1
ATOM 5804 N N . GLU B 1 240 ? 38.188 -24.984 -18.312 1 91.31 240 GLU B N 1
ATOM 5805 C CA . GLU B 1 240 ? 38.062 -23.578 -17.969 1 91.31 240 GLU B CA 1
ATOM 5806 C C . GLU B 1 240 ? 37.469 -23.406 -16.562 1 91.31 240 GLU B C 1
ATOM 5808 O O . GLU B 1 240 ? 37.719 -22.406 -15.906 1 91.31 240 GLU B O 1
ATOM 5813 N N . TYR B 1 241 ? 36.75 -24.422 -16.125 1 93.31 241 TYR B N 1
ATOM 5814 C CA . TYR B 1 241 ? 36.094 -24.344 -14.828 1 93.31 241 TYR B CA 1
ATOM 5815 C C . TYR B 1 241 ? 37.125 -24.359 -13.703 1 93.31 241 TYR B C 1
ATOM 5817 O O . TYR B 1 241 ? 36.844 -23.875 -12.602 1 93.31 241 TYR B O 1
ATOM 5825 N N . GLU B 1 242 ? 38.219 -24.859 -13.969 1 91.69 242 GLU B N 1
ATOM 5826 C CA . GLU B 1 242 ? 39.25 -25.031 -12.945 1 91.69 242 GLU B CA 1
ATOM 5827 C C . GLU B 1 242 ? 39.781 -23.688 -12.477 1 91.69 242 GLU B C 1
ATOM 5829 O O . GLU B 1 242 ? 40.281 -23.578 -11.359 1 91.69 242 GLU B O 1
ATOM 5834 N N . HIS B 1 243 ? 39.625 -22.656 -13.273 1 89.38 243 HIS B N 1
ATOM 5835 C CA . HIS B 1 243 ? 40.188 -21.344 -12.945 1 89.38 243 HIS B CA 1
ATOM 5836 C C . HIS B 1 243 ? 39.094 -20.438 -12.383 1 89.38 243 HIS B C 1
ATOM 5838 O O . HIS B 1 243 ? 39.344 -19.25 -12.109 1 89.38 243 HIS B O 1
ATOM 5844 N N . ALA B 1 244 ? 37.938 -21 -12.227 1 91.5 244 ALA B N 1
ATOM 5845 C CA . ALA B 1 244 ? 36.844 -20.172 -11.742 1 91.5 244 ALA B CA 1
ATOM 5846 C C . ALA B 1 244 ? 37.062 -19.75 -10.289 1 91.5 244 ALA B C 1
ATOM 5848 O O . ALA B 1 244 ? 37.531 -20.547 -9.477 1 91.5 244 ALA B O 1
ATOM 5849 N N . GLN B 1 245 ? 36.875 -18.406 -10.031 1 89.19 245 GLN B N 1
ATOM 5850 C CA . GLN B 1 245 ? 36.938 -17.875 -8.672 1 89.19 245 GLN B CA 1
ATOM 5851 C C . GLN B 1 245 ? 35.531 -17.75 -8.086 1 89.19 245 GLN B C 1
ATOM 5853 O O . GLN B 1 245 ? 34.906 -16.688 -8.133 1 89.19 245 GLN B O 1
ATOM 5858 N N . VAL B 1 246 ? 35.094 -18.781 -7.504 1 90.38 246 VAL B N 1
ATOM 5859 C CA . VAL B 1 246 ? 33.719 -18.844 -6.973 1 90.38 246 VAL B CA 1
ATOM 5860 C C . VAL B 1 246 ? 33.656 -18.125 -5.629 1 90.38 246 VAL B C 1
ATOM 5862 O O . VAL B 1 246 ? 34.406 -18.453 -4.707 1 90.38 246 VAL B O 1
ATOM 5865 N N . PRO B 1 247 ? 32.812 -17.094 -5.559 1 88.88 247 PRO B N 1
ATOM 5866 C CA . PRO B 1 247 ? 32.656 -16.438 -4.262 1 88.88 247 PRO B CA 1
ATOM 5867 C C . PRO B 1 247 ? 32.281 -17.406 -3.143 1 88.88 247 PRO B C 1
ATOM 5869 O O . PRO B 1 247 ? 31.422 -18.25 -3.326 1 88.88 247 PRO B O 1
ATOM 5872 N N . GLU B 1 248 ? 32.875 -17.219 -2.047 1 84 248 GLU B N 1
ATOM 5873 C CA . GLU B 1 248 ? 32.656 -18.109 -0.915 1 84 248 GLU B CA 1
ATOM 5874 C C . GLU B 1 248 ? 31.203 -18.031 -0.414 1 84 248 GLU B C 1
ATOM 5876 O O . GLU B 1 248 ? 30.672 -19.016 0.1 1 84 248 GLU B O 1
ATOM 5881 N N . GLU B 1 249 ? 30.609 -16.969 -0.656 1 83.5 249 GLU B N 1
ATOM 5882 C CA . GLU B 1 249 ? 29.25 -16.719 -0.164 1 83.5 249 GLU B CA 1
ATOM 5883 C C . GLU B 1 249 ? 28.234 -17.625 -0.843 1 83.5 249 GLU B C 1
ATOM 5885 O O . GLU B 1 249 ? 27.172 -17.906 -0.285 1 83.5 249 GLU B O 1
ATOM 5890 N N . TYR B 1 250 ? 28.625 -18.094 -1.995 1 84.56 250 TYR B N 1
ATOM 5891 C CA . TYR B 1 250 ? 27.688 -18.938 -2.738 1 84.56 250 TYR B CA 1
ATOM 5892 C C . TYR B 1 250 ? 27.641 -20.344 -2.16 1 84.56 250 TYR B C 1
ATOM 5894 O O . TYR B 1 250 ? 26.641 -21.047 -2.309 1 84.56 250 TYR B O 1
ATOM 5902 N N . LEU B 1 251 ? 28.75 -20.703 -1.52 1 81.25 251 LEU B N 1
ATOM 5903 C CA . LEU B 1 251 ? 28.828 -22.062 -0.999 1 81.25 251 LEU B CA 1
ATOM 5904 C C . LEU B 1 251 ? 28.906 -22.062 0.524 1 81.25 251 LEU B C 1
ATOM 5906 O O . LEU B 1 251 ? 29.328 -23.047 1.132 1 81.25 251 LEU B O 1
ATOM 5910 N N . LYS B 1 252 ? 28.484 -21.031 1.068 1 83.06 252 LYS B N 1
ATOM 5911 C CA . LYS B 1 252 ? 28.516 -21.047 2.527 1 83.06 252 LYS B CA 1
ATOM 5912 C C . LYS B 1 252 ? 27.516 -22.062 3.088 1 83.06 252 LYS B C 1
ATOM 5914 O O . LYS B 1 252 ? 26.312 -21.859 2.994 1 83.06 252 LYS B O 1
ATOM 5919 N N . PRO B 1 253 ? 28.109 -23.109 3.582 1 87.69 253 PRO B N 1
ATOM 5920 C CA . PRO B 1 253 ? 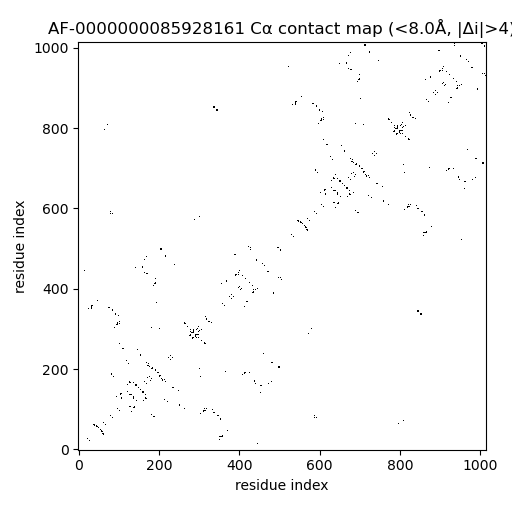27.203 -24.141 4.09 1 87.69 253 PRO B CA 1
ATOM 5921 C C . PRO B 1 253 ? 26.391 -23.688 5.297 1 87.69 253 PRO B C 1
ATOM 5923 O O . PRO B 1 253 ? 26.875 -22.891 6.109 1 87.69 253 PRO B O 1
ATOM 5926 N N . ILE B 1 254 ? 25.25 -24.188 5.363 1 92.44 254 ILE B N 1
ATOM 5927 C CA . ILE B 1 254 ? 24.406 -23.922 6.531 1 92.44 254 ILE B CA 1
ATOM 5928 C C . ILE B 1 254 ? 25 -24.641 7.75 1 92.44 254 ILE B C 1
ATOM 5930 O O . ILE B 1 254 ? 25.422 -25.797 7.652 1 92.44 254 ILE B O 1
ATOM 5934 N N . THR B 1 255 ? 25.125 -23.953 8.781 1 93.75 255 THR B N 1
ATOM 5935 C CA . THR B 1 255 ? 25.75 -24.5 9.984 1 93.75 255 THR B CA 1
ATOM 5936 C C . THR B 1 255 ? 24.75 -25.328 10.773 1 93.75 255 THR B C 1
ATOM 5938 O O . THR B 1 255 ? 23.531 -25.25 10.555 1 93.75 255 THR B O 1
ATOM 5941 N N . ASP B 1 256 ? 25.297 -26.141 11.648 1 94.38 256 ASP B N 1
ATOM 5942 C CA . ASP B 1 256 ? 24.438 -26.953 12.5 1 94.38 256 ASP B CA 1
ATOM 5943 C C . ASP B 1 256 ? 23.562 -26.078 13.406 1 94.38 256 ASP B C 1
ATOM 5945 O O . ASP B 1 256 ? 22.422 -26.438 13.719 1 94.38 256 ASP B O 1
ATOM 5949 N N . TYR B 1 257 ? 24.172 -25.031 13.75 1 94.88 257 TYR B N 1
ATOM 5950 C CA . TYR B 1 257 ? 23.422 -24.078 14.562 1 94.88 257 TYR B CA 1
ATOM 5951 C C . TYR B 1 257 ? 22.234 -23.531 13.797 1 94.88 257 TYR B C 1
ATOM 5953 O O . TYR B 1 257 ? 21.125 -23.438 14.336 1 94.88 257 TYR B O 1
ATOM 5961 N N . GLU B 1 258 ? 22.453 -23.188 12.602 1 96.38 258 GLU B N 1
ATOM 5962 C CA . GLU B 1 258 ? 21.391 -22.672 11.742 1 96.38 258 GLU B CA 1
ATOM 5963 C C . GLU B 1 258 ? 20.344 -23.75 11.469 1 96.38 258 GLU B C 1
ATOM 5965 O O . GLU B 1 258 ? 19.141 -23.438 11.383 1 96.38 258 GLU B O 1
ATOM 5970 N N . ILE B 1 259 ? 20.75 -24.922 11.336 1 96.62 259 ILE B N 1
ATOM 5971 C CA . ILE B 1 259 ? 19.828 -26.016 11.094 1 96.62 259 ILE B CA 1
ATOM 5972 C C . ILE B 1 259 ? 18.938 -26.219 12.32 1 96.62 259 ILE B C 1
ATOM 5974 O O . ILE B 1 259 ? 17.734 -26.469 12.188 1 96.62 259 ILE B O 1
ATOM 5978 N N . ARG B 1 260 ? 19.5 -26.172 13.484 1 97.25 260 ARG B N 1
ATOM 5979 C CA . ARG B 1 260 ? 18.719 -26.297 14.711 1 97.25 260 ARG B CA 1
ATOM 5980 C C . ARG B 1 260 ? 17.688 -25.172 14.82 1 97.25 260 ARG B C 1
ATOM 5982 O O . ARG B 1 260 ? 16.547 -25.406 15.219 1 97.25 260 ARG B O 1
ATOM 5989 N N . ALA B 1 261 ? 18.188 -24.016 14.508 1 98.12 261 ALA B N 1
ATOM 5990 C CA . ALA B 1 261 ? 17.281 -22.859 14.508 1 98.12 261 ALA B CA 1
ATOM 5991 C C . ALA B 1 261 ? 16.141 -23.062 13.508 1 98.12 261 ALA B C 1
ATOM 5993 O O . ALA B 1 261 ? 14.992 -22.719 13.797 1 98.12 261 ALA B O 1
ATOM 5994 N N . LEU B 1 262 ? 16.516 -23.562 12.359 1 97.44 262 LEU B N 1
ATOM 5995 C CA . LEU B 1 262 ? 15.523 -23.828 11.312 1 97.44 262 LEU B CA 1
ATOM 5996 C C . LEU B 1 262 ? 14.492 -24.844 11.789 1 97.44 262 LEU B C 1
ATOM 5998 O O . LEU B 1 262 ? 13.297 -24.672 11.57 1 97.44 262 LEU B O 1
ATOM 6002 N N . LYS B 1 263 ? 14.922 -25.891 12.375 1 97.81 263 LYS B N 1
ATOM 6003 C CA . LYS B 1 263 ? 14.023 -26.906 12.891 1 97.81 263 LYS B CA 1
ATOM 6004 C C . LYS B 1 263 ? 13.078 -26.344 13.945 1 97.81 263 LYS B C 1
ATOM 6006 O O . LYS B 1 263 ? 11.891 -26.656 13.961 1 97.81 263 LYS B O 1
ATOM 6011 N N . LYS B 1 264 ? 13.609 -25.547 14.859 1 98.25 264 LYS B N 1
ATOM 6012 C CA . LYS B 1 264 ? 12.781 -24.891 15.867 1 98.25 264 LYS B CA 1
ATOM 6013 C C . LYS B 1 264 ? 11.703 -24.031 15.219 1 98.25 264 LYS B C 1
ATOM 6015 O O . LYS B 1 264 ? 10.555 -24.016 15.656 1 98.25 264 LYS B O 1
ATOM 6020 N N . ALA B 1 265 ? 12.141 -23.266 14.242 1 98.25 265 ALA B N 1
ATOM 6021 C CA . ALA B 1 265 ? 11.219 -22.391 13.531 1 98.25 265 ALA B CA 1
ATOM 6022 C C . ALA B 1 265 ? 10.125 -23.188 12.828 1 98.25 265 ALA B C 1
ATOM 6024 O O . ALA B 1 265 ? 8.945 -22.812 12.875 1 98.25 265 ALA B O 1
ATOM 6025 N N . LEU B 1 266 ? 10.508 -24.234 12.148 1 97.06 266 LEU B N 1
ATOM 6026 C CA . LEU B 1 266 ? 9.547 -25.078 11.445 1 97.06 266 LEU B CA 1
ATOM 6027 C C . LEU B 1 266 ? 8.586 -25.75 12.422 1 97.06 266 LEU B C 1
ATOM 6029 O O . LEU B 1 266 ? 7.398 -25.906 12.125 1 97.06 266 LEU B O 1
ATOM 6033 N N . LEU B 1 267 ? 9.07 -26.156 13.539 1 97.94 267 LEU B N 1
ATOM 6034 C CA . LEU B 1 267 ? 8.227 -26.781 14.555 1 97.94 267 LEU B CA 1
ATOM 6035 C C . LEU B 1 267 ? 7.227 -25.766 15.117 1 97.94 267 LEU B C 1
ATOM 6037 O O . LEU B 1 267 ? 6.055 -26.109 15.32 1 97.94 267 LEU B O 1
ATOM 6041 N N . ALA B 1 268 ? 7.762 -24.609 15.375 1 98.25 268 ALA B N 1
ATOM 6042 C CA . ALA B 1 268 ? 6.887 -23.578 15.93 1 98.25 268 ALA B CA 1
ATOM 6043 C C . ALA B 1 268 ? 5.816 -23.172 14.922 1 98.25 268 ALA B C 1
ATOM 6045 O O . ALA B 1 268 ? 4.625 -23.172 15.234 1 98.25 268 ALA B O 1
ATOM 6046 N N . ALA B 1 269 ? 6.219 -22.766 13.719 1 97.31 269 ALA B N 1
ATOM 6047 C CA . ALA B 1 269 ? 5.281 -22.359 12.68 1 97.31 269 ALA B CA 1
ATOM 6048 C C . ALA B 1 269 ? 4.391 -23.531 12.258 1 97.31 269 ALA B C 1
ATOM 6050 O O . ALA B 1 269 ? 3.18 -23.359 12.086 1 97.31 269 ALA B O 1
ATOM 6051 N N . GLY B 1 270 ? 4.98 -24.656 12.039 1 96.69 270 GLY B N 1
ATOM 6052 C CA . GLY B 1 270 ? 4.219 -25.844 11.695 1 96.69 270 GLY B CA 1
ATOM 6053 C C . GLY B 1 270 ? 3.24 -26.266 12.781 1 96.69 270 GLY B C 1
ATOM 6054 O O . GLY B 1 270 ? 2.111 -26.656 12.484 1 96.69 270 GLY B O 1
ATOM 6055 N N . GLY B 1 271 ? 3.723 -26.25 14.039 1 97.88 271 GLY B N 1
ATOM 6056 C CA . GLY B 1 271 ? 2.828 -26.531 15.148 1 97.88 271 GLY B CA 1
ATOM 6057 C C . GLY B 1 271 ? 1.629 -25.594 15.203 1 97.88 271 GLY B C 1
ATOM 6058 O O . GLY B 1 271 ? 0.503 -26.047 15.43 1 97.88 271 GLY B O 1
ATOM 6059 N N . TYR B 1 272 ? 1.902 -24.328 14.961 1 97.69 272 TYR B N 1
ATOM 6060 C CA . TYR B 1 272 ? 0.823 -23.344 14.898 1 97.69 272 TYR B CA 1
ATOM 6061 C C . TYR B 1 272 ? -0.16 -23.703 13.781 1 97.69 272 TYR B C 1
ATOM 6063 O O . TYR B 1 272 ? -1.375 -23.703 14 1 97.69 272 TYR B O 1
ATOM 6071 N N . PHE B 1 273 ? 0.34 -23.953 12.656 1 96.12 273 PHE B N 1
ATOM 6072 C CA . PHE B 1 273 ? -0.528 -24.25 11.523 1 96.12 273 PHE B CA 1
ATOM 6073 C C . PHE B 1 273 ? -1.323 -25.531 11.781 1 96.12 273 PHE B C 1
ATOM 6075 O O . PHE B 1 273 ? -2.5 -25.609 11.422 1 96.12 273 PHE B O 1
ATOM 6082 N N . LEU B 1 274 ? -0.695 -26.5 12.367 1 96.12 274 LEU B N 1
ATOM 6083 C CA . LEU B 1 274 ? -1.369 -27.75 12.727 1 96.12 274 LEU B CA 1
ATOM 6084 C C . LEU B 1 274 ? -2.488 -27.484 13.727 1 96.12 274 LEU B C 1
ATOM 6086 O O . LEU B 1 274 ? -3.557 -28.094 13.648 1 96.12 274 LEU B O 1
ATOM 6090 N N . LEU B 1 275 ? -2.15 -26.672 14.656 1 96.81 275 LEU B N 1
ATOM 6091 C CA . LEU B 1 275 ? -3.18 -26.312 15.617 1 96.81 275 LEU B CA 1
ATOM 6092 C C . LEU B 1 275 ? -4.391 -25.703 14.922 1 96.81 275 LEU B C 1
ATOM 6094 O O . LEU B 1 275 ? -5.531 -26.031 15.234 1 96.81 275 LEU B O 1
ATOM 6098 N N . MET B 1 276 ? -4.148 -24.781 14 1 95.69 276 MET B N 1
ATOM 6099 C CA . MET B 1 276 ? -5.238 -24.156 13.258 1 95.69 276 MET B CA 1
ATOM 6100 C C . MET B 1 276 ? -6.023 -25.203 12.469 1 95.69 276 MET B C 1
ATOM 6102 O O . MET B 1 276 ? -7.25 -25.125 12.391 1 95.69 276 MET B O 1
ATOM 6106 N N . LEU B 1 277 ? -5.34 -26.109 11.867 1 94.12 277 LEU B N 1
ATOM 6107 C CA . LEU B 1 277 ? -5.988 -27.188 11.117 1 94.12 277 LEU B CA 1
ATOM 6108 C C . LEU B 1 277 ? -6.844 -28.047 12.039 1 94.12 277 LEU B C 1
ATOM 6110 O O . LEU B 1 277 ? -7.957 -28.438 11.672 1 94.12 277 LEU B O 1
ATOM 6114 N N . LEU B 1 278 ? -6.332 -28.375 13.219 1 95.31 278 LEU B N 1
ATOM 6115 C CA . LEU B 1 278 ? -7.051 -29.203 14.172 1 95.31 278 LEU B CA 1
ATOM 6116 C C . LEU B 1 278 ? -8.312 -28.5 14.664 1 95.31 278 LEU B C 1
ATOM 6118 O O . LEU B 1 278 ? -9.359 -29.141 14.828 1 95.31 278 LEU B O 1
ATOM 6122 N N . LEU B 1 279 ? -8.172 -27.219 14.82 1 95.06 279 LEU B N 1
ATOM 6123 C CA . LEU B 1 279 ? -9.312 -26.438 15.273 1 95.06 279 LEU B CA 1
ATOM 6124 C C . LEU B 1 279 ? -10.375 -26.344 14.188 1 95.06 279 LEU B C 1
ATOM 6126 O O . LEU B 1 279 ? -11.523 -25.984 14.469 1 95.06 279 LEU B O 1
ATOM 6130 N N . THR B 1 280 ? -10.039 -26.641 13.016 1 94 280 THR B N 1
ATOM 6131 C CA . THR B 1 280 ? -10.969 -26.625 11.891 1 94 280 THR B CA 1
ATOM 6132 C C . THR B 1 280 ? -11.609 -28 11.688 1 94 280 THR B C 1
ATOM 6134 O O . THR B 1 280 ? -12.805 -28.094 11.414 1 94 280 THR B O 1
ATOM 6137 N N . ILE B 1 281 ? -10.875 -29.062 11.906 1 93.19 281 ILE B N 1
ATOM 6138 C CA . ILE B 1 281 ? -11.336 -30.422 11.602 1 93.19 281 ILE B CA 1
ATOM 6139 C C . ILE B 1 281 ? -12.188 -30.938 12.758 1 93.19 281 ILE B C 1
ATOM 6141 O O . ILE B 1 281 ? -13.117 -31.719 12.539 1 93.19 281 ILE B O 1
ATOM 6145 N N . MET B 1 282 ? -11.914 -30.531 13.953 1 92.94 282 MET B N 1
ATOM 6146 C CA . MET B 1 282 ? -12.664 -31 15.109 1 92.94 282 MET B CA 1
ATOM 6147 C C . MET B 1 282 ? -14.117 -30.562 15.031 1 92.94 282 MET B C 1
ATOM 6149 O O . MET B 1 282 ? -14.414 -29.438 14.609 1 92.94 282 MET B O 1
ATOM 6153 N N . PRO B 1 283 ? -14.914 -31.547 15.422 1 90.75 283 PRO B N 1
ATOM 6154 C CA . PRO B 1 283 ? -16.328 -31.172 15.43 1 90.75 283 PRO B CA 1
ATOM 6155 C C . PRO B 1 283 ? -16.609 -29.953 16.312 1 90.75 283 PRO B C 1
ATOM 6157 O O . PRO B 1 283 ? -16.141 -29.875 17.438 1 90.75 283 PRO B O 1
ATOM 6160 N N . ASN B 1 284 ? -17.219 -28.969 15.75 1 89.06 284 ASN B N 1
ATOM 6161 C CA . ASN B 1 284 ? -17.578 -27.719 16.406 1 89.06 284 ASN B CA 1
ATOM 6162 C C . ASN B 1 284 ? -16.344 -26.875 16.719 1 89.06 284 ASN B C 1
ATOM 6164 O O . ASN B 1 284 ? -16.344 -26.125 17.688 1 89.06 284 ASN B O 1
ATOM 6168 N N . GLY B 1 285 ? -15.43 -27.156 15.945 1 92.75 285 GLY B N 1
ATOM 6169 C CA . GLY B 1 285 ? -14.203 -26.391 16.141 1 92.75 285 GLY B CA 1
ATOM 6170 C C . GLY B 1 285 ? -14.391 -24.906 15.938 1 92.75 285 GLY B C 1
ATOM 6171 O O . GLY B 1 285 ? -15.234 -24.469 15.148 1 92.75 285 GLY B O 1
ATOM 6172 N N . PRO B 1 286 ? -13.617 -24.062 16.531 1 93.25 286 PRO B N 1
ATOM 6173 C CA . PRO B 1 286 ? -13.75 -22.609 16.469 1 93.25 286 PRO B CA 1
ATOM 6174 C C . PRO B 1 286 ? -13.461 -22.047 15.086 1 93.25 286 PRO B C 1
ATOM 6176 O O . PRO B 1 286 ? -13.914 -20.938 14.758 1 93.25 286 PRO B O 1
ATOM 6179 N N . LEU B 1 287 ? -12.789 -22.766 14.203 1 95.12 287 LEU B N 1
ATOM 6180 C CA . LEU B 1 287 ? -12.406 -22.219 12.906 1 95.12 287 LEU B CA 1
ATOM 6181 C C . LEU B 1 287 ? -13.289 -22.781 11.797 1 95.12 287 LEU B C 1
ATOM 6183 O O . LEU B 1 287 ? -13.039 -22.531 10.617 1 95.12 287 LEU B O 1
ATOM 6187 N N . ARG B 1 288 ? -14.289 -23.5 12.156 1 94.62 288 ARG B N 1
ATOM 6188 C CA . ARG B 1 288 ? -15.328 -23.891 11.219 1 94.62 288 ARG B CA 1
ATOM 6189 C C . ARG B 1 288 ? -16.312 -22.734 10.984 1 94.62 288 ARG B C 1
ATOM 6191 O O . ARG B 1 288 ? -16.219 -21.688 11.641 1 94.62 288 ARG B O 1
ATOM 6198 N N . ASP B 1 289 ? -17.125 -22.906 9.977 1 91.81 289 ASP B N 1
ATOM 6199 C CA . ASP B 1 289 ? -18.156 -21.906 9.773 1 91.81 289 ASP B CA 1
ATOM 6200 C C . ASP B 1 289 ? -19.031 -21.75 11.023 1 91.81 289 ASP B C 1
ATOM 6202 O O . ASP B 1 289 ? -19.484 -22.734 11.586 1 91.81 289 ASP B O 1
ATOM 6206 N N . PRO B 1 290 ? -19.234 -20.609 11.43 1 89.31 290 PRO B N 1
ATOM 6207 C CA . PRO B 1 290 ? -19.953 -20.422 12.695 1 89.31 290 PRO B CA 1
ATOM 6208 C C . PRO B 1 290 ? -21.422 -20.828 12.617 1 89.31 290 PRO B C 1
ATOM 6210 O O . PRO B 1 290 ? -22.016 -21.234 13.617 1 89.31 290 PRO B O 1
ATOM 6213 N N . THR B 1 291 ? -21.969 -20.75 11.461 1 87.94 291 THR B N 1
ATOM 6214 C CA . THR B 1 291 ? -23.391 -21.031 11.32 1 87.94 291 THR B CA 1
ATOM 6215 C C . THR B 1 291 ? -23.609 -22.469 10.844 1 87.94 291 THR B C 1
ATOM 6217 O O . THR B 1 291 ? -24.312 -23.234 11.492 1 87.94 291 THR B O 1
ATOM 6220 N N . GLN B 1 292 ? -22.844 -22.906 9.844 1 89.5 292 GLN B N 1
ATOM 6221 C CA . GLN B 1 292 ? -23.094 -24.203 9.203 1 89.5 292 GLN B CA 1
ATOM 6222 C C . GLN B 1 292 ? -22.156 -25.266 9.758 1 89.5 292 GLN B C 1
ATOM 6224 O O . GLN B 1 292 ? -22.375 -26.469 9.539 1 89.5 292 GLN B O 1
ATOM 6229 N N . ASN B 1 293 ? -21.156 -24.891 10.453 1 90.81 293 ASN B N 1
ATOM 6230 C CA . ASN B 1 293 ? -20.172 -25.797 11.031 1 90.81 293 ASN B CA 1
ATOM 6231 C C . ASN B 1 293 ? -19.484 -26.641 9.961 1 90.81 293 ASN B C 1
ATOM 6233 O O . ASN B 1 293 ? -19.203 -27.812 10.172 1 90.81 293 ASN B O 1
ATOM 6237 N N . THR B 1 294 ? -19.344 -26.047 8.789 1 89.56 294 THR B N 1
ATOM 6238 C CA . THR B 1 294 ? -18.719 -26.734 7.672 1 89.56 294 THR B CA 1
ATOM 6239 C C . THR B 1 294 ? -17.234 -26.453 7.621 1 89.56 294 THR B C 1
ATOM 6241 O O . THR B 1 294 ? -16.75 -25.5 8.258 1 89.56 294 THR B O 1
ATOM 6244 N N . ILE B 1 295 ? -16.594 -27.281 6.855 1 88.38 295 ILE B N 1
ATOM 6245 C CA . ILE B 1 295 ? -15.18 -27.094 6.598 1 88.38 295 ILE B CA 1
ATOM 6246 C C . ILE B 1 295 ? -14.984 -26.25 5.336 1 88.38 295 ILE B C 1
ATOM 6248 O O . ILE B 1 295 ? -14.039 -25.469 5.242 1 88.38 295 ILE B O 1
ATOM 6252 N N . VAL B 1 296 ? -15.977 -26.344 4.383 1 85.56 296 VAL B N 1
ATOM 6253 C CA . VAL B 1 296 ? -15.992 -25.5 3.188 1 85.56 296 VAL B CA 1
ATOM 6254 C C . VAL B 1 296 ? -17.391 -24.938 2.977 1 85.56 296 VAL B C 1
ATOM 6256 O O . VAL B 1 296 ? -18.328 -25.672 2.662 1 85.56 296 VAL B O 1
ATOM 6259 N N . PRO B 1 297 ? -17.594 -23.797 3.127 1 88.19 297 PRO B N 1
ATOM 6260 C CA . PRO B 1 297 ? -16.656 -22.766 3.572 1 88.19 297 PRO B CA 1
ATOM 6261 C C . PRO B 1 297 ? -16.406 -22.812 5.074 1 88.19 297 PRO B C 1
ATOM 6263 O O . PRO B 1 297 ? -17.141 -23.453 5.816 1 88.19 297 PRO B O 1
ATOM 6266 N N . SER B 1 298 ? -15.352 -22.266 5.512 1 91.56 298 SER B N 1
ATOM 6267 C CA . SER B 1 298 ? -15.008 -22.188 6.926 1 91.56 298 SER B CA 1
ATOM 6268 C C . SER B 1 298 ? -14.273 -20.891 7.25 1 91.56 298 SER B C 1
ATOM 6270 O O . SER B 1 298 ? -13.836 -20.172 6.344 1 91.56 298 SER B O 1
ATOM 6272 N N . THR B 1 299 ? -14.18 -20.578 8.516 1 93.06 299 THR B N 1
ATOM 6273 C CA . THR B 1 299 ? -13.391 -19.453 9.016 1 93.06 299 THR B CA 1
ATOM 6274 C C . THR B 1 299 ? -11.922 -19.625 8.648 1 93.06 299 THR B C 1
ATOM 6276 O O . THR B 1 299 ? -11.242 -18.641 8.32 1 93.06 299 THR B O 1
ATOM 6279 N N . PHE B 1 300 ? -11.531 -20.844 8.602 1 93.75 300 PHE B N 1
ATOM 6280 C CA . PHE B 1 300 ? -10.148 -21.15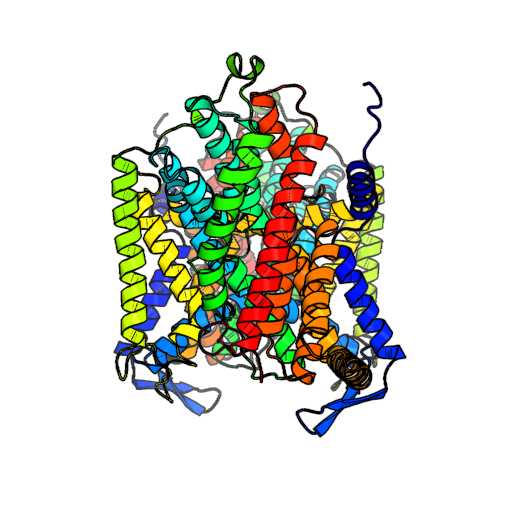6 8.25 1 93.75 300 PHE B CA 1
ATOM 6281 C C . PHE B 1 300 ? -9.852 -20.766 6.812 1 93.75 300 PHE B C 1
ATOM 6283 O O . PHE B 1 300 ? -8.844 -20.094 6.543 1 93.75 300 PHE B O 1
ATOM 6290 N N . LEU B 1 301 ? -10.734 -21.125 5.953 1 91.5 301 LEU B N 1
ATOM 6291 C CA . LEU B 1 301 ? -10.516 -20.859 4.535 1 91.5 301 LEU B CA 1
ATOM 6292 C C . LEU B 1 301 ? -10.68 -19.375 4.234 1 91.5 301 LEU B C 1
ATOM 6294 O O . LEU B 1 301 ? -9.883 -18.781 3.498 1 91.5 301 LEU B O 1
ATOM 6298 N N . LYS B 1 302 ? -11.656 -18.75 4.84 1 91.25 302 LYS B N 1
ATOM 6299 C CA . LYS B 1 302 ? -11.914 -17.328 4.617 1 91.25 302 LYS B CA 1
ATOM 6300 C C . LYS B 1 302 ? -10.836 -16.469 5.273 1 91.25 302 LYS B C 1
ATOM 6302 O O . LYS B 1 302 ? -10.539 -15.375 4.793 1 91.25 302 LYS B O 1
ATOM 6307 N N . GLY B 1 303 ? -10.258 -17 6.332 1 94.31 303 GLY B N 1
ATOM 6308 C CA . GLY B 1 303 ? -9.234 -16.281 7.07 1 94.31 303 GLY B CA 1
ATOM 6309 C C . GLY B 1 303 ? -7.836 -16.812 6.832 1 94.31 303 GLY B C 1
ATOM 6310 O O . GLY B 1 303 ? -6.973 -16.719 7.707 1 94.31 303 GLY B O 1
ATOM 6311 N N . MET B 1 304 ? -7.594 -17.297 5.676 1 93.38 304 MET B N 1
ATOM 6312 C CA . MET B 1 304 ? -6.332 -17.969 5.383 1 93.38 304 MET B CA 1
ATOM 6313 C C . MET B 1 304 ? -5.168 -16.984 5.422 1 93.38 304 MET B C 1
ATOM 6315 O O . MET B 1 304 ? -4.109 -17.281 5.969 1 93.38 304 MET B O 1
ATOM 6319 N N . VAL B 1 305 ? -5.375 -15.828 4.906 1 94.19 305 VAL B N 1
ATOM 6320 C CA . VAL B 1 305 ? -4.281 -14.875 4.762 1 94.19 305 VAL B CA 1
ATOM 6321 C C . VAL B 1 305 ? -3.789 -14.438 6.137 1 94.19 305 VAL B C 1
ATOM 6323 O O . VAL B 1 305 ? -2.59 -14.5 6.426 1 94.19 305 VAL B O 1
ATOM 6326 N N . PRO B 1 306 ? -4.664 -14.062 7.082 1 96.19 306 PRO B N 1
ATOM 6327 C CA . PRO B 1 306 ? -4.184 -13.758 8.43 1 96.19 306 PRO B CA 1
ATOM 6328 C C . PRO B 1 306 ? -3.52 -14.953 9.109 1 96.19 306 PRO B C 1
ATOM 6330 O O . PRO B 1 306 ? -2.568 -14.781 9.875 1 96.19 306 PRO B O 1
ATOM 6333 N N . ILE B 1 307 ? -4.031 -16.094 8.891 1 96.25 307 ILE B N 1
ATOM 6334 C CA . ILE B 1 307 ? -3.455 -17.297 9.477 1 96.25 307 ILE B CA 1
ATOM 6335 C C . ILE B 1 307 ? -2.043 -17.516 8.938 1 96.25 307 ILE B C 1
ATOM 6337 O O . ILE B 1 307 ? -1.116 -17.797 9.695 1 96.25 307 ILE B O 1
ATOM 6341 N N . LEU B 1 308 ? -1.92 -17.344 7.664 1 95.19 308 LEU B N 1
ATOM 6342 C CA . LEU B 1 308 ? -0.6 -17.469 7.059 1 95.19 308 LEU B CA 1
ATOM 6343 C C . LEU B 1 308 ? 0.323 -16.344 7.516 1 95.19 308 LEU B C 1
ATOM 6345 O O . LEU B 1 308 ? 1.531 -16.547 7.66 1 95.19 308 LEU B O 1
ATOM 6349 N N . PHE B 1 309 ? -0.277 -15.156 7.645 1 96.69 309 PHE B N 1
ATOM 6350 C CA . PHE B 1 309 ? 0.49 -14.039 8.18 1 96.69 309 PHE B CA 1
ATOM 6351 C C . PHE B 1 309 ? 1.192 -14.438 9.477 1 96.69 309 PHE B C 1
ATOM 6353 O O . PHE B 1 309 ? 2.406 -14.266 9.609 1 96.69 309 PHE B O 1
ATOM 6360 N N . LEU B 1 310 ? 0.501 -14.992 10.438 1 97.31 310 LEU B N 1
ATOM 6361 C CA . LEU B 1 310 ? 1.071 -15.383 11.719 1 97.31 310 LEU B CA 1
ATOM 6362 C C . LEU B 1 310 ? 2.035 -16.547 11.555 1 97.31 310 LEU B C 1
ATOM 6364 O O . LEU B 1 310 ? 3.023 -16.656 12.281 1 97.31 310 LEU B O 1
ATOM 6368 N N . PHE B 1 311 ? 1.738 -17.422 10.633 1 96.75 311 PHE B N 1
ATOM 6369 C CA . PHE B 1 311 ? 2.633 -18.531 10.328 1 96.75 311 PHE B CA 1
ATOM 6370 C C . PHE B 1 311 ? 4.027 -18.031 9.977 1 96.75 311 PHE B C 1
ATOM 6372 O O . PHE B 1 311 ? 5.02 -18.484 10.555 1 96.75 311 PHE B O 1
ATOM 6379 N N . PHE B 1 312 ? 4.109 -17.109 9.086 1 96.5 312 PHE B N 1
ATOM 6380 C CA . PHE B 1 312 ? 5.391 -16.578 8.625 1 96.5 312 PHE B CA 1
ATOM 6381 C C . PHE B 1 312 ? 6.043 -15.734 9.711 1 96.5 312 PHE B C 1
ATOM 6383 O O . PHE B 1 312 ? 7.266 -15.734 9.859 1 96.5 312 PHE B O 1
ATOM 6390 N N . VAL B 1 313 ? 5.215 -14.992 10.461 1 97.62 313 VAL B N 1
ATOM 6391 C CA . VAL B 1 313 ? 5.754 -14.172 11.539 1 97.62 313 VAL B CA 1
ATOM 6392 C C . VAL B 1 313 ? 6.387 -15.062 12.602 1 97.62 313 VAL B C 1
ATOM 6394 O O . VAL B 1 313 ? 7.488 -14.789 13.086 1 97.62 313 VAL B O 1
ATOM 6397 N N . ILE B 1 314 ? 5.727 -16.156 12.992 1 98.06 314 ILE B N 1
ATOM 6398 C CA . ILE B 1 314 ? 6.234 -17.062 14.008 1 98.06 314 ILE B CA 1
ATOM 6399 C C . ILE B 1 314 ? 7.527 -17.719 13.516 1 98.06 314 ILE B C 1
ATOM 6401 O O . ILE B 1 314 ? 8.531 -17.734 14.227 1 98.06 314 ILE B O 1
ATOM 6405 N N . GLY B 1 315 ? 7.512 -18.234 12.312 1 97.75 315 GLY B N 1
ATOM 6406 C CA . GLY B 1 315 ? 8.711 -18.828 11.758 1 97.75 315 GLY B CA 1
ATOM 6407 C C . GLY B 1 315 ? 9.883 -17.875 11.688 1 97.75 315 GLY B C 1
ATOM 6408 O O . GLY B 1 315 ? 10.984 -18.203 12.141 1 97.75 315 GLY B O 1
ATOM 6409 N N . GLY B 1 316 ? 9.625 -16.688 11.125 1 97.75 316 GLY B N 1
ATOM 6410 C CA . GLY B 1 316 ? 10.664 -15.672 11.023 1 97.75 316 GLY B CA 1
ATOM 6411 C C . GLY B 1 316 ? 11.211 -15.242 12.375 1 97.75 316 GLY B C 1
ATOM 6412 O O . GLY B 1 316 ? 12.414 -15.062 12.539 1 97.75 316 GLY B O 1
ATOM 6413 N N . TYR B 1 317 ? 10.312 -15.078 13.328 1 98.19 317 TYR B N 1
ATOM 6414 C CA . TYR B 1 317 ? 10.727 -14.602 14.648 1 98.19 317 TYR B CA 1
ATOM 6415 C C . TYR B 1 317 ? 11.57 -15.648 15.367 1 98.19 317 TYR B C 1
ATOM 6417 O O . TYR B 1 317 ? 12.617 -15.336 15.922 1 98.19 317 TYR B O 1
ATOM 6425 N N . VAL B 1 318 ? 11.086 -16.906 15.422 1 98.31 318 VAL B N 1
ATOM 6426 C CA . VAL B 1 318 ? 11.789 -17.969 16.125 1 98.31 318 VAL B CA 1
ATOM 6427 C C . VAL B 1 318 ? 13.172 -18.172 15.508 1 98.31 318 VAL B C 1
ATOM 6429 O O . VAL B 1 318 ? 14.172 -18.281 16.219 1 98.31 318 VAL B O 1
ATOM 6432 N N . TYR B 1 319 ? 13.258 -18.234 14.188 1 98.31 319 TYR B N 1
ATOM 6433 C CA . TYR B 1 319 ? 14.547 -18.391 13.531 1 98.31 319 TYR B CA 1
ATOM 6434 C C . TYR B 1 319 ? 15.445 -17.188 13.797 1 98.31 319 TYR B C 1
ATOM 6436 O O . TYR B 1 319 ? 16.594 -17.344 14.219 1 98.31 319 TYR B O 1
ATOM 6444 N N . GLY B 1 320 ? 14.906 -16.016 13.508 1 97.94 320 GLY B N 1
ATOM 6445 C CA . GLY B 1 320 ? 15.68 -14.805 13.664 1 97.94 320 GLY B CA 1
ATOM 6446 C C . GLY B 1 320 ? 16.188 -14.594 15.078 1 97.94 320 GLY B C 1
ATOM 6447 O O . GLY B 1 320 ? 17.312 -14.141 15.281 1 97.94 320 GLY B O 1
ATOM 6448 N N . LYS B 1 321 ? 15.383 -14.867 16.047 1 97.75 321 LYS B N 1
ATOM 6449 C CA . LYS B 1 321 ? 15.805 -14.758 17.438 1 97.75 321 LYS B CA 1
ATOM 6450 C C . LYS B 1 321 ? 16.922 -15.75 17.75 1 97.75 321 LYS B C 1
ATOM 6452 O O . LYS B 1 321 ? 17.859 -15.43 18.484 1 97.75 321 LYS B O 1
ATOM 6457 N N . SER B 1 322 ? 16.812 -16.922 17.234 1 97.5 322 SER B N 1
ATOM 6458 C CA . SER B 1 322 ? 17.797 -17.969 17.484 1 97.5 322 SER B CA 1
ATOM 6459 C C . SER B 1 322 ? 19.156 -17.609 16.891 1 97.5 322 SER B C 1
ATOM 6461 O O . SER B 1 322 ? 20.188 -17.859 17.516 1 97.5 322 SER B O 1
ATOM 6463 N N . VAL B 1 323 ? 19.188 -17.062 15.711 1 96.88 323 VAL B N 1
ATOM 6464 C CA . VAL B 1 323 ? 20.453 -16.844 15.031 1 96.88 323 VAL B CA 1
ATOM 6465 C C . VAL B 1 323 ? 20.922 -15.398 15.258 1 96.88 323 VAL B C 1
ATOM 6467 O O . VAL B 1 323 ? 22.016 -15.016 14.852 1 96.88 323 VAL B O 1
ATOM 6470 N N . GLY B 1 324 ? 20.016 -14.539 15.781 1 96.44 324 GLY B N 1
ATOM 6471 C CA . GLY B 1 324 ? 20.422 -13.203 16.172 1 96.44 324 GLY B CA 1
ATOM 6472 C C . GLY B 1 324 ? 20.109 -12.148 15.133 1 96.44 324 GLY B C 1
ATOM 6473 O O . GLY B 1 324 ? 20.594 -11.016 15.219 1 96.44 324 GLY B O 1
ATOM 6474 N N . THR B 1 325 ? 19.344 -12.508 14.141 1 96.5 325 THR B N 1
ATOM 6475 C CA . THR B 1 325 ? 18.984 -11.516 13.125 1 96.5 325 THR B CA 1
ATOM 6476 C C . THR B 1 325 ? 17.812 -10.656 13.609 1 96.5 325 THR B C 1
ATOM 6478 O O . THR B 1 325 ? 17.594 -9.555 13.102 1 96.5 325 THR B O 1
ATOM 6481 N N . VAL B 1 326 ? 17.078 -11.117 14.523 1 97.44 326 VAL B N 1
ATOM 6482 C CA . VAL B 1 326 ? 16.016 -10.352 15.18 1 97.44 326 VAL B CA 1
ATOM 6483 C C . VAL B 1 326 ? 16.344 -10.172 16.656 1 97.44 326 VAL B C 1
ATOM 6485 O O . VAL B 1 326 ? 16.125 -11.086 17.469 1 97.44 326 VAL B O 1
ATOM 6488 N N . LYS B 1 327 ? 16.781 -9.055 16.984 1 95.81 327 LYS B N 1
ATOM 6489 C CA . LYS B 1 327 ? 17.219 -8.789 18.344 1 95.81 327 LYS B CA 1
ATOM 6490 C C . LYS B 1 327 ? 16.156 -8.023 19.125 1 95.81 327 LYS B C 1
ATOM 6492 O O . LYS B 1 327 ? 16 -8.211 20.344 1 95.81 327 LYS B O 1
ATOM 6497 N N . ARG B 1 328 ? 15.539 -7.02 18.453 1 93.12 328 ARG B N 1
ATOM 6498 C CA . ARG B 1 328 ? 14.5 -6.18 19.047 1 93.12 328 ARG B CA 1
ATOM 6499 C C . ARG B 1 328 ? 13.203 -6.258 18.234 1 93.12 328 ARG B C 1
ATOM 6501 O O . ARG B 1 328 ? 13.227 -6.617 17.047 1 93.12 328 ARG B O 1
ATOM 6508 N N . LEU B 1 329 ? 12.141 -5.898 18.859 1 93.5 329 LEU B N 1
ATOM 6509 C CA . LEU B 1 329 ? 10.836 -5.926 18.203 1 93.5 329 LEU B CA 1
ATOM 6510 C C . LEU B 1 329 ? 10.789 -4.938 17.047 1 93.5 329 LEU B C 1
ATOM 6512 O O . LEU B 1 329 ? 10.094 -5.168 16.047 1 93.5 329 LEU B O 1
ATOM 6516 N N . THR B 1 330 ? 11.531 -3.926 17.141 1 93.38 330 THR B N 1
ATOM 6517 C CA . THR B 1 330 ? 11.57 -2.912 16.094 1 93.38 330 THR B CA 1
ATOM 6518 C C . THR B 1 330 ? 12.195 -3.477 14.828 1 93.38 330 THR B C 1
ATOM 6520 O O . THR B 1 330 ? 11.875 -3.029 13.719 1 93.38 330 THR B O 1
ATOM 6523 N N . ASP B 1 331 ? 13.055 -4.488 14.992 1 95.62 331 ASP B N 1
ATOM 6524 C CA . ASP B 1 331 ? 13.648 -5.133 13.82 1 95.62 331 ASP B CA 1
ATOM 6525 C C . ASP B 1 331 ? 12.578 -5.789 12.953 1 95.62 331 ASP B C 1
ATOM 6527 O O . ASP B 1 331 ? 12.68 -5.785 11.727 1 95.62 331 ASP B O 1
ATOM 6531 N N . MET B 1 332 ? 11.641 -6.32 13.586 1 96.81 332 MET B N 1
ATOM 6532 C CA . MET B 1 332 ? 10.547 -6.957 12.859 1 96.81 332 MET B CA 1
ATOM 6533 C C . MET B 1 332 ? 9.82 -5.949 11.969 1 96.81 332 MET B C 1
ATOM 6535 O O . MET B 1 332 ? 9.57 -6.223 10.797 1 96.81 332 MET B O 1
ATOM 6539 N N . VAL B 1 333 ? 9.539 -4.809 12.523 1 96.19 333 VAL B N 1
ATOM 6540 C CA . VAL B 1 333 ? 8.812 -3.762 11.812 1 96.19 333 VAL B CA 1
ATOM 6541 C C . VAL B 1 333 ? 9.672 -3.232 10.664 1 96.19 333 VAL B C 1
ATOM 6543 O O . VAL B 1 333 ? 9.164 -2.994 9.562 1 96.19 333 VAL B O 1
ATOM 6546 N N . ASN B 1 334 ? 10.953 -3.086 10.922 1 96.44 334 ASN B N 1
ATOM 6547 C CA . ASN B 1 334 ? 11.875 -2.617 9.891 1 96.44 334 ASN B CA 1
ATOM 6548 C C . ASN B 1 334 ? 11.945 -3.59 8.719 1 96.44 334 ASN B C 1
ATOM 6550 O O . ASN B 1 334 ? 11.969 -3.172 7.559 1 96.44 334 ASN B O 1
ATOM 6554 N N . TYR B 1 335 ? 11.961 -4.855 9.047 1 97.06 335 TYR B N 1
ATOM 6555 C CA . TYR B 1 335 ? 12.008 -5.867 7.996 1 97.06 335 TYR B CA 1
ATOM 6556 C C . TYR B 1 335 ? 10.711 -5.875 7.195 1 97.06 335 TYR B C 1
ATOM 6558 O O . TYR B 1 335 ? 10.727 -6.059 5.977 1 97.06 335 TYR B O 1
ATOM 6566 N N . MET B 1 336 ? 9.617 -5.668 7.852 1 97.5 336 MET B N 1
ATOM 6567 C CA . MET B 1 336 ? 8.336 -5.566 7.152 1 97.5 336 MET B CA 1
ATOM 6568 C C . MET B 1 336 ? 8.32 -4.355 6.227 1 97.5 336 MET B C 1
ATOM 6570 O O . MET B 1 336 ? 7.844 -4.445 5.094 1 97.5 336 MET B O 1
ATOM 6574 N N . ALA B 1 337 ? 8.805 -3.299 6.723 1 96.75 337 ALA B N 1
ATOM 6575 C CA . ALA B 1 337 ? 8.867 -2.084 5.914 1 96.75 337 ALA B CA 1
ATOM 6576 C C . ALA B 1 337 ? 9.758 -2.279 4.695 1 96.75 337 ALA B C 1
ATOM 6578 O O . ALA B 1 337 ? 9.438 -1.814 3.6 1 96.75 337 ALA B O 1
ATOM 6579 N N . ASP B 1 338 ? 10.883 -2.93 4.91 1 96.06 338 ASP B N 1
ATOM 6580 C CA . ASP B 1 338 ? 11.781 -3.234 3.797 1 96.06 338 ASP B CA 1
ATOM 6581 C C . ASP B 1 338 ? 11.062 -4.051 2.725 1 96.06 338 ASP B C 1
ATOM 6583 O O . ASP B 1 338 ? 11.266 -3.83 1.529 1 96.06 338 ASP B O 1
ATOM 6587 N N . ALA B 1 339 ? 10.32 -4.934 3.188 1 94.69 339 ALA B N 1
ATOM 6588 C CA . ALA B 1 339 ? 9.539 -5.742 2.256 1 94.69 339 ALA B CA 1
ATOM 6589 C C . ALA B 1 339 ? 8.539 -4.879 1.484 1 94.69 339 ALA B C 1
ATOM 6591 O O . ALA B 1 339 ? 8.352 -5.066 0.28 1 94.69 339 ALA B O 1
ATOM 6592 N N . MET B 1 340 ? 7.922 -3.93 2.127 1 96 340 MET B N 1
ATOM 6593 C CA . MET B 1 340 ? 6.934 -3.061 1.496 1 96 340 MET B CA 1
ATOM 6594 C C . MET B 1 340 ? 7.582 -2.182 0.431 1 96 340 MET B C 1
ATOM 6596 O O . MET B 1 340 ? 6.949 -1.845 -0.571 1 96 340 MET B O 1
ATOM 6600 N N . LYS B 1 341 ? 8.844 -1.832 0.62 1 96 341 LYS B N 1
ATOM 6601 C CA . LYS B 1 341 ? 9.555 -1.047 -0.385 1 96 341 LYS B CA 1
ATOM 6602 C C . LYS B 1 341 ? 9.602 -1.78 -1.723 1 96 341 LYS B C 1
ATOM 6604 O O . LYS B 1 341 ? 9.5 -1.157 -2.781 1 96 341 LYS B O 1
ATOM 6609 N N . THR B 1 342 ? 9.68 -3.088 -1.637 1 90.56 342 THR B N 1
ATOM 6610 C CA . THR B 1 342 ? 9.781 -3.879 -2.857 1 90.56 342 THR B CA 1
ATOM 6611 C C . THR B 1 342 ? 8.43 -3.953 -3.568 1 90.56 342 THR B C 1
ATOM 6613 O O . THR B 1 342 ? 8.352 -4.41 -4.711 1 90.56 342 THR B O 1
ATOM 6616 N N . MET B 1 343 ? 7.375 -3.512 -2.924 1 91.94 343 MET B N 1
ATOM 6617 C CA . MET B 1 343 ? 6.027 -3.559 -3.488 1 91.94 343 MET B CA 1
ATOM 6618 C C . MET B 1 343 ? 5.672 -2.234 -4.156 1 91.94 343 MET B C 1
ATOM 6620 O O . MET B 1 343 ? 4.559 -2.062 -4.648 1 91.94 343 MET B O 1
ATOM 6624 N N . ALA B 1 344 ? 6.617 -1.288 -4.266 1 95.25 344 ALA B N 1
ATOM 6625 C CA . ALA B 1 344 ? 6.367 0.071 -4.742 1 95.25 344 ALA B CA 1
ATOM 6626 C C . ALA B 1 344 ? 5.801 0.063 -6.156 1 95.25 344 ALA B C 1
ATOM 6628 O O . ALA B 1 344 ? 4.75 0.653 -6.414 1 95.25 344 ALA B O 1
ATOM 6629 N N . SER B 1 345 ? 6.457 -0.606 -7.102 1 92 345 SER B N 1
ATOM 6630 C CA . SER B 1 345 ? 6.008 -0.649 -8.484 1 92 345 SER B CA 1
ATOM 6631 C C . SER B 1 345 ? 4.645 -1.323 -8.602 1 92 345 SER B C 1
ATOM 6633 O O . SER B 1 345 ? 3.809 -0.91 -9.414 1 92 345 SER B O 1
ATOM 6635 N N . TYR B 1 346 ? 4.508 -2.344 -7.801 1 89.62 346 TYR B N 1
ATOM 6636 C CA . TYR B 1 346 ? 3.24 -3.062 -7.777 1 89.62 346 TYR B CA 1
ATOM 6637 C C . TYR B 1 346 ? 2.092 -2.133 -7.402 1 89.62 346 TYR B C 1
ATOM 6639 O O . TYR B 1 346 ? 1.035 -2.152 -8.039 1 89.62 346 TYR B O 1
ATOM 6647 N N . LEU B 1 347 ? 2.258 -1.313 -6.402 1 95 347 LEU B N 1
ATOM 6648 C CA . LEU B 1 347 ? 1.24 -0.381 -5.93 1 95 347 LEU B CA 1
ATOM 6649 C C . LEU B 1 347 ? 0.824 0.577 -7.043 1 95 347 LEU B C 1
ATOM 6651 O O . LEU B 1 347 ? -0.363 0.876 -7.195 1 95 347 LEU B O 1
ATOM 6655 N N . VAL B 1 348 ? 1.776 1.011 -7.816 1 96.12 348 VAL B N 1
ATOM 6656 C CA . VAL B 1 348 ? 1.505 1.988 -8.867 1 96.12 348 VAL B CA 1
ATOM 6657 C C . VAL B 1 348 ? 0.679 1.341 -9.977 1 96.12 348 VAL B C 1
ATOM 6659 O O . VAL B 1 348 ? -0.309 1.916 -10.438 1 96.12 348 VAL B O 1
ATOM 6662 N N . ILE B 1 349 ? 0.983 0.143 -10.336 1 93.62 349 ILE B N 1
ATOM 6663 C CA . ILE B 1 349 ? 0.364 -0.498 -11.484 1 93.62 349 ILE B CA 1
ATOM 6664 C C . ILE B 1 349 ? -1.041 -0.971 -11.125 1 93.62 349 ILE B C 1
ATOM 6666 O O . ILE B 1 349 ? -1.919 -1.052 -11.984 1 93.62 349 ILE B O 1
ATOM 6670 N N . ILE B 1 350 ? -1.289 -1.225 -9.859 1 94.69 350 ILE B N 1
ATOM 6671 C CA . ILE B 1 350 ? -2.582 -1.738 -9.414 1 94.69 350 ILE B CA 1
ATOM 6672 C C . ILE B 1 350 ? -3.658 -0.675 -9.625 1 94.69 350 ILE B C 1
ATOM 6674 O O . ILE B 1 350 ? -4.828 -1.001 -9.836 1 94.69 350 ILE B O 1
ATOM 6678 N N . LEU B 1 351 ? -3.295 0.585 -9.555 1 96.94 351 LEU B N 1
ATOM 6679 C CA . LEU B 1 351 ? -4.27 1.665 -9.68 1 96.94 351 LEU B CA 1
ATOM 6680 C C . LEU B 1 351 ? -5.016 1.579 -11.008 1 96.94 351 LEU B C 1
ATOM 6682 O O . LEU B 1 351 ? -6.238 1.453 -11.023 1 96.94 351 LEU B O 1
ATOM 6686 N N . PRO B 1 352 ? -4.316 1.633 -12.164 1 96.94 352 PRO B N 1
ATOM 6687 C CA . PRO B 1 352 ? -5.07 1.527 -13.414 1 96.94 352 PRO B CA 1
ATOM 6688 C C . PRO B 1 352 ? -5.691 0.146 -13.617 1 96.94 352 PRO B C 1
ATOM 6690 O O . PRO B 1 352 ? -6.758 0.027 -14.227 1 96.94 352 PRO B O 1
ATOM 6693 N N . ILE B 1 353 ? -5.098 -0.944 -13.094 1 95.12 353 ILE B N 1
ATOM 6694 C CA . ILE B 1 353 ? -5.641 -2.291 -13.227 1 95.12 353 ILE B CA 1
ATOM 6695 C C . ILE B 1 353 ? -6.996 -2.373 -12.539 1 95.12 353 ILE B C 1
ATOM 6697 O O . ILE B 1 353 ? -7.969 -2.859 -13.117 1 95.12 353 ILE B O 1
ATOM 6701 N N . ALA B 1 354 ? -7.043 -1.926 -11.289 1 96.56 354 ALA B N 1
ATOM 6702 C CA . ALA B 1 354 ? -8.273 -1.955 -10.508 1 96.56 354 ALA B CA 1
ATOM 6703 C C . ALA B 1 354 ? -9.375 -1.147 -11.188 1 96.56 354 ALA B C 1
ATOM 6705 O O . ALA B 1 354 ? -10.508 -1.616 -11.312 1 96.56 354 ALA B O 1
ATOM 6706 N N . ASN B 1 355 ? -9.023 0.047 -11.625 1 97.94 355 ASN B N 1
ATOM 6707 C CA . ASN B 1 355 ? -10.039 0.905 -12.234 1 97.94 355 ASN B CA 1
ATOM 6708 C C . ASN B 1 355 ? -10.508 0.352 -13.57 1 97.94 355 ASN B C 1
ATOM 6710 O O . ASN B 1 355 ? -11.688 0.467 -13.922 1 97.94 355 ASN B O 1
ATOM 6714 N N . PHE B 1 356 ? -9.633 -0.195 -14.328 1 97.06 356 PHE B N 1
ATOM 6715 C CA . PHE B 1 356 ? -10.031 -0.87 -15.555 1 97.06 356 PHE B CA 1
ATOM 6716 C C . PHE B 1 356 ? -11.016 -1.997 -15.266 1 97.06 356 PHE B C 1
ATOM 6718 O O . PHE B 1 356 ? -12.094 -2.059 -15.859 1 97.06 356 PHE B O 1
ATOM 6725 N N . THR B 1 357 ? -10.664 -2.836 -14.344 1 94.69 357 THR B N 1
ATOM 6726 C CA . THR B 1 357 ? -11.438 -4.031 -14.031 1 94.69 357 THR B CA 1
ATOM 6727 C C . THR B 1 357 ? -12.828 -3.658 -13.531 1 94.69 357 THR B C 1
ATOM 6729 O O . THR B 1 357 ? -13.836 -4.184 -14.016 1 94.69 357 THR B O 1
ATOM 6732 N N . TYR B 1 358 ? -12.922 -2.754 -12.602 1 96.44 358 TYR B N 1
ATOM 6733 C CA . TYR B 1 358 ? -14.203 -2.395 -12 1 96.44 358 TYR B CA 1
ATOM 6734 C C . TYR B 1 358 ? -15.055 -1.592 -12.984 1 96.44 358 TYR B C 1
ATOM 6736 O O . TYR B 1 358 ? -16.281 -1.699 -12.977 1 96.44 358 TYR B O 1
ATOM 6744 N N . THR B 1 359 ? -14.383 -0.794 -13.844 1 97.69 359 THR B N 1
ATOM 6745 C CA . THR B 1 359 ? -15.133 -0.093 -14.883 1 97.69 359 THR B CA 1
ATOM 6746 C C . THR B 1 359 ? -15.719 -1.08 -15.883 1 97.69 359 THR B C 1
ATOM 6748 O O . THR B 1 359 ? -16.875 -0.947 -16.281 1 97.69 359 THR B O 1
ATOM 6751 N N . PHE B 1 360 ? -14.898 -1.992 -16.234 1 96.56 360 PHE B N 1
ATOM 6752 C CA . PHE B 1 360 ? -15.328 -3.035 -17.156 1 96.56 360 PHE B CA 1
ATOM 6753 C C . PHE B 1 360 ? -16.516 -3.803 -16.594 1 96.56 360 PHE B C 1
ATOM 6755 O O . PHE B 1 360 ? -17.453 -4.133 -17.328 1 96.56 360 PHE B O 1
ATOM 6762 N N . LYS B 1 361 ? -16.531 -4.039 -15.336 1 95.31 361 LYS B N 1
ATOM 6763 C CA . LYS B 1 361 ? -17.625 -4.699 -14.641 1 95.31 361 LYS B CA 1
ATOM 6764 C C . LYS B 1 361 ? -18.844 -3.787 -14.547 1 95.31 361 LYS B C 1
ATOM 6766 O O . LYS B 1 361 ? -19.969 -4.195 -14.883 1 95.31 361 LYS B O 1
ATOM 6771 N N . HIS B 1 362 ? -18.594 -2.566 -14.117 1 96.12 362 HIS B N 1
ATOM 6772 C CA . HIS B 1 362 ? -19.672 -1.623 -13.852 1 96.12 362 HIS B CA 1
ATOM 6773 C C . HIS B 1 362 ? -20.469 -1.325 -15.117 1 96.12 362 HIS B C 1
ATOM 6775 O O . HIS B 1 362 ? -21.688 -1.17 -15.062 1 96.12 362 HIS B O 1
ATOM 6781 N N . THR B 1 363 ? -19.828 -1.273 -16.281 1 97.69 363 THR B N 1
ATOM 6782 C CA . THR B 1 363 ? -20.484 -0.945 -17.531 1 97.69 363 THR B CA 1
ATOM 6783 C C . THR B 1 363 ? -21.188 -2.17 -18.109 1 97.69 363 THR B C 1
ATOM 6785 O O . THR B 1 363 ? -21.859 -2.078 -19.141 1 97.69 363 THR B O 1
ATOM 6788 N N . ASN B 1 364 ? -20.969 -3.344 -17.547 1 96.44 364 ASN B N 1
ATOM 6789 C CA . ASN B 1 364 ? -21.516 -4.625 -17.984 1 96.44 364 ASN B CA 1
ATOM 6790 C C . ASN B 1 364 ? -20.859 -5.109 -19.266 1 96.44 364 ASN B C 1
ATOM 6792 O O . ASN B 1 364 ? -21.281 -6.105 -19.859 1 96.44 364 ASN B O 1
ATOM 6796 N N . MET B 1 365 ? -19.875 -4.449 -19.672 1 96.62 365 MET B N 1
ATOM 6797 C CA . MET B 1 365 ? -19.203 -4.848 -20.906 1 96.62 365 MET B CA 1
ATOM 6798 C C . MET B 1 365 ? -18.516 -6.203 -20.734 1 96.62 365 MET B C 1
ATOM 6800 O O . MET B 1 365 ? -18.516 -7.02 -21.656 1 96.62 365 MET B O 1
ATOM 6804 N N . ALA B 1 366 ? -17.953 -6.402 -19.625 1 94.88 366 ALA B N 1
ATOM 6805 C CA . ALA B 1 366 ? -17.266 -7.664 -19.344 1 94.88 366 ALA B CA 1
ATOM 6806 C C . ALA B 1 366 ? -18.219 -8.844 -19.438 1 94.88 366 ALA B C 1
ATOM 6808 O O . ALA B 1 366 ? -17.922 -9.867 -20.062 1 94.88 366 ALA B O 1
ATOM 6809 N N . SER B 1 367 ? -19.375 -8.656 -18.859 1 94.56 367 SER B N 1
ATOM 6810 C CA . SER B 1 367 ? -20.375 -9.719 -18.844 1 94.56 367 SER B CA 1
ATOM 6811 C C . SER B 1 367 ? -20.906 -10.008 -20.25 1 94.56 367 SER B C 1
ATOM 6813 O O . SER B 1 367 ? -21 -11.164 -20.656 1 94.56 367 SER B O 1
ATOM 6815 N N . VAL B 1 368 ? -21.234 -8.977 -20.922 1 96.19 368 VAL B N 1
ATOM 6816 C CA . VAL B 1 368 ? -21.781 -9.133 -22.266 1 96.19 368 VAL B CA 1
ATOM 6817 C C . VAL B 1 368 ? -20.75 -9.805 -23.172 1 96.19 368 VAL B C 1
ATOM 6819 O O . VAL B 1 368 ? -21.078 -10.734 -23.906 1 96.19 368 VAL B O 1
ATOM 6822 N N . LEU B 1 369 ? -19.531 -9.32 -23.109 1 95.69 369 LEU B N 1
ATOM 6823 C CA . LEU B 1 369 ? -18.469 -9.914 -23.906 1 95.69 369 LEU B CA 1
ATOM 6824 C C . LEU B 1 369 ? -18.281 -11.391 -23.547 1 95.69 369 LEU B C 1
ATOM 6826 O O . LEU B 1 369 ? -18.125 -12.227 -24.453 1 95.69 369 LEU B O 1
ATOM 6830 N N . ALA B 1 370 ? -18.281 -11.695 -22.328 1 94.56 370 ALA B N 1
ATOM 6831 C CA . ALA B 1 370 ? -18.078 -13.062 -21.859 1 94.56 370 ALA B CA 1
ATOM 6832 C C . ALA B 1 370 ? -19.188 -13.984 -22.344 1 94.56 370 ALA B C 1
ATOM 6834 O O . ALA B 1 370 ? -18.938 -15.109 -22.766 1 94.56 370 ALA B O 1
ATOM 6835 N N . ILE B 1 371 ? -20.438 -13.539 -22.25 1 94.62 371 ILE B N 1
ATOM 6836 C CA . ILE B 1 371 ? -21.594 -14.32 -22.672 1 94.62 371 ILE B CA 1
ATOM 6837 C C . ILE B 1 371 ? -21.5 -14.594 -24.172 1 94.62 371 ILE B C 1
ATOM 6839 O O . ILE B 1 371 ? -21.656 -15.734 -24.609 1 94.62 371 ILE B O 1
ATOM 6843 N N . LYS B 1 372 ? -21.156 -13.586 -24.891 1 95.62 372 LYS B N 1
ATOM 6844 C CA . LYS B 1 372 ? -21.078 -13.727 -26.344 1 95.62 372 LYS B CA 1
ATOM 6845 C C . LYS B 1 372 ? -19.922 -14.633 -26.734 1 95.62 372 LYS B C 1
ATOM 6847 O O . LYS B 1 372 ? -20.047 -15.43 -27.672 1 95.62 372 LYS B O 1
ATOM 6852 N N . LEU B 1 373 ? -18.844 -14.477 -26.094 1 95.06 373 LEU B N 1
ATOM 6853 C CA . LEU B 1 373 ? -17.703 -15.344 -26.359 1 95.06 373 LEU B CA 1
ATOM 6854 C C . LEU B 1 373 ? -18.016 -16.797 -26.016 1 95.06 373 LEU B C 1
ATOM 6856 O O . LEU B 1 373 ? -17.641 -17.703 -26.734 1 95.06 373 LEU B O 1
ATOM 6860 N N . ALA B 1 374 ? -18.641 -16.984 -24.891 1 95.06 374 ALA B N 1
ATOM 6861 C CA . ALA B 1 374 ? -19.031 -18.328 -24.484 1 95.06 374 ALA B CA 1
ATOM 6862 C C . ALA B 1 374 ? -19.984 -18.953 -25.5 1 95.06 374 ALA B C 1
ATOM 6864 O O . ALA B 1 374 ? -19.844 -20.125 -25.859 1 95.06 374 ALA B O 1
ATOM 6865 N N . ASP B 1 375 ? -20.906 -18.203 -25.922 1 94.69 375 ASP B N 1
ATOM 6866 C CA . ASP B 1 375 ? -21.859 -18.672 -26.922 1 94.69 375 ASP B CA 1
ATOM 6867 C C . ASP B 1 375 ? -21.156 -19.031 -28.234 1 94.69 375 ASP B C 1
ATOM 6869 O O . ASP B 1 375 ? -21.484 -20.047 -28.859 1 94.69 375 ASP B O 1
ATOM 6873 N N . PHE B 1 376 ? -20.312 -18.188 -28.594 1 95.94 376 PHE B N 1
ATOM 6874 C CA . PHE B 1 376 ? -19.547 -18.453 -29.797 1 95.94 376 PHE B CA 1
ATOM 6875 C C . PHE B 1 376 ? -18.781 -19.766 -29.688 1 95.94 376 PHE B C 1
ATOM 6877 O O . PHE B 1 376 ? -18.781 -20.578 -30.609 1 95.94 376 PHE B O 1
ATOM 6884 N N . LEU B 1 377 ? -18.141 -20.016 -28.609 1 96.5 377 LEU B N 1
ATOM 6885 C CA . LEU B 1 377 ? -17.359 -21.219 -28.375 1 96.5 377 LEU B CA 1
ATOM 6886 C C . LEU B 1 377 ? -18.25 -22.453 -28.344 1 96.5 377 LEU B C 1
ATOM 6888 O O . LEU B 1 377 ? -17.906 -23.5 -28.875 1 96.5 377 LEU B O 1
ATOM 6892 N N . LYS B 1 378 ? -19.391 -22.359 -27.703 1 94.56 378 LYS B N 1
ATOM 6893 C CA . LYS B 1 378 ? -20.359 -23.438 -27.672 1 94.56 378 LYS B CA 1
ATOM 6894 C C . LYS B 1 378 ? -20.828 -23.812 -29.094 1 94.56 378 LYS B C 1
ATOM 6896 O O . LYS B 1 378 ? -20.891 -24.984 -29.438 1 94.56 378 LYS B O 1
ATOM 6901 N N . SER B 1 379 ? -21.094 -22.797 -29.781 1 95.75 379 SER B N 1
ATOM 6902 C CA . SER B 1 379 ? -21.562 -23.016 -31.141 1 95.75 379 SER B CA 1
ATOM 6903 C C . SER B 1 379 ? -20.484 -23.672 -32 1 95.75 379 SER B C 1
ATOM 6905 O O . SER B 1 379 ? -20.781 -24.469 -32.906 1 95.75 379 SER B O 1
ATOM 6907 N N . ALA B 1 380 ? -19.266 -23.391 -31.703 1 96.5 380 ALA B N 1
ATOM 6908 C CA . ALA B 1 380 ? -18.125 -23.953 -32.438 1 96.5 380 ALA B CA 1
ATOM 6909 C C . ALA B 1 380 ? -17.75 -25.328 -31.906 1 96.5 380 ALA B C 1
ATOM 6911 O O . ALA B 1 380 ? -16.922 -26.016 -32.5 1 96.5 380 ALA B O 1
ATOM 6912 N N . GLY B 1 381 ? -18.328 -25.688 -30.828 1 95 381 GLY B N 1
ATOM 6913 C CA . GLY B 1 381 ? -18 -26.969 -30.203 1 95 381 GLY B CA 1
ATOM 6914 C C . GLY B 1 381 ? -16.625 -26.969 -29.547 1 95 381 GLY B C 1
ATOM 6915 O O . GLY B 1 381 ? -16.016 -28.016 -29.375 1 95 381 GLY B O 1
ATOM 6916 N N . PHE B 1 382 ? -16.094 -25.875 -29.219 1 95.62 382 PHE B N 1
ATOM 6917 C CA . PHE B 1 382 ? -14.766 -25.703 -28.656 1 95.62 382 PHE B CA 1
ATOM 6918 C C . PHE B 1 382 ? -14.852 -25.375 -27.156 1 95.62 382 PHE B C 1
ATOM 6920 O O . PHE B 1 382 ? -14.453 -24.297 -26.734 1 95.62 382 PHE B O 1
ATOM 6927 N N . THR B 1 383 ? -15.383 -26.297 -26.328 1 95.25 383 THR B N 1
ATOM 6928 C CA . THR B 1 383 ? -15.656 -26.031 -24.906 1 95.25 383 THR B CA 1
ATOM 6929 C C . THR B 1 383 ? -14.906 -27.016 -24.016 1 95.25 383 THR B C 1
ATOM 6931 O O . THR B 1 383 ? -14.977 -26.906 -22.797 1 95.25 383 THR B O 1
ATOM 6934 N N . GLY B 1 384 ? -14.109 -27.906 -24.547 1 94.88 384 GLY B N 1
ATOM 6935 C CA . GLY B 1 384 ? -13.477 -28.953 -23.75 1 94.88 384 GLY B CA 1
ATOM 6936 C C . GLY B 1 384 ? -11.969 -28.844 -23.734 1 94.88 384 GLY B C 1
ATOM 6937 O O . GLY B 1 384 ? -11.414 -27.75 -23.578 1 94.88 384 GLY B O 1
ATOM 6938 N N . ILE B 1 385 ? -11.344 -29.938 -23.797 1 97.62 385 ILE B N 1
ATOM 6939 C CA . ILE B 1 385 ? -9.898 -30.094 -23.625 1 97.62 385 ILE B CA 1
ATOM 6940 C C . ILE B 1 385 ? -9.164 -29.188 -24.609 1 97.62 385 ILE B C 1
ATOM 6942 O O . ILE B 1 385 ? -8.156 -28.578 -24.266 1 97.62 385 ILE B O 1
ATOM 6946 N N . GLY B 1 386 ? -9.641 -29.109 -25.781 1 97.62 386 GLY B N 1
ATOM 6947 C CA . GLY B 1 386 ? -9.039 -28.203 -26.75 1 97.62 386 GLY B CA 1
ATOM 6948 C C . GLY B 1 386 ? -8.961 -26.766 -26.266 1 97.62 386 GLY B C 1
ATOM 6949 O O . GLY B 1 386 ? -7.957 -26.094 -26.469 1 97.62 386 GLY B O 1
ATOM 6950 N N . LEU B 1 387 ? -10.07 -26.312 -25.719 1 98.12 387 LEU B N 1
ATOM 6951 C CA . LEU B 1 387 ? -10.109 -24.969 -25.172 1 98.12 387 LEU B CA 1
ATOM 6952 C C . LEU B 1 387 ? -9.102 -24.812 -24.031 1 98.12 387 LEU B C 1
ATOM 6954 O O . LEU B 1 387 ? -8.414 -23.781 -23.938 1 98.12 387 LEU B O 1
ATOM 6958 N N . PHE B 1 388 ? -9.047 -25.828 -23.172 1 98.56 388 PHE B N 1
ATOM 6959 C CA . PHE B 1 388 ? -8.133 -25.781 -22.031 1 98.56 388 PHE B CA 1
ATOM 6960 C C . PHE B 1 388 ? -6.688 -25.641 -22.516 1 98.56 388 PHE B C 1
ATOM 6962 O O . PHE B 1 388 ? -5.949 -24.781 -22.016 1 98.56 388 PHE B O 1
ATOM 6969 N N . ILE B 1 389 ? -6.312 -26.438 -23.422 1 98.56 389 ILE B N 1
ATOM 6970 C CA . ILE B 1 389 ? -4.961 -26.406 -23.969 1 98.56 389 ILE B CA 1
ATOM 6971 C C . ILE B 1 389 ? -4.691 -25.062 -24.609 1 98.56 389 ILE B C 1
ATOM 6973 O O . ILE B 1 389 ? -3.605 -24.5 -24.469 1 98.56 389 ILE B O 1
ATOM 6977 N N . SER B 1 390 ? -5.684 -24.547 -25.297 1 98.25 390 SER B N 1
ATOM 6978 C CA . SER B 1 390 ? -5.535 -23.25 -25.953 1 98.25 390 SER B CA 1
ATOM 6979 C C . SER B 1 390 ? -5.289 -22.141 -24.938 1 98.25 390 SER B C 1
ATOM 6981 O O . SER B 1 390 ? -4.473 -21.25 -25.172 1 98.25 390 SER B O 1
ATOM 6983 N N . ILE B 1 391 ? -6.055 -22.141 -23.859 1 98.31 391 ILE B N 1
ATOM 6984 C CA . ILE B 1 391 ? -5.883 -21.125 -22.828 1 98.31 391 ILE B CA 1
ATOM 6985 C C . ILE B 1 391 ? -4.465 -21.203 -22.266 1 98.31 391 ILE B C 1
ATOM 6987 O O . ILE B 1 391 ? -3.809 -20.172 -22.094 1 98.31 391 ILE B O 1
ATOM 6991 N N . ILE B 1 392 ? -3.922 -22.375 -22 1 98.56 392 ILE B N 1
ATOM 6992 C CA . ILE B 1 392 ? -2.568 -22.562 -21.484 1 98.56 392 ILE B CA 1
ATOM 6993 C C . ILE B 1 392 ? -1.559 -22.016 -22.5 1 98.56 392 ILE B C 1
ATOM 6995 O O . ILE B 1 392 ? -0.65 -21.266 -22.125 1 98.56 392 ILE B O 1
ATOM 6999 N N . LEU B 1 393 ? -1.753 -22.297 -23.75 1 98.31 393 LEU B N 1
ATOM 7000 C CA . LEU B 1 393 ? -0.809 -21.891 -24.781 1 98.31 393 LEU B CA 1
ATOM 7001 C C . LEU B 1 393 ? -0.852 -20.375 -25 1 98.31 393 LEU B C 1
ATOM 7003 O O . LEU B 1 393 ? 0.176 -19.766 -25.281 1 98.31 393 LEU B O 1
ATOM 7007 N N . ILE B 1 394 ? -2.021 -19.828 -24.922 1 97.38 394 ILE B N 1
ATOM 7008 C CA . ILE B 1 394 ? -2.141 -18.375 -25.047 1 97.38 394 ILE B CA 1
ATOM 7009 C C . ILE B 1 394 ? -1.394 -17.703 -23.891 1 97.38 394 ILE B C 1
ATOM 7011 O O . ILE B 1 394 ? -0.654 -16.734 -24.109 1 97.38 394 ILE B O 1
ATOM 7015 N N . ALA B 1 395 ? -1.643 -18.203 -22.719 1 97.19 395 ALA B N 1
ATOM 7016 C CA . ALA B 1 395 ? -0.922 -17.672 -21.562 1 97.19 395 ALA B CA 1
ATOM 7017 C C . ALA B 1 395 ? 0.587 -17.812 -21.75 1 97.19 395 ALA B C 1
ATOM 7019 O O . ALA B 1 395 ? 1.342 -16.891 -21.422 1 97.19 395 ALA B O 1
ATOM 7020 N N . THR B 1 396 ? 1.026 -18.922 -22.266 1 96.75 396 THR B N 1
ATOM 7021 C CA . THR B 1 396 ? 2.438 -19.172 -22.531 1 96.75 396 THR B CA 1
ATOM 7022 C C . THR B 1 396 ? 2.988 -18.156 -23.531 1 96.75 396 THR B C 1
ATOM 7024 O O . THR B 1 396 ? 4.086 -17.641 -23.344 1 96.75 396 THR B O 1
ATOM 7027 N N . PHE B 1 397 ? 2.238 -17.922 -24.469 1 95.31 397 PHE B N 1
ATOM 7028 C CA . PHE B 1 397 ? 2.652 -16.984 -25.516 1 95.31 397 PHE B CA 1
ATOM 7029 C C . PHE B 1 397 ? 2.777 -15.57 -24.953 1 95.31 397 PHE B C 1
ATOM 7031 O O . PHE B 1 397 ? 3.768 -14.883 -25.203 1 95.31 397 PHE B O 1
ATOM 7038 N N . ILE B 1 398 ? 1.837 -15.188 -24.219 1 94.81 398 ILE B N 1
ATOM 7039 C CA . ILE B 1 398 ? 1.847 -13.852 -23.641 1 94.81 398 ILE B CA 1
ATOM 7040 C C . ILE B 1 398 ? 3.014 -13.711 -22.672 1 94.81 398 ILE B C 1
ATOM 7042 O O . ILE B 1 398 ? 3.635 -12.656 -22.578 1 94.81 398 ILE B O 1
ATOM 7046 N N . ASN B 1 399 ? 3.344 -14.773 -22.016 1 94.56 399 ASN B N 1
ATOM 7047 C CA . ASN B 1 399 ? 4.422 -14.781 -21.031 1 94.56 399 ASN B CA 1
ATOM 7048 C C . ASN B 1 399 ? 5.77 -14.453 -21.672 1 94.56 399 ASN B C 1
ATOM 7050 O O . ASN B 1 399 ? 6.68 -13.977 -21 1 94.56 399 ASN B O 1
ATOM 7054 N N . LEU B 1 400 ? 5.898 -14.664 -22.906 1 91.81 400 LEU B N 1
ATOM 7055 C CA . LEU B 1 400 ? 7.152 -14.383 -23.609 1 91.81 400 LEU B CA 1
ATOM 7056 C C . LEU B 1 400 ? 7.387 -12.883 -23.719 1 91.81 400 LEU B C 1
ATOM 7058 O O . LEU B 1 400 ? 8.523 -12.43 -23.844 1 91.81 400 LEU B O 1
ATOM 7062 N N . PHE B 1 401 ? 6.27 -12.125 -23.531 1 90.38 401 PHE B N 1
ATOM 7063 C CA . PHE B 1 401 ? 6.375 -10.688 -23.734 1 90.38 401 PHE B CA 1
ATOM 7064 C C . PHE B 1 401 ? 6.141 -9.938 -22.438 1 90.38 401 PHE B C 1
ATOM 7066 O O . PHE B 1 401 ? 6.633 -8.82 -22.25 1 90.38 401 PHE B O 1
ATOM 7073 N N . ILE B 1 402 ? 5.32 -10.5 -21.625 1 89.75 402 ILE B N 1
ATOM 7074 C CA . ILE B 1 402 ? 5.012 -9.914 -20.312 1 89.75 402 ILE B CA 1
ATOM 7075 C C . ILE B 1 402 ? 5.469 -10.859 -19.203 1 89.75 402 ILE B C 1
ATOM 7077 O O . ILE B 1 402 ? 4.91 -11.945 -19.047 1 89.75 402 ILE B O 1
ATOM 7081 N N . THR B 1 403 ? 6.355 -10.375 -18.453 1 85.38 403 THR B N 1
ATOM 7082 C CA . THR B 1 403 ? 7.004 -11.289 -17.531 1 85.38 403 THR B CA 1
ATOM 7083 C C . THR B 1 403 ? 6.285 -11.281 -16.172 1 85.38 403 THR B C 1
ATOM 7085 O O . THR B 1 403 ? 6.426 -12.219 -15.391 1 85.38 403 THR B O 1
ATOM 7088 N N . SER B 1 404 ? 5.504 -10.281 -15.883 1 86.69 404 SER B N 1
ATOM 7089 C CA . SER B 1 404 ? 4.781 -10.211 -14.617 1 86.69 404 SER B CA 1
ATOM 7090 C C . SER B 1 404 ? 3.527 -11.078 -14.648 1 86.69 404 SER B C 1
ATOM 7092 O O . SER B 1 404 ? 2.584 -10.789 -15.391 1 86.69 404 SER B O 1
ATOM 7094 N N . GLY B 1 405 ? 3.57 -12.078 -13.836 1 89.44 405 GLY B N 1
ATOM 7095 C CA . GLY B 1 405 ? 2.439 -12.992 -13.805 1 89.44 405 GLY B CA 1
ATOM 7096 C C . GLY B 1 405 ? 1.153 -12.336 -13.344 1 89.44 405 GLY B C 1
ATOM 7097 O O . GLY B 1 405 ? 0.085 -12.594 -13.898 1 89.44 405 GLY B O 1
ATOM 7098 N N . SER B 1 406 ? 1.223 -11.469 -12.375 1 88.25 406 SER B N 1
ATOM 7099 C CA . SER B 1 406 ? 0.041 -10.797 -11.836 1 88.25 406 SER B CA 1
ATOM 7100 C C . SER B 1 406 ? -0.562 -9.836 -12.852 1 88.25 406 SER B C 1
ATOM 7102 O O . SER B 1 406 ? -1.783 -9.758 -12.992 1 88.25 406 SER B O 1
ATOM 7104 N N . THR B 1 407 ? 0.291 -9.156 -13.555 1 89.62 407 THR B N 1
ATOM 7105 C CA . THR B 1 407 ? -0.194 -8.211 -14.555 1 89.62 407 THR B CA 1
ATOM 7106 C C . THR B 1 407 ? -0.867 -8.945 -15.711 1 89.62 407 THR B C 1
ATOM 7108 O O . THR B 1 407 ? -1.9 -8.5 -16.219 1 89.62 407 THR B O 1
ATOM 7111 N N . LYS B 1 408 ? -0.26 -10.039 -16.078 1 94.25 408 LYS B N 1
ATOM 7112 C CA . LYS B 1 408 ? -0.842 -10.844 -17.156 1 94.25 408 LYS B CA 1
ATOM 7113 C C . LYS B 1 408 ? -2.221 -11.367 -16.766 1 94.25 408 LYS B C 1
ATOM 7115 O O . LYS B 1 408 ? -3.166 -11.289 -17.547 1 94.25 408 LYS B O 1
ATOM 7120 N N . TRP B 1 409 ? -2.246 -11.844 -15.602 1 96 409 TRP B N 1
ATOM 7121 C CA . TRP B 1 409 ? -3.521 -12.391 -15.148 1 96 409 TRP B CA 1
ATOM 7122 C C . TRP B 1 409 ? -4.559 -11.281 -14.977 1 96 409 TRP B C 1
ATOM 7124 O O . TRP B 1 409 ? -5.73 -11.469 -15.305 1 96 409 TRP B O 1
ATOM 7134 N N . ALA B 1 410 ? -4.16 -10.195 -14.5 1 93.19 410 ALA B N 1
ATOM 7135 C CA . ALA B 1 410 ? -5.07 -9.062 -14.359 1 93.19 410 ALA B CA 1
ATOM 7136 C C . ALA B 1 410 ? -5.645 -8.648 -15.711 1 93.19 410 ALA B C 1
ATOM 7138 O O . ALA B 1 410 ? -6.789 -8.203 -15.797 1 93.19 410 ALA B O 1
ATOM 7139 N N . PHE B 1 411 ? -4.867 -8.852 -16.703 1 91.88 411 PHE B N 1
ATOM 7140 C CA . PHE B 1 411 ? -5.258 -8.516 -18.078 1 91.88 411 PHE B CA 1
ATOM 7141 C C . PHE B 1 411 ? -6.25 -9.531 -18.625 1 91.88 411 PHE B C 1
ATOM 7143 O O . PHE B 1 411 ? -7.234 -9.164 -19.266 1 91.88 411 PHE B O 1
ATOM 7150 N N . LEU B 1 412 ? -6.078 -10.758 -18.312 1 96.12 412 LEU B N 1
ATOM 7151 C CA . LEU B 1 412 ? -6.832 -11.836 -18.938 1 96.12 412 LEU B CA 1
ATOM 7152 C C . LEU B 1 412 ? -8.055 -12.203 -18.109 1 96.12 412 LEU B C 1
ATOM 7154 O O . LEU B 1 412 ? -9.094 -12.594 -18.656 1 96.12 412 LEU B O 1
ATOM 7158 N N . ALA B 1 413 ? -7.949 -12.078 -16.828 1 97.69 413 ALA B N 1
ATOM 7159 C CA . ALA B 1 413 ? -8.914 -12.656 -15.898 1 97.69 413 ALA B CA 1
ATOM 7160 C C . ALA B 1 413 ? -10.305 -12.062 -16.109 1 97.69 413 ALA B C 1
ATOM 7162 O O . ALA B 1 413 ? -11.297 -12.789 -16.141 1 97.69 413 ALA B O 1
ATOM 7163 N N . PRO B 1 414 ? -10.414 -10.773 -16.312 1 95.75 414 PRO B N 1
ATOM 7164 C CA . PRO B 1 414 ? -11.758 -10.195 -16.406 1 95.75 414 PRO B CA 1
ATOM 7165 C C . PRO B 1 414 ? -12.539 -10.727 -17.609 1 95.75 414 PRO B C 1
ATOM 7167 O O . PRO B 1 414 ? -13.766 -10.633 -17.641 1 95.75 414 PRO B O 1
ATOM 7170 N N . VAL B 1 415 ? -11.867 -11.266 -18.594 1 95.62 415 VAL B N 1
ATOM 7171 C CA . VAL B 1 415 ? -12.523 -11.82 -19.781 1 95.62 415 VAL B CA 1
ATOM 7172 C C . VAL B 1 415 ? -12.594 -13.336 -19.656 1 95.62 415 VAL B C 1
ATOM 7174 O O . VAL B 1 415 ? -13.656 -13.93 -19.859 1 95.62 415 VAL B O 1
ATOM 7177 N N . LEU B 1 416 ? -11.516 -13.93 -19.281 1 97.69 416 LEU B N 1
ATOM 7178 C CA . LEU B 1 416 ? -11.375 -15.375 -19.297 1 97.69 416 LEU B CA 1
ATOM 7179 C C . LEU B 1 416 ? -12.234 -16.016 -18.203 1 97.69 416 LEU B C 1
ATOM 7181 O O . LEU B 1 416 ? -12.875 -17.047 -18.438 1 97.69 416 LEU B O 1
ATOM 7185 N N . VAL B 1 417 ? -12.242 -15.469 -17.016 1 98.31 417 VAL B N 1
ATOM 7186 C CA . VAL B 1 417 ? -12.922 -16.062 -15.875 1 98.31 417 VAL B CA 1
ATOM 7187 C C . VAL B 1 417 ? -14.43 -16.078 -16.109 1 98.31 417 VAL B C 1
ATOM 7189 O O . VAL B 1 417 ? -15.07 -17.125 -16.016 1 98.31 417 VAL B O 1
ATOM 7192 N N . PRO B 1 418 ? -15.031 -14.93 -16.516 1 97.19 418 PRO B N 1
ATOM 7193 C CA . PRO B 1 418 ? -16.469 -14.945 -16.812 1 97.19 418 PRO B CA 1
ATOM 7194 C C . PRO B 1 418 ? -16.812 -15.867 -17.984 1 97.19 418 PRO B C 1
ATOM 7196 O O . PRO B 1 418 ? -17.828 -16.578 -17.938 1 97.19 418 PRO B O 1
ATOM 7199 N N . MET B 1 419 ? -16.016 -15.867 -19.016 1 97.06 419 MET B N 1
ATOM 7200 C CA . MET B 1 419 ? -16.25 -16.734 -20.172 1 97.06 419 MET B CA 1
ATOM 7201 C C . MET B 1 419 ? -16.281 -18.203 -19.75 1 97.06 419 MET B C 1
ATOM 7203 O O . MET B 1 419 ? -17.203 -18.938 -20.109 1 97.06 419 MET B O 1
ATOM 7207 N N . MET B 1 420 ? -15.328 -18.609 -19 1 98 420 MET B N 1
ATOM 7208 C CA . MET B 1 420 ? -15.266 -19.984 -18.516 1 98 420 MET B CA 1
ATOM 7209 C C . MET B 1 420 ? -16.453 -20.281 -17.594 1 98 420 MET B C 1
ATOM 7211 O O . MET B 1 420 ? -17 -21.391 -17.625 1 98 420 MET B O 1
ATOM 7215 N N . TYR B 1 421 ? -16.781 -19.344 -16.75 1 97.12 421 TYR B N 1
ATOM 7216 C CA . TYR B 1 421 ? -17.938 -19.484 -15.867 1 97.12 421 TYR B CA 1
ATOM 7217 C C . TYR B 1 421 ? -19.203 -19.797 -16.672 1 97.12 421 TYR B C 1
ATOM 7219 O O . TYR B 1 421 ? -19.953 -20.719 -16.328 1 97.12 421 TYR B O 1
ATOM 7227 N N . TYR B 1 422 ? -19.422 -19.109 -17.719 1 95.44 422 TYR B N 1
ATOM 7228 C CA . TYR B 1 422 ? -20.625 -19.281 -18.531 1 95.44 422 TYR B CA 1
ATOM 7229 C C . TYR B 1 422 ? -20.562 -20.578 -19.328 1 95.44 422 TYR B C 1
ATOM 7231 O O . TYR B 1 422 ? -21.594 -21.062 -19.812 1 95.44 422 TYR B O 1
ATOM 7239 N N . LEU B 1 423 ? -19.422 -21.125 -19.484 1 96.56 423 LEU B N 1
ATOM 7240 C CA . LEU B 1 423 ? -19.266 -22.422 -20.141 1 96.56 423 LEU B CA 1
ATOM 7241 C C . LEU B 1 423 ? -19.453 -23.547 -19.141 1 96.56 423 LEU B C 1
ATOM 7243 O O . LEU B 1 423 ? -19.375 -24.734 -19.5 1 96.56 423 LEU B O 1
ATOM 7247 N N . GLY B 1 424 ? -19.578 -23.156 -17.875 1 95.5 424 GLY B N 1
ATOM 7248 C CA . GLY B 1 424 ? -19.844 -24.172 -16.859 1 95.5 424 GLY B CA 1
ATOM 7249 C C . GLY B 1 424 ? -18.609 -24.562 -16.062 1 95.5 424 GLY B C 1
ATOM 7250 O O . GLY B 1 424 ? -18.641 -25.531 -15.305 1 95.5 424 GLY B O 1
ATOM 7251 N N . TYR B 1 425 ? -17.531 -23.859 -16.203 1 97.88 425 TYR B N 1
ATOM 7252 C CA . TYR B 1 425 ? -16.297 -24.156 -15.492 1 97.88 425 TYR B CA 1
ATOM 7253 C C . TYR B 1 425 ? -16.062 -23.141 -14.375 1 97.88 425 TYR B C 1
ATOM 7255 O O . TYR B 1 425 ? -16.516 -22 -14.445 1 97.88 425 TYR B O 1
ATOM 7263 N N . THR B 1 426 ? -15.344 -23.531 -13.383 1 98.25 426 THR B N 1
ATOM 7264 C CA . THR B 1 426 ? -15.133 -22.703 -12.211 1 98.25 426 THR B CA 1
ATOM 7265 C C . THR B 1 426 ? -14.016 -21.688 -12.469 1 98.25 426 THR B C 1
ATOM 7267 O O . THR B 1 426 ? -13.133 -21.922 -13.289 1 98.25 426 THR B O 1
ATOM 7270 N N . PRO B 1 427 ? -14.047 -20.531 -11.758 1 98.38 427 PRO B N 1
ATOM 7271 C CA . PRO B 1 427 ? -12.945 -19.578 -11.789 1 98.38 427 PRO B CA 1
ATOM 7272 C C . PRO B 1 427 ? -11.609 -20.203 -11.383 1 98.38 427 PRO B C 1
ATOM 7274 O O . PRO B 1 427 ? -10.562 -19.844 -11.914 1 98.38 427 PRO B O 1
ATOM 7277 N N . GLU B 1 428 ? -11.609 -21.125 -10.438 1 98.62 428 GLU B N 1
ATOM 7278 C CA . GLU B 1 428 ? -10.406 -21.812 -9.977 1 98.62 428 GLU B CA 1
ATOM 7279 C C . GLU B 1 428 ? -9.742 -22.594 -11.109 1 98.62 428 GLU B C 1
ATOM 7281 O O . GLU B 1 428 ? -8.516 -22.656 -11.188 1 98.62 428 GLU B O 1
ATOM 7286 N N . TRP B 1 429 ? -10.578 -23.156 -11.977 1 98.75 429 TRP B N 1
ATOM 7287 C CA . TRP B 1 429 ? -10.062 -23.891 -13.133 1 98.75 429 TRP B CA 1
ATOM 7288 C C . TRP B 1 429 ? -9.422 -22.938 -14.141 1 98.75 429 TRP B C 1
ATOM 7290 O O . TRP B 1 429 ? -8.336 -23.219 -14.656 1 98.75 429 TRP B O 1
ATOM 7300 N N . ALA B 1 430 ? -10.117 -21.859 -14.398 1 98.62 430 ALA B N 1
ATOM 7301 C CA . ALA B 1 430 ? -9.555 -20.844 -15.289 1 98.62 430 ALA B CA 1
ATOM 7302 C C . ALA B 1 430 ? -8.195 -20.375 -14.781 1 98.62 430 ALA B C 1
ATOM 7304 O O . ALA B 1 430 ? -7.246 -20.25 -15.555 1 98.62 430 ALA B O 1
ATOM 7305 N N . GLN B 1 431 ? -8.117 -20.109 -13.5 1 98.62 431 GLN B N 1
ATOM 7306 C CA . GLN B 1 431 ? -6.879 -19.672 -12.867 1 98.62 431 GLN B CA 1
ATOM 7307 C C . GLN B 1 431 ? -5.766 -20.703 -13.062 1 98.62 431 GLN B C 1
ATOM 7309 O O . GLN B 1 431 ? -4.625 -20.344 -13.367 1 98.62 431 GLN B O 1
ATOM 7314 N N . LEU B 1 432 ? -6.113 -21.938 -12.859 1 98.75 432 LEU B N 1
ATOM 7315 C CA . LEU B 1 432 ? -5.125 -23.016 -12.977 1 98.75 432 LEU B CA 1
ATOM 7316 C C . LEU B 1 432 ? -4.562 -23.078 -14.391 1 98.75 432 LEU B C 1
ATOM 7318 O O . LEU B 1 432 ? -3.348 -23.172 -14.578 1 98.75 432 LEU B O 1
ATOM 7322 N N . LEU B 1 433 ? -5.457 -23.047 -15.367 1 98.69 433 LEU B N 1
ATOM 7323 C CA . LEU B 1 433 ? -5.027 -23.125 -16.766 1 98.69 433 LEU B CA 1
ATOM 7324 C C . LEU B 1 433 ? -4.082 -21.969 -17.094 1 98.69 433 LEU B C 1
ATOM 7326 O O . LEU B 1 433 ? -3.068 -22.172 -17.766 1 98.69 433 LEU B O 1
ATOM 7330 N N . TYR B 1 434 ? -4.406 -20.828 -16.641 1 98.25 434 TYR B N 1
ATOM 7331 C CA . TYR B 1 434 ? -3.553 -19.656 -16.859 1 98.25 434 TYR B CA 1
ATOM 7332 C C . TYR B 1 434 ? -2.182 -19.859 -16.219 1 98.25 434 TYR B C 1
ATOM 7334 O O . TYR B 1 434 ? -1.154 -19.641 -16.875 1 98.25 434 TYR B O 1
ATOM 7342 N N . ARG B 1 435 ? -2.168 -20.219 -14.898 1 97.5 435 ARG B N 1
ATOM 7343 C CA . ARG B 1 435 ? -0.909 -20.188 -14.164 1 97.5 435 ARG B CA 1
ATOM 7344 C C . ARG B 1 435 ? 0.045 -21.266 -14.656 1 97.5 435 ARG B C 1
ATOM 7346 O O . ARG B 1 435 ? 1.266 -21.109 -14.562 1 97.5 435 ARG B O 1
ATOM 7353 N N . LEU B 1 436 ? -0.487 -22.375 -15.281 1 98.12 436 LEU B N 1
ATOM 7354 C CA . LEU B 1 436 ? 0.362 -23.391 -15.891 1 98.12 436 LEU B CA 1
ATOM 7355 C C . LEU B 1 436 ? 1.123 -22.828 -17.078 1 98.12 436 LEU B C 1
ATOM 7357 O O . LEU B 1 436 ? 2.324 -23.078 -17.234 1 98.12 436 LEU B O 1
ATOM 7361 N N . GLY B 1 437 ? 0.414 -22.094 -17.891 1 97.31 437 GLY B N 1
ATOM 7362 C CA . GLY B 1 437 ? 1.057 -21.469 -19.047 1 97.31 437 GLY B CA 1
ATOM 7363 C C . GLY B 1 437 ? 2.02 -20.375 -18.656 1 97.31 437 GLY B C 1
ATOM 7364 O O . GLY B 1 437 ? 3.076 -20.219 -19.266 1 97.31 437 GLY B O 1
ATOM 7365 N N . ASP B 1 438 ? 1.672 -19.672 -17.672 1 95.81 438 ASP B N 1
ATOM 7366 C CA . ASP B 1 438 ? 2.475 -18.547 -17.203 1 95.81 438 ASP B CA 1
ATOM 7367 C C . ASP B 1 438 ? 3.818 -19.016 -16.656 1 95.81 438 ASP B C 1
ATOM 7369 O O . ASP B 1 438 ? 4.871 -18.516 -17.047 1 95.81 438 ASP B O 1
ATOM 7373 N N . SER B 1 439 ? 3.807 -20.016 -15.867 1 95.44 439 SER B N 1
ATOM 7374 C CA . SER B 1 439 ? 4.977 -20.453 -15.109 1 95.44 439 SER B CA 1
ATOM 7375 C C . SER B 1 439 ? 5.965 -21.203 -16 1 95.44 439 SER B C 1
ATOM 7377 O O . SER B 1 439 ? 7.176 -20.984 -15.898 1 95.44 439 SER B O 1
ATOM 7379 N N . SER B 1 440 ? 5.559 -21.953 -16.906 1 96 440 SER B N 1
ATOM 7380 C CA . SER B 1 440 ? 6.367 -22.938 -17.641 1 96 440 SER B CA 1
ATOM 7381 C C . SER B 1 440 ? 7.484 -22.266 -18.422 1 96 440 SER B C 1
ATOM 7383 O O . SER B 1 440 ? 8.578 -22.812 -18.562 1 96 440 SER B O 1
ATOM 7385 N N . THR B 1 441 ? 7.254 -21.016 -18.859 1 93.31 441 THR B N 1
ATOM 7386 C CA . THR B 1 441 ? 8.234 -20.406 -19.734 1 93.31 441 THR B CA 1
ATOM 7387 C C . THR B 1 441 ? 8.906 -19.219 -19.062 1 93.31 441 THR B C 1
ATOM 7389 O O . THR B 1 441 ? 9.508 -18.375 -19.719 1 93.31 441 THR B O 1
ATOM 7392 N N . ASN B 1 442 ? 8.844 -19.156 -17.781 1 92.94 442 ASN B N 1
ATOM 7393 C CA . ASN B 1 442 ? 9.438 -18.062 -17.031 1 92.94 442 ASN B CA 1
ATOM 7394 C C . ASN B 1 442 ? 10.953 -18.031 -17.188 1 92.94 442 ASN B C 1
ATOM 7396 O O . ASN B 1 442 ? 11.562 -16.953 -17.141 1 92.94 442 ASN B O 1
ATOM 7400 N N . SER B 1 443 ? 11.578 -19.156 -17.391 1 92.38 443 SER B N 1
ATOM 7401 C CA . SER B 1 443 ? 13.031 -19.219 -17.469 1 92.38 443 SER B CA 1
ATOM 7402 C C . SER B 1 443 ? 13.516 -19 -18.906 1 92.38 443 SER B C 1
ATOM 7404 O O . SER B 1 443 ? 14.711 -18.828 -19.141 1 92.38 443 SER B O 1
ATOM 7406 N N . PHE B 1 444 ? 12.609 -18.922 -19.75 1 89.75 444 PHE B N 1
ATOM 7407 C CA . PHE B 1 444 ? 12.938 -18.922 -21.172 1 89.75 444 PHE B CA 1
ATOM 7408 C C . PHE B 1 444 ? 12.867 -17.5 -21.734 1 89.75 444 PHE B C 1
ATOM 7410 O O . PHE B 1 444 ? 13.625 -17.156 -22.641 1 89.75 444 PHE B O 1
ATOM 7417 N N . THR B 1 445 ? 12.117 -16.688 -21.234 1 85.06 445 THR B N 1
ATOM 7418 C CA . THR B 1 445 ? 11.883 -15.375 -21.812 1 85.06 445 THR B CA 1
ATOM 7419 C C . THR B 1 445 ? 13.078 -14.461 -21.578 1 85.06 445 THR B C 1
ATOM 7421 O O . THR B 1 445 ? 13.531 -14.312 -20.438 1 85.06 445 THR B O 1
ATOM 7424 N N . PRO B 1 446 ? 13.562 -13.867 -22.656 1 84.12 446 PRO B N 1
ATOM 7425 C CA . PRO B 1 446 ? 14.711 -12.961 -22.531 1 84.12 446 PRO B CA 1
ATOM 7426 C C . PRO B 1 446 ? 14.352 -11.648 -21.844 1 84.12 446 PRO B C 1
ATOM 7428 O O . PRO B 1 446 ? 15.25 -10.875 -21.484 1 84.12 446 PRO B O 1
ATOM 7431 N N . LEU B 1 447 ? 13.148 -11.484 -21.672 1 85.88 447 LEU B N 1
ATOM 7432 C CA . LEU B 1 447 ? 12.703 -10.227 -21.078 1 85.88 447 LEU B CA 1
ATOM 7433 C C . LEU B 1 447 ? 12.68 -10.312 -19.562 1 85.88 447 LEU B C 1
ATOM 7435 O O . LEU B 1 447 ? 12.453 -9.305 -18.875 1 85.88 447 LEU B O 1
ATOM 7439 N N . SER B 1 448 ? 12.961 -11.453 -19.094 1 86.69 448 SER B N 1
ATOM 7440 C CA . SER B 1 448 ? 13.055 -11.594 -17.641 1 86.69 448 SER B CA 1
ATOM 7441 C C . SER B 1 448 ? 14.195 -10.766 -17.078 1 86.69 448 SER B C 1
ATOM 7443 O O . SER B 1 448 ? 15.312 -10.797 -17.594 1 86.69 448 SER B O 1
ATOM 7445 N N . PRO B 1 449 ? 13.953 -10.031 -16.031 1 84.06 449 PRO B N 1
ATOM 7446 C CA . PRO B 1 449 ? 15.031 -9.25 -15.422 1 84.06 449 PRO B CA 1
ATOM 7447 C C . PRO B 1 449 ? 16.141 -10.133 -14.836 1 84.06 449 PRO B C 1
ATOM 7449 O O . PRO B 1 449 ? 17.234 -9.648 -14.578 1 84.06 449 PRO B O 1
ATOM 7452 N N . TYR B 1 450 ? 15.883 -11.344 -14.711 1 87.5 450 TYR B N 1
ATOM 7453 C CA . TYR B 1 450 ? 16.859 -12.234 -14.094 1 87.5 450 TYR B CA 1
ATOM 7454 C C . TYR B 1 450 ? 17.734 -12.898 -15.156 1 87.5 450 TYR B C 1
ATOM 7456 O O . TYR B 1 450 ? 18.734 -13.523 -14.828 1 87.5 450 TYR B O 1
ATOM 7464 N N . PHE B 1 451 ? 17.375 -12.672 -16.344 1 86.44 451 PHE B N 1
ATOM 7465 C CA . PHE B 1 451 ? 18.156 -13.289 -17.422 1 86.44 451 PHE B CA 1
ATOM 7466 C C . PHE B 1 451 ? 19.578 -12.773 -17.422 1 86.44 451 PHE B C 1
ATOM 7468 O O . PHE B 1 451 ? 20.531 -13.562 -17.406 1 86.44 451 PHE B O 1
ATOM 7475 N N . PRO B 1 452 ? 19.812 -11.445 -17.406 1 86.19 452 PRO B N 1
ATOM 7476 C CA . PRO B 1 452 ? 21.203 -10.953 -17.328 1 86.19 452 PRO B CA 1
ATOM 7477 C C . PRO B 1 452 ? 21.906 -11.383 -16.047 1 86.19 452 PRO B C 1
ATOM 7479 O O . PRO B 1 452 ? 23.125 -11.594 -16.062 1 86.19 452 PRO B O 1
ATOM 7482 N N . VAL B 1 453 ? 21.156 -11.586 -15.023 1 89.75 453 VAL B N 1
ATOM 7483 C CA . VAL B 1 453 ? 21.734 -11.992 -13.75 1 89.75 453 VAL B CA 1
ATOM 7484 C C . VAL B 1 453 ? 22.266 -13.414 -13.852 1 89.75 453 VAL B C 1
ATOM 7486 O O . VAL B 1 453 ? 23.359 -13.711 -13.375 1 89.75 453 VAL B O 1
ATOM 7489 N N . ILE B 1 454 ? 21.547 -14.188 -14.516 1 92.38 454 ILE B N 1
ATOM 7490 C CA . ILE B 1 454 ? 21.922 -15.586 -14.688 1 92.38 454 ILE B CA 1
ATOM 7491 C C . ILE B 1 454 ? 23.172 -15.672 -15.562 1 92.38 454 ILE B C 1
ATOM 7493 O O . ILE B 1 454 ? 24.078 -16.484 -15.297 1 92.38 454 ILE B O 1
ATOM 7497 N N . ILE B 1 455 ? 23.266 -14.836 -16.547 1 89.69 455 ILE B N 1
ATOM 7498 C CA . ILE B 1 455 ? 24.453 -14.781 -17.406 1 89.69 455 ILE B CA 1
ATOM 7499 C C . ILE B 1 455 ? 25.656 -14.328 -16.578 1 89.69 455 ILE B C 1
ATOM 7501 O O . ILE B 1 455 ? 26.766 -14.844 -16.75 1 89.69 455 ILE B O 1
ATOM 7505 N N . GLY B 1 456 ? 25.453 -13.375 -15.742 1 90.75 456 GLY B N 1
ATOM 7506 C CA . GLY B 1 456 ? 26.516 -12.938 -14.844 1 90.75 456 GLY B CA 1
ATOM 7507 C C . GLY B 1 456 ? 27.047 -14.047 -13.961 1 90.75 456 GLY B C 1
ATOM 7508 O O . GLY B 1 456 ? 28.25 -14.18 -13.781 1 90.75 456 GLY B O 1
ATOM 7509 N N . TYR B 1 457 ? 26.156 -14.852 -13.445 1 93.31 457 TYR B N 1
ATOM 7510 C CA . TYR B 1 457 ? 26.562 -15.984 -12.617 1 93.31 457 TYR B CA 1
ATOM 7511 C C . TYR B 1 457 ? 27.344 -17 -13.438 1 93.31 457 TYR B C 1
ATOM 7513 O O . TYR B 1 457 ? 28.328 -17.578 -12.953 1 93.31 457 TYR B O 1
ATOM 7521 N N . ALA B 1 458 ? 26.938 -17.203 -14.625 1 93.5 458 ALA B N 1
ATOM 7522 C CA . ALA B 1 458 ? 27.594 -18.172 -15.508 1 93.5 458 ALA B CA 1
ATOM 7523 C C . ALA B 1 458 ? 29.016 -17.703 -15.844 1 93.5 458 ALA B C 1
ATOM 7525 O O . ALA B 1 458 ? 29.922 -18.531 -15.969 1 93.5 458 ALA B O 1
ATOM 7526 N N . SER B 1 459 ? 29.219 -16.438 -15.922 1 92.38 459 SER B N 1
ATOM 7527 C CA . SER B 1 459 ? 30.5 -15.859 -16.328 1 92.38 459 SER B CA 1
ATOM 7528 C C . SER B 1 459 ? 31.562 -16.094 -15.266 1 92.38 459 SER B C 1
ATOM 7530 O O . SER B 1 459 ? 32.75 -15.992 -15.547 1 92.38 459 SER B O 1
ATOM 7532 N N . ILE B 1 460 ? 31.109 -16.375 -14.133 1 93 460 ILE B N 1
ATOM 7533 C CA . ILE B 1 460 ? 32.062 -16.703 -13.07 1 93 460 ILE B CA 1
ATOM 7534 C C . ILE B 1 460 ? 32.812 -17.969 -13.422 1 93 460 ILE B C 1
ATOM 7536 O O . ILE B 1 460 ? 34 -18.094 -13.102 1 93 460 ILE B O 1
ATOM 7540 N N . TYR B 1 461 ? 32.188 -18.828 -14.102 1 93.94 461 TYR B N 1
ATOM 7541 C CA . TYR B 1 461 ? 32.75 -20.141 -14.383 1 93.94 461 TYR B CA 1
ATOM 7542 C C . TYR B 1 461 ? 33.344 -20.188 -15.781 1 93.94 461 TYR B C 1
ATOM 7544 O O . TYR B 1 461 ? 34.344 -20.906 -16.031 1 93.94 461 TYR B O 1
ATOM 7552 N N . LYS B 1 462 ? 32.719 -19.484 -16.641 1 91.06 462 LYS B N 1
ATOM 7553 C CA . LYS B 1 462 ? 33.156 -19.406 -18.031 1 91.06 462 LYS B CA 1
ATOM 7554 C C . LYS B 1 462 ? 32.906 -18.031 -18.609 1 91.06 462 LYS B C 1
ATOM 7556 O O . LYS B 1 462 ? 31.75 -17.609 -18.766 1 91.06 462 LYS B O 1
ATOM 7561 N N . LYS B 1 463 ? 33.906 -17.312 -18.984 1 84.75 463 LYS B N 1
ATOM 7562 C CA . LYS B 1 463 ? 33.812 -15.93 -19.422 1 84.75 463 LYS B CA 1
ATOM 7563 C C . LYS B 1 463 ? 33 -15.812 -20.703 1 84.75 463 LYS B C 1
ATOM 7565 O O . LYS B 1 463 ? 32.188 -14.898 -20.844 1 84.75 463 LYS B O 1
ATOM 7570 N N . ASP B 1 464 ? 33.156 -16.688 -21.656 1 82 464 ASP B N 1
ATOM 7571 C CA . ASP B 1 464 ? 32.438 -16.578 -22.922 1 82 464 ASP B CA 1
ATOM 7572 C C . ASP B 1 464 ? 31.328 -17.625 -23.016 1 82 464 ASP B C 1
ATOM 7574 O O . ASP B 1 464 ? 31.281 -18.375 -23.984 1 82 464 ASP B O 1
ATOM 7578 N N . VAL B 1 465 ? 30.531 -17.531 -21.953 1 81.31 465 VAL B N 1
ATOM 7579 C CA . VAL B 1 465 ? 29.422 -18.469 -22 1 81.31 465 VAL B CA 1
ATOM 7580 C C . VAL B 1 465 ? 28.438 -18.047 -23.078 1 81.31 465 VAL B C 1
ATOM 7582 O O . VAL B 1 465 ? 28.062 -16.875 -23.156 1 81.31 465 VAL B O 1
ATOM 7585 N N . GLY B 1 466 ? 28.234 -18.734 -24.078 1 77.88 466 GLY B N 1
ATOM 7586 C CA . GLY B 1 466 ? 27.281 -18.422 -25.125 1 77.88 466 GLY B CA 1
ATOM 7587 C C . GLY B 1 466 ? 25.859 -18.281 -24.609 1 77.88 466 GLY B C 1
ATOM 7588 O O . GLY B 1 466 ? 25.312 -19.203 -24 1 77.88 466 GLY B O 1
ATOM 7589 N N . ILE B 1 467 ? 25.203 -17.156 -24.734 1 83.62 467 ILE B N 1
ATOM 7590 C CA . ILE B 1 467 ? 23.812 -16.906 -24.406 1 83.62 467 ILE B CA 1
ATOM 7591 C C . ILE B 1 467 ? 22.922 -17.984 -25.016 1 83.62 467 ILE B C 1
ATOM 7593 O O . ILE B 1 467 ? 21.953 -18.422 -24.391 1 83.62 467 ILE B O 1
ATOM 7597 N N . GLY B 1 468 ? 23.312 -18.438 -26.109 1 83.44 468 GLY B N 1
ATOM 7598 C CA . GLY B 1 468 ? 22.578 -19.469 -26.812 1 83.44 468 GLY B CA 1
ATOM 7599 C C . GLY B 1 468 ? 22.5 -20.781 -26.031 1 83.44 468 GLY B C 1
ATOM 7600 O O . GLY B 1 468 ? 21.484 -21.469 -26.078 1 83.44 468 GLY B O 1
ATOM 7601 N N . THR B 1 469 ? 23.531 -21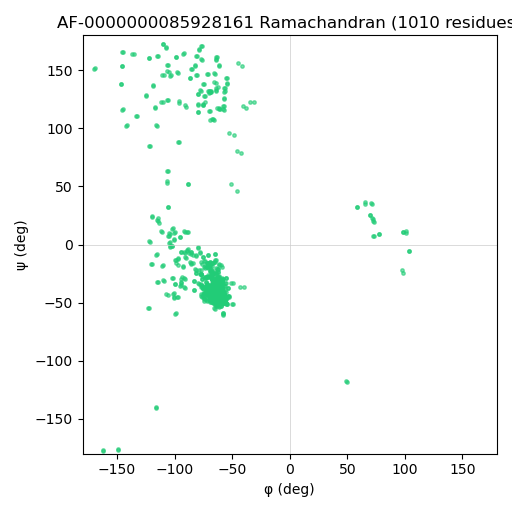.094 -25.344 1 84.81 469 THR B N 1
ATOM 7602 C CA . THR B 1 469 ? 23.578 -22.312 -24.547 1 84.81 469 THR B CA 1
ATOM 7603 C C . THR B 1 469 ? 22.562 -22.25 -23.406 1 84.81 469 THR B C 1
ATOM 7605 O O . THR B 1 469 ? 21.828 -23.203 -23.172 1 84.81 469 THR B O 1
ATOM 7608 N N . ILE B 1 470 ? 22.531 -21.203 -22.75 1 89.06 470 ILE B N 1
ATOM 7609 C CA . ILE B 1 470 ? 21.625 -21.031 -21.625 1 89.06 470 ILE B CA 1
ATOM 7610 C C . ILE B 1 470 ? 20.188 -21.047 -22.125 1 89.06 470 ILE B C 1
ATOM 7612 O O . ILE B 1 470 ? 19.328 -21.734 -21.562 1 89.06 470 ILE B O 1
ATOM 7616 N N . ILE B 1 471 ? 19.938 -20.406 -23.219 1 89.81 471 ILE B N 1
ATOM 7617 C CA . ILE B 1 471 ? 18.594 -20.297 -23.766 1 89.81 471 ILE B CA 1
ATOM 7618 C C . ILE B 1 471 ? 18.109 -21.672 -24.25 1 89.81 471 ILE B C 1
ATOM 7620 O O . ILE B 1 471 ? 16.969 -22.047 -24.031 1 89.81 471 ILE B O 1
ATOM 7624 N N . SER B 1 472 ? 18.969 -22.312 -24.906 1 90.5 472 SER B N 1
ATOM 7625 C CA . SER B 1 472 ? 18.594 -23.609 -25.453 1 90.5 472 SER B CA 1
ATOM 7626 C C . SER B 1 472 ? 18.25 -24.609 -24.359 1 90.5 472 SER B C 1
ATOM 7628 O O . SER B 1 472 ? 17.281 -25.359 -24.469 1 90.5 472 SER B O 1
ATOM 7630 N N . ARG B 1 473 ? 18.969 -24.578 -23.312 1 92 473 ARG B N 1
ATOM 7631 C CA . ARG B 1 473 ? 18.734 -25.516 -22.219 1 92 473 ARG B CA 1
ATOM 7632 C C . ARG B 1 473 ? 17.516 -25.094 -21.406 1 92 473 ARG B C 1
ATOM 7634 O O . ARG B 1 473 ? 16.734 -25.953 -20.969 1 92 473 ARG B O 1
ATOM 7641 N N . THR B 1 474 ? 17.375 -23.859 -21.125 1 94.06 474 THR B N 1
ATOM 7642 C CA . THR B 1 474 ? 16.203 -23.406 -20.406 1 94.06 474 THR B CA 1
ATOM 7643 C C . THR B 1 474 ? 14.93 -23.672 -21.219 1 94.06 474 THR B C 1
ATOM 7645 O O . THR B 1 474 ? 13.867 -23.938 -20.641 1 94.06 474 THR B O 1
ATOM 7648 N N . PHE B 1 475 ? 15.062 -23.547 -22.516 1 93.94 475 PHE B N 1
ATOM 7649 C CA . PHE B 1 475 ? 13.945 -23.844 -23.391 1 93.94 475 PHE B CA 1
ATOM 7650 C C . PHE B 1 475 ? 13.508 -25.297 -23.219 1 93.94 475 PHE B C 1
ATOM 7652 O O . PHE B 1 475 ? 12.32 -25.594 -23.141 1 93.94 475 PHE B O 1
ATOM 7659 N N . LEU B 1 476 ? 14.438 -26.141 -23.188 1 94.69 476 LEU B N 1
ATOM 7660 C CA . LEU B 1 476 ? 14.156 -27.578 -23.031 1 94.69 476 LEU B CA 1
ATOM 7661 C C . LEU B 1 476 ? 13.367 -27.844 -21.75 1 94.69 476 LEU B C 1
ATOM 7663 O O . LEU B 1 476 ? 12.391 -28.594 -21.766 1 94.69 476 LEU B O 1
ATOM 7667 N N . TYR B 1 477 ? 13.82 -27.328 -20.703 1 96.81 477 TYR B N 1
ATOM 7668 C CA . TYR B 1 477 ? 13.141 -27.547 -19.422 1 96.81 477 TYR B CA 1
ATOM 7669 C C . TYR B 1 477 ? 11.781 -26.875 -19.422 1 96.81 477 TYR B C 1
ATOM 7671 O O . TYR B 1 477 ? 10.82 -27.391 -18.844 1 96.81 477 TYR B O 1
ATOM 7679 N N . SER B 1 478 ? 11.672 -25.672 -20 1 96.56 478 SER B N 1
ATOM 7680 C CA . SER B 1 478 ? 10.383 -25 -20.109 1 96.56 478 SER B CA 1
ATOM 7681 C C . SER B 1 478 ? 9.367 -25.859 -20.844 1 96.56 478 SER B C 1
ATOM 7683 O O . SER B 1 478 ? 8.211 -25.969 -20.422 1 96.56 478 SER B O 1
ATOM 7685 N N . MET B 1 479 ? 9.82 -26.406 -21.906 1 96.88 479 MET B N 1
ATOM 7686 C CA . MET B 1 479 ? 8.938 -27.266 -22.688 1 96.88 479 MET B CA 1
ATOM 7687 C C . MET B 1 479 ? 8.562 -28.531 -21.906 1 96.88 479 MET B C 1
ATOM 7689 O O . MET B 1 479 ? 7.426 -28.984 -21.984 1 96.88 479 MET B O 1
ATOM 7693 N N . LEU B 1 480 ? 9.5 -29.062 -21.266 1 97.69 480 LEU B N 1
ATOM 7694 C CA . LEU B 1 480 ? 9.242 -30.219 -20.438 1 97.69 480 LEU B CA 1
ATOM 7695 C C . LEU B 1 480 ? 8.156 -29.938 -19.406 1 97.69 480 LEU B C 1
ATOM 7697 O O . LEU B 1 480 ? 7.227 -30.719 -19.234 1 97.69 480 LEU B O 1
ATOM 7701 N N . PHE B 1 481 ? 8.32 -28.828 -18.688 1 98.19 481 PHE B N 1
ATOM 7702 C CA . PHE B 1 481 ? 7.348 -28.438 -17.688 1 98.19 481 PHE B CA 1
ATOM 7703 C C . PHE B 1 481 ? 5.984 -28.172 -18.312 1 98.19 481 PHE B C 1
ATOM 7705 O O . PHE B 1 481 ? 4.961 -28.609 -17.797 1 98.19 481 PHE B O 1
ATOM 7712 N N . LEU B 1 482 ? 5.945 -27.469 -19.438 1 98.25 482 LEU B N 1
ATOM 7713 C CA . LEU B 1 482 ? 4.703 -27.141 -20.125 1 98.25 482 LEU B CA 1
ATOM 7714 C C . LEU B 1 482 ? 3.945 -28.406 -20.531 1 98.25 482 LEU B C 1
ATOM 7716 O O . LEU B 1 482 ? 2.75 -28.531 -20.25 1 98.25 482 LEU B O 1
ATOM 7720 N N . VAL B 1 483 ? 4.625 -29.312 -21.141 1 98.44 483 VAL B N 1
ATOM 7721 C CA . VAL B 1 483 ? 4 -30.547 -21.609 1 98.44 483 VAL B CA 1
ATOM 7722 C C . VAL B 1 483 ? 3.521 -31.359 -20.406 1 98.44 483 VAL B C 1
ATOM 7724 O O . VAL B 1 483 ? 2.412 -31.906 -20.422 1 98.44 483 VAL B O 1
ATOM 7727 N N . THR B 1 484 ? 4.355 -31.469 -19.406 1 98.5 484 THR B N 1
ATOM 7728 C CA . THR B 1 484 ? 3.99 -32.219 -18.203 1 98.5 484 THR B CA 1
ATOM 7729 C C . THR B 1 484 ? 2.732 -31.641 -17.578 1 98.5 484 THR B C 1
ATOM 7731 O O . THR B 1 484 ? 1.825 -32.375 -17.188 1 98.5 484 THR B O 1
ATOM 7734 N N . TRP B 1 485 ? 2.652 -30.375 -17.469 1 98.62 485 TRP B N 1
ATOM 7735 C CA . TRP B 1 485 ? 1.518 -29.719 -16.828 1 98.62 485 TRP B CA 1
ATOM 7736 C C . TRP B 1 485 ? 0.26 -29.859 -17.672 1 98.62 485 TRP B C 1
ATOM 7738 O O . TRP B 1 485 ? -0.845 -30 -17.141 1 98.62 485 TRP B O 1
ATOM 7748 N N . ILE B 1 486 ? 0.417 -29.719 -19 1 98.62 486 ILE B N 1
ATOM 7749 C CA . ILE B 1 486 ? -0.731 -29.906 -19.875 1 98.62 486 ILE B CA 1
ATOM 7750 C C . ILE B 1 486 ? -1.292 -31.312 -19.688 1 98.62 486 ILE B C 1
ATOM 7752 O O . ILE B 1 486 ? -2.5 -31.5 -19.516 1 98.62 486 ILE B O 1
ATOM 7756 N N . ILE B 1 487 ? -0.451 -32.312 -19.688 1 98.69 487 ILE B N 1
ATOM 7757 C CA . ILE B 1 487 ? -0.868 -33.719 -19.5 1 98.69 487 ILE B CA 1
ATOM 7758 C C . ILE B 1 487 ? -1.51 -33.875 -18.125 1 98.69 487 ILE B C 1
ATOM 7760 O O . ILE B 1 487 ? -2.568 -34.5 -18 1 98.69 487 ILE B O 1
ATOM 7764 N N . LEU B 1 488 ? -0.861 -33.312 -17.141 1 98.56 488 LEU B N 1
ATOM 7765 C CA . LEU B 1 488 ? -1.389 -33.438 -15.781 1 98.56 488 LEU B CA 1
ATOM 7766 C C . LEU B 1 488 ? -2.768 -32.781 -15.68 1 98.56 488 LEU B C 1
ATOM 7768 O O . LEU B 1 488 ? -3.658 -33.312 -15.016 1 98.56 488 LEU B O 1
ATOM 7772 N N . ALA B 1 489 ? -2.947 -31.656 -16.281 1 98.56 489 ALA B N 1
ATOM 7773 C CA . ALA B 1 489 ? -4.234 -30.953 -16.266 1 98.56 489 ALA B CA 1
ATOM 7774 C C . ALA B 1 489 ? -5.324 -31.797 -16.922 1 98.56 489 ALA B C 1
ATOM 7776 O O . ALA B 1 489 ? -6.449 -31.859 -16.422 1 98.56 489 ALA B O 1
ATOM 7777 N N . ILE B 1 490 ? -5.016 -32.406 -18.031 1 98.38 490 ILE B N 1
ATOM 7778 C CA . ILE B 1 490 ? -5.977 -33.219 -18.75 1 98.38 490 ILE B CA 1
ATOM 7779 C C . ILE B 1 490 ? -6.355 -34.438 -17.906 1 98.38 490 ILE B C 1
ATOM 7781 O O . ILE B 1 490 ? -7.535 -34.781 -17.781 1 98.38 490 ILE B O 1
ATOM 7785 N N . ILE B 1 491 ? -5.387 -35.094 -17.281 1 98.44 491 ILE B N 1
ATOM 7786 C CA . ILE B 1 491 ? -5.641 -36.25 -16.438 1 98.44 491 ILE B CA 1
ATOM 7787 C C . ILE B 1 491 ? -6.508 -35.812 -15.25 1 98.44 491 ILE B C 1
ATOM 7789 O O . ILE B 1 491 ? -7.465 -36.531 -14.898 1 98.44 491 ILE B O 1
ATOM 7793 N N . TRP B 1 492 ? -6.148 -34.719 -14.664 1 98.44 492 TRP B N 1
ATOM 7794 C CA . TRP B 1 492 ? -6.883 -34.219 -13.508 1 98.44 492 TRP B CA 1
ATOM 7795 C C . TRP B 1 492 ? -8.344 -33.938 -13.867 1 98.44 492 TRP B C 1
ATOM 7797 O O . TRP B 1 492 ? -9.242 -34.25 -13.086 1 98.44 492 TRP B O 1
ATOM 7807 N N . TYR B 1 493 ? -8.523 -33.312 -15.023 1 98 493 TYR B N 1
ATOM 7808 C CA . TYR B 1 493 ? -9.859 -33.031 -15.523 1 98 493 TYR B CA 1
ATOM 7809 C C . TYR B 1 493 ? -10.648 -34.281 -15.773 1 98 493 TYR B C 1
ATOM 7811 O O . TYR B 1 493 ? -11.82 -34.406 -15.383 1 98 493 TYR B O 1
ATOM 7819 N N . LEU B 1 494 ? -10.102 -35.25 -16.422 1 97.62 494 LEU B N 1
ATOM 7820 C CA . LEU B 1 494 ? -10.781 -36.5 -16.781 1 97.62 494 LEU B CA 1
ATOM 7821 C C . LEU B 1 494 ? -11.133 -37.312 -15.547 1 97.62 494 LEU B C 1
ATOM 7823 O O . LEU B 1 494 ? -12.156 -38 -15.516 1 97.62 494 LEU B O 1
ATOM 7827 N N . LEU B 1 495 ? -10.359 -37.188 -14.492 1 97.62 495 LEU B N 1
ATOM 7828 C CA . LEU B 1 495 ? -10.617 -37.906 -13.258 1 97.62 495 LEU B CA 1
ATOM 7829 C C . LEU B 1 495 ? -11.602 -37.156 -12.375 1 97.62 495 LEU B C 1
ATOM 7831 O O . LEU B 1 495 ? -12.125 -37.719 -11.406 1 97.62 495 LEU B O 1
ATOM 7835 N N . GLY B 1 496 ? -11.805 -35.938 -12.656 1 96 496 GLY B N 1
ATOM 7836 C CA . GLY B 1 496 ? -12.742 -35.125 -11.898 1 96 496 GLY B CA 1
ATOM 7837 C C . GLY B 1 496 ? -12.25 -34.812 -10.5 1 96 496 GLY B C 1
ATOM 7838 O O . GLY B 1 496 ? -13.039 -34.781 -9.555 1 96 496 GLY B O 1
ATOM 7839 N N . LEU B 1 497 ? -11.016 -34.625 -10.336 1 97.44 497 LEU B N 1
ATOM 7840 C CA . LEU B 1 497 ? -10.422 -34.344 -9.031 1 97.44 497 LEU B CA 1
ATOM 7841 C C . LEU B 1 497 ? -10.586 -32.875 -8.648 1 97.44 497 LEU B C 1
ATOM 7843 O O . LEU B 1 497 ? -10.547 -32 -9.516 1 97.44 497 LEU B O 1
ATOM 7847 N N . PRO B 1 498 ? -10.758 -32.625 -7.418 1 97.56 498 PRO B N 1
ATOM 7848 C CA . PRO B 1 498 ? -10.836 -31.219 -6.996 1 97.56 498 PRO B CA 1
ATOM 7849 C C . PRO B 1 498 ? -9.484 -30.516 -7.082 1 97.56 498 PRO B C 1
ATOM 7851 O O . PRO B 1 498 ? -8.438 -31.125 -6.844 1 97.56 498 PRO B O 1
ATOM 7854 N N . LEU B 1 499 ? -9.508 -29.281 -7.387 1 98.31 499 LEU B N 1
ATOM 7855 C CA . LEU B 1 499 ? -8.305 -28.484 -7.551 1 98.31 499 LEU B CA 1
ATOM 7856 C C . LEU B 1 499 ? -7.742 -28.062 -6.195 1 98.31 499 LEU B C 1
ATOM 7858 O O . LEU B 1 499 ? -6.535 -27.828 -6.062 1 98.31 499 LEU B O 1
ATOM 7862 N N . GLY B 1 500 ? -8.523 -27.828 -5.242 1 96.31 500 GLY B N 1
ATOM 7863 C CA . GLY B 1 500 ? -8.297 -27.469 -3.852 1 96.31 500 GLY B CA 1
ATOM 7864 C C . GLY B 1 500 ? -9.508 -27.703 -2.971 1 96.31 500 GLY B C 1
ATOM 7865 O O . GLY B 1 500 ? -10.531 -28.219 -3.436 1 96.31 500 GLY B O 1
ATOM 7866 N N . PRO B 1 501 ? -9.391 -27.344 -1.746 1 93.12 501 PRO B N 1
ATOM 7867 C CA . PRO B 1 501 ? -10.562 -27.5 -0.883 1 93.12 501 PRO B CA 1
ATOM 7868 C C . PRO B 1 501 ? -11.781 -26.734 -1.386 1 93.12 501 PRO B C 1
ATOM 7870 O O . PRO B 1 501 ? -11.75 -25.5 -1.463 1 93.12 501 PRO B O 1
ATOM 7873 N N . GLY B 1 502 ? -12.82 -27.453 -1.729 1 90.69 502 GLY B N 1
ATOM 7874 C CA . GLY B 1 502 ? -14.055 -26.828 -2.182 1 90.69 502 GLY B CA 1
ATOM 7875 C C . GLY B 1 502 ? -13.945 -26.234 -3.572 1 90.69 502 GLY B C 1
ATOM 7876 O O . GLY B 1 502 ? -14.695 -25.312 -3.92 1 90.69 502 GLY B O 1
ATOM 7877 N N . ALA B 1 503 ? -12.961 -26.688 -4.348 1 95.44 503 ALA B N 1
ATOM 7878 C CA . ALA B 1 503 ? -12.734 -26.109 -5.676 1 95.44 503 ALA B CA 1
ATOM 7879 C C . ALA B 1 503 ? -12.828 -27.188 -6.758 1 95.44 503 ALA B C 1
ATOM 7881 O O . ALA B 1 503 ? -11.805 -27.672 -7.25 1 95.44 503 ALA B O 1
ATOM 7882 N N . PRO B 1 504 ? -14.031 -27.453 -7.176 1 95.81 504 PRO B N 1
ATOM 7883 C CA . PRO B 1 504 ? -14.203 -28.391 -8.297 1 95.81 504 PRO B CA 1
ATOM 7884 C C . PRO B 1 504 ? -13.867 -27.75 -9.648 1 95.81 504 PRO B C 1
ATOM 7886 O O . PRO B 1 504 ? -13.617 -26.547 -9.719 1 95.81 504 PRO B O 1
ATOM 7889 N N . ILE B 1 505 ? -13.812 -28.547 -10.648 1 97.38 505 ILE B N 1
ATOM 7890 C CA . ILE B 1 505 ? -13.523 -28.047 -11.984 1 97.38 505 ILE B CA 1
ATOM 7891 C C . ILE B 1 505 ? -14.805 -27.516 -12.633 1 97.38 505 ILE B C 1
ATOM 7893 O O . ILE B 1 505 ? -14.805 -26.469 -13.273 1 97.38 505 ILE B O 1
ATOM 7897 N N . ASN B 1 506 ? -15.844 -28.188 -12.414 1 96.06 506 ASN B N 1
ATOM 7898 C CA . ASN B 1 506 ? -17.125 -27.828 -13.008 1 96.06 506 ASN B CA 1
ATOM 7899 C C . ASN B 1 506 ? -18.047 -27.141 -11.984 1 96.06 506 ASN B C 1
ATOM 7901 O O . ASN B 1 506 ? -18 -27.469 -10.797 1 96.06 506 ASN B O 1
ATOM 7905 N N . LEU B 1 507 ? -18.812 -26.234 -12.469 1 93.81 507 LEU B N 1
ATOM 7906 C CA . LEU B 1 507 ? -19.797 -25.562 -11.625 1 93.81 507 LEU B CA 1
ATOM 7907 C C . LEU B 1 507 ? -20.953 -26.5 -11.305 1 93.81 507 LEU B C 1
ATOM 7909 O O . LEU B 1 507 ? -21.297 -27.359 -12.102 1 93.81 507 LEU B O 1
#

Nearest PDB structures (foldseek):
  4r0c-assembly1_C  TM=9.333E-01  e=1.249E-29  Alcanivorax borkumensis SK2
  4r0c-assembly1_B  TM=9.284E-01  e=4.724E-29  Alcanivorax borkumensis SK2
  4r1i-assembly1_B  TM=9.386E-01  e=4.591E-28  Neisseria gonorrhoeae FA19
  7qha-assembly1_B  TM=6.868E-01  e=1.920E-05  Photobacterium profundum SS9
  8y4x-assembly1_A  TM=6.182E-01  e=1.099E-05  Fusobacterium nucleatum

Radius of gyration: 30.81 Å; Cα contacts (8 Å, |Δi|>4): 1726; chains: 2; bounding box: 72×84×72 Å

Foldseek 3Di:
DPPPPQPPLSVVQVVLVVVLVPDDDLLVVLLVLLVVLQVVLVVQFQDWDQQPVPRDIDTFHHLPDDVSVVCLVVCLVVLLVPQQLVVLLLLLLLLLLLLVLLPLLVLLLLCLLVDDPVCNQLNLLLSLLQSCQNPCVQQVQSLLLQLVSCLVVLKFSLVSSLSNNLSNFLSPCAHQDQHSNLRLLQSLLQLLLCLSPVPDHGFSQLQNVVRNVLSVLLSVLSSCCCVPPVRVVQMDRDPLQVPFDRDPVSNPHDDPLLVVLNVQLCCQLVVLVVVLVCLLPDQVRPFADPPPSDSVVTNCRVVVSVSVSVSSNSSSVSSSVSVVVCDDPVSSVVSSVVSVVVCVVVSSSSSSLSSSLVSCSVSSVLVRLLLVVLVVCVVVVNLDLNVLLVLLQVLLVVCLSPVDLSSSCSVCSNNQQSNNVSSFWHSSSSSLSNVLSNRLCNQQHPPRPCLVVSVVSSCSRPVPDDSVSSNVSSVVSSVSSSVSSSVSSNVCVVVQHRSGDVHTGGD/DPPPPQPPLSVVQVVLVVVLVPDDDLLVVLLVLLVVLQVVLVVQFQDWDQQPVPRDIDTFHHLPDDVSVVCLVVCLVVLLVPQQLVVLLLLLLLLLLLLVLLPLLVLLLLCLLVDDPVCNQLNLLLSLLQSCQNPCVQQVQSLLLQLVSCLVVLKFSLVSSLSNNLSNFLSPCAHQDQHSNLRLLQSLLQLLLCLSPVPDHGFSQQQNVVRNVLSVLLSVLSSCCCVPPVRVVQMDRDPLLVPFDRDPVSNPHQDPLLVVLNVQLCCQLVVLVVVLVCLLPDQVRPFADPPPSDSVVTNCRVVVSVSSSVSSNSSSVSSSVSVVVCDDPVSSVVSSVVSVVVCVVVSSSSSSLSSSLVSCSVSSVLVRLLLVLLVVCVVVVNLDLNVLLVLLQVLLVVCLSPVDLSSSCSVCSNNQQSNNVSSFWHSSSSSLSNVLSNRLCNQQHPPRPCLVVSVVSSCSRPVPDDSVSSNVSSVVSSVSSSVSSSVSSNVCVVVQHRSGVVHTGGD

Secondary structure (DSSP, 8-state):
-------HHHHHHHHHHHHHHHSPPHHHHHHHHHHHHHHHHHHTTT-EEE-TTT--EEE----SSHHHHHHHHHHHHHHHHH-HHHHHHHHHHHHHHHHHHTTHHHHHHHGGGGS-GGGHHHHHHHHHHGGGGGTTHHHHHHHHHHHHHHHHTTS-HHHHHHHHHHHHHTTTT--SS--HHHHHHHHHHHHHHTTT-TT----TTTTHHHHHHHHHHHHHHHHHHIIIIIHHHH----GGGGG----GGGG-PPPHHHHHHHHHHHHHHHHHHHHHHHHHHSTT-TTB-TTT--SSSBHHHHTHHHHHHHHHHHHHHHHHHHHTS--SHHHHHHHHHHHHHTTHHHHHHHHHHHHHHHHHHHTTHHHHHHHHHHHHHHHHT--SHHHHHHHHHHHHHHHTT---HHHHHHHHHHHHHHHHHHTTB-HHHHHHHHHHHHHHTTTT-TT-TTHHHHHHHHHTT-TT--HHHHHHHHHHHHHHHHHHHHHHHHHHHHHT--SBTTB-SB-/-------HHHHHHHHHHHHHHHSPPHHHHHHHHHHHHHHHHHHTTT-EEE-TTT--EEE----SSHHHHHHHHHHHHHHHHH-HHHHHHHHHHHHHHHHHHTTHHHHHHHGGGGS-GGGHHHHHHHHHHGGGGGTTHHHHHHHHHHHHHHHHTTS-HHHHHHHHHHHHHTTTT--SS--HHHHHHHHHHHHHHTTT-TT----TTTTHHHHHHHHHHHHHHHHHHIIIIIHHHH----GGGGG----GGGG-PPPHHHHHHHHHHHHHHHHHHHHHHHHHHSTT-TTS-TTT--SSS-HHHHTHHHHHHHHHHHHHHHHHHHHTS--SHHHHHHHHHHHHHTTHHHHHHHHHHHHHHHHHHHTTHHHHHHHHHHHHHHHHT--SHHHHHHHHHHHHHHHTT---HHHHHHHHHHHHHHHHHHTTB-HHHHHHHHHHHHHHTTTT-TT-TTHHHHHHHHHTT-TT--HHHHHHHHHHHHHHHHHHHHHHHHHHHHHT--SBTTB-SB-